Protein AF-0000000079857641 (afdb_homodimer)

Solvent-accessible surface area (backbone atoms only — not comparable to full-atom values): 40261 Å² total; per-residue (Å²): 108,64,66,57,28,37,49,50,35,53,50,43,54,50,47,44,54,52,42,36,63,71,64,45,53,63,49,40,45,32,33,50,48,8,40,50,38,9,43,77,59,73,37,53,63,49,24,50,50,28,35,57,55,49,69,39,45,45,71,52,47,41,31,35,20,29,30,33,7,33,52,36,33,31,56,76,72,42,17,54,46,19,31,43,46,59,69,49,59,81,60,64,88,48,49,77,58,38,46,41,47,40,17,53,50,34,17,58,48,10,30,59,35,51,42,40,42,58,32,28,52,46,42,32,66,52,50,27,54,51,34,8,51,42,10,21,36,42,37,54,24,21,23,24,40,34,56,9,40,49,27,18,70,64,12,80,54,18,57,66,48,41,48,40,27,50,54,45,26,72,72,70,39,75,80,57,41,50,55,54,46,33,61,68,35,42,63,62,53,52,53,31,48,54,41,31,38,53,36,41,46,50,42,34,60,77,67,59,33,62,38,80,90,41,68,58,56,75,87,64,85,63,82,70,83,57,77,87,73,62,44,68,72,42,25,46,45,58,44,45,30,55,52,37,43,53,41,27,64,37,77,60,20,72,38,81,90,36,43,81,34,59,58,53,65,29,55,33,23,52,50,32,47,54,52,41,33,70,73,65,69,48,62,58,52,59,43,45,52,33,22,30,48,20,23,7,48,27,44,24,53,55,48,36,43,54,21,15,28,38,11,24,42,38,10,31,48,57,28,45,34,50,62,51,49,50,59,53,32,54,76,38,45,71,55,52,45,48,52,35,20,52,49,11,18,52,44,0,31,66,53,19,46,9,60,65,51,25,47,35,44,39,68,61,45,30,76,46,17,65,76,47,76,36,56,42,57,61,50,31,44,43,12,45,48,16,4,38,32,12,18,43,28,7,42,69,5,62,26,30,44,47,20,16,59,76,44,71,32,58,29,59,58,19,15,64,48,23,31,61,17,34,52,51,30,42,48,46,41,41,73,70,69,104,109,63,66,56,28,35,50,49,36,51,51,44,54,50,46,44,54,52,42,39,62,71,65,45,53,62,48,40,45,32,32,49,50,7,39,51,39,9,43,76,58,73,36,53,63,50,25,51,50,29,34,56,56,49,69,39,44,43,70,52,48,41,32,35,19,31,30,32,8,33,51,36,33,32,56,75,70,41,18,54,44,20,30,42,46,58,69,48,61,80,60,65,90,50,49,76,58,37,46,43,47,39,17,52,49,34,18,59,50,10,31,57,36,52,40,40,42,58,33,28,52,47,41,32,64,53,51,28,53,52,35,9,49,42,10,22,36,43,38,52,24,21,20,24,40,32,56,8,42,48,27,17,69,64,12,80,54,19,56,66,47,42,49,40,25,49,54,45,27,73,73,70,38,75,80,57,42,51,55,55,48,35,59,68,35,43,63,61,52,52,54,30,49,53,41,32,39,51,35,41,47,50,42,34,60,76,67,60,33,61,40,81,89,40,67,58,57,74,87,63,86,64,83,70,82,58,77,88,73,62,44,68,73,43,24,46,45,55,45,45,30,55,50,37,43,53,41,27,62,37,77,58,19,72,38,81,92,35,42,83,32,59,60,52,65,29,56,33,23,52,50,32,48,56,52,42,35,69,73,64,67,48,62,57,52,58,44,46,52,33,23,30,49,19,24,8,48,27,44,26,52,56,46,35,44,54,20,15,29,38,11,26,42,38,10,30,47,57,27,45,35,50,61,51,49,50,58,54,32,55,75,39,45,72,55,53,45,46,52,35,19,51,49,10,19,52,44,0,31,67,51,18,46,10,59,67,50,25,46,34,43,38,68,61,47,31,75,46,17,66,76,48,75,37,55,43,58,61,51,32,44,42,12,45,49,16,4,39,34,13,19,42,28,7,44,68,5,61,26,30,45,47,20,16,58,75,43,71,32,58,27,59,57,19,15,63,49,24,31,62,17,37,51,52,31,41,47,47,40,42,75,71,70,102

Structure (mmCIF, N/CA/C/O backbone):
data_AF-0000000079857641-model_v1
#
loop_
_entity.id
_entity.type
_entity.pdbx_description
1 polymer 'Orotate phosphoribosyltransferase'
#
loop_
_atom_site.group_PDB
_atom_site.id
_atom_site.type_symbol
_atom_site.label_atom_id
_atom_site.label_alt_id
_atom_site.label_comp_id
_atom_site.label_asym_id
_atom_site.label_entity_id
_atom_site.label_seq_id
_atom_site.pdbx_PDB_ins_code
_atom_site.Cartn_x
_atom_site.Cartn_y
_atom_site.Cartn_z
_atom_site.occupancy
_atom_site.B_iso_or_equiv
_atom_site.auth_seq_id
_atom_site.auth_comp_id
_atom_site.auth_asym_id
_atom_site.auth_atom_id
_atom_site.pdbx_PDB_model_num
ATOM 1 N N . MET A 1 1 ? -26.844 0.831 -32.625 1 72.25 1 MET A N 1
ATOM 2 C CA . MET A 1 1 ? -26.078 1.343 -31.5 1 72.25 1 MET A CA 1
ATOM 3 C C . MET A 1 1 ? -25.484 0.2 -30.688 1 72.25 1 MET A C 1
ATOM 5 O O . MET A 1 1 ? -24.312 0.236 -30.328 1 72.25 1 MET A O 1
ATOM 9 N N . GLU A 1 2 ? -26.25 -0.869 -30.594 1 79.94 2 GLU A N 1
ATOM 10 C CA . GLU A 1 2 ? -25.766 -2.035 -29.859 1 79.94 2 GLU A CA 1
ATOM 11 C C . GLU A 1 2 ? -24.656 -2.748 -30.609 1 79.94 2 GLU A C 1
ATOM 13 O O . GLU A 1 2 ? -23.641 -3.135 -30.016 1 79.94 2 GLU A O 1
ATOM 18 N N . SER A 1 3 ? -24.797 -2.846 -31.922 1 85.31 3 SER A N 1
ATOM 19 C CA . SER A 1 3 ? -23.781 -3.506 -32.719 1 85.31 3 SER A CA 1
ATOM 20 C C . SER A 1 3 ? -22.484 -2.717 -32.719 1 85.31 3 SER A C 1
ATOM 22 O O . SER A 1 3 ? -21.391 -3.301 -32.688 1 85.31 3 SER A O 1
ATOM 24 N N . LEU A 1 4 ? -22.609 -1.484 -32.75 1 88.69 4 LEU A N 1
ATOM 25 C CA . LEU A 1 4 ? -21.422 -0.636 -32.688 1 88.69 4 LEU A CA 1
ATOM 26 C C . LEU A 1 4 ? -20.703 -0.771 -31.359 1 88.69 4 LEU A C 1
ATOM 28 O O . LEU A 1 4 ? -19.469 -0.843 -31.312 1 88.69 4 LEU A O 1
ATOM 32 N N . LYS A 1 5 ? -21.438 -0.78 -30.328 1 89.31 5 LYS A N 1
ATOM 33 C CA . LYS A 1 5 ? -20.875 -0.92 -29 1 89.31 5 LYS A CA 1
ATOM 34 C C . LYS A 1 5 ? -20.156 -2.262 -28.844 1 89.31 5 LYS A C 1
ATOM 36 O O . LYS A 1 5 ? -19.094 -2.338 -28.219 1 89.31 5 LYS A O 1
ATOM 41 N N . LEU A 1 6 ? -20.766 -3.252 -29.391 1 91.5 6 LEU A N 1
ATOM 42 C CA . LEU A 1 6 ? -20.125 -4.57 -29.344 1 91.5 6 LEU A CA 1
ATOM 43 C C . LEU A 1 6 ? -18.844 -4.586 -30.156 1 91.5 6 LEU A C 1
ATOM 45 O O . LEU A 1 6 ? -17.859 -5.199 -29.75 1 91.5 6 LEU A O 1
ATOM 49 N N . PHE A 1 7 ? -18.906 -3.961 -31.25 1 94.12 7 PHE A N 1
ATOM 50 C CA . PHE A 1 7 ? -17.719 -3.85 -32.094 1 94.12 7 PHE A CA 1
ATOM 51 C C . PHE A 1 7 ? -16.609 -3.109 -31.344 1 94.12 7 PHE A C 1
ATOM 53 O O . PHE A 1 7 ? -15.445 -3.518 -31.375 1 94.12 7 PHE A O 1
ATOM 60 N N . LEU A 1 8 ? -16.984 -2.102 -30.688 1 93.94 8 LEU A N 1
ATOM 61 C CA . LEU A 1 8 ? -16.016 -1.317 -29.922 1 93.94 8 LEU A CA 1
ATOM 62 C C . LEU A 1 8 ? -15.406 -2.15 -28.812 1 93.94 8 LEU A C 1
ATOM 64 O O . LEU A 1 8 ? -14.219 -1.997 -28.484 1 93.94 8 LEU A O 1
ATOM 68 N N . SER A 1 9 ? -16.219 -2.918 -28.234 1 93.88 9 SER A N 1
ATOM 69 C CA . SER A 1 9 ? -15.703 -3.789 -27.172 1 93.88 9 SER A CA 1
ATOM 70 C C . SER A 1 9 ? -14.688 -4.781 -27.734 1 93.88 9 SER A C 1
ATOM 72 O O . SER A 1 9 ? -13.68 -5.082 -27.078 1 93.88 9 SER A O 1
ATOM 74 N N . LEU A 1 10 ? -14.906 -5.324 -28.859 1 94.38 10 LEU A N 1
ATOM 75 C CA . LEU A 1 10 ? -13.961 -6.234 -29.5 1 94.38 10 LEU A CA 1
ATOM 76 C C . LEU A 1 10 ? -12.648 -5.52 -29.828 1 94.38 10 LEU A C 1
ATOM 78 O O . LEU A 1 10 ? -11.57 -6.078 -29.625 1 94.38 10 LEU A O 1
ATOM 82 N N . VAL A 1 11 ? -12.82 -4.375 -30.312 1 95.81 11 VAL A N 1
ATOM 83 C CA . VAL A 1 11 ? -11.633 -3.562 -30.594 1 95.81 11 VAL A CA 1
ATOM 84 C C . VAL A 1 11 ? -10.859 -3.316 -29.312 1 95.81 11 VAL A C 1
ATOM 86 O O . VAL A 1 11 ? -9.625 -3.334 -29.297 1 95.81 11 VAL A O 1
ATOM 89 N N . GLY A 1 12 ? -11.617 -3.043 -28.266 1 96 12 GLY A N 1
ATOM 90 C CA . GLY A 1 12 ? -10.984 -2.852 -26.984 1 96 12 GLY A CA 1
ATOM 91 C C . GLY A 1 12 ? -10.203 -4.062 -26.516 1 96 12 GLY A C 1
ATOM 92 O O . GLY A 1 12 ? -9.078 -3.934 -26.016 1 96 12 GLY A O 1
ATOM 93 N N . ILE A 1 13 ? -10.812 -5.227 -26.656 1 94.44 13 ILE A N 1
ATOM 94 C CA . ILE A 1 13 ? -10.148 -6.465 -26.266 1 94.44 13 ILE A CA 1
ATOM 95 C C . ILE A 1 13 ? -8.883 -6.652 -27.094 1 94.44 13 ILE A C 1
ATOM 97 O O . ILE A 1 13 ? -7.82 -6.988 -26.562 1 94.44 13 ILE A O 1
ATOM 101 N N . PHE A 1 14 ? -8.914 -6.422 -28.328 1 95.81 14 PHE A N 1
ATOM 102 C CA . PHE A 1 14 ? -7.766 -6.535 -29.219 1 95.81 14 PHE A CA 1
ATOM 103 C C . PHE A 1 14 ? -6.691 -5.523 -28.844 1 95.81 14 PHE A C 1
ATOM 105 O O . PHE A 1 14 ? -5.496 -5.828 -28.891 1 95.81 14 PHE A O 1
ATOM 112 N N . ALA A 1 15 ? -7.148 -4.371 -28.547 1 96.88 15 ALA A N 1
ATOM 113 C CA . ALA A 1 15 ? -6.203 -3.334 -28.141 1 96.88 15 ALA A CA 1
ATOM 114 C C . ALA A 1 15 ? -5.434 -3.744 -26.891 1 96.88 15 ALA A C 1
ATOM 116 O O . ALA A 1 15 ? -4.223 -3.535 -26.812 1 96.88 15 ALA A O 1
ATOM 117 N N . VAL A 1 16 ? -6.148 -4.293 -25.922 1 95.94 16 VAL A N 1
ATOM 118 C CA . VAL A 1 16 ? -5.508 -4.727 -24.688 1 95.94 16 VAL A CA 1
ATOM 119 C C . VAL A 1 16 ? -4.473 -5.805 -25 1 95.94 16 VAL A C 1
ATOM 121 O O . VAL A 1 16 ? -3.328 -5.723 -24.547 1 95.94 16 VAL A O 1
ATOM 124 N N . VAL A 1 17 ? -4.867 -6.77 -25.781 1 93.44 17 VAL A N 1
ATOM 125 C CA . VAL A 1 17 ? -3.975 -7.871 -26.125 1 93.44 17 VAL A CA 1
ATOM 126 C C . VAL A 1 17 ? -2.758 -7.336 -26.875 1 93.44 17 VAL A C 1
ATOM 128 O O . VAL A 1 17 ? -1.619 -7.688 -26.547 1 93.44 17 VAL A O 1
ATOM 131 N N . PHE A 1 18 ? -2.965 -6.469 -27.781 1 95.88 18 PHE A N 1
ATOM 132 C CA . PHE A 1 18 ? -1.904 -5.898 -28.609 1 95.88 18 PHE A CA 1
ATOM 133 C C . PHE A 1 18 ? -0.926 -5.102 -27.75 1 95.88 18 PHE A C 1
ATOM 135 O O . PHE A 1 18 ? 0.289 -5.277 -27.859 1 95.88 18 PHE A O 1
ATOM 142 N N . LEU A 1 19 ? -1.436 -4.281 -26.906 1 96.25 19 LEU A N 1
ATOM 143 C CA . LEU A 1 19 ? -0.59 -3.414 -26.094 1 96.25 19 LEU A CA 1
ATOM 144 C C . LEU A 1 19 ? 0.182 -4.227 -25.047 1 96.25 19 LEU A C 1
ATOM 146 O O . LEU A 1 19 ? 1.316 -3.887 -24.719 1 96.25 19 LEU A O 1
ATOM 150 N N . LEU A 1 20 ? -0.43 -5.238 -24.547 1 93.38 20 LEU A N 1
ATOM 151 C CA . LEU A 1 20 ? 0.265 -6.094 -23.594 1 93.38 20 LEU A CA 1
ATOM 152 C C . LEU A 1 20 ? 1.396 -6.859 -24.266 1 93.38 20 LEU A C 1
ATOM 154 O O . LEU A 1 20 ? 2.475 -7.02 -23.688 1 93.38 20 LEU A O 1
ATOM 158 N N . ILE A 1 21 ? 1.121 -7.344 -25.438 1 91.38 21 ILE A N 1
ATOM 159 C CA . ILE A 1 21 ? 2.154 -8.039 -26.203 1 91.38 21 ILE A CA 1
ATOM 160 C C . ILE A 1 21 ? 3.318 -7.09 -26.484 1 91.38 21 ILE A C 1
ATOM 162 O O . ILE A 1 21 ? 4.48 -7.504 -26.469 1 91.38 21 ILE A O 1
ATOM 166 N N . LYS A 1 22 ? 3.006 -5.848 -26.672 1 94.31 22 LYS A N 1
ATOM 167 C CA . LYS A 1 22 ? 4.035 -4.836 -26.891 1 94.31 22 LYS A CA 1
ATOM 168 C C . LYS A 1 22 ? 4.699 -4.434 -25.578 1 94.31 22 LYS A C 1
ATOM 170 O O . LYS A 1 22 ? 5.477 -3.475 -25.547 1 94.31 22 LYS A O 1
ATOM 175 N N . LYS A 1 23 ? 4.297 -5.023 -24.484 1 90.94 23 LYS A N 1
ATOM 176 C CA . LYS A 1 23 ? 4.945 -4.918 -23.188 1 90.94 23 LYS A CA 1
ATOM 177 C C . LYS A 1 23 ? 4.648 -3.566 -22.531 1 90.94 23 LYS A C 1
ATOM 179 O O . LYS A 1 23 ? 5.504 -3.002 -21.844 1 90.94 23 LYS A O 1
ATOM 184 N N . ARG A 1 24 ? 3.52 -3.096 -22.906 1 94.56 24 ARG A N 1
ATOM 185 C CA . ARG A 1 24 ? 3.072 -1.909 -22.172 1 94.56 24 ARG A CA 1
ATOM 186 C C . ARG A 1 24 ? 2.602 -2.27 -20.766 1 94.56 24 ARG A C 1
ATOM 188 O O . ARG A 1 24 ? 2.279 -3.426 -20.5 1 94.56 24 ARG A O 1
ATOM 195 N N . ASP A 1 25 ? 2.654 -1.29 -19.922 1 95.38 25 ASP A N 1
ATOM 196 C CA . ASP A 1 25 ? 2.295 -1.522 -18.531 1 95.38 25 ASP A CA 1
ATOM 197 C C . ASP A 1 25 ? 0.857 -2.021 -18.406 1 95.38 25 ASP A C 1
ATOM 199 O O . ASP A 1 25 ? -0.063 -1.424 -18.969 1 95.38 25 ASP A O 1
ATOM 203 N N . THR A 1 26 ? 0.725 -3.021 -17.656 1 94.44 26 THR A N 1
ATOM 204 C CA . THR A 1 26 ? -0.531 -3.756 -17.562 1 94.44 26 THR A CA 1
ATOM 205 C C . THR A 1 26 ? -1.633 -2.867 -16.984 1 94.44 26 THR A C 1
ATOM 207 O O . THR A 1 26 ? -2.725 -2.783 -17.547 1 94.44 26 THR A O 1
ATOM 210 N N . LYS A 1 27 ? -1.403 -2.248 -15.867 1 97.38 27 LYS A N 1
ATOM 211 C CA . LYS A 1 27 ? -2.414 -1.42 -15.211 1 97.38 27 LYS A CA 1
ATOM 212 C C . LYS A 1 27 ? -2.863 -0.281 -16.125 1 97.38 27 LYS A C 1
ATOM 214 O O . LYS A 1 27 ? -4.059 0.008 -16.219 1 97.38 27 LYS A O 1
ATOM 219 N N . THR A 1 28 ? -1.923 0.325 -16.766 1 97.81 28 THR A N 1
ATOM 220 C CA . THR A 1 28 ? -2.213 1.434 -17.672 1 97.81 28 THR A CA 1
ATOM 221 C C . THR A 1 28 ? -3.115 0.979 -18.812 1 97.81 28 THR A C 1
ATOM 223 O O . THR A 1 28 ? -4.086 1.661 -19.156 1 97.81 28 THR A O 1
ATOM 226 N N . VAL A 1 29 ? -2.777 -0.15 -19.375 1 97.38 29 VAL A N 1
ATOM 227 C CA . VAL A 1 29 ? -3.488 -0.666 -20.547 1 97.38 29 VAL A CA 1
ATOM 228 C C . VAL A 1 29 ? -4.93 -1 -20.156 1 97.38 29 VAL A C 1
ATOM 230 O O . VAL A 1 29 ? -5.871 -0.596 -20.844 1 97.38 29 VAL A O 1
ATOM 233 N N . LEU A 1 30 ? -5.09 -1.686 -19.047 1 97.44 30 LEU A N 1
ATOM 234 C CA . LEU A 1 30 ? -6.422 -2.117 -18.641 1 97.44 30 LEU A CA 1
ATOM 235 C C . LEU A 1 30 ? -7.281 -0.921 -18.25 1 97.44 30 LEU A C 1
ATOM 237 O O . LEU A 1 30 ? -8.43 -0.804 -18.688 1 97.44 30 LEU A O 1
ATOM 241 N N . ILE A 1 31 ? -6.758 -0.006 -17.484 1 98.12 31 ILE A N 1
ATOM 242 C CA . ILE A 1 31 ? -7.504 1.169 -17.047 1 98.12 31 ILE A CA 1
ATOM 243 C C . ILE A 1 31 ? -7.789 2.074 -18.234 1 98.12 31 ILE A C 1
ATOM 245 O O . ILE A 1 31 ? -8.906 2.574 -18.391 1 98.12 31 ILE A O 1
ATOM 249 N N . GLY A 1 32 ? -6.766 2.301 -19.062 1 97.88 32 GLY A N 1
ATOM 250 C CA . GLY A 1 32 ? -6.918 3.174 -20.203 1 97.88 32 GLY A CA 1
ATOM 251 C C . GLY A 1 32 ? -7.996 2.713 -21.172 1 97.88 32 GLY A C 1
ATOM 252 O O . GLY A 1 32 ? -8.891 3.486 -21.531 1 97.88 32 GLY A O 1
ATOM 253 N N . VAL A 1 33 ? -7.906 1.479 -21.609 1 98 33 VAL A N 1
ATOM 254 C CA . VAL A 1 33 ? -8.883 0.947 -22.547 1 98 33 VAL A CA 1
ATOM 255 C C . VAL A 1 33 ? -10.266 0.914 -21.906 1 98 33 VAL A C 1
ATOM 257 O O . VAL A 1 33 ? -11.266 1.252 -22.547 1 98 33 VAL A O 1
ATOM 260 N N . GLY A 1 34 ? -10.344 0.476 -20.625 1 98.06 34 GLY A N 1
ATOM 261 C CA . GLY A 1 34 ? -11.617 0.484 -19.922 1 98.06 34 GLY A CA 1
ATOM 262 C C . GLY A 1 34 ? -12.25 1.858 -19.844 1 98.06 34 GLY A C 1
ATOM 263 O O . GLY A 1 34 ? -13.453 2.006 -20.094 1 98.06 34 GLY A O 1
ATOM 264 N N . LEU A 1 35 ? -11.453 2.83 -19.516 1 97.81 35 LEU A N 1
ATOM 265 C CA . LEU A 1 35 ? -11.945 4.203 -19.406 1 97.81 35 LEU A CA 1
ATOM 266 C C . LEU A 1 35 ? -12.43 4.707 -20.766 1 97.81 35 LEU A C 1
ATOM 268 O O . LEU A 1 35 ? -13.477 5.348 -20.859 1 97.81 35 LEU A O 1
ATOM 272 N N . ILE A 1 36 ? -11.672 4.492 -21.859 1 97.75 36 ILE A N 1
ATOM 273 C CA . ILE A 1 36 ? -12.031 4.93 -23.203 1 97.75 36 ILE A CA 1
ATOM 274 C C . ILE A 1 36 ? -13.359 4.301 -23.609 1 97.75 36 ILE A C 1
ATOM 276 O O . ILE A 1 36 ? -14.227 4.98 -24.156 1 97.75 36 ILE A O 1
ATOM 280 N N . LEU A 1 37 ? -13.531 3.029 -23.344 1 97.81 37 LEU A N 1
ATOM 281 C CA . LEU A 1 37 ? -14.781 2.35 -23.672 1 97.81 37 LEU A CA 1
ATOM 282 C C . LEU A 1 37 ? -15.945 2.973 -22.906 1 97.81 37 LEU A C 1
ATOM 284 O O . LEU A 1 37 ? -17.016 3.188 -23.484 1 97.81 37 LEU A O 1
ATOM 288 N N . CYS A 1 38 ? -15.727 3.223 -21.609 1 97.19 38 CYS A N 1
ATOM 289 C CA . CYS A 1 38 ? -16.781 3.852 -20.812 1 97.19 38 CYS A CA 1
ATOM 290 C C . CYS A 1 38 ? -17.141 5.223 -21.375 1 97.19 38 CYS A C 1
ATOM 292 O O . CYS A 1 38 ? -18.312 5.578 -21.453 1 97.19 38 CYS A O 1
ATOM 294 N N . VAL A 1 39 ? -16.156 5.98 -21.781 1 96 39 VAL A N 1
ATOM 295 C CA . VAL A 1 39 ? -16.375 7.324 -22.297 1 96 39 VAL A CA 1
ATOM 296 C C . VAL A 1 39 ? -17.141 7.25 -23.625 1 96 39 VAL A C 1
ATOM 298 O O . VAL A 1 39 ? -18.094 7.996 -23.844 1 96 39 VAL A O 1
ATOM 301 N N . ILE A 1 40 ? -16.703 6.406 -24.516 1 95.75 40 ILE A N 1
ATOM 302 C CA . ILE A 1 40 ? -17.328 6.258 -25.812 1 95.75 40 ILE A CA 1
ATOM 303 C C . ILE A 1 40 ? -18.797 5.863 -25.641 1 95.75 40 ILE A C 1
ATOM 305 O O . ILE A 1 40 ? -19.656 6.293 -26.406 1 95.75 40 ILE A O 1
ATOM 309 N N . CYS A 1 41 ? -19.078 5.086 -24.609 1 95.69 41 CYS A N 1
ATOM 310 C CA . CYS A 1 41 ? -20.438 4.645 -24.344 1 95.69 41 CYS A CA 1
ATOM 311 C C . CYS A 1 41 ? -21.188 5.656 -23.484 1 95.69 41 CYS A C 1
ATOM 313 O O . CYS A 1 41 ? -22.281 5.379 -23 1 95.69 41 CYS A O 1
ATOM 315 N N . LEU A 1 42 ? -20.609 6.809 -23.172 1 94.19 42 LEU A N 1
ATOM 316 C CA . LEU A 1 42 ? -21.172 7.945 -22.453 1 94.19 42 LEU A CA 1
ATOM 317 C C . LEU A 1 42 ? -21.484 7.582 -21.016 1 94.19 42 LEU A C 1
ATOM 319 O O . LEU A 1 42 ? -22.5 8.008 -20.453 1 94.19 42 LEU A O 1
ATOM 323 N N . GLN A 1 43 ? -20.656 6.758 -20.438 1 95.06 43 GLN A N 1
ATOM 324 C CA . GLN A 1 43 ? -20.766 6.375 -19.031 1 95.06 43 GLN A CA 1
ATOM 325 C C . GLN A 1 43 ? -19.406 6.469 -18.328 1 95.06 43 GLN A C 1
ATOM 327 O O . GLN A 1 43 ? -18.953 5.508 -17.703 1 95.06 43 GLN A O 1
ATOM 332 N N . PRO A 1 44 ? -18.844 7.637 -18.359 1 92.88 44 PRO A N 1
ATOM 333 C CA . PRO A 1 44 ? -17.5 7.75 -17.766 1 92.88 44 PRO A CA 1
ATOM 334 C C . PRO A 1 44 ? -17.5 7.469 -16.266 1 92.88 44 PRO A C 1
ATOM 336 O O . PRO A 1 44 ? -16.516 6.945 -15.734 1 92.88 44 PRO A O 1
ATOM 339 N N . MET A 1 45 ? -18.578 7.684 -15.578 1 93 45 MET A N 1
ATOM 340 C CA . MET A 1 45 ? -18.656 7.523 -14.125 1 93 45 MET A CA 1
ATOM 341 C C . MET A 1 45 ? -18.594 6.047 -13.742 1 93 45 MET A C 1
ATOM 343 O O . MET A 1 45 ? -18.219 5.711 -12.617 1 93 45 MET A O 1
ATOM 347 N N . SER A 1 46 ? -18.953 5.191 -14.688 1 95.88 46 SER A N 1
ATOM 348 C CA . SER A 1 46 ? -18.875 3.758 -14.422 1 95.88 46 SER A CA 1
ATOM 349 C C . SER A 1 46 ? -17.438 3.312 -14.195 1 95.88 46 SER A C 1
ATOM 351 O O . SER A 1 46 ? -17.172 2.418 -13.383 1 95.88 46 SER A O 1
ATOM 353 N N . ALA A 1 47 ? -16.531 3.912 -14.906 1 96.75 47 ALA A N 1
ATOM 354 C CA . ALA A 1 47 ? -15.109 3.588 -14.727 1 96.75 47 ALA A CA 1
ATOM 355 C C . ALA A 1 47 ? -14.617 4.012 -13.344 1 96.75 47 ALA A C 1
ATOM 357 O O . ALA A 1 47 ? -13.898 3.264 -12.68 1 96.75 47 ALA A O 1
ATOM 358 N N . PHE A 1 48 ? -15.031 5.18 -12.883 1 96.38 48 PHE A N 1
ATOM 359 C CA . PHE A 1 48 ? -14.617 5.688 -11.578 1 96.38 48 PHE A CA 1
ATOM 360 C C . PHE A 1 48 ? -15.234 4.863 -10.453 1 96.38 48 PHE A C 1
ATOM 362 O O . PHE A 1 48 ? -14.57 4.57 -9.461 1 96.38 48 PHE A O 1
ATOM 369 N N . ALA A 1 49 ? -16.484 4.531 -10.695 1 95.88 49 ALA A N 1
ATOM 370 C CA . ALA A 1 49 ? -17.172 3.709 -9.695 1 95.88 49 ALA A CA 1
ATOM 371 C C . ALA A 1 49 ? -16.5 2.346 -9.555 1 95.88 49 ALA A C 1
ATOM 373 O O . ALA A 1 49 ? -16.344 1.836 -8.445 1 95.88 49 ALA A O 1
ATOM 374 N N . ALA A 1 50 ? -16.156 1.774 -10.664 1 96.88 50 ALA A N 1
ATOM 375 C CA . ALA A 1 50 ? -15.477 0.484 -10.641 1 96.88 50 ALA A CA 1
ATOM 376 C C . ALA A 1 50 ? -14.125 0.592 -9.945 1 96.88 50 ALA A C 1
ATOM 378 O O . ALA A 1 50 ? -13.734 -0.305 -9.195 1 96.88 50 ALA A O 1
ATOM 379 N N . PHE A 1 51 ? -13.414 1.656 -10.219 1 97.88 51 PHE A N 1
ATOM 380 C CA . PHE A 1 51 ? -12.117 1.907 -9.602 1 97.88 51 PHE A CA 1
ATOM 381 C C . PHE A 1 51 ? -12.25 1.977 -8.078 1 97.88 51 PHE A C 1
ATOM 383 O O . PHE A 1 51 ? -11.547 1.271 -7.359 1 97.88 51 PHE A O 1
ATOM 390 N N . THR A 1 52 ? -13.148 2.732 -7.578 1 96.5 52 THR A N 1
ATOM 391 C CA . THR A 1 52 ? -13.273 2.973 -6.145 1 96.5 52 THR A CA 1
ATOM 392 C C . THR A 1 52 ? -13.867 1.755 -5.441 1 96.5 52 THR A C 1
ATOM 394 O O . THR A 1 52 ? -13.523 1.47 -4.293 1 96.5 52 THR A O 1
ATOM 397 N N . LYS A 1 53 ? -14.734 1.065 -6.129 1 95.62 53 LYS A N 1
ATOM 398 C CA . LYS A 1 53 ? -15.281 -0.169 -5.566 1 95.62 53 LYS A CA 1
ATOM 399 C C . LYS A 1 53 ? -14.18 -1.214 -5.375 1 95.62 53 LYS A C 1
ATOM 401 O O . LYS A 1 53 ? -14.125 -1.879 -4.34 1 95.62 53 LYS A O 1
ATOM 406 N N . SER A 1 54 ? -13.344 -1.327 -6.328 1 95.88 54 SER A N 1
ATOM 407 C CA . SER A 1 54 ? -12.281 -2.328 -6.297 1 95.88 54 SER A CA 1
ATOM 408 C C . SER A 1 54 ? -11.203 -1.961 -5.285 1 95.88 54 SER A C 1
ATOM 410 O O . SER A 1 54 ? -10.5 -2.834 -4.777 1 95.88 54 SER A O 1
ATOM 412 N N . MET A 1 55 ? -11.109 -0.733 -4.863 1 96.56 55 MET A N 1
ATOM 413 C CA . MET A 1 55 ? -10.109 -0.237 -3.926 1 96.56 55 MET A CA 1
ATOM 414 C C . MET A 1 55 ? -10.375 -0.763 -2.518 1 96.56 55 MET A C 1
ATOM 416 O O . MET A 1 55 ? -9.469 -0.797 -1.683 1 96.56 55 MET A O 1
ATOM 420 N N . THR A 1 56 ? -11.57 -1.204 -2.301 1 96.56 56 THR A N 1
ATOM 421 C CA . THR A 1 56 ? -11.945 -1.291 -0.894 1 96.56 56 THR A CA 1
ATOM 422 C C . THR A 1 56 ? -12.492 -2.678 -0.564 1 96.56 56 THR A C 1
ATOM 424 O O . THR A 1 56 ? -13.219 -2.848 0.416 1 96.56 56 THR A O 1
ATOM 427 N N . ASN A 1 57 ? -12.25 -3.615 -1.329 1 94.94 57 ASN A N 1
ATOM 428 C CA . ASN A 1 57 ? -12.672 -4.969 -0.985 1 94.94 57 ASN A CA 1
ATOM 429 C C . ASN A 1 57 ? -11.961 -5.477 0.268 1 94.94 57 ASN A C 1
ATOM 431 O O . ASN A 1 57 ? -10.781 -5.824 0.22 1 94.94 57 ASN A O 1
ATOM 435 N N . ALA A 1 58 ? -12.727 -5.59 1.334 1 95.56 58 ALA A N 1
ATOM 436 C CA . ALA A 1 58 ? -12.164 -5.852 2.656 1 95.56 58 ALA A CA 1
ATOM 437 C C . ALA A 1 58 ? -11.445 -7.199 2.691 1 95.56 58 ALA A C 1
ATOM 439 O O . ALA A 1 58 ? -10.32 -7.301 3.172 1 95.56 58 ALA A O 1
ATOM 440 N N . ASN A 1 59 ? -12.055 -8.227 2.178 1 94.12 59 ASN A N 1
ATOM 441 C CA . ASN A 1 59 ? -11.492 -9.578 2.234 1 94.12 59 ASN A CA 1
ATOM 442 C C . ASN A 1 59 ? -10.195 -9.672 1.447 1 94.12 59 ASN A C 1
ATOM 444 O O . ASN A 1 59 ? -9.234 -10.305 1.901 1 94.12 59 ASN A O 1
ATOM 448 N N . LEU A 1 60 ? -10.188 -9.055 0.3 1 95.62 60 LEU A N 1
ATOM 449 C CA . LEU A 1 60 ? -8.992 -9.094 -0.533 1 95.62 60 LEU A CA 1
ATOM 450 C C . LEU A 1 60 ? -7.852 -8.32 0.125 1 95.62 60 LEU A C 1
ATOM 452 O O . LEU A 1 60 ? -6.719 -8.812 0.183 1 95.62 60 LEU A O 1
ATOM 456 N N . ILE A 1 61 ? -8.18 -7.152 0.672 1 97.38 61 ILE A N 1
ATOM 457 C CA . ILE A 1 61 ? -7.164 -6.305 1.286 1 97.38 61 ILE A CA 1
ATOM 458 C C . ILE A 1 61 ? -6.547 -7.023 2.484 1 97.38 61 ILE A C 1
ATOM 460 O O . ILE A 1 61 ? -5.324 -7.102 2.605 1 97.38 61 ILE A O 1
ATOM 464 N N . LYS A 1 62 ? -7.355 -7.555 3.35 1 96.56 62 LYS A N 1
ATOM 465 C CA . LYS A 1 62 ? -6.871 -8.227 4.551 1 96.56 62 LYS A CA 1
ATOM 466 C C . LYS A 1 62 ? -5.902 -9.352 4.203 1 96.56 62 LYS A C 1
ATOM 468 O O . LYS A 1 62 ? -4.777 -9.391 4.703 1 96.56 62 LYS A O 1
ATOM 473 N N . ALA A 1 63 ? -6.324 -10.141 3.311 1 96.25 63 ALA A N 1
ATOM 474 C CA . ALA A 1 63 ? -5.578 -11.367 3.039 1 96.25 63 ALA A CA 1
ATOM 475 C C . ALA A 1 63 ? -4.348 -11.078 2.18 1 96.25 63 ALA A C 1
ATOM 477 O O . ALA A 1 63 ? -3.248 -11.547 2.48 1 96.25 63 ALA A O 1
ATOM 478 N N . ILE A 1 64 ? -4.461 -10.297 1.132 1 96.44 64 ILE A N 1
ATOM 479 C CA . ILE A 1 64 ? -3.396 -10.062 0.166 1 96.44 64 ILE A CA 1
ATOM 480 C C . ILE A 1 64 ? -2.312 -9.188 0.797 1 96.44 64 ILE A C 1
ATOM 482 O O . ILE A 1 64 ? -1.126 -9.516 0.728 1 96.44 64 ILE A O 1
ATOM 486 N N . CYS A 1 65 ? -2.734 -8.102 1.436 1 97.69 65 CYS A N 1
ATOM 487 C CA . CYS A 1 65 ? -1.764 -7.176 2.01 1 97.69 65 CYS A CA 1
ATOM 488 C C . CYS A 1 65 ? -1.019 -7.816 3.174 1 97.69 65 CYS A C 1
ATOM 490 O O . CYS A 1 65 ? 0.203 -7.695 3.277 1 97.69 65 CYS A O 1
ATOM 492 N N . ALA A 1 66 ? -1.717 -8.539 4.023 1 97.81 66 ALA A N 1
ATOM 493 C CA . ALA A 1 66 ? -1.062 -9.195 5.152 1 97.81 66 ALA A CA 1
ATOM 494 C C . ALA A 1 66 ? -0.107 -10.289 4.676 1 97.81 66 ALA A C 1
ATOM 496 O O . ALA A 1 66 ? 0.97 -10.469 5.25 1 97.81 66 ALA A O 1
ATOM 497 N N . SER A 1 67 ? -0.512 -11 3.646 1 96.75 67 SER A N 1
ATOM 498 C CA . SER A 1 67 ? 0.342 -12.062 3.121 1 96.75 67 SER A CA 1
ATOM 499 C C . SER A 1 67 ? 1.654 -11.5 2.584 1 96.75 67 SER A C 1
ATOM 501 O O . SER A 1 67 ? 2.723 -12.062 2.828 1 96.75 67 SER A O 1
ATOM 503 N N . MET A 1 68 ? 1.51 -10.438 1.873 1 96.69 68 MET A N 1
ATOM 504 C CA . MET A 1 68 ? 2.725 -9.828 1.342 1 96.69 68 MET A CA 1
ATOM 505 C C . MET A 1 68 ? 3.568 -9.234 2.461 1 96.69 68 MET A C 1
ATOM 507 O O . MET A 1 68 ? 4.797 -9.234 2.387 1 96.69 68 MET A O 1
ATOM 511 N N . GLY A 1 69 ? 2.93 -8.633 3.471 1 98 69 GLY A N 1
ATOM 512 C CA . GLY A 1 69 ? 3.672 -8.195 4.645 1 98 69 GLY A CA 1
ATOM 513 C C . GLY A 1 69 ? 4.508 -9.297 5.266 1 98 69 GLY A C 1
ATOM 514 O O . GLY A 1 69 ? 5.691 -9.102 5.547 1 98 69 GLY A O 1
ATOM 515 N N . PHE A 1 70 ? 3.918 -10.414 5.461 1 97.94 70 PHE A N 1
ATOM 516 C CA . PHE A 1 70 ? 4.621 -11.562 6.023 1 97.94 70 PHE A CA 1
ATOM 517 C C . PHE A 1 70 ? 5.777 -11.977 5.125 1 97.94 70 PHE A C 1
ATOM 519 O O . PHE A 1 70 ? 6.859 -12.312 5.613 1 97.94 70 PHE A O 1
ATOM 526 N N . ALA A 1 71 ? 5.547 -12.008 3.828 1 96.31 71 ALA A N 1
ATOM 527 C CA . ALA A 1 71 ? 6.586 -12.375 2.871 1 96.31 71 ALA A CA 1
ATOM 528 C C . ALA A 1 71 ? 7.805 -11.469 3.008 1 96.31 71 ALA A C 1
ATOM 530 O O . ALA A 1 71 ? 8.945 -11.93 2.93 1 96.31 71 ALA A O 1
ATOM 531 N N . TYR A 1 72 ? 7.566 -10.18 3.186 1 97.06 72 TYR A N 1
ATOM 532 C CA . TYR A 1 72 ? 8.664 -9.234 3.342 1 97.06 72 TYR A CA 1
ATOM 533 C C . TYR A 1 72 ? 9.445 -9.508 4.625 1 97.06 72 TYR A C 1
ATOM 535 O O . TYR A 1 72 ? 10.664 -9.359 4.66 1 97.06 72 TYR A O 1
ATOM 543 N N . VAL A 1 73 ? 8.766 -9.898 5.648 1 97.62 73 VAL A N 1
ATOM 544 C CA . VAL A 1 73 ? 9.406 -10.234 6.914 1 97.62 73 VAL A CA 1
ATOM 545 C C . VAL A 1 73 ? 10.297 -11.461 6.727 1 97.62 73 VAL A C 1
ATOM 547 O O . VAL A 1 73 ? 11.422 -11.5 7.246 1 97.62 73 VAL A O 1
ATOM 550 N N . MET A 1 74 ? 9.812 -12.445 6.02 1 96.75 74 MET A N 1
ATOM 551 C CA . MET A 1 74 ? 10.594 -13.656 5.77 1 96.75 74 MET A CA 1
ATOM 552 C C . MET A 1 74 ? 11.859 -13.328 4.977 1 96.75 74 MET A C 1
ATOM 554 O O . MET A 1 74 ? 12.898 -13.953 5.184 1 96.75 74 MET A O 1
ATOM 558 N N . LYS A 1 75 ? 11.734 -12.414 4.133 1 94.5 75 LYS A N 1
ATOM 559 C CA . LYS A 1 75 ? 12.875 -12.031 3.305 1 94.5 75 LYS A CA 1
ATOM 560 C C . LYS A 1 75 ? 13.93 -11.297 4.129 1 94.5 75 LYS A C 1
ATOM 562 O O . LYS A 1 75 ? 15.117 -11.625 4.062 1 94.5 75 LYS A O 1
ATOM 567 N N . VAL A 1 76 ? 13.484 -10.344 4.93 1 95.25 76 VAL A N 1
ATOM 568 C CA . VAL A 1 76 ? 14.438 -9.508 5.656 1 95.25 76 VAL A CA 1
ATOM 569 C C . VAL A 1 76 ? 15.109 -10.328 6.758 1 95.25 76 VAL A C 1
ATOM 571 O O . VAL A 1 76 ? 16.266 -10.094 7.09 1 95.25 76 VAL A O 1
ATOM 574 N N . THR A 1 77 ? 14.445 -11.297 7.332 1 96.44 77 THR A N 1
ATOM 575 C CA . THR A 1 77 ? 15 -12.148 8.375 1 96.44 77 THR A CA 1
ATOM 576 C C . THR A 1 77 ? 15.797 -13.305 7.773 1 96.44 77 THR A C 1
ATOM 578 O O . THR A 1 77 ? 16.438 -14.062 8.492 1 96.44 77 THR A O 1
ATOM 581 N N . LYS A 1 78 ? 15.68 -13.492 6.438 1 94.5 78 LYS A N 1
ATOM 582 C CA . LYS A 1 78 ? 16.359 -14.539 5.68 1 94.5 78 LYS A CA 1
ATOM 583 C C . LYS A 1 78 ? 15.805 -15.922 6.035 1 94.5 78 LYS A C 1
ATOM 585 O O . LYS A 1 78 ? 16.469 -16.938 5.801 1 94.5 78 LYS A O 1
ATOM 590 N N . CYS A 1 79 ? 14.648 -15.914 6.613 1 96.5 79 CYS A N 1
ATOM 591 C CA . CYS A 1 79 ? 14.016 -17.188 6.953 1 96.5 79 CYS A CA 1
ATOM 592 C C . CYS A 1 79 ? 13.711 -18 5.699 1 96.5 79 CYS A C 1
ATOM 594 O O . CYS A 1 79 ? 13.781 -19.219 5.719 1 96.5 79 CYS A O 1
ATOM 596 N N . ASP A 1 80 ? 13.391 -17.359 4.656 1 94.56 80 ASP A N 1
ATOM 597 C CA . ASP A 1 80 ? 13.109 -18.047 3.398 1 94.56 80 ASP A CA 1
ATOM 598 C C . ASP A 1 80 ? 14.344 -18.781 2.891 1 94.56 80 ASP A C 1
ATOM 600 O O . ASP A 1 80 ? 14.25 -19.938 2.451 1 94.56 80 ASP A O 1
ATOM 604 N N . GLN A 1 81 ? 15.508 -18.188 3.004 1 93.25 81 GLN A N 1
ATOM 605 C CA . GLN A 1 81 ? 16.75 -18.812 2.576 1 93.25 81 GLN A CA 1
ATOM 606 C C . GLN A 1 81 ? 17.094 -20.031 3.451 1 93.25 81 GLN A C 1
ATOM 608 O O . GLN A 1 81 ? 17.594 -21.031 2.957 1 93.25 81 GLN A O 1
ATOM 613 N N . HIS A 1 82 ? 16.812 -19.875 4.738 1 95.56 82 HIS A N 1
ATOM 614 C CA . HIS A 1 82 ? 17.047 -21 5.645 1 95.56 82 HIS A CA 1
ATOM 615 C C . HIS A 1 82 ? 16.141 -22.172 5.305 1 95.56 82 HIS A C 1
ATOM 617 O O . HIS A 1 82 ? 16.562 -23.328 5.41 1 95.56 82 HIS A O 1
ATOM 623 N N . LEU A 1 83 ? 14.945 -21.875 4.965 1 95.06 83 LEU A N 1
ATOM 624 C CA . LEU A 1 83 ? 14.023 -22.938 4.547 1 95.06 83 LEU A CA 1
ATOM 625 C C . LEU A 1 83 ? 14.57 -23.688 3.338 1 95.06 83 LEU A C 1
ATOM 627 O O . LEU A 1 83 ? 14.586 -24.906 3.318 1 95.06 83 LEU A O 1
ATOM 631 N N . VAL A 1 84 ? 15.047 -22.969 2.342 1 93.25 84 VAL A N 1
ATOM 632 C CA . VAL A 1 84 ? 15.586 -23.547 1.118 1 93.25 84 VAL A CA 1
ATOM 633 C C . VAL A 1 84 ? 16.797 -24.422 1.452 1 93.25 84 VAL A C 1
ATOM 635 O O . VAL A 1 84 ? 16.906 -25.547 0.959 1 93.25 84 VAL A O 1
ATOM 638 N N . ALA A 1 85 ? 17.625 -23.938 2.287 1 92.69 85 ALA A N 1
ATOM 639 C CA . ALA A 1 85 ? 18.844 -24.641 2.652 1 92.69 85 ALA A CA 1
ATOM 640 C C . ALA A 1 85 ? 18.531 -25.953 3.352 1 92.69 85 ALA A C 1
ATOM 642 O O . ALA A 1 85 ? 19.172 -26.984 3.09 1 92.69 85 ALA A O 1
ATOM 643 N N . VAL A 1 86 ? 17.594 -25.953 4.211 1 93.44 86 VAL A N 1
ATOM 644 C CA . VAL A 1 86 ? 17.234 -27.156 4.965 1 93.44 86 VAL A CA 1
ATOM 645 C C . VAL A 1 86 ? 16.641 -28.203 4.02 1 93.44 86 VAL A C 1
ATOM 647 O O . VAL A 1 86 ? 16.953 -29.391 4.125 1 93.44 86 VAL A O 1
ATOM 650 N N . LEU A 1 87 ? 15.859 -27.766 3.082 1 91.75 87 LEU A N 1
ATOM 651 C CA . LEU A 1 87 ? 15.133 -28.688 2.221 1 91.75 87 LEU A CA 1
ATOM 652 C C . LEU A 1 87 ? 16.031 -29.203 1.101 1 91.75 87 LEU A C 1
ATOM 654 O O . LEU A 1 87 ? 15.758 -30.25 0.519 1 91.75 87 LEU A O 1
ATOM 658 N N . THR A 1 88 ? 17.125 -28.5 0.809 1 89.31 88 THR A N 1
ATOM 659 C CA . THR A 1 88 ? 18 -28.891 -0.29 1 89.31 88 THR A CA 1
ATOM 660 C C . THR A 1 88 ? 19.125 -29.797 0.21 1 89.31 88 THR A C 1
ATOM 662 O O . THR A 1 88 ? 19.703 -30.547 -0.566 1 89.31 88 THR A O 1
ATOM 665 N N . LYS A 1 89 ? 19.406 -29.797 1.435 1 88 89 LYS A N 1
ATOM 666 C CA . LYS A 1 89 ? 20.516 -30.516 2.025 1 88 89 LYS A CA 1
ATOM 667 C C . LYS A 1 89 ? 20.422 -32.031 1.742 1 88 89 LYS A C 1
ATOM 669 O O . LYS A 1 89 ? 21.406 -32.656 1.363 1 88 89 LYS A O 1
ATOM 674 N N . PRO A 1 90 ? 19.281 -32.562 1.809 1 88.69 90 PRO A N 1
ATOM 675 C CA . PRO A 1 90 ? 19.203 -34.031 1.646 1 88.69 90 PRO A CA 1
ATOM 676 C C . PRO A 1 90 ? 19.328 -34.469 0.188 1 88.69 90 PRO A C 1
ATOM 678 O O . PRO A 1 90 ? 19.516 -35.656 -0.089 1 88.69 90 PRO A O 1
ATOM 681 N N . ILE A 1 91 ? 19.219 -33.656 -0.759 1 89 91 ILE A N 1
ATOM 682 C CA . ILE A 1 91 ? 19.125 -34.094 -2.148 1 89 91 ILE A CA 1
ATOM 683 C C . ILE A 1 91 ? 20.422 -33.75 -2.885 1 89 91 ILE A C 1
ATOM 685 O O . ILE A 1 91 ? 20.438 -33.719 -4.117 1 89 91 ILE A O 1
ATOM 689 N N . LYS A 1 92 ? 21.453 -33.75 -2.16 1 83.31 92 LYS A N 1
ATOM 690 C CA . LYS A 1 92 ? 22.734 -33.469 -2.789 1 83.31 92 LYS A CA 1
ATOM 691 C C . LYS A 1 92 ? 23.281 -34.719 -3.5 1 83.31 92 LYS A C 1
ATOM 693 O O . LYS A 1 92 ? 23 -35.844 -3.092 1 83.31 92 LYS A O 1
ATOM 698 N N . ASN A 1 93 ? 23.828 -34.688 -4.68 1 83 93 ASN A N 1
ATOM 699 C CA . ASN A 1 93 ? 24.609 -35.688 -5.391 1 83 93 ASN A CA 1
ATOM 700 C C . ASN A 1 93 ? 23.719 -36.75 -6.02 1 83 93 ASN A C 1
ATOM 702 O O . ASN A 1 93 ? 23.984 -37.938 -5.914 1 83 93 ASN A O 1
ATOM 706 N N . LEU A 1 94 ? 22.609 -36.375 -6.582 1 90.69 94 LEU A N 1
ATOM 707 C CA . LEU A 1 94 ? 21.688 -37.312 -7.195 1 90.69 94 LEU A CA 1
ATOM 708 C C . LEU A 1 94 ? 21.797 -37.281 -8.719 1 90.69 94 LEU A C 1
ATOM 710 O O . LEU A 1 94 ? 20.953 -37.844 -9.422 1 90.69 94 LEU A O 1
ATOM 714 N N . GLY A 1 95 ? 22.844 -36.625 -9.18 1 90 95 GLY A N 1
ATOM 715 C CA . GLY A 1 95 ? 23.125 -36.562 -10.609 1 90 95 GLY A CA 1
ATOM 716 C C . GLY A 1 95 ? 21.953 -36.062 -11.43 1 90 95 GLY A C 1
ATOM 717 O O . GLY A 1 95 ? 21.391 -35 -11.148 1 90 95 GLY A O 1
ATOM 718 N N . PHE A 1 96 ? 21.5 -37 -12.336 1 93.5 96 PHE A N 1
ATOM 719 C CA . PHE A 1 96 ? 20.422 -36.656 -13.258 1 93.5 96 PHE A CA 1
ATOM 720 C C . PHE A 1 96 ? 19.125 -36.375 -12.508 1 93.5 96 PHE A C 1
ATOM 722 O O . PHE A 1 96 ? 18.359 -35.5 -12.883 1 93.5 96 PHE A O 1
ATOM 729 N N . PHE A 1 97 ? 18.844 -37.062 -11.422 1 96 97 PHE A N 1
ATOM 730 C CA . PHE A 1 97 ? 17.578 -37 -10.703 1 96 97 PHE A CA 1
ATOM 731 C C . PHE A 1 97 ? 17.469 -35.688 -9.938 1 96 97 PHE A C 1
ATOM 733 O O . PHE A 1 97 ? 16.375 -35.344 -9.461 1 96 97 PHE A O 1
ATOM 740 N N . LEU A 1 98 ? 18.562 -34.938 -9.945 1 96.56 98 LEU A N 1
ATOM 741 C CA . LEU A 1 98 ? 18.516 -33.625 -9.312 1 96.56 98 LEU A CA 1
ATOM 742 C C . LEU A 1 98 ? 17.625 -32.656 -10.102 1 96.56 98 LEU A C 1
ATOM 744 O O . LEU A 1 98 ? 17.078 -31.719 -9.531 1 96.56 98 LEU A O 1
ATOM 748 N N . ILE A 1 99 ? 17.5 -32.938 -11.391 1 97.81 99 ILE A N 1
ATOM 749 C CA . ILE A 1 99 ? 16.719 -32.094 -12.258 1 97.81 99 ILE A CA 1
ATOM 750 C C . ILE A 1 99 ? 15.242 -32.125 -11.852 1 97.81 99 ILE A C 1
ATOM 752 O O . ILE A 1 99 ? 14.672 -31.125 -11.438 1 97.81 99 ILE A O 1
ATOM 756 N N . PRO A 1 100 ? 14.555 -33.312 -11.891 1 98 100 PRO A N 1
ATOM 757 C CA . PRO A 1 100 ? 13.164 -33.375 -11.445 1 98 100 PRO A CA 1
ATOM 758 C C . PRO A 1 100 ? 13 -33.031 -9.969 1 98 100 PRO A C 1
ATOM 760 O O . PRO A 1 100 ? 11.992 -32.438 -9.57 1 98 100 PRO A O 1
ATOM 763 N N . LEU A 1 101 ? 13.93 -33.344 -9.156 1 97.62 101 LEU A N 1
ATOM 764 C CA . LEU A 1 101 ? 13.844 -33.062 -7.727 1 97.62 101 LEU A CA 1
ATOM 765 C C . LEU A 1 101 ? 13.891 -31.562 -7.457 1 97.62 101 LEU A C 1
ATOM 767 O O . LEU A 1 101 ? 13.219 -31.062 -6.547 1 97.62 101 LEU A O 1
ATOM 771 N N . ALA A 1 102 ? 14.766 -30.859 -8.195 1 97.75 102 ALA A N 1
ATOM 772 C CA . ALA A 1 102 ? 14.82 -29.406 -8.062 1 97.75 102 ALA A CA 1
ATOM 773 C C . ALA A 1 102 ? 13.477 -28.766 -8.398 1 97.75 102 ALA A C 1
ATOM 775 O O . ALA A 1 102 ? 13.047 -27.812 -7.734 1 97.75 102 ALA A O 1
ATOM 776 N N . THR A 1 103 ? 12.82 -29.266 -9.422 1 98.56 103 THR A N 1
ATOM 777 C CA . THR A 1 103 ? 11.5 -28.781 -9.805 1 98.56 103 THR A CA 1
ATOM 778 C C . THR A 1 103 ? 10.492 -29.047 -8.688 1 98.56 103 THR A C 1
ATOM 780 O O . THR A 1 103 ? 9.727 -28.156 -8.312 1 98.56 103 THR A O 1
ATOM 783 N N . ILE A 1 104 ? 10.5 -30.203 -8.141 1 98.44 104 ILE A N 1
ATOM 784 C CA . ILE A 1 104 ? 9.562 -30.594 -7.09 1 98.44 104 ILE A CA 1
ATOM 785 C C . ILE A 1 104 ? 9.805 -29.75 -5.844 1 98.44 104 ILE A C 1
ATOM 787 O O . ILE A 1 104 ? 8.852 -29.234 -5.242 1 98.44 104 ILE A O 1
ATOM 791 N N . LEU A 1 105 ? 11.031 -29.609 -5.484 1 97.5 105 LEU A N 1
ATOM 792 C CA . LEU A 1 105 ? 11.367 -28.828 -4.293 1 97.5 105 LEU A CA 1
ATOM 793 C C . LEU A 1 105 ? 10.969 -27.375 -4.457 1 97.5 105 LEU A C 1
ATOM 795 O O . LEU A 1 105 ? 10.414 -26.766 -3.535 1 97.5 105 LEU A O 1
ATOM 799 N N . THR A 1 106 ? 11.336 -26.828 -5.613 1 98.31 106 THR A N 1
ATOM 800 C CA . THR A 1 106 ? 10.953 -25.438 -5.879 1 98.31 106 THR A CA 1
ATOM 801 C C . THR A 1 106 ? 9.438 -25.266 -5.789 1 98.31 106 THR A C 1
ATOM 803 O O . THR A 1 106 ? 8.953 -24.281 -5.234 1 98.31 106 THR A O 1
ATOM 806 N N . TYR A 1 107 ? 8.742 -26.219 -6.359 1 98.44 107 TYR A N 1
ATOM 807 C CA . TYR A 1 107 ? 7.285 -26.219 -6.336 1 98.44 107 TYR A CA 1
ATOM 808 C C . TYR A 1 107 ? 6.762 -26.141 -4.906 1 98.44 107 TYR A C 1
ATOM 810 O O . TYR A 1 107 ? 5.918 -25.297 -4.594 1 98.44 107 TYR A O 1
ATOM 818 N N . PHE A 1 108 ? 7.219 -26.891 -3.998 1 97.31 108 PHE A N 1
ATOM 819 C CA . PHE A 1 108 ? 6.746 -26.938 -2.619 1 97.31 108 PHE A CA 1
ATOM 820 C C . PHE A 1 108 ? 7.203 -25.703 -1.845 1 97.31 108 PHE A C 1
ATOM 822 O O . PHE A 1 108 ? 6.469 -25.188 -1.007 1 97.31 108 PHE A O 1
ATOM 829 N N . ILE A 1 109 ? 8.398 -25.281 -2.121 1 96.94 109 ILE A N 1
ATOM 830 C CA . ILE A 1 109 ? 8.898 -24.062 -1.462 1 96.94 109 ILE A CA 1
ATOM 831 C C . ILE A 1 109 ? 8.07 -22.859 -1.903 1 96.94 109 ILE A C 1
ATOM 833 O O . ILE A 1 109 ? 7.801 -21.969 -1.105 1 96.94 109 ILE A O 1
ATOM 837 N N . ASN A 1 110 ? 7.645 -22.906 -3.152 1 97.5 110 ASN A N 1
ATOM 838 C CA . ASN A 1 110 ? 6.855 -21.812 -3.703 1 97.5 110 ASN A CA 1
ATOM 839 C C . ASN A 1 110 ? 5.484 -21.719 -3.043 1 97.5 110 ASN A C 1
ATOM 841 O O . ASN A 1 110 ? 4.824 -20.688 -3.111 1 97.5 110 ASN A O 1
ATOM 845 N N . ILE A 1 111 ? 5.02 -22.734 -2.408 1 96.38 111 ILE A N 1
ATOM 846 C CA . ILE A 1 111 ? 3.799 -22.672 -1.614 1 96.38 111 ILE A CA 1
ATOM 847 C C . ILE A 1 111 ? 4.012 -21.75 -0.419 1 96.38 111 ILE A C 1
ATOM 849 O O . ILE A 1 111 ? 3.129 -20.953 -0.073 1 96.38 111 ILE A O 1
ATOM 853 N N . ALA A 1 112 ? 5.195 -21.797 0.158 1 94 112 ALA A N 1
ATOM 854 C CA . ALA A 1 112 ? 5.523 -20.984 1.33 1 94 112 ALA A CA 1
ATOM 855 C C . ALA A 1 112 ? 5.941 -19.578 0.925 1 94 112 ALA A C 1
ATOM 857 O O . ALA A 1 112 ? 5.703 -18.625 1.664 1 94 112 ALA A O 1
ATOM 858 N N . ILE A 1 113 ? 6.559 -19.484 -0.192 1 92.75 113 ILE A N 1
ATOM 859 C CA . ILE A 1 113 ? 6.977 -18.219 -0.776 1 92.75 113 ILE A CA 1
ATOM 860 C C . ILE A 1 113 ? 6.176 -17.938 -2.047 1 92.75 113 ILE A C 1
ATOM 862 O O . ILE A 1 113 ? 6.652 -18.188 -3.156 1 92.75 113 ILE A O 1
ATOM 866 N N . PRO A 1 114 ? 5.023 -17.328 -1.88 1 91.69 114 PRO A N 1
ATOM 867 C CA . PRO A 1 114 ? 4.074 -17.281 -2.992 1 91.69 114 PRO A CA 1
ATOM 868 C C . PRO A 1 114 ? 4.512 -16.328 -4.105 1 91.69 114 PRO A C 1
ATOM 870 O O . PRO A 1 114 ? 3.824 -16.203 -5.125 1 91.69 114 PRO A O 1
ATOM 873 N N . SER A 1 115 ? 5.637 -15.75 -4.102 1 91.88 115 SER A N 1
ATOM 874 C CA . SER A 1 115 ? 6.219 -14.961 -5.18 1 91.88 115 SER A CA 1
ATOM 875 C C . SER A 1 115 ? 7.121 -15.812 -6.066 1 91.88 115 SER A C 1
ATOM 877 O O . SER A 1 115 ? 8.133 -16.344 -5.605 1 91.88 115 SER A O 1
ATOM 879 N N . ALA A 1 116 ? 6.73 -15.906 -7.34 1 96.12 116 ALA A N 1
ATOM 880 C CA . ALA A 1 116 ? 7.527 -16.719 -8.25 1 96.12 116 ALA A CA 1
ATOM 881 C C . ALA A 1 116 ? 8.953 -16.188 -8.367 1 96.12 116 ALA A C 1
ATOM 883 O O . ALA A 1 116 ? 9.914 -16.953 -8.297 1 96.12 116 ALA A O 1
ATOM 884 N N . ALA A 1 117 ? 9.133 -14.906 -8.516 1 95.06 117 ALA A N 1
ATOM 885 C CA . ALA A 1 117 ? 10.461 -14.297 -8.617 1 95.06 117 ALA A CA 1
ATOM 886 C C . ALA A 1 117 ? 11.219 -14.414 -7.305 1 95.06 117 ALA A C 1
ATOM 888 O O . ALA A 1 117 ? 12.422 -14.688 -7.301 1 95.06 117 ALA A O 1
ATOM 889 N N . GLY A 1 118 ? 10.453 -14.211 -6.246 1 93.25 118 GLY A N 1
ATOM 890 C CA . GLY A 1 118 ? 11.078 -14.359 -4.941 1 93.25 118 GLY A CA 1
ATOM 891 C C . GLY A 1 118 ? 11.547 -15.773 -4.66 1 93.25 118 GLY A C 1
ATOM 892 O O . GLY A 1 118 ? 12.648 -15.977 -4.145 1 93.25 118 GLY A O 1
ATOM 893 N N . CYS A 1 119 ? 10.727 -16.656 -4.988 1 96 119 CYS A N 1
ATOM 894 C CA . CYS A 1 119 ? 11.078 -18.062 -4.809 1 96 119 CYS A CA 1
ATOM 895 C C . CYS A 1 119 ? 12.266 -18.453 -5.68 1 96 119 CYS A C 1
ATOM 897 O O . CYS A 1 119 ? 13.164 -19.172 -5.234 1 96 119 CYS A O 1
ATOM 899 N N . SER A 1 120 ? 12.297 -17.953 -6.906 1 97.38 120 SER A N 1
ATOM 900 C CA . SER A 1 120 ? 13.406 -18.203 -7.82 1 97.38 120 SER A CA 1
ATOM 901 C C . SER A 1 120 ? 14.719 -17.672 -7.266 1 97.38 120 SER A C 1
ATOM 903 O O . SER A 1 120 ? 15.766 -18.328 -7.383 1 97.38 120 SER A O 1
ATOM 905 N N . ALA A 1 121 ? 14.648 -16.516 -6.676 1 94.38 121 ALA A N 1
ATOM 906 C CA . ALA A 1 121 ? 15.852 -15.914 -6.105 1 94.38 121 ALA A CA 1
ATOM 907 C C . ALA A 1 121 ? 16.359 -16.734 -4.922 1 94.38 121 ALA A C 1
ATOM 909 O O . ALA A 1 121 ? 17.562 -16.969 -4.801 1 94.38 121 ALA A O 1
ATOM 910 N N . ALA A 1 122 ? 15.453 -17.172 -4.133 1 92.69 122 ALA A N 1
ATOM 911 C CA . ALA A 1 122 ? 15.828 -17.891 -2.924 1 92.69 122 ALA A CA 1
ATOM 912 C C . ALA A 1 122 ? 16.297 -19.312 -3.258 1 92.69 122 ALA A C 1
ATOM 914 O O . ALA A 1 122 ? 17.375 -19.734 -2.822 1 92.69 122 ALA A O 1
ATOM 915 N N . VAL A 1 123 ? 15.531 -20 -3.986 1 95.81 123 VAL A N 1
ATOM 916 C CA . VAL A 1 123 ? 15.805 -21.391 -4.316 1 95.81 123 VAL A CA 1
ATOM 917 C C . VAL A 1 123 ? 16.938 -21.469 -5.34 1 95.81 123 VAL A C 1
ATOM 919 O O . VAL A 1 123 ? 17.828 -22.312 -5.23 1 95.81 123 VAL A O 1
ATOM 922 N N . GLY A 1 124 ? 16.906 -20.578 -6.332 1 96.19 124 GLY A N 1
ATOM 923 C CA . GLY A 1 124 ? 17.875 -20.578 -7.41 1 96.19 124 GLY A CA 1
ATOM 924 C C . GLY A 1 124 ? 19.297 -20.359 -6.93 1 96.19 124 GLY A C 1
ATOM 925 O O . GLY A 1 124 ? 20.234 -20.953 -7.461 1 96.19 124 GLY A O 1
ATOM 926 N N . ALA A 1 125 ? 19.422 -19.562 -5.973 1 92.62 125 ALA A N 1
ATOM 927 C CA . ALA A 1 125 ? 20.75 -19.266 -5.441 1 92.62 125 ALA A CA 1
ATOM 928 C C . ALA A 1 125 ? 21.422 -20.516 -4.898 1 92.62 125 ALA A C 1
ATOM 930 O O . ALA A 1 125 ? 22.656 -20.625 -4.91 1 92.62 125 ALA A O 1
ATOM 931 N N . THR A 1 126 ? 20.656 -21.484 -4.555 1 91.81 126 THR A N 1
ATOM 932 C CA . THR A 1 126 ? 21.203 -22.703 -3.967 1 91.81 126 THR A CA 1
ATOM 933 C C . THR A 1 126 ? 21.156 -23.844 -4.965 1 91.81 126 THR A C 1
ATOM 935 O O . THR A 1 126 ? 22.188 -24.5 -5.223 1 91.81 126 THR A O 1
ATOM 938 N N . LEU A 1 127 ? 20.078 -24.031 -5.582 1 94.56 127 LEU A N 1
ATOM 939 C CA . LEU A 1 127 ? 19.875 -25.234 -6.359 1 94.56 127 LEU A CA 1
ATOM 940 C C . LEU A 1 127 ? 20.531 -25.141 -7.727 1 94.56 127 LEU A C 1
ATOM 942 O O . LEU A 1 127 ? 21 -26.141 -8.281 1 94.56 127 LEU A O 1
ATOM 946 N N . ILE A 1 128 ? 20.578 -23.969 -8.289 1 96.06 128 ILE A N 1
ATOM 947 C CA . ILE A 1 128 ? 21.125 -23.828 -9.641 1 96.06 128 ILE A CA 1
ATOM 948 C C . ILE A 1 128 ? 22.609 -24.156 -9.641 1 96.06 128 ILE A C 1
ATOM 950 O O . ILE A 1 128 ? 23.062 -25 -10.422 1 96.06 128 ILE A O 1
ATOM 954 N N . PRO A 1 129 ? 23.391 -23.578 -8.742 1 93.06 129 PRO A N 1
ATOM 955 C CA . PRO A 1 129 ? 24.797 -23.984 -8.688 1 93.06 129 PRO A CA 1
ATOM 956 C C . PRO A 1 129 ? 24.984 -25.469 -8.367 1 93.06 129 PRO A C 1
ATOM 958 O O . PRO A 1 129 ? 25.906 -26.109 -8.891 1 93.06 129 PRO A O 1
ATOM 961 N N . LEU A 1 130 ? 24.156 -25.984 -7.535 1 92.25 130 LEU A N 1
ATOM 962 C CA . LEU A 1 130 ? 24.234 -27.406 -7.184 1 92.25 130 LEU A CA 1
ATOM 963 C C . LEU A 1 130 ? 24.016 -28.281 -8.406 1 92.25 130 LEU A C 1
ATOM 965 O O . LEU A 1 130 ? 24.734 -29.266 -8.617 1 92.25 130 LEU A O 1
ATOM 969 N N . LEU A 1 131 ? 23.016 -27.953 -9.195 1 96.31 131 LEU A N 1
ATOM 970 C CA . LEU A 1 131 ? 22.719 -28.672 -10.43 1 96.31 131 LEU A CA 1
ATOM 971 C C . LEU A 1 131 ? 23.875 -28.562 -11.414 1 96.31 131 LEU A C 1
ATOM 973 O O . LEU A 1 131 ? 24.281 -29.562 -12.016 1 96.31 131 LEU A O 1
ATOM 977 N N . MET A 1 132 ? 24.359 -27.438 -11.492 1 95.94 132 MET A N 1
ATOM 978 C CA . MET A 1 132 ? 25.453 -27.203 -12.422 1 95.94 132 MET A CA 1
ATOM 979 C C . MET A 1 132 ? 26.703 -27.984 -12 1 95.94 132 MET A C 1
ATOM 981 O O . MET A 1 132 ? 27.406 -28.531 -12.836 1 95.94 132 MET A O 1
ATOM 985 N N . ALA A 1 133 ? 26.938 -28.062 -10.789 1 92.5 133 ALA A N 1
ATOM 986 C CA . ALA A 1 133 ? 28.062 -28.797 -10.25 1 92.5 133 ALA A CA 1
ATOM 987 C C . ALA A 1 133 ? 27.891 -30.297 -10.477 1 92.5 133 ALA A C 1
ATOM 989 O O . ALA A 1 133 ? 28.875 -31.047 -10.547 1 92.5 133 ALA A O 1
ATOM 990 N N . SER A 1 134 ? 26.719 -30.703 -10.633 1 94.31 134 SER A N 1
ATOM 991 C CA . SER A 1 134 ? 26.422 -32.125 -10.797 1 94.31 134 SER A CA 1
ATOM 992 C C . SER A 1 134 ? 26.422 -32.531 -12.273 1 94.31 134 SER A C 1
ATOM 994 O O . SER A 1 134 ? 26.062 -33.656 -12.617 1 94.31 134 SER A O 1
ATOM 996 N N . GLY A 1 135 ? 26.703 -31.547 -13.078 1 95.5 135 GLY A N 1
ATOM 997 C CA . GLY A 1 135 ? 26.859 -31.859 -14.492 1 95.5 135 GLY A CA 1
ATOM 998 C C . GLY A 1 135 ? 25.656 -31.438 -15.328 1 95.5 135 GLY A C 1
ATOM 999 O O . GLY A 1 135 ? 25.547 -31.812 -16.5 1 95.5 135 GLY A O 1
ATOM 1000 N N . VAL A 1 136 ? 24.781 -30.688 -14.789 1 97.25 136 VAL A N 1
ATOM 1001 C CA . VAL A 1 136 ? 23.625 -30.188 -15.516 1 97.25 136 VAL A CA 1
ATOM 1002 C C . VAL A 1 136 ? 23.984 -28.859 -16.203 1 97.25 136 VAL A C 1
ATOM 1004 O O . VAL A 1 136 ? 24.562 -27.969 -15.578 1 97.25 136 VAL A O 1
ATOM 1007 N N . ARG A 1 137 ? 23.656 -28.75 -17.453 1 97.69 137 ARG A N 1
ATOM 1008 C CA . ARG A 1 137 ? 23.922 -27.516 -18.188 1 97.69 137 ARG A CA 1
ATOM 1009 C C . ARG A 1 137 ? 23.219 -26.328 -17.531 1 97.69 137 ARG A C 1
ATOM 1011 O O . ARG A 1 137 ? 22.125 -26.469 -17 1 97.69 137 ARG A O 1
ATOM 1018 N N . PRO A 1 138 ? 23.812 -25.172 -17.656 1 97.69 138 PRO A N 1
ATOM 1019 C CA . PRO A 1 138 ? 23.266 -23.984 -16.984 1 97.69 138 PRO A CA 1
ATOM 1020 C C . PRO A 1 138 ? 21.812 -23.703 -17.359 1 97.69 138 PRO A C 1
ATOM 1022 O O . PRO A 1 138 ? 21 -23.422 -16.484 1 97.69 138 PRO A O 1
ATOM 1025 N N . SER A 1 139 ? 21.422 -23.812 -18.594 1 98.44 139 SER A N 1
ATOM 1026 C CA . SER A 1 139 ? 20.062 -23.531 -19.047 1 98.44 139 SER A CA 1
ATOM 1027 C C . SER A 1 139 ? 19.062 -24.5 -18.422 1 98.44 139 SER A C 1
ATOM 1029 O O . SER A 1 139 ? 17.984 -24.094 -18 1 98.44 139 SER A O 1
ATOM 1031 N N . MET A 1 140 ? 19.469 -25.734 -18.312 1 98.44 140 MET A N 1
ATOM 1032 C CA . MET A 1 140 ? 18.578 -26.734 -17.734 1 98.44 140 MET A CA 1
ATOM 1033 C C . MET A 1 140 ? 18.516 -26.594 -16.219 1 98.44 140 MET A C 1
ATOM 1035 O O . MET A 1 140 ? 17.469 -26.812 -15.609 1 98.44 140 MET A O 1
ATOM 1039 N N . ALA A 1 141 ? 19.641 -26.25 -15.625 1 98.12 141 ALA A N 1
ATOM 1040 C CA . ALA A 1 141 ? 19.672 -26.016 -14.188 1 98.12 141 ALA A CA 1
ATOM 1041 C C . ALA A 1 141 ? 18.688 -24.906 -13.805 1 98.12 141 ALA A C 1
ATOM 1043 O O . ALA A 1 141 ? 17.891 -25.062 -12.875 1 98.12 141 ALA A O 1
ATOM 1044 N N . ALA A 1 142 ? 18.75 -23.828 -14.531 1 98.5 142 ALA A N 1
ATOM 1045 C CA . ALA A 1 142 ? 17.859 -22.688 -14.305 1 98.5 142 ALA A CA 1
ATOM 1046 C C . ALA A 1 142 ? 16.406 -23.047 -14.641 1 98.5 142 ALA A C 1
ATOM 1048 O O . ALA A 1 142 ? 15.484 -22.672 -13.914 1 98.5 142 ALA A O 1
ATOM 1049 N N . ALA A 1 143 ? 16.188 -23.75 -15.727 1 98.81 143 ALA A N 1
ATOM 1050 C CA . ALA A 1 143 ? 14.844 -24.141 -16.156 1 98.81 143 ALA A CA 1
ATOM 1051 C C . ALA A 1 143 ? 14.188 -25.062 -15.125 1 98.81 143 ALA A C 1
ATOM 1053 O O . ALA A 1 143 ? 12.969 -25.016 -14.93 1 98.81 143 ALA A O 1
ATOM 1054 N N . SER A 1 144 ? 14.977 -25.922 -14.492 1 98.69 144 SER A N 1
ATOM 1055 C CA . SER A 1 144 ? 14.453 -26.844 -13.492 1 98.69 144 SER A CA 1
ATOM 1056 C C . SER A 1 144 ? 13.859 -26.109 -12.305 1 98.69 144 SER A C 1
ATOM 1058 O O . SER A 1 144 ? 12.852 -26.531 -11.742 1 98.69 144 SER A O 1
ATOM 1060 N N . VAL A 1 145 ? 14.508 -25.031 -11.914 1 98.38 145 VAL A N 1
ATOM 1061 C CA . VAL A 1 145 ? 13.992 -24.203 -10.828 1 98.38 145 VAL A CA 1
ATOM 1062 C C . VAL A 1 145 ? 12.773 -23.406 -11.312 1 98.38 145 VAL A C 1
ATOM 1064 O O . VAL A 1 145 ? 11.742 -23.391 -10.641 1 98.38 145 VAL A O 1
ATOM 1067 N N . LEU A 1 146 ? 12.828 -22.812 -12.477 1 98.75 146 LEU A N 1
ATOM 1068 C CA . LEU A 1 146 ? 11.734 -22.047 -13.062 1 98.75 146 LEU A CA 1
ATOM 1069 C C . LEU A 1 146 ? 10.477 -22.906 -13.18 1 98.75 146 LEU A C 1
ATOM 1071 O O . LEU A 1 146 ? 9.367 -22.438 -12.914 1 98.75 146 LEU A O 1
ATOM 1075 N N . ALA A 1 147 ? 10.656 -24.125 -13.539 1 98.69 147 ALA A N 1
ATOM 1076 C CA . ALA A 1 147 ? 9.555 -25.047 -13.812 1 98.69 147 ALA A CA 1
ATOM 1077 C C . ALA A 1 147 ? 8.719 -25.281 -12.562 1 98.69 147 ALA A C 1
ATOM 1079 O O . ALA A 1 147 ? 7.531 -25.609 -12.656 1 98.69 147 ALA A O 1
ATOM 1080 N N . GLY A 1 148 ? 9.281 -25.109 -11.422 1 98.44 148 GLY A N 1
ATOM 1081 C CA . GLY A 1 148 ? 8.57 -25.359 -10.18 1 98.44 148 GLY A CA 1
ATOM 1082 C C . GLY A 1 148 ? 7.934 -24.109 -9.594 1 98.44 148 GLY A C 1
ATOM 1083 O O . GLY A 1 148 ? 7.219 -24.172 -8.594 1 98.44 148 GLY A O 1
ATOM 1084 N N . THR A 1 149 ? 8.039 -22.984 -10.227 1 98.12 149 THR A N 1
ATOM 1085 C CA . THR A 1 149 ? 7.676 -21.703 -9.633 1 98.12 149 THR A CA 1
ATOM 1086 C C . THR A 1 149 ? 6.176 -21.453 -9.758 1 98.12 149 THR A C 1
ATOM 1088 O O . THR A 1 149 ? 5.699 -20.359 -9.484 1 98.12 149 THR A O 1
ATOM 1091 N N . PHE A 1 150 ? 5.367 -22.438 -10.211 1 98.12 150 PHE A N 1
ATOM 1092 C CA . PHE A 1 150 ? 3.92 -22.281 -10.242 1 98.12 150 PHE A CA 1
ATOM 1093 C C . PHE A 1 150 ? 3.275 -22.938 -9.031 1 98.12 150 PHE A C 1
ATOM 1095 O O . PHE A 1 150 ? 2.049 -23.031 -8.945 1 98.12 150 PHE A O 1
ATOM 1102 N N . GLY A 1 151 ? 4.078 -23.375 -8.039 1 97.56 151 GLY A N 1
ATOM 1103 C CA . GLY A 1 151 ? 3.578 -23.984 -6.816 1 97.56 151 GLY A CA 1
ATOM 1104 C C . GLY A 1 151 ? 2.76 -23.031 -5.965 1 97.56 151 GLY A C 1
ATOM 1105 O O . GLY A 1 151 ? 1.961 -23.469 -5.133 1 97.56 151 GLY A O 1
ATOM 1106 N N . SER A 1 152 ? 2.893 -21.766 -6.215 1 95.94 152 SER A N 1
ATOM 1107 C CA . SER A 1 152 ? 2.178 -20.75 -5.445 1 95.94 152 SER A CA 1
ATOM 1108 C C . SER A 1 152 ? 0.667 -20.906 -5.602 1 95.94 152 SER A C 1
ATOM 1110 O O . SER A 1 152 ? -0.101 -20.375 -4.801 1 95.94 152 SER A O 1
ATOM 1112 N N . VAL A 1 153 ? 0.185 -21.641 -6.602 1 97.19 153 VAL A N 1
ATOM 1113 C CA . VAL A 1 153 ? -1.241 -21.828 -6.848 1 97.19 153 VAL A CA 1
ATOM 1114 C C . VAL A 1 153 ? -1.876 -22.547 -5.66 1 97.19 153 VAL A C 1
ATOM 1116 O O . VAL A 1 153 ? -3.096 -22.5 -5.477 1 97.19 153 VAL A O 1
ATOM 1119 N N . LEU A 1 154 ? -1.039 -23.172 -4.816 1 97 154 LEU A N 1
ATOM 1120 C CA . LEU A 1 154 ? -1.544 -23.875 -3.645 1 97 154 LEU A CA 1
ATOM 1121 C C . LEU A 1 154 ? -1.282 -23.078 -2.375 1 97 154 LEU A C 1
ATOM 1123 O O . LEU A 1 154 ? -1.515 -23.562 -1.267 1 97 154 LEU A O 1
ATOM 1127 N N . SER A 1 155 ? -0.772 -21.922 -2.516 1 95.69 155 SER A N 1
ATOM 1128 C CA . SER A 1 155 ? -0.445 -21.078 -1.362 1 95.69 155 SER A CA 1
ATOM 1129 C C . SER A 1 155 ? -1.674 -20.344 -0.851 1 95.69 155 SER A C 1
ATOM 1131 O O . SER A 1 155 ? -2.361 -19.672 -1.619 1 95.69 155 SER A O 1
ATOM 1133 N N . PRO A 1 156 ? -1.978 -20.391 0.429 1 92.88 156 PRO A N 1
ATOM 1134 C CA . PRO A 1 156 ? -3.092 -19.625 0.979 1 92.88 156 PRO A CA 1
ATOM 1135 C C . PRO A 1 156 ? -2.881 -18.109 0.854 1 92.88 156 PRO A C 1
ATOM 1137 O O . PRO A 1 156 ? -3.842 -17.344 0.931 1 92.88 156 PRO A O 1
ATOM 1140 N N . GLY A 1 157 ? -1.654 -17.766 0.63 1 91.12 157 GLY A N 1
ATOM 1141 C CA . GLY A 1 157 ? -1.339 -16.344 0.518 1 91.12 157 GLY A CA 1
ATOM 1142 C C . GLY A 1 157 ? -1.331 -15.852 -0.916 1 91.12 157 GLY A C 1
ATOM 1143 O O . GLY A 1 157 ? -1.13 -14.664 -1.164 1 91.12 157 GLY A O 1
ATOM 1144 N N . ALA A 1 158 ? -1.589 -16.703 -1.811 1 94.5 158 ALA A N 1
ATOM 1145 C CA . ALA A 1 158 ? -1.591 -16.312 -3.217 1 94.5 158 ALA A CA 1
ATOM 1146 C C . ALA A 1 158 ? -2.805 -15.453 -3.543 1 94.5 158 ALA A C 1
ATOM 1148 O O . ALA A 1 158 ? -3.934 -15.789 -3.176 1 94.5 158 ALA A O 1
ATOM 1149 N N . SER A 1 159 ? -2.574 -14.43 -4.211 1 94.25 159 SER A N 1
ATOM 1150 C CA . SER A 1 159 ? -3.584 -13.414 -4.473 1 94.25 159 SER A CA 1
ATOM 1151 C C . SER A 1 159 ? -4.766 -13.992 -5.246 1 94.25 159 SER A C 1
ATOM 1153 O O . SER A 1 159 ? -5.922 -13.68 -4.945 1 94.25 159 SER A O 1
ATOM 1155 N N . HIS A 1 160 ? -4.516 -14.805 -6.215 1 95.5 160 HIS A N 1
ATOM 1156 C CA . HIS A 1 160 ? -5.59 -15.328 -7.051 1 95.5 160 HIS A CA 1
ATOM 1157 C C . HIS A 1 160 ? -6.465 -16.312 -6.27 1 95.5 160 HIS A C 1
ATOM 1159 O O . HIS A 1 160 ? -7.672 -16.391 -6.512 1 95.5 160 HIS A O 1
ATOM 1165 N N . ASN A 1 161 ? -5.859 -17.062 -5.355 1 96.44 161 ASN A N 1
ATOM 1166 C CA . ASN A 1 161 ? -6.641 -17.922 -4.473 1 96.44 161 ASN A CA 1
ATOM 1167 C C . ASN A 1 161 ? -7.586 -17.109 -3.592 1 96.44 161 ASN A C 1
ATOM 1169 O O . ASN A 1 161 ? -8.742 -17.484 -3.406 1 96.44 161 ASN A O 1
ATOM 1173 N N . ILE A 1 162 ? -7.098 -16.078 -3.137 1 95.62 162 ILE A N 1
ATOM 1174 C CA . ILE A 1 162 ? -7.891 -15.188 -2.283 1 95.62 162 ILE A CA 1
ATOM 1175 C C . ILE A 1 162 ? -9.008 -14.547 -3.102 1 95.62 162 ILE A C 1
ATOM 1177 O O . ILE A 1 162 ? -10.133 -14.422 -2.629 1 95.62 162 ILE A O 1
ATOM 1181 N N . TYR A 1 163 ? -8.734 -14.141 -4.273 1 96.81 163 TYR A N 1
ATOM 1182 C CA . TYR A 1 163 ? -9.719 -13.5 -5.137 1 96.81 163 TYR A CA 1
ATOM 1183 C C . TYR A 1 163 ? -10.867 -14.445 -5.457 1 96.81 163 TYR A C 1
ATOM 1185 O O . TYR A 1 163 ? -12.039 -14.07 -5.371 1 96.81 163 TYR A O 1
ATOM 1193 N N . VAL A 1 164 ? -10.531 -15.648 -5.879 1 97.38 164 VAL A N 1
ATOM 1194 C CA . VAL A 1 164 ? -11.562 -16.625 -6.227 1 97.38 164 VAL A CA 1
ATOM 1195 C C . VAL A 1 164 ? -12.398 -16.953 -4.992 1 97.38 164 VAL A C 1
ATOM 1197 O O . VAL A 1 164 ? -13.609 -17.141 -5.09 1 97.38 164 VAL A O 1
ATOM 1200 N N . THR A 1 165 ? -11.742 -17.094 -3.822 1 96.69 165 THR A N 1
ATOM 1201 C CA . THR A 1 165 ? -12.469 -17.281 -2.574 1 96.69 165 THR A CA 1
ATOM 1202 C C . THR A 1 165 ? -13.5 -16.172 -2.373 1 96.69 165 THR A C 1
ATOM 1204 O O . THR A 1 165 ? -14.656 -16.438 -2.043 1 96.69 165 THR A O 1
ATOM 1207 N N . ASP A 1 166 ? -13.07 -14.992 -2.594 1 96.25 166 ASP A N 1
ATOM 1208 C CA . ASP A 1 166 ? -13.938 -13.836 -2.41 1 96.25 166 ASP A CA 1
ATOM 1209 C C . ASP A 1 166 ? -15.117 -13.875 -3.383 1 96.25 166 ASP A C 1
ATOM 1211 O O . ASP A 1 166 ? -16.234 -13.484 -3.033 1 96.25 166 ASP A O 1
ATOM 1215 N N . LEU A 1 167 ? -14.875 -14.305 -4.617 1 95.75 167 LEU A N 1
ATOM 1216 C CA . LEU A 1 167 ? -15.938 -14.438 -5.609 1 95.75 167 LEU A CA 1
ATOM 1217 C C . LEU A 1 167 ? -17.016 -15.391 -5.129 1 95.75 167 LEU A C 1
ATOM 1219 O O . LEU A 1 167 ? -18.219 -15.102 -5.258 1 95.75 167 LEU A O 1
ATOM 1223 N N . VAL A 1 168 ? -16.578 -16.484 -4.582 1 96.38 168 VAL A N 1
ATOM 1224 C CA . VAL A 1 168 ? -17.516 -17.5 -4.125 1 96.38 168 VAL A CA 1
ATOM 1225 C C . VAL A 1 168 ? -18.281 -17 -2.908 1 96.38 168 VAL A C 1
ATOM 1227 O O . VAL A 1 168 ? -19.484 -17.203 -2.803 1 96.38 168 VAL A O 1
ATOM 1230 N N . VAL A 1 169 ? -17.625 -16.359 -2.016 1 94.81 169 VAL A N 1
ATOM 1231 C CA . VAL A 1 169 ? -18.25 -15.812 -0.821 1 94.81 169 VAL A CA 1
ATOM 1232 C C . VAL A 1 169 ? -19.328 -14.805 -1.223 1 94.81 169 VAL A C 1
ATOM 1234 O O . VAL A 1 169 ? -20.438 -14.844 -0.7 1 94.81 169 VAL A O 1
ATOM 1237 N N . LYS A 1 170 ? -19.094 -14 -2.146 1 92.38 170 LYS A N 1
ATOM 1238 C CA . LYS A 1 170 ? -20 -12.953 -2.582 1 92.38 170 LYS A CA 1
ATOM 1239 C C . LYS A 1 170 ? -21.203 -13.539 -3.338 1 92.38 170 LYS A C 1
ATOM 1241 O O . LYS A 1 170 ? -22.266 -12.922 -3.404 1 92.38 170 LYS A O 1
ATOM 1246 N N . SER A 1 171 ? -20.969 -14.664 -3.908 1 92 171 SER A N 1
ATOM 1247 C CA . SER A 1 171 ? -22.031 -15.297 -4.688 1 92 171 SER A CA 1
ATOM 1248 C C . SER A 1 171 ? -23 -16.062 -3.793 1 92 171 SER A C 1
ATOM 1250 O O . SER A 1 171 ? -24 -16.609 -4.266 1 92 171 SER A O 1
ATOM 1252 N N . GLY A 1 172 ? -22.75 -16.141 -2.438 1 90.06 172 GLY A N 1
ATOM 1253 C CA . GLY A 1 172 ? -23.781 -16.703 -1.582 1 90.06 172 GLY A CA 1
ATOM 1254 C C . GLY A 1 172 ? -23.25 -17.672 -0.554 1 90.06 172 GLY A C 1
ATOM 1255 O O . GLY A 1 172 ? -23.969 -18.109 0.34 1 90.06 172 GLY A O 1
ATOM 1256 N N . ASN A 1 173 ? -22 -18.062 -0.669 1 91.62 173 ASN A N 1
ATOM 1257 C CA . ASN A 1 173 ? -21.406 -18.969 0.306 1 91.62 173 ASN A CA 1
ATOM 1258 C C . ASN A 1 173 ? -20.5 -18.25 1.281 1 91.62 173 ASN A C 1
ATOM 1260 O O . ASN A 1 173 ? -19.266 -18.328 1.162 1 91.62 173 ASN A O 1
ATOM 1264 N N . ALA A 1 174 ? -21.031 -17.766 2.301 1 88.62 174 ALA A N 1
ATOM 1265 C CA . ALA A 1 174 ? -20.312 -16.906 3.25 1 88.62 174 ALA A CA 1
ATOM 1266 C C . ALA A 1 174 ? -19.266 -17.703 4.012 1 88.62 174 ALA A C 1
ATOM 1268 O O . ALA A 1 174 ? -18.266 -17.125 4.477 1 88.62 174 ALA A O 1
ATOM 1269 N N . ALA A 1 175 ? -19.391 -18.984 4.082 1 88.81 175 ALA A N 1
ATOM 1270 C CA . ALA A 1 175 ? -18.5 -19.812 4.895 1 88.81 175 ALA A CA 1
ATOM 1271 C C . ALA A 1 175 ? -17.328 -20.328 4.062 1 88.81 175 ALA A C 1
ATOM 1273 O O . ALA A 1 175 ? -16.406 -20.938 4.602 1 88.81 175 ALA A O 1
ATOM 1274 N N . TYR A 1 176 ? -17.375 -20.078 2.814 1 93.62 176 TYR A N 1
ATOM 1275 C CA . TYR A 1 176 ? -16.344 -20.562 1.918 1 93.62 176 TYR A CA 1
ATOM 1276 C C . TYR A 1 176 ? -14.992 -19.938 2.268 1 93.62 176 TYR A C 1
ATOM 1278 O O . TYR A 1 176 ? -14.883 -18.734 2.455 1 93.62 176 TYR A O 1
ATOM 1286 N N . THR A 1 177 ? -13.914 -20.781 2.432 1 93.12 177 THR A N 1
ATOM 1287 C CA . THR A 1 177 ? -12.617 -20.312 2.914 1 93.12 177 THR A CA 1
ATOM 1288 C C . THR A 1 177 ? -11.539 -20.5 1.851 1 93.12 177 THR A C 1
ATOM 1290 O O . THR A 1 177 ? -11.789 -21.125 0.816 1 93.12 177 THR A O 1
ATOM 1293 N N . VAL A 1 178 ? -10.367 -19.953 2.094 1 94.19 178 VAL A N 1
ATOM 1294 C CA . VAL A 1 178 ? -9.227 -20.094 1.197 1 94.19 178 VAL A CA 1
ATOM 1295 C C . VAL A 1 178 ? -8.773 -21.547 1.147 1 94.19 178 VAL A C 1
ATOM 1297 O O . VAL A 1 178 ? -8.312 -22.031 0.11 1 94.19 178 VAL A O 1
ATOM 1300 N N . GLN A 1 179 ? -8.938 -22.281 2.252 1 93.25 179 GLN A N 1
ATOM 1301 C CA . GLN A 1 179 ? -8.602 -23.688 2.291 1 93.25 179 GLN A CA 1
ATOM 1302 C C . GLN A 1 179 ? -9.469 -24.5 1.328 1 93.25 179 GLN A C 1
ATOM 1304 O O . GLN A 1 179 ? -9 -25.438 0.7 1 93.25 179 GLN A O 1
ATOM 1309 N N . ASP A 1 180 ? -10.664 -24.094 1.231 1 94.44 180 ASP A N 1
ATOM 1310 C CA . ASP A 1 180 ? -11.578 -24.766 0.314 1 94.44 180 ASP A CA 1
ATOM 1311 C C . ASP A 1 180 ? -11.117 -24.609 -1.134 1 94.44 180 ASP A C 1
ATOM 1313 O O . ASP A 1 180 ? -11.156 -25.562 -1.909 1 94.44 180 ASP A O 1
ATOM 1317 N N . VAL A 1 181 ? -10.734 -23.406 -1.438 1 95.56 181 VAL A N 1
ATOM 1318 C CA . VAL A 1 181 ? -10.297 -23.141 -2.803 1 95.56 181 VAL A CA 1
ATOM 1319 C C . VAL A 1 181 ? -9.023 -23.922 -3.111 1 95.56 181 VAL A C 1
ATOM 1321 O O . VAL A 1 181 ? -8.844 -24.406 -4.234 1 95.56 181 VAL A O 1
ATOM 1324 N N . ILE A 1 182 ? -8.164 -24.062 -2.189 1 95.19 182 ILE A N 1
ATOM 1325 C CA . ILE A 1 182 ? -6.926 -24.812 -2.361 1 95.19 182 ILE A CA 1
ATOM 1326 C C . ILE A 1 182 ? -7.25 -26.281 -2.602 1 95.19 182 ILE A C 1
ATOM 1328 O O . ILE A 1 182 ? -6.625 -26.938 -3.441 1 95.19 182 ILE A O 1
ATOM 1332 N N . LYS A 1 183 ? -8.242 -26.781 -1.847 1 94.5 183 LYS A N 1
ATOM 1333 C CA . LYS A 1 183 ? -8.68 -28.156 -2.049 1 94.5 183 LYS A CA 1
ATOM 1334 C C . LYS A 1 183 ? -9.164 -28.375 -3.479 1 94.5 183 LYS A C 1
ATOM 1336 O O . LYS A 1 183 ? -8.883 -29.406 -4.09 1 94.5 183 LYS A O 1
ATOM 1341 N N . VAL A 1 184 ? -9.844 -27.422 -3.994 1 95.31 184 VAL A N 1
ATOM 1342 C CA . VAL A 1 184 ? -10.375 -27.484 -5.352 1 95.31 184 VAL A CA 1
ATOM 1343 C C . VAL A 1 184 ? -9.227 -27.453 -6.355 1 95.31 184 VAL A C 1
ATOM 1345 O O . VAL A 1 184 ? -9.281 -28.125 -7.395 1 95.31 184 VAL A O 1
ATOM 1348 N N . GLN A 1 185 ? -8.203 -26.719 -6.039 1 96.56 185 GLN A N 1
ATOM 1349 C CA . GLN A 1 185 ? -7.062 -26.5 -6.922 1 96.56 185 GLN A CA 1
ATOM 1350 C C . GLN A 1 185 ? -6.117 -27.703 -6.914 1 96.56 185 GLN A C 1
ATOM 1352 O O . GLN A 1 185 ? -5.316 -27.875 -7.832 1 96.56 185 GLN A O 1
ATOM 1357 N N . MET A 1 186 ? -6.148 -28.562 -5.93 1 96.25 186 MET A N 1
ATOM 1358 C CA . MET A 1 186 ? -5.145 -29.578 -5.672 1 96.25 186 MET A CA 1
ATOM 1359 C C . MET A 1 186 ? -5.031 -30.547 -6.848 1 96.25 186 MET A C 1
ATOM 1361 O O . MET A 1 186 ? -3.93 -30.859 -7.305 1 96.25 186 MET A O 1
ATOM 1365 N N . PRO A 1 187 ? -6.121 -31.031 -7.379 1 96.38 187 PRO A N 1
ATOM 1366 C CA . PRO A 1 187 ? -5.98 -31.969 -8.5 1 96.38 187 PRO A CA 1
ATOM 1367 C C . PRO A 1 187 ? -5.254 -31.344 -9.695 1 96.38 187 PRO A C 1
ATOM 1369 O O . PRO A 1 187 ? -4.363 -31.969 -10.273 1 96.38 187 PRO A O 1
ATOM 1372 N N . ASN A 1 188 ? -5.668 -30.141 -10.086 1 97.19 188 ASN A N 1
ATOM 1373 C CA . ASN A 1 188 ? -4.988 -29.438 -11.172 1 97.19 188 ASN A CA 1
ATOM 1374 C C . ASN A 1 188 ? -3.502 -29.25 -10.875 1 97.19 188 ASN A C 1
ATOM 1376 O O . ASN A 1 188 ? -2.66 -29.453 -11.75 1 97.19 188 ASN A O 1
ATOM 1380 N N . ALA A 1 189 ? -3.246 -28.844 -9.633 1 98.06 189 ALA A N 1
ATOM 1381 C CA . ALA A 1 189 ? -1.886 -28.516 -9.219 1 98.06 189 ALA A CA 1
ATOM 1382 C C . ALA A 1 189 ? -0.982 -29.734 -9.25 1 98.06 189 ALA A C 1
ATOM 1384 O O . ALA A 1 189 ? 0.119 -29.688 -9.805 1 98.06 189 ALA A O 1
ATOM 1385 N N . PHE A 1 190 ? -1.427 -30.859 -8.727 1 98.19 190 PHE A N 1
ATOM 1386 C CA . PHE A 1 190 ? -0.596 -32.062 -8.625 1 98.19 190 PHE A CA 1
ATOM 1387 C C . PHE A 1 190 ? -0.463 -32.719 -9.984 1 98.19 190 PHE A C 1
ATOM 1389 O O . PHE A 1 190 ? 0.609 -33.219 -10.336 1 98.19 190 PHE A O 1
ATOM 1396 N N . VAL A 1 191 ? -1.501 -32.781 -10.727 1 98.25 191 VAL A N 1
ATOM 1397 C CA . VAL A 1 191 ? -1.42 -33.344 -12.07 1 98.25 191 VAL A CA 1
ATOM 1398 C C . VAL A 1 191 ? -0.421 -32.531 -12.906 1 98.25 191 VAL A C 1
ATOM 1400 O O . VAL A 1 191 ? 0.396 -33.125 -13.625 1 98.25 191 VAL A O 1
ATOM 1403 N N . SER A 1 192 ? -0.522 -31.234 -12.812 1 98.69 192 SER A N 1
ATOM 1404 C CA . SER A 1 192 ? 0.409 -30.375 -13.547 1 98.69 192 SER A CA 1
ATOM 1405 C C . SER A 1 192 ? 1.847 -30.609 -13.094 1 98.69 192 SER A C 1
ATOM 1407 O O . SER A 1 192 ? 2.766 -30.625 -13.914 1 98.69 192 SER A O 1
ATOM 1409 N N . LEU A 1 193 ? 2.031 -30.75 -11.742 1 98.75 193 LEU A N 1
ATOM 1410 C CA . LEU A 1 193 ? 3.373 -31 -11.234 1 98.75 193 LEU A CA 1
ATOM 1411 C C . LEU A 1 193 ? 3.955 -32.281 -11.844 1 98.75 193 LEU A C 1
ATOM 1413 O O . LEU A 1 193 ? 5.105 -32.281 -12.289 1 98.75 193 LEU A O 1
ATOM 1417 N N . VAL A 1 194 ? 3.182 -33.312 -11.859 1 98.69 194 VAL A N 1
ATOM 1418 C CA . VAL A 1 194 ? 3.629 -34.594 -12.398 1 98.69 194 VAL A CA 1
ATOM 1419 C C . VAL A 1 194 ? 3.998 -34.438 -13.875 1 98.69 194 VAL A C 1
ATOM 1421 O O . VAL A 1 194 ? 5.062 -34.875 -14.305 1 98.69 194 VAL A O 1
ATOM 1424 N N . ILE A 1 195 ? 3.152 -33.781 -14.617 1 98.81 195 ILE A N 1
ATOM 1425 C CA . ILE A 1 195 ? 3.379 -33.594 -16.047 1 98.81 195 ILE A CA 1
ATOM 1426 C C . ILE A 1 195 ? 4.656 -32.781 -16.266 1 98.81 195 ILE A C 1
ATOM 1428 O O . ILE A 1 195 ? 5.488 -33.125 -17.094 1 98.81 195 ILE A O 1
ATOM 1432 N N . VAL A 1 196 ? 4.809 -31.703 -15.523 1 98.81 196 VAL A N 1
ATOM 1433 C CA . VAL A 1 196 ? 5.941 -30.797 -15.688 1 98.81 196 VAL A CA 1
ATOM 1434 C C . VAL A 1 196 ? 7.234 -31.531 -15.32 1 98.81 196 VAL A C 1
ATOM 1436 O O . VAL A 1 196 ? 8.25 -31.375 -16 1 98.81 196 VAL A O 1
ATOM 1439 N N . VAL A 1 197 ? 7.203 -32.344 -14.242 1 98.62 197 VAL A N 1
ATOM 1440 C CA . VAL A 1 197 ? 8.375 -33.094 -13.805 1 98.62 197 VAL A CA 1
ATOM 1441 C C . VAL A 1 197 ? 8.781 -34.094 -14.875 1 98.62 197 VAL A C 1
ATOM 1443 O O . VAL A 1 197 ? 9.961 -34.219 -15.195 1 98.62 197 VAL A O 1
ATOM 1446 N N . ILE A 1 198 ? 7.836 -34.781 -15.461 1 98.69 198 ILE A N 1
ATOM 1447 C CA . ILE A 1 198 ? 8.109 -35.75 -16.516 1 98.69 198 ILE A CA 1
ATOM 1448 C C . ILE A 1 198 ? 8.656 -35.031 -17.75 1 98.69 198 ILE A C 1
ATOM 1450 O O . ILE A 1 198 ? 9.656 -35.438 -18.328 1 98.69 198 ILE A O 1
ATOM 1454 N N . CYS A 1 199 ? 8.055 -33.969 -18.141 1 98.69 199 CYS A N 1
ATOM 1455 C CA . CYS A 1 199 ? 8.422 -33.25 -19.359 1 98.69 199 CYS A CA 1
ATOM 1456 C C . CYS A 1 199 ? 9.805 -32.625 -19.219 1 98.69 199 CYS A C 1
ATOM 1458 O O . CYS A 1 199 ? 10.594 -32.625 -20.172 1 98.69 199 CYS A O 1
ATOM 1460 N N . ILE A 1 200 ? 10.062 -32.031 -18.047 1 98.5 200 ILE A N 1
ATOM 1461 C CA . ILE A 1 200 ? 11.367 -31.406 -17.875 1 98.5 200 ILE A CA 1
ATOM 1462 C C . ILE A 1 200 ? 12.461 -32.469 -17.906 1 98.5 200 ILE A C 1
ATOM 1464 O O . ILE A 1 200 ? 13.562 -32.219 -18.406 1 98.5 200 ILE A O 1
ATOM 1468 N N . SER A 1 201 ? 12.242 -33.625 -17.359 1 98.25 201 SER A N 1
ATOM 1469 C CA . SER A 1 201 ? 13.18 -34.75 -17.406 1 98.25 201 SER A CA 1
ATOM 1470 C C . SER A 1 201 ? 13.398 -35.219 -18.828 1 98.25 201 SER A C 1
ATOM 1472 O O . SER A 1 201 ? 14.531 -35.469 -19.25 1 98.25 201 SER A O 1
ATOM 1474 N N . LEU A 1 202 ? 12.32 -35.344 -19.531 1 98.25 202 LEU A N 1
ATOM 1475 C CA . LEU A 1 202 ? 12.398 -35.75 -20.938 1 98.25 202 LEU A CA 1
ATOM 1476 C C . LEU A 1 202 ? 13.188 -34.75 -21.75 1 98.25 202 LEU A C 1
ATOM 1478 O O . LEU A 1 202 ? 14 -35.125 -22.594 1 98.25 202 LEU A O 1
ATOM 1482 N N . MET A 1 203 ? 12.922 -33.5 -21.531 1 98.19 203 MET A N 1
ATOM 1483 C CA . MET A 1 203 ? 13.633 -32.438 -22.25 1 98.19 203 MET A CA 1
ATOM 1484 C C . MET A 1 203 ? 15.125 -32.469 -21.938 1 98.19 203 MET A C 1
ATOM 1486 O O . MET A 1 203 ? 15.953 -32.219 -22.812 1 98.19 203 MET A O 1
ATOM 1490 N N . ALA A 1 204 ? 15.43 -32.781 -20.688 1 97.88 204 ALA A N 1
ATOM 1491 C CA . ALA A 1 204 ? 16.828 -32.875 -20.297 1 97.88 204 ALA A CA 1
ATOM 1492 C C . ALA A 1 204 ? 17.531 -34 -21.078 1 97.88 204 ALA A C 1
ATOM 1494 O O . ALA A 1 204 ? 18.703 -33.844 -21.453 1 97.88 204 ALA A O 1
ATOM 1495 N N . ILE A 1 205 ? 16.859 -35.062 -21.312 1 97.5 205 ILE A N 1
ATOM 1496 C CA . ILE A 1 205 ? 17.406 -36.188 -22.047 1 97.5 205 ILE A CA 1
ATOM 1497 C C . ILE A 1 205 ? 17.516 -35.844 -23.516 1 97.5 205 ILE A C 1
ATOM 1499 O O . ILE A 1 205 ? 18.562 -36.062 -24.141 1 97.5 205 ILE A O 1
ATOM 1503 N N . ILE A 1 206 ? 16.5 -35.281 -24.078 1 97.5 206 ILE A N 1
ATOM 1504 C CA . ILE A 1 206 ? 16.422 -35 -25.5 1 97.5 206 ILE A CA 1
ATOM 1505 C C . ILE A 1 206 ? 17.484 -33.938 -25.859 1 97.5 206 ILE A C 1
ATOM 1507 O O . ILE A 1 206 ? 18.141 -34.062 -26.906 1 97.5 206 ILE A O 1
ATOM 1511 N N . LEU A 1 207 ? 17.703 -32.969 -24.984 1 97.5 207 LEU A N 1
ATOM 1512 C CA . LEU A 1 207 ? 18.625 -31.875 -25.281 1 97.5 207 LEU A CA 1
ATOM 1513 C C . LEU A 1 207 ? 20.016 -32.188 -24.766 1 97.5 207 LEU A C 1
ATOM 1515 O O . LEU A 1 207 ? 20.938 -31.391 -24.891 1 97.5 207 LEU A O 1
ATOM 1519 N N . LYS A 1 208 ? 20.188 -33.344 -24.141 1 97.12 208 LYS A N 1
ATOM 1520 C CA . LYS A 1 208 ? 21.484 -33.781 -23.625 1 97.12 208 LYS A CA 1
ATOM 1521 C C . LYS A 1 208 ? 22.062 -32.75 -22.641 1 97.12 208 LYS A C 1
ATOM 1523 O O . LYS A 1 208 ? 23.219 -32.344 -22.781 1 97.12 208 LYS A O 1
ATOM 1528 N N . ASP A 1 209 ? 21.172 -32.469 -21.734 1 97.62 209 ASP A N 1
ATOM 1529 C CA . ASP A 1 209 ? 21.531 -31.375 -20.812 1 97.62 209 ASP A CA 1
ATOM 1530 C C . ASP A 1 209 ? 22.219 -31.938 -19.562 1 97.62 209 ASP A C 1
ATOM 1532 O O . ASP A 1 209 ? 22.453 -31.188 -18.609 1 97.62 209 ASP A O 1
ATOM 1536 N N . TYR A 1 210 ? 22.5 -33.156 -19.516 1 96.62 210 TYR A N 1
ATOM 1537 C CA . TYR A 1 210 ? 23.172 -33.781 -18.375 1 96.62 210 TYR A CA 1
ATOM 1538 C C . TYR A 1 210 ? 24.391 -34.594 -18.812 1 96.62 210 TYR A C 1
ATOM 1540 O O . TYR A 1 210 ? 24.297 -35.375 -19.75 1 96.62 210 TYR A O 1
ATOM 1548 N N . ASP A 1 211 ? 25.5 -34.219 -18.25 1 95.44 211 ASP A N 1
ATOM 1549 C CA . ASP A 1 211 ? 26.766 -34.938 -18.438 1 95.44 211 ASP A CA 1
ATOM 1550 C C . ASP A 1 211 ? 27.516 -35.062 -17.125 1 95.44 211 ASP A C 1
ATOM 1552 O O . ASP A 1 211 ? 28.094 -34.094 -16.625 1 95.44 211 ASP A O 1
ATOM 1556 N N . LYS A 1 212 ? 27.594 -36.25 -16.625 1 91.56 212 LYS A N 1
ATOM 1557 C CA . LYS A 1 212 ? 28.172 -36.531 -15.312 1 91.56 212 LYS A CA 1
ATOM 1558 C C . LYS A 1 212 ? 29.656 -36.156 -15.297 1 91.56 212 LYS A C 1
ATOM 1560 O O . LYS A 1 212 ? 30.25 -35.969 -14.227 1 91.56 212 LYS A O 1
ATOM 1565 N N . THR A 1 213 ? 30.266 -36.094 -16.375 1 92.94 213 THR A N 1
ATOM 1566 C CA . THR A 1 213 ? 31.719 -35.875 -16.453 1 92.94 213 THR A CA 1
ATOM 1567 C C . THR A 1 213 ? 32.031 -34.375 -16.484 1 92.94 213 THR A C 1
ATOM 1569 O O . THR A 1 213 ? 33.188 -33.969 -16.422 1 92.94 213 THR A O 1
ATOM 1572 N N . LYS A 1 214 ? 31 -33.594 -16.531 1 92.94 214 LYS A N 1
ATOM 1573 C CA . LYS A 1 214 ? 31.234 -32.156 -16.672 1 92.94 214 LYS A CA 1
ATOM 1574 C C . LYS A 1 214 ? 30.844 -31.406 -15.398 1 92.94 214 LYS A C 1
ATOM 1576 O O . LYS A 1 214 ? 29.953 -31.844 -14.664 1 92.94 214 LYS A O 1
ATOM 1581 N N . ASP A 1 215 ? 31.531 -30.344 -15.141 1 91.94 215 ASP A N 1
ATOM 1582 C CA . ASP A 1 215 ? 31.25 -29.391 -14.078 1 91.94 215 ASP A CA 1
ATOM 1583 C C . ASP A 1 215 ? 31.031 -27.984 -14.641 1 91.94 215 ASP A C 1
ATOM 1585 O O . ASP A 1 215 ? 31.953 -27.344 -15.133 1 91.94 215 ASP A O 1
ATOM 1589 N N . TYR A 1 216 ? 29.844 -27.531 -14.531 1 92.56 216 TYR A N 1
ATOM 1590 C CA . TYR A 1 216 ? 29.469 -26.25 -15.141 1 92.56 216 TYR A CA 1
ATOM 1591 C C . TYR A 1 216 ? 29.516 -25.125 -14.109 1 92.56 216 TYR A C 1
ATOM 1593 O O . TYR A 1 216 ? 29.031 -24.031 -14.375 1 92.56 216 TYR A O 1
ATOM 1601 N N . THR A 1 217 ? 30.016 -25.375 -12.969 1 87.81 217 THR A N 1
ATOM 1602 C CA . THR A 1 217 ? 30.031 -24.391 -11.898 1 87.81 217 THR A CA 1
ATOM 1603 C C . THR A 1 217 ? 30.781 -23.141 -12.328 1 87.81 217 THR A C 1
ATOM 1605 O O . THR A 1 217 ? 31.828 -23.219 -12.969 1 87.81 217 THR A O 1
ATOM 1608 N N . ILE A 1 218 ? 30.125 -21.984 -12.25 1 77.31 218 ILE A N 1
ATOM 1609 C CA . ILE A 1 218 ? 30.797 -20.719 -12.508 1 77.31 218 ILE A CA 1
ATOM 1610 C C . ILE A 1 218 ? 31.516 -20.25 -11.242 1 77.31 218 ILE A C 1
ATOM 1612 O O . ILE A 1 218 ? 30.906 -20.203 -10.164 1 77.31 218 ILE A O 1
ATOM 1616 N N . LYS A 1 219 ? 32.875 -20.078 -11.312 1 58.25 219 LYS A N 1
ATOM 1617 C CA . LYS A 1 219 ? 33.688 -19.547 -10.211 1 58.25 219 LYS A CA 1
ATOM 1618 C C . LYS A 1 219 ? 33.312 -18.109 -9.898 1 58.25 219 LYS A C 1
ATOM 1620 O O . LYS A 1 219 ? 33.688 -17.188 -10.633 1 58.25 219 LYS A O 1
ATOM 1625 N N . THR A 1 220 ? 32.156 -17.75 -9.688 1 51.66 220 THR A N 1
ATOM 1626 C CA . THR A 1 220 ? 31.938 -16.328 -9.406 1 51.66 220 THR A CA 1
ATOM 1627 C C . THR A 1 220 ? 32.562 -15.945 -8.062 1 51.66 220 THR A C 1
ATOM 1629 O O . THR A 1 220 ? 32.531 -16.719 -7.109 1 51.66 220 THR A O 1
ATOM 1632 N N . ASN A 1 221 ? 33.562 -15.062 -8.031 1 43.03 221 ASN A N 1
ATOM 1633 C CA . ASN A 1 221 ? 34.062 -14.406 -6.832 1 43.03 221 ASN A CA 1
ATOM 1634 C C . ASN A 1 221 ? 32.938 -13.883 -5.957 1 43.03 221 ASN A C 1
ATOM 1636 O O . ASN A 1 221 ? 33.188 -13.172 -4.98 1 43.03 221 ASN A O 1
ATOM 1640 N N . GLY A 1 222 ? 31.875 -13.672 -6.496 1 45.44 222 GLY A N 1
ATOM 1641 C CA . GLY A 1 222 ? 30.938 -12.867 -5.734 1 45.44 222 GLY A CA 1
ATOM 1642 C C . GLY A 1 222 ? 30.469 -13.539 -4.457 1 45.44 222 GLY A C 1
ATOM 1643 O O . GLY A 1 222 ? 30.562 -14.766 -4.328 1 45.44 222 GLY A O 1
ATOM 1644 N N . LYS A 1 223 ? 30.219 -12.734 -3.479 1 46.34 223 LYS A N 1
ATOM 1645 C CA . LYS A 1 223 ? 29.688 -12.93 -2.135 1 46.34 223 LYS A CA 1
ATOM 1646 C C . LYS A 1 223 ? 28.5 -13.898 -2.152 1 46.34 223 LYS A C 1
ATOM 1648 O O . LYS A 1 223 ? 27.469 -13.602 -2.756 1 46.34 223 LYS A O 1
ATOM 1653 N N . ASP A 1 224 ? 28.672 -15.156 -2.188 1 50.06 224 ASP A N 1
ATOM 1654 C CA . ASP A 1 224 ? 27.688 -16.219 -2.023 1 50.06 224 ASP A CA 1
ATOM 1655 C C . ASP A 1 224 ? 26.625 -15.828 -0.996 1 50.06 224 ASP A C 1
ATOM 1657 O O . ASP A 1 224 ? 26.906 -15.766 0.203 1 50.06 224 ASP A O 1
ATOM 1661 N N . ASP A 1 225 ? 25.625 -15.156 -1.392 1 57.09 225 ASP A N 1
ATOM 1662 C CA . ASP A 1 225 ? 24.594 -14.719 -0.47 1 57.09 225 ASP A CA 1
ATOM 1663 C C . ASP A 1 225 ? 23.812 -15.914 0.088 1 57.09 225 ASP A C 1
ATOM 1665 O O . ASP A 1 225 ? 22.844 -15.742 0.826 1 57.09 225 ASP A O 1
ATOM 1669 N N . ALA A 1 226 ? 24.188 -17.203 -0.389 1 63.47 226 ALA A N 1
ATOM 1670 C CA . ALA A 1 226 ? 23.516 -18.359 0.198 1 63.47 226 ALA A CA 1
ATOM 1671 C C . ALA A 1 226 ? 23.969 -18.594 1.635 1 63.47 226 ALA A C 1
ATOM 1673 O O . ALA A 1 226 ? 25.141 -18.344 1.966 1 63.47 226 ALA A O 1
ATOM 1674 N N . ILE A 1 227 ? 23 -18.875 2.398 1 74 227 ILE A N 1
ATOM 1675 C CA . ILE A 1 227 ? 23.297 -19.125 3.807 1 74 227 ILE A CA 1
ATOM 1676 C C . ILE A 1 227 ? 24.203 -20.344 3.938 1 74 227 ILE A C 1
ATOM 1678 O O . ILE A 1 227 ? 24 -21.344 3.256 1 74 227 ILE A O 1
ATOM 1682 N N . ASN A 1 228 ? 25.297 -20.281 4.633 1 70.81 228 ASN A N 1
ATOM 1683 C CA . ASN A 1 228 ? 26.234 -21.375 4.82 1 70.81 228 ASN A CA 1
ATOM 1684 C C . ASN A 1 228 ? 25.703 -22.422 5.797 1 70.81 228 ASN A C 1
ATOM 1686 O O . ASN A 1 228 ? 25.844 -23.625 5.562 1 70.81 228 ASN A O 1
ATOM 1690 N N . LYS A 1 229 ? 25.156 -21.938 6.914 1 84.94 229 LYS A N 1
ATOM 1691 C CA . LYS A 1 229 ? 24.578 -22.844 7.898 1 84.94 229 LYS A CA 1
ATOM 1692 C C . LYS A 1 229 ? 23.109 -22.531 8.148 1 84.94 229 LYS A C 1
ATOM 1694 O O . LYS A 1 229 ? 22.766 -21.453 8.617 1 84.94 229 LYS A O 1
ATOM 1699 N N . ALA A 1 230 ? 22.344 -23.594 7.758 1 91.62 230 ALA A N 1
ATOM 1700 C CA . ALA A 1 230 ? 20.906 -23.438 7.898 1 91.62 230 ALA A CA 1
ATOM 1701 C C . ALA A 1 230 ? 20.469 -23.547 9.359 1 91.62 230 ALA A C 1
ATOM 1703 O O . ALA A 1 230 ? 21 -24.375 10.102 1 91.62 230 ALA A O 1
ATOM 1704 N N . ASN A 1 231 ? 19.688 -22.625 9.859 1 94.75 231 ASN A N 1
ATOM 1705 C CA . ASN A 1 231 ? 19.031 -22.672 11.164 1 94.75 231 ASN A CA 1
ATOM 1706 C C . ASN A 1 231 ? 17.625 -23.219 11.055 1 94.75 231 ASN A C 1
ATOM 1708 O O . ASN A 1 231 ? 16.734 -22.562 10.492 1 94.75 231 ASN A O 1
ATOM 1712 N N . PRO A 1 232 ? 17.391 -24.359 11.633 1 95 232 PRO A N 1
ATOM 1713 C CA . PRO A 1 232 ? 16.062 -24.984 11.492 1 95 232 PRO A CA 1
ATOM 1714 C C . PRO A 1 232 ? 14.938 -24.125 12.055 1 95 232 PRO A C 1
ATOM 1716 O O . PRO A 1 232 ? 13.812 -24.172 11.547 1 95 232 PRO A O 1
ATOM 1719 N N . LEU A 1 233 ? 15.227 -23.453 13.078 1 96.75 233 LEU A N 1
ATOM 1720 C CA . LEU A 1 233 ? 14.203 -22.578 13.656 1 96.75 233 LEU A CA 1
ATOM 1721 C C . LEU A 1 233 ? 13.789 -21.5 12.664 1 96.75 233 LEU A C 1
ATOM 1723 O O . LEU A 1 233 ? 12.602 -21.203 12.531 1 96.75 233 LEU A O 1
ATOM 1727 N N . TYR A 1 234 ? 14.742 -20.906 12.047 1 96.75 234 TYR A N 1
ATOM 1728 C CA . TYR A 1 234 ? 14.469 -19.922 11.016 1 96.75 234 TYR A CA 1
ATOM 1729 C C . TYR A 1 234 ? 13.711 -20.531 9.852 1 96.75 234 TYR A C 1
ATOM 1731 O O . TYR A 1 234 ? 12.773 -19.938 9.312 1 96.75 234 TYR A O 1
ATOM 1739 N N . ALA A 1 235 ? 14.078 -21.719 9.5 1 96.31 235 ALA A N 1
ATOM 1740 C CA . ALA A 1 235 ? 13.492 -22.406 8.359 1 96.31 235 ALA A CA 1
ATOM 1741 C C . ALA A 1 235 ? 12.023 -22.734 8.609 1 96.31 235 ALA A C 1
ATOM 1743 O O . ALA A 1 235 ? 11.242 -22.875 7.668 1 96.31 235 ALA A O 1
ATOM 1744 N N . LEU A 1 236 ? 11.641 -22.812 9.805 1 97.44 236 LEU A N 1
ATOM 1745 C CA . LEU A 1 236 ? 10.281 -23.203 10.172 1 97.44 236 LEU A CA 1
ATOM 1746 C C . LEU A 1 236 ? 9.336 -22 10.062 1 97.44 236 LEU A C 1
ATOM 1748 O O . LEU A 1 236 ? 8.125 -22.188 9.93 1 97.44 236 LEU A O 1
ATOM 1752 N N . MET A 1 237 ? 9.812 -20.797 10.062 1 97.62 237 MET A N 1
ATOM 1753 C CA . MET A 1 237 ? 9 -19.594 10.211 1 97.62 237 MET A CA 1
ATOM 1754 C C . MET A 1 237 ? 8.078 -19.406 9.016 1 97.62 237 MET A C 1
ATOM 1756 O O . MET A 1 237 ? 6.891 -19.109 9.18 1 97.62 237 MET A O 1
ATOM 1760 N N . PRO A 1 238 ? 8.586 -19.625 7.754 1 96.38 238 PRO A N 1
ATOM 1761 C CA . PRO A 1 238 ? 7.703 -19.438 6.602 1 96.38 238 PRO A CA 1
ATOM 1762 C C . PRO A 1 238 ? 6.543 -20.438 6.582 1 96.38 238 PRO A C 1
ATOM 1764 O O . PRO A 1 238 ? 5.512 -20.172 5.953 1 96.38 238 PRO A O 1
ATOM 1767 N N . ILE A 1 239 ? 6.613 -21.469 7.293 1 96.44 239 ILE A N 1
ATOM 1768 C CA . ILE A 1 239 ? 5.648 -22.562 7.254 1 96.44 239 ILE A CA 1
ATOM 1769 C C . ILE A 1 239 ? 4.586 -22.359 8.328 1 96.44 239 ILE A C 1
ATOM 1771 O O . ILE A 1 239 ? 3.479 -22.891 8.227 1 96.44 239 ILE A O 1
ATOM 1775 N N . ILE A 1 240 ? 4.84 -21.578 9.281 1 96.19 240 ILE A N 1
ATOM 1776 C CA . ILE A 1 240 ? 4.004 -21.453 10.477 1 96.19 240 ILE A CA 1
ATOM 1777 C C . ILE A 1 240 ? 2.611 -20.969 10.078 1 96.19 240 ILE A C 1
ATOM 1779 O O . ILE A 1 240 ? 1.609 -21.609 10.414 1 96.19 240 ILE A O 1
ATOM 1783 N N . PRO A 1 241 ? 2.475 -19.844 9.391 1 95.94 241 PRO A N 1
ATOM 1784 C CA . PRO A 1 241 ? 1.121 -19.391 9.047 1 95.94 241 PRO A CA 1
ATOM 1785 C C . PRO A 1 241 ? 0.383 -20.391 8.156 1 95.94 241 PRO A C 1
ATOM 1787 O O . PRO A 1 241 ? -0.837 -20.531 8.266 1 95.94 241 PRO A O 1
ATOM 1790 N N . LEU A 1 242 ? 1.114 -21.047 7.277 1 93.94 242 LEU A N 1
ATOM 1791 C CA . LEU A 1 242 ? 0.516 -22.047 6.402 1 93.94 242 LEU A CA 1
ATOM 1792 C C . LEU A 1 242 ? -0.052 -23.219 7.215 1 93.94 242 LEU A C 1
ATOM 1794 O O . LEU A 1 242 ? -1.164 -23.672 6.949 1 93.94 242 LEU A O 1
ATOM 1798 N N . ALA A 1 243 ? 0.738 -23.641 8.188 1 93.94 243 ALA A N 1
ATOM 1799 C CA . ALA A 1 243 ? 0.3 -24.734 9.062 1 93.94 243 ALA A CA 1
ATOM 1800 C C . ALA A 1 243 ? -0.954 -24.328 9.836 1 93.94 243 ALA A C 1
ATOM 1802 O O . ALA A 1 243 ? -1.888 -25.125 9.969 1 93.94 243 ALA A O 1
ATOM 1803 N N . ILE A 1 244 ? -0.977 -23.141 10.328 1 94.5 244 ILE A N 1
ATOM 1804 C CA . ILE A 1 244 ? -2.125 -22.625 11.07 1 94.5 244 ILE A CA 1
ATOM 1805 C C . ILE A 1 244 ? -3.369 -22.656 10.188 1 94.5 244 ILE A C 1
ATOM 1807 O O . ILE A 1 244 ? -4.426 -23.141 10.609 1 94.5 244 ILE A O 1
ATOM 1811 N N . LEU A 1 245 ? -3.254 -22.203 8.977 1 92.94 245 LEU A N 1
ATOM 1812 C CA . LEU A 1 245 ? -4.387 -22.094 8.062 1 92.94 245 LEU A CA 1
ATOM 1813 C C . LEU A 1 245 ? -4.863 -23.484 7.629 1 92.94 245 LEU A C 1
ATOM 1815 O O . LEU A 1 245 ? -6.066 -23.719 7.492 1 92.94 245 LEU A O 1
ATOM 1819 N N . VAL A 1 246 ? -3.959 -24.359 7.41 1 89.94 246 VAL A N 1
ATOM 1820 C CA . VAL A 1 246 ? -4.32 -25.703 7.004 1 89.94 246 VAL A CA 1
ATOM 1821 C C . VAL A 1 246 ? -5.059 -26.406 8.148 1 89.94 246 VAL A C 1
ATOM 1823 O O . VAL A 1 246 ? -6.113 -27.016 7.934 1 89.94 246 VAL A O 1
ATOM 1826 N N . ILE A 1 247 ? -4.516 -26.297 9.352 1 90.94 247 ILE A N 1
ATOM 1827 C CA . ILE A 1 247 ? -5.148 -26.906 10.516 1 90.94 247 ILE A CA 1
ATOM 1828 C C . ILE A 1 247 ? -6.516 -26.266 10.758 1 90.94 247 ILE A C 1
ATOM 1830 O O . ILE A 1 247 ? -7.496 -26.969 11.016 1 90.94 247 ILE A O 1
ATOM 1834 N N . GLY A 1 248 ? -6.602 -25.016 10.664 1 89.25 248 GLY A N 1
ATOM 1835 C CA . GLY A 1 248 ? -7.84 -24.281 10.883 1 89.25 248 GLY A CA 1
ATOM 1836 C C . GLY A 1 248 ? -8.922 -24.625 9.883 1 89.25 248 GLY A C 1
ATOM 1837 O O . GLY A 1 248 ? -10.117 -24.5 10.18 1 89.25 248 GLY A O 1
ATOM 1838 N N . GLY A 1 249 ? -8.508 -25 8.688 1 85 249 GLY A N 1
ATOM 1839 C CA . GLY A 1 249 ? -9.453 -25.312 7.629 1 85 249 GLY A CA 1
ATOM 1840 C C . GLY A 1 249 ? -9.867 -26.766 7.609 1 85 249 GLY A C 1
ATOM 1841 O O . GLY A 1 249 ? -10.719 -27.156 6.812 1 85 249 GLY A O 1
ATOM 1842 N N . THR A 1 250 ? -9.305 -27.531 8.453 1 84.19 250 THR A N 1
ATOM 1843 C CA . THR A 1 250 ? -9.625 -28.953 8.508 1 84.19 250 THR A CA 1
ATOM 1844 C C . THR A 1 250 ? -10.406 -29.266 9.781 1 84.19 250 THR A C 1
ATOM 1846 O O . THR A 1 250 ? -10.602 -28.406 10.633 1 84.19 250 THR A O 1
ATOM 1849 N N . ASP A 1 251 ? -10.82 -30.469 9.805 1 83.62 251 ASP A N 1
ATOM 1850 C CA . ASP A 1 251 ? -11.609 -30.922 10.953 1 83.62 251 ASP A CA 1
ATOM 1851 C C . ASP A 1 251 ? -10.758 -30.984 12.219 1 83.62 251 ASP A C 1
ATOM 1853 O O . ASP A 1 251 ? -11.289 -31.062 13.32 1 83.62 251 ASP A O 1
ATOM 1857 N N . LEU A 1 252 ? -9.547 -30.797 11.992 1 83.12 252 LEU A N 1
ATOM 1858 C CA . LEU A 1 252 ? -8.664 -30.828 13.148 1 83.12 252 LEU A CA 1
ATOM 1859 C C . LEU A 1 252 ? -8.93 -29.625 14.062 1 83.12 252 LEU A C 1
ATOM 1861 O O . LEU A 1 252 ? -8.641 -29.672 15.258 1 83.12 252 LEU A O 1
ATOM 1865 N N . SER A 1 253 ? -9.375 -28.594 13.492 1 82.94 253 SER A N 1
ATOM 1866 C CA . SER A 1 253 ? -9.641 -27.375 14.242 1 82.94 253 SER A CA 1
ATOM 1867 C C . SER A 1 253 ? -10.797 -27.562 15.211 1 82.94 253 SER A C 1
ATOM 1869 O O . SER A 1 253 ? -11 -26.734 16.109 1 82.94 253 SER A O 1
ATOM 1871 N N . ASP A 1 254 ? -11.461 -28.656 15.094 1 84.75 254 ASP A N 1
ATOM 1872 C CA . ASP A 1 254 ? -12.586 -28.922 15.992 1 84.75 254 ASP A CA 1
ATOM 1873 C C . ASP A 1 254 ? -12.102 -29.5 17.328 1 84.75 254 ASP A C 1
ATOM 1875 O O . ASP A 1 254 ? -12.852 -29.516 18.297 1 84.75 254 ASP A O 1
ATOM 1879 N N . THR A 1 255 ? -10.883 -29.828 17.312 1 85.94 255 THR A N 1
ATOM 1880 C CA . THR A 1 255 ? -10.312 -30.266 18.578 1 85.94 255 THR A CA 1
ATOM 1881 C C . THR A 1 255 ? -10.047 -29.078 19.5 1 85.94 255 THR A C 1
ATOM 1883 O O . THR A 1 255 ? -9.648 -28.016 19.031 1 85.94 255 THR A O 1
ATOM 1886 N N . GLN A 1 256 ? -10.352 -29.281 20.703 1 81.31 256 GLN A N 1
ATOM 1887 C CA . GLN A 1 256 ? -10.367 -28.203 21.688 1 81.31 256 GLN A CA 1
ATOM 1888 C C . GLN A 1 256 ? -9.031 -27.469 21.719 1 81.31 256 GLN A C 1
ATOM 1890 O O . GLN A 1 256 ? -8.992 -26.234 21.781 1 81.31 256 GLN A O 1
ATOM 1895 N N . PHE A 1 257 ? -7.957 -28.141 21.562 1 85.81 257 PHE A N 1
ATOM 1896 C CA . PHE A 1 257 ? -6.645 -27.516 21.719 1 85.81 257 PHE A CA 1
ATOM 1897 C C . PHE A 1 257 ? -6.238 -26.797 20.438 1 85.81 257 PHE A C 1
ATOM 1899 O O . PHE A 1 257 ? -5.336 -25.953 20.469 1 85.81 257 PHE A O 1
ATOM 1906 N N . LEU A 1 258 ? -6.988 -26.953 19.375 1 87.56 258 LEU A N 1
ATOM 1907 C CA . LEU A 1 258 ? -6.586 -26.375 18.094 1 87.56 258 LEU A CA 1
ATOM 1908 C C . LEU A 1 258 ? -7.648 -25.422 17.578 1 87.56 258 LEU A C 1
ATOM 1910 O O . LEU A 1 258 ? -7.539 -24.906 16.453 1 87.56 258 LEU A O 1
ATOM 1914 N N . LYS A 1 259 ? -8.609 -25.078 18.422 1 85.06 259 LYS A N 1
ATOM 1915 C CA . LYS A 1 259 ? -9.711 -24.203 18.047 1 85.06 259 LYS A CA 1
ATOM 1916 C C . LYS A 1 259 ? -9.211 -22.797 17.734 1 85.06 259 LYS A C 1
ATOM 1918 O O . LYS A 1 259 ? -9.789 -22.094 16.891 1 85.06 259 LYS A O 1
ATOM 1923 N N . TRP A 1 260 ? -8.102 -22.5 18.359 1 84.06 260 TRP A N 1
ATOM 1924 C CA . TRP A 1 260 ? -7.559 -21.156 18.172 1 84.06 260 TRP A CA 1
ATOM 1925 C C . TRP A 1 260 ? -7.02 -20.969 16.766 1 84.06 260 TRP A C 1
ATOM 1927 O O . TRP A 1 260 ? -6.809 -19.828 16.328 1 84.06 260 TRP A O 1
ATOM 1937 N N . THR A 1 261 ? -6.898 -22.016 16 1 88.31 261 THR A N 1
ATOM 1938 C CA . THR A 1 261 ? -6.32 -21.938 14.664 1 88.31 261 THR A CA 1
ATOM 1939 C C . THR A 1 261 ? -7.363 -21.5 13.641 1 88.31 261 THR A C 1
ATOM 1941 O O . THR A 1 261 ? -7.02 -21.141 12.508 1 88.31 261 THR A O 1
ATOM 1944 N N . LYS A 1 262 ? -8.57 -21.484 14.055 1 87.81 262 LYS A N 1
ATOM 1945 C CA . LYS A 1 262 ? -9.617 -21 13.164 1 87.81 262 LYS A CA 1
ATOM 1946 C C . LYS A 1 262 ? -9.578 -19.484 13.047 1 87.81 262 LYS A C 1
ATOM 1948 O O . LYS A 1 262 ? -10.266 -18.781 13.789 1 87.81 262 LYS A O 1
ATOM 1953 N N . MET A 1 263 ? -8.766 -19.047 12.219 1 90.81 263 MET A N 1
ATOM 1954 C CA . MET A 1 263 ? -8.609 -17.609 12 1 90.81 263 MET A CA 1
ATOM 1955 C C . MET A 1 263 ? -8.43 -17.297 10.516 1 90.81 263 MET A C 1
ATOM 1957 O O . MET A 1 263 ? -8.242 -18.203 9.711 1 90.81 263 MET A O 1
ATOM 1961 N N . GLY A 1 264 ? -8.531 -16.094 10.141 1 91.62 264 GLY A N 1
ATOM 1962 C CA . GLY A 1 264 ? -8.359 -15.672 8.758 1 91.62 264 GLY A CA 1
ATOM 1963 C C . GLY A 1 264 ? -6.906 -15.617 8.328 1 91.62 264 GLY A C 1
ATOM 1964 O O . GLY A 1 264 ? -6.004 -15.727 9.164 1 91.62 264 GLY A O 1
ATOM 1965 N N . VAL A 1 265 ? -6.77 -15.477 7.062 1 94.19 265 VAL A N 1
ATOM 1966 C CA . VAL A 1 265 ? -5.434 -15.453 6.477 1 94.19 265 VAL A CA 1
ATOM 1967 C C . VAL A 1 265 ? -4.625 -14.312 7.082 1 94.19 265 VAL A C 1
ATOM 1969 O O . VAL A 1 265 ? -3.459 -14.492 7.441 1 94.19 265 VAL A O 1
ATOM 1972 N N . ALA A 1 266 ? -5.234 -13.133 7.223 1 96.06 266 ALA A N 1
ATOM 1973 C CA . ALA A 1 266 ? -4.531 -11.961 7.738 1 96.06 266 ALA A CA 1
ATOM 1974 C C . ALA A 1 266 ? -4.02 -12.211 9.156 1 96.06 266 ALA A C 1
ATOM 1976 O O . ALA A 1 266 ? -2.863 -11.922 9.469 1 96.06 266 ALA A O 1
ATOM 1977 N N . GLU A 1 267 ? -4.852 -12.711 10.023 1 95.62 267 GLU A N 1
ATOM 1978 C CA . GLU A 1 267 ? -4.484 -12.984 11.406 1 95.62 267 GLU A CA 1
ATOM 1979 C C . GLU A 1 267 ? -3.338 -13.984 11.492 1 95.62 267 GLU A C 1
ATOM 1981 O O . GLU A 1 267 ? -2.422 -13.82 12.297 1 95.62 267 GLU A O 1
ATOM 1986 N N . ALA A 1 268 ? -3.439 -14.992 10.664 1 96.19 268 ALA A N 1
ATOM 1987 C CA . ALA A 1 268 ? -2.391 -16 10.641 1 96.19 268 ALA A CA 1
ATOM 1988 C C . ALA A 1 268 ? -1.051 -15.406 10.234 1 96.19 268 ALA A C 1
ATOM 1990 O O . ALA A 1 268 ? -0.011 -15.742 10.805 1 96.19 268 ALA A O 1
ATOM 1991 N N . MET A 1 269 ? -1.073 -14.547 9.211 1 97.38 269 MET A N 1
ATOM 1992 C CA . MET A 1 269 ? 0.157 -13.922 8.734 1 97.38 269 MET A CA 1
ATOM 1993 C C . MET A 1 269 ? 0.75 -13.008 9.797 1 97.38 269 MET A C 1
ATOM 1995 O O . MET A 1 269 ? 1.968 -12.969 9.984 1 97.38 269 MET A O 1
ATOM 1999 N N . ILE A 1 270 ? -0.077 -12.25 10.492 1 97.38 270 ILE A N 1
ATOM 2000 C CA . ILE A 1 270 ? 0.372 -11.359 11.555 1 97.38 270 ILE A CA 1
ATOM 2001 C C . ILE A 1 270 ? 0.994 -12.172 12.688 1 97.38 270 ILE A C 1
ATOM 2003 O O . ILE A 1 270 ? 2.064 -11.828 13.188 1 97.38 270 ILE A O 1
ATOM 2007 N N . LEU A 1 271 ? 0.317 -13.258 13.07 1 96.88 271 LEU A N 1
ATOM 2008 C CA . LEU A 1 271 ? 0.852 -14.133 14.109 1 96.88 271 LEU A CA 1
ATOM 2009 C C . LEU A 1 271 ? 2.195 -14.711 13.695 1 96.88 271 LEU A C 1
ATOM 2011 O O . LEU A 1 271 ? 3.123 -14.797 14.5 1 96.88 271 LEU A O 1
ATOM 2015 N N . GLY A 1 272 ? 2.221 -15.156 12.453 1 97.06 272 GLY A N 1
ATOM 2016 C CA . GLY A 1 272 ? 3.492 -15.633 11.945 1 97.06 272 GLY A CA 1
ATOM 2017 C C . GLY A 1 272 ? 4.609 -14.617 12.055 1 97.06 272 GLY A C 1
ATOM 2018 O O . GLY A 1 272 ? 5.734 -14.953 12.422 1 97.06 272 GLY A O 1
ATOM 2019 N N . ALA A 1 273 ? 4.336 -13.383 11.766 1 97.5 273 ALA A N 1
ATOM 2020 C CA . ALA A 1 273 ? 5.328 -12.312 11.852 1 97.5 273 ALA A CA 1
ATOM 2021 C C . ALA A 1 273 ? 5.77 -12.094 13.297 1 97.5 273 ALA A C 1
ATOM 2023 O O . ALA A 1 273 ? 6.957 -11.898 13.562 1 97.5 273 ALA A O 1
ATOM 2024 N N . ILE A 1 274 ? 4.867 -12.125 14.195 1 97 274 ILE A N 1
ATOM 2025 C CA . ILE A 1 274 ? 5.168 -11.922 15.609 1 97 274 ILE A CA 1
ATOM 2026 C C . ILE A 1 274 ? 6.059 -13.055 16.109 1 97 274 ILE A C 1
ATOM 2028 O O . ILE A 1 274 ? 7.062 -12.805 16.797 1 97 274 ILE A O 1
ATOM 2032 N N . ILE A 1 275 ? 5.703 -14.289 15.781 1 97.25 275 ILE A N 1
ATOM 2033 C CA . ILE A 1 275 ? 6.488 -15.445 16.203 1 97.25 275 ILE A CA 1
ATOM 2034 C C . ILE A 1 275 ? 7.902 -15.344 15.625 1 97.25 275 ILE A C 1
ATOM 2036 O O . ILE A 1 275 ? 8.875 -15.719 16.281 1 97.25 275 ILE A O 1
ATOM 2040 N N . SER A 1 276 ? 7.984 -14.82 14.414 1 97.25 276 SER A N 1
ATOM 2041 C CA . SER A 1 276 ? 9.289 -14.688 13.773 1 97.25 276 SER A CA 1
ATOM 2042 C C . SER A 1 276 ? 10.172 -13.703 14.523 1 97.25 276 SER A C 1
ATOM 2044 O O . SER A 1 276 ? 11.398 -13.852 14.555 1 97.25 276 SER A O 1
ATOM 2046 N N . ILE A 1 277 ? 9.578 -12.656 15.141 1 96.44 277 ILE A N 1
ATOM 2047 C CA . ILE A 1 277 ? 10.344 -11.711 15.953 1 96.44 277 ILE A CA 1
ATOM 2048 C C . ILE A 1 277 ? 11.039 -12.453 17.094 1 96.44 277 ILE A C 1
ATOM 2050 O O . ILE A 1 277 ? 12.234 -12.273 17.312 1 96.44 277 ILE A O 1
ATOM 2054 N N . PHE A 1 278 ? 10.375 -13.336 17.703 1 96.25 278 PHE A N 1
ATOM 2055 C CA . PHE A 1 278 ? 10.891 -14.047 18.859 1 96.25 278 PHE A CA 1
ATOM 2056 C C . PHE A 1 278 ? 11.852 -15.148 18.453 1 96.25 278 PHE A C 1
ATOM 2058 O O . PHE A 1 278 ? 12.828 -15.43 19.141 1 96.25 278 PHE A O 1
ATOM 2065 N N . ALA A 1 279 ? 11.555 -15.758 17.344 1 96.69 279 ALA A N 1
ATOM 2066 C CA . ALA A 1 279 ? 12.391 -16.859 16.875 1 96.69 279 ALA A CA 1
ATOM 2067 C C . ALA A 1 279 ? 13.734 -16.344 16.375 1 96.69 279 ALA A C 1
ATOM 2069 O O . ALA A 1 279 ? 14.766 -16.984 16.578 1 96.69 279 ALA A O 1
ATOM 2070 N N . THR A 1 280 ? 13.766 -15.234 15.719 1 96.62 280 THR A N 1
ATOM 2071 C CA . THR A 1 280 ? 14.977 -14.75 15.07 1 96.62 280 THR A CA 1
ATOM 2072 C C . THR A 1 280 ? 15.656 -13.672 15.914 1 96.62 280 THR A C 1
ATOM 2074 O O . THR A 1 280 ? 16.812 -13.32 15.672 1 96.62 280 THR A O 1
ATOM 2077 N N . TRP A 1 281 ? 15.023 -13.125 16.922 1 96.12 281 TRP A N 1
ATOM 2078 C CA . TRP A 1 281 ? 15.516 -12.039 17.766 1 96.12 281 TRP A CA 1
ATOM 2079 C C . TRP A 1 281 ? 15.938 -10.844 16.922 1 96.12 281 TRP A C 1
ATOM 2081 O O . TRP A 1 281 ? 16.953 -10.203 17.203 1 96.12 281 TRP A O 1
ATOM 2091 N N . THR A 1 282 ? 15.258 -10.75 15.852 1 95.19 282 THR A N 1
ATOM 2092 C CA . THR A 1 282 ? 15.469 -9.578 15.008 1 95.19 282 THR A CA 1
ATOM 2093 C C . THR A 1 282 ? 14.781 -8.352 15.602 1 95.19 282 THR A C 1
ATOM 2095 O O . THR A 1 282 ? 13.734 -8.477 16.234 1 95.19 282 THR A O 1
ATOM 2098 N N . ASP A 1 283 ? 15.367 -7.172 15.367 1 96.62 283 ASP A N 1
ATOM 2099 C CA . ASP A 1 283 ? 14.805 -5.91 15.844 1 96.62 283 ASP A CA 1
ATOM 2100 C C . ASP A 1 283 ? 13.344 -5.77 15.422 1 96.62 283 ASP A C 1
ATOM 2102 O O . ASP A 1 283 ? 13.031 -5.73 14.227 1 96.62 283 ASP A O 1
ATOM 2106 N N . PRO A 1 284 ? 12.422 -5.629 16.391 1 96.69 284 PRO A N 1
ATOM 2107 C CA . PRO A 1 284 ? 11 -5.527 16.062 1 96.69 284 PRO A CA 1
ATOM 2108 C C . PRO A 1 284 ? 10.688 -4.332 15.172 1 96.69 284 PRO A C 1
ATOM 2110 O O . PRO A 1 284 ? 9.75 -4.383 14.367 1 96.69 284 PRO A O 1
ATOM 2113 N N . GLN A 1 285 ? 11.414 -3.297 15.289 1 97.5 285 GLN A N 1
ATOM 2114 C CA . GLN A 1 285 ? 11.211 -2.127 14.445 1 97.5 285 GLN A CA 1
ATOM 2115 C C . GLN A 1 285 ? 11.43 -2.463 12.969 1 97.5 285 GLN A C 1
ATOM 2117 O O . GLN A 1 285 ? 10.68 -2.008 12.102 1 97.5 285 GLN A O 1
ATOM 2122 N N . LYS A 1 286 ? 12.469 -3.186 12.766 1 97.56 286 LYS A N 1
ATOM 2123 C CA . LYS A 1 286 ? 12.773 -3.607 11.406 1 97.56 286 LYS A CA 1
ATOM 2124 C C . LYS A 1 286 ? 11.664 -4.496 10.844 1 97.56 286 LYS A C 1
ATOM 2126 O O . LYS A 1 286 ? 11.258 -4.336 9.688 1 97.56 286 LYS A O 1
ATOM 2131 N N . ILE A 1 287 ? 11.164 -5.402 11.609 1 97.88 287 ILE A N 1
ATOM 2132 C CA . ILE A 1 287 ? 10.125 -6.34 11.188 1 97.88 287 ILE A CA 1
ATOM 2133 C C . ILE A 1 287 ? 8.828 -5.586 10.898 1 97.88 287 ILE A C 1
ATOM 2135 O O . ILE A 1 287 ? 8.188 -5.812 9.875 1 97.88 287 ILE A O 1
ATOM 2139 N N . THR A 1 288 ? 8.469 -4.688 11.781 1 98.12 288 THR A N 1
ATOM 2140 C CA . THR A 1 288 ? 7.254 -3.906 11.609 1 98.12 288 THR A CA 1
ATOM 2141 C C . THR A 1 288 ? 7.336 -3.049 10.344 1 98.12 288 THR A C 1
ATOM 2143 O O . THR A 1 288 ? 6.387 -2.992 9.562 1 98.12 288 THR A O 1
ATOM 2146 N N . LYS A 1 289 ? 8.422 -2.43 10.188 1 97.69 289 LYS A N 1
ATOM 2147 C CA . LYS A 1 289 ? 8.625 -1.585 9.016 1 97.69 289 LYS A CA 1
ATOM 2148 C C . LYS A 1 289 ? 8.5 -2.395 7.727 1 97.69 289 LYS A C 1
ATOM 2150 O O . LYS A 1 289 ? 7.812 -1.98 6.793 1 97.69 289 LYS A O 1
ATOM 2155 N N . GLU A 1 290 ? 9.141 -3.529 7.707 1 98 290 GLU A N 1
ATOM 2156 C CA . GLU A 1 290 ? 9.117 -4.359 6.508 1 98 290 GLU A CA 1
ATOM 2157 C C . GLU A 1 290 ? 7.734 -4.977 6.293 1 98 290 GLU A C 1
ATOM 2159 O O . GLU A 1 290 ? 7.301 -5.16 5.156 1 98 290 GLU A O 1
ATOM 2164 N N . PHE A 1 291 ? 7.109 -5.316 7.371 1 98.44 291 PHE A N 1
ATOM 2165 C CA . PHE A 1 291 ? 5.754 -5.84 7.254 1 98.44 291 PHE A CA 1
ATOM 2166 C C . PHE A 1 291 ? 4.836 -4.828 6.574 1 98.44 291 PHE A C 1
ATOM 2168 O O . PHE A 1 291 ? 4.121 -5.168 5.629 1 98.44 291 PHE A O 1
ATOM 2175 N N . PHE A 1 292 ? 4.867 -3.646 6.957 1 98.69 292 PHE A N 1
ATOM 2176 C CA . PHE A 1 292 ? 4.004 -2.615 6.395 1 98.69 292 PHE A CA 1
ATOM 2177 C C . PHE A 1 292 ? 4.469 -2.225 4.996 1 98.69 292 PHE A C 1
ATOM 2179 O O . PHE A 1 292 ? 3.648 -1.895 4.133 1 98.69 292 PHE A O 1
ATOM 2186 N N . ASN A 1 293 ? 5.789 -2.238 4.773 1 98.25 293 ASN A N 1
ATOM 2187 C CA . ASN A 1 293 ? 6.273 -2.047 3.412 1 98.25 293 ASN A CA 1
ATOM 2188 C C . ASN A 1 293 ? 5.711 -3.102 2.463 1 98.25 293 ASN A C 1
ATOM 2190 O O . ASN A 1 293 ? 5.355 -2.791 1.325 1 98.25 293 ASN A O 1
ATOM 2194 N N . GLY A 1 294 ? 5.699 -4.316 2.971 1 98.06 294 GLY A N 1
ATOM 2195 C CA . GLY A 1 294 ? 5.102 -5.387 2.186 1 98.06 294 GLY A CA 1
ATOM 2196 C C . GLY A 1 294 ? 3.623 -5.172 1.916 1 98.06 294 GLY A C 1
ATOM 2197 O O . GLY A 1 294 ? 3.152 -5.398 0.799 1 98.06 294 GLY A O 1
ATOM 2198 N N . MET A 1 295 ? 2.895 -4.75 2.945 1 98.31 295 MET A N 1
ATOM 2199 C CA . MET A 1 295 ? 1.476 -4.457 2.76 1 98.31 295 MET A CA 1
ATOM 2200 C C . MET A 1 295 ? 1.275 -3.381 1.699 1 98.31 295 MET A C 1
ATOM 2202 O O . MET A 1 295 ? 0.401 -3.506 0.84 1 98.31 295 MET A O 1
ATOM 2206 N N . GLY A 1 296 ? 2.029 -2.35 1.804 1 98.56 296 GLY A N 1
ATOM 2207 C CA . GLY A 1 296 ? 1.955 -1.283 0.818 1 98.56 296 GLY A CA 1
ATOM 2208 C C . GLY A 1 296 ? 2.273 -1.749 -0.59 1 98.56 296 GLY A C 1
ATOM 2209 O O . GLY A 1 296 ? 1.604 -1.352 -1.547 1 98.56 296 GLY A O 1
ATOM 2210 N N . SER A 1 297 ? 3.301 -2.576 -0.725 1 97.69 297 SER A N 1
ATOM 2211 C CA . SER A 1 297 ? 3.672 -3.121 -2.027 1 97.69 297 SER A CA 1
ATOM 2212 C C . SER A 1 297 ? 2.537 -3.943 -2.627 1 97.69 297 SER A C 1
ATOM 2214 O O . SER A 1 297 ? 2.264 -3.854 -3.826 1 97.69 297 SER A O 1
ATOM 2216 N N . ALA A 1 298 ? 1.961 -4.719 -1.789 1 97.31 298 ALA A N 1
ATOM 2217 C CA . ALA A 1 298 ? 0.832 -5.523 -2.246 1 97.31 298 ALA A CA 1
ATOM 2218 C C . ALA A 1 298 ? -0.314 -4.641 -2.729 1 97.31 298 ALA A C 1
ATOM 2220 O O . ALA A 1 298 ? -0.973 -4.953 -3.723 1 97.31 298 ALA A O 1
ATOM 2221 N N . TYR A 1 299 ? -0.541 -3.59 -2.014 1 98.12 299 TYR A N 1
ATOM 2222 C CA . TYR A 1 299 ? -1.62 -2.695 -2.418 1 98.12 299 TYR A CA 1
ATOM 2223 C C . TYR A 1 299 ? -1.311 -2.037 -3.758 1 98.12 299 TYR A C 1
ATOM 2225 O O . TYR A 1 299 ? -2.189 -1.911 -4.613 1 98.12 299 TYR A O 1
ATOM 2233 N N . ALA A 1 300 ? -0.101 -1.642 -3.932 1 97.94 300 ALA A N 1
ATOM 2234 C CA . ALA A 1 300 ? 0.305 -0.966 -5.16 1 97.94 300 ALA A CA 1
ATOM 2235 C C . ALA A 1 300 ? 0.261 -1.922 -6.352 1 97.94 300 ALA A C 1
ATOM 2237 O O . ALA A 1 300 ? -0.207 -1.556 -7.434 1 97.94 300 ALA A O 1
ATOM 2238 N N . GLU A 1 301 ? 0.717 -3.141 -6.113 1 95.12 301 GLU A N 1
ATOM 2239 C CA . GLU A 1 301 ? 0.974 -4.02 -7.25 1 95.12 301 GLU A CA 1
ATOM 2240 C C . GLU A 1 301 ? -0.19 -4.98 -7.48 1 95.12 301 GLU A C 1
ATOM 2242 O O . GLU A 1 301 ? -0.738 -5.047 -8.586 1 95.12 301 GLU A O 1
ATOM 2247 N N . ILE A 1 302 ? -0.544 -5.664 -6.465 1 94.88 302 ILE A N 1
ATOM 2248 C CA . ILE A 1 302 ? -1.531 -6.727 -6.617 1 94.88 302 ILE A CA 1
ATOM 2249 C C . ILE A 1 302 ? -2.936 -6.129 -6.637 1 94.88 302 ILE A C 1
ATOM 2251 O O . ILE A 1 302 ? -3.717 -6.395 -7.555 1 94.88 302 ILE A O 1
ATOM 2255 N N . MET A 1 303 ? -3.248 -5.324 -5.613 1 96.94 303 MET A N 1
ATOM 2256 C CA . MET A 1 303 ? -4.543 -4.648 -5.629 1 96.94 303 MET A CA 1
ATOM 2257 C C . MET A 1 303 ? -4.672 -3.746 -6.852 1 96.94 303 MET A C 1
ATOM 2259 O O . MET A 1 303 ? -5.762 -3.586 -7.398 1 96.94 303 MET A O 1
ATOM 2263 N N . GLY A 1 304 ? -3.562 -3.168 -7.277 1 97.38 304 GLY A N 1
ATOM 2264 C CA . GLY A 1 304 ? -3.57 -2.348 -8.477 1 97.38 304 GLY A CA 1
ATOM 2265 C C . GLY A 1 304 ? -4.09 -3.082 -9.695 1 97.38 304 GLY A C 1
ATOM 2266 O O . GLY A 1 304 ? -4.895 -2.539 -10.461 1 97.38 304 GLY A O 1
ATOM 2267 N N . ILE A 1 305 ? -3.666 -4.293 -9.859 1 94.94 305 ILE A N 1
ATOM 2268 C CA . ILE A 1 305 ? -4.09 -5.082 -11.008 1 94.94 305 ILE A CA 1
ATOM 2269 C C . ILE A 1 305 ? -5.574 -5.418 -10.883 1 94.94 305 ILE A C 1
ATOM 2271 O O . ILE A 1 305 ? -6.297 -5.434 -11.883 1 94.94 305 ILE A O 1
ATOM 2275 N N . ILE A 1 306 ? -6.008 -5.703 -9.703 1 95.56 306 ILE A N 1
ATOM 2276 C CA . ILE A 1 306 ? -7.41 -6.02 -9.453 1 95.56 306 ILE A CA 1
ATOM 2277 C C . ILE A 1 306 ? -8.281 -4.812 -9.797 1 95.56 306 ILE A C 1
ATOM 2279 O O . ILE A 1 306 ? -9.312 -4.953 -10.453 1 95.56 306 ILE A O 1
ATOM 2283 N N . ILE A 1 307 ? -7.836 -3.66 -9.391 1 98 307 ILE A N 1
ATOM 2284 C CA . ILE A 1 307 ? -8.523 -2.412 -9.688 1 98 307 ILE A CA 1
ATOM 2285 C C . ILE A 1 307 ? -8.578 -2.201 -11.203 1 98 307 ILE A C 1
ATOM 2287 O O . ILE A 1 307 ? -9.633 -1.884 -11.758 1 98 307 ILE A O 1
ATOM 2291 N N . ALA A 1 308 ? -7.441 -2.367 -11.852 1 97.81 308 ALA A N 1
ATOM 2292 C CA . ALA A 1 308 ? -7.344 -2.17 -13.297 1 97.81 308 ALA A CA 1
ATOM 2293 C C . ALA A 1 308 ? -8.289 -3.109 -14.039 1 97.81 308 ALA A C 1
ATOM 2295 O O . ALA A 1 308 ? -8.969 -2.695 -14.984 1 97.81 308 ALA A O 1
ATOM 2296 N N . ALA A 1 309 ? -8.281 -4.316 -13.625 1 96.19 309 ALA A N 1
ATOM 2297 C CA . ALA A 1 309 ? -9.18 -5.297 -14.242 1 96.19 309 ALA A CA 1
ATOM 2298 C C . ALA A 1 309 ? -10.641 -4.891 -14.062 1 96.19 309 ALA A C 1
ATOM 2300 O O . ALA A 1 309 ? -11.453 -5.062 -14.977 1 96.19 309 ALA A O 1
ATOM 2301 N N . GLY A 1 310 ? -10.969 -4.43 -12.914 1 96.88 310 GLY A N 1
ATOM 2302 C CA . GLY A 1 310 ? -12.32 -3.955 -12.656 1 96.88 310 GLY A CA 1
ATOM 2303 C C . GLY A 1 310 ? -12.75 -2.836 -13.586 1 96.88 310 GLY A C 1
ATOM 2304 O O . GLY A 1 310 ? -13.883 -2.83 -14.078 1 96.88 310 GLY A O 1
ATOM 2305 N N . VAL A 1 311 ? -11.875 -1.888 -13.82 1 98 311 VAL A N 1
ATOM 2306 C CA . VAL A 1 311 ? -12.188 -0.77 -14.703 1 98 311 VAL A CA 1
ATOM 2307 C C . VAL A 1 311 ? -12.367 -1.277 -16.141 1 98 311 VAL A C 1
ATOM 2309 O O . VAL A 1 311 ? -13.273 -0.839 -16.844 1 98 311 VAL A O 1
ATOM 2312 N N . PHE A 1 312 ? -11.477 -2.127 -16.578 1 97.94 312 PHE A N 1
ATOM 2313 C CA . PHE A 1 312 ? -11.578 -2.697 -17.906 1 97.94 312 PHE A CA 1
ATOM 2314 C C . PHE A 1 312 ? -12.922 -3.396 -18.094 1 97.94 312 PHE A C 1
ATOM 2316 O O . PHE A 1 312 ? -13.602 -3.191 -19.109 1 97.94 312 PHE A O 1
ATOM 2323 N N . VAL A 1 313 ? -13.305 -4.16 -17.141 1 96.25 313 VAL A N 1
ATOM 2324 C CA . VAL A 1 313 ? -14.555 -4.914 -17.219 1 96.25 313 VAL A CA 1
ATOM 2325 C C . VAL A 1 313 ? -15.742 -3.953 -17.203 1 96.25 313 VAL A C 1
ATOM 2327 O O . VAL A 1 313 ? -16.75 -4.199 -17.875 1 96.25 313 VAL A O 1
ATOM 2330 N N . ALA A 1 314 ? -15.672 -2.898 -16.406 1 97.31 314 ALA A N 1
ATOM 2331 C CA . ALA A 1 314 ? -16.703 -1.872 -16.438 1 97.31 314 ALA A CA 1
ATOM 2332 C C . ALA A 1 314 ? -16.875 -1.304 -17.844 1 97.31 314 ALA A C 1
ATOM 2334 O O . ALA A 1 314 ? -18 -0.991 -18.266 1 97.31 314 ALA A O 1
ATOM 2335 N N . GLY A 1 315 ? -15.75 -1.126 -18.562 1 97.75 315 GLY A N 1
ATOM 2336 C CA . GLY A 1 315 ? -15.812 -0.692 -19.953 1 97.75 315 GLY A CA 1
ATOM 2337 C C . GLY A 1 315 ? -16.531 -1.678 -20.859 1 97.75 315 GLY A C 1
ATOM 2338 O O . GLY A 1 315 ? -17.375 -1.284 -21.672 1 97.75 315 GLY A O 1
ATOM 2339 N N . LEU A 1 316 ? -16.219 -2.908 -20.688 1 96.56 316 LEU A N 1
ATOM 2340 C CA . LEU A 1 316 ? -16.859 -3.949 -21.469 1 96.56 316 LEU A CA 1
ATOM 2341 C C . LEU A 1 316 ? -18.359 -4.012 -21.172 1 96.56 316 LEU A C 1
ATOM 2343 O O . LEU A 1 316 ? -19.172 -4.211 -22.062 1 96.56 316 LEU A O 1
ATOM 2347 N N . LYS A 1 317 ? -18.672 -3.891 -19.906 1 95.88 317 LYS A N 1
ATOM 2348 C CA . LYS A 1 317 ? -20.062 -3.902 -19.5 1 95.88 317 LYS A CA 1
ATOM 2349 C C . LYS A 1 317 ? -20.828 -2.715 -20.078 1 95.88 317 LYS A C 1
ATOM 2351 O O . LYS A 1 317 ? -21.984 -2.848 -20.5 1 95.88 317 LYS A O 1
ATOM 2356 N N . ALA A 1 318 ? -20.188 -1.584 -20.078 1 95.81 318 ALA A N 1
ATOM 2357 C CA . ALA A 1 318 ? -20.797 -0.381 -20.641 1 95.81 318 ALA A CA 1
ATOM 2358 C C . ALA A 1 318 ? -21.141 -0.574 -22.109 1 95.81 318 ALA A C 1
ATOM 2360 O O . ALA A 1 318 ? -22.141 -0.038 -22.609 1 95.81 318 ALA A O 1
ATOM 2361 N N . CYS A 1 319 ? -20.391 -1.386 -22.828 1 95.75 319 CYS A N 1
ATOM 2362 C CA . CYS A 1 319 ? -20.609 -1.653 -24.234 1 95.75 319 CYS A CA 1
ATOM 2363 C C . CYS A 1 319 ? -21.625 -2.771 -24.438 1 95.75 319 CYS A C 1
ATOM 2365 O O . CYS A 1 319 ? -22.047 -3.041 -25.562 1 95.75 319 CYS A O 1
ATOM 2367 N N . GLY A 1 320 ? -22.016 -3.434 -23.344 1 93.5 320 GLY A N 1
ATOM 2368 C CA . GLY A 1 320 ? -22.906 -4.57 -23.453 1 93.5 320 GLY A CA 1
ATOM 2369 C C . GLY A 1 320 ? -22.219 -5.844 -23.891 1 93.5 320 GLY A C 1
ATOM 2370 O O . GLY A 1 320 ? -22.875 -6.84 -24.203 1 93.5 320 GLY A O 1
ATOM 2371 N N . ALA A 1 321 ? -21 -5.832 -23.891 1 92.62 321 ALA A N 1
ATOM 2372 C CA . ALA A 1 321 ? -20.219 -6.957 -24.406 1 92.62 321 ALA A CA 1
ATOM 2373 C C . ALA A 1 321 ? -20.312 -8.156 -23.469 1 92.62 321 ALA A C 1
ATOM 2375 O O . ALA A 1 321 ? -20.359 -9.305 -23.922 1 92.62 321 ALA A O 1
ATOM 2376 N N . ILE A 1 322 ? -20.266 -7.941 -22.203 1 92.12 322 ILE A N 1
ATOM 2377 C CA . ILE A 1 322 ? -20.297 -9.023 -21.234 1 92.12 322 ILE A CA 1
ATOM 2378 C C . ILE A 1 322 ? -21.594 -9.805 -21.359 1 92.12 322 ILE A C 1
ATOM 2380 O O . ILE A 1 322 ? -21.578 -11.039 -21.406 1 92.12 322 ILE A O 1
ATOM 2384 N N . ASP A 1 323 ? -22.656 -9.078 -21.484 1 91.19 323 ASP A N 1
ATOM 2385 C CA . ASP A 1 323 ? -23.953 -9.727 -21.625 1 91.19 323 ASP A CA 1
ATOM 2386 C C . ASP A 1 323 ? -24.031 -10.547 -22.906 1 91.19 323 ASP A C 1
ATOM 2388 O O . ASP A 1 323 ? -24.547 -11.656 -22.906 1 91.19 323 ASP A O 1
ATOM 2392 N N . TRP A 1 324 ? -23.516 -9.969 -23.875 1 91.06 324 TRP A N 1
ATOM 2393 C CA . TRP A 1 324 ? -23.516 -10.664 -25.172 1 91.06 324 TRP A CA 1
ATOM 2394 C C . TRP A 1 324 ? -22.688 -11.938 -25.094 1 91.06 324 TRP A C 1
ATOM 2396 O O . TRP A 1 324 ? -23.109 -12.992 -25.578 1 91.06 324 TRP A O 1
ATOM 2406 N N . VAL A 1 325 ? -21.609 -11.906 -24.531 1 88.88 325 VAL A N 1
ATOM 2407 C CA . VAL A 1 325 ? -20.688 -13.047 -24.438 1 88.88 325 VAL A CA 1
ATOM 2408 C C . VAL A 1 325 ? -21.312 -14.133 -23.578 1 88.88 325 VAL A C 1
ATOM 2410 O O . VAL A 1 325 ? -21.25 -15.32 -23.906 1 88.88 325 VAL A O 1
ATOM 2413 N N . ILE A 1 326 ? -21.906 -13.711 -22.531 1 90.81 326 ILE A N 1
ATOM 2414 C CA . ILE A 1 326 ? -22.531 -14.672 -21.625 1 90.81 326 ILE A CA 1
ATOM 2415 C C . ILE A 1 326 ? -23.656 -15.406 -22.344 1 90.81 326 ILE A C 1
ATOM 2417 O O . ILE A 1 326 ? -23.766 -16.625 -22.25 1 90.81 326 ILE A O 1
ATOM 2421 N N . GLU A 1 327 ? -24.391 -14.68 -23.047 1 91 327 GLU A N 1
ATOM 2422 C CA . GLU A 1 327 ? -25.469 -15.297 -23.812 1 91 327 GLU A CA 1
ATOM 2423 C C . GLU A 1 327 ? -24.922 -16.266 -24.859 1 91 327 GLU A C 1
ATOM 2425 O O . GLU A 1 327 ? -25.469 -17.359 -25.047 1 91 327 GLU A O 1
ATOM 2430 N N . PHE A 1 328 ? -23.922 -15.852 -25.484 1 89.81 328 PHE A N 1
ATOM 2431 C CA . PHE A 1 328 ? -23.297 -16.703 -26.484 1 89.81 328 PHE A CA 1
ATOM 2432 C C . PHE A 1 328 ? -22.734 -17.969 -25.844 1 89.81 328 PHE A C 1
ATOM 2434 O O . PHE A 1 328 ? -22.906 -19.062 -26.375 1 89.81 328 PHE A O 1
ATOM 2441 N N . LEU A 1 329 ? -22.125 -17.828 -24.719 1 90.31 329 LEU A N 1
ATOM 2442 C CA . LEU A 1 329 ? -21.438 -18.938 -24.062 1 90.31 329 LEU A CA 1
ATOM 2443 C C . LEU A 1 329 ? -22.422 -19.891 -23.391 1 90.31 329 LEU A C 1
ATOM 2445 O O . LEU A 1 329 ? -22.125 -21.062 -23.188 1 90.31 329 LEU A O 1
ATOM 2449 N N . LYS A 1 330 ? -23.531 -19.375 -23.062 1 89.38 330 LYS A N 1
ATOM 2450 C CA . LYS A 1 330 ? -24.562 -20.234 -22.516 1 89.38 330 LYS A CA 1
ATOM 2451 C C . LYS A 1 330 ? -24.938 -21.344 -23.5 1 89.38 330 LYS A C 1
ATOM 2453 O O . LYS A 1 330 ? -25.297 -22.453 -23.094 1 89.38 330 LYS A O 1
ATOM 2458 N N . HIS A 1 331 ? -24.75 -20.984 -24.75 1 88.06 331 HIS A N 1
ATOM 2459 C CA . HIS A 1 331 ? -25.109 -21.953 -25.797 1 88.06 331 HIS A CA 1
ATOM 2460 C C . HIS A 1 331 ? -23.891 -22.797 -26.203 1 88.06 331 HIS A C 1
ATOM 2462 O O . HIS A 1 331 ? -24.047 -23.859 -26.797 1 88.06 331 HIS A O 1
ATOM 2468 N N . GLU A 1 332 ? -22.766 -22.312 -25.906 1 88.12 332 GLU A N 1
ATOM 2469 C CA . GLU A 1 332 ? -21.516 -22.984 -26.25 1 88.12 332 GLU A CA 1
ATOM 2470 C C . GLU A 1 332 ? -20.594 -23.094 -25.047 1 88.12 332 GLU A C 1
ATOM 2472 O O . GLU A 1 332 ? -19.484 -22.531 -25.047 1 88.12 332 GLU A O 1
ATOM 2477 N N . GLN A 1 333 ? -20.922 -23.953 -24.266 1 83.62 333 GLN A N 1
ATOM 2478 C CA . GLN A 1 333 ? -20.266 -24.031 -22.969 1 83.62 333 GLN A CA 1
ATOM 2479 C C . GLN A 1 333 ? -18.828 -24.5 -23.109 1 83.62 333 GLN A C 1
ATOM 2481 O O . GLN A 1 333 ? -17.969 -24.188 -22.281 1 83.62 333 GLN A O 1
ATOM 2486 N N . THR A 1 334 ? -18.562 -25.203 -24.156 1 85.81 334 THR A N 1
ATOM 2487 C CA . THR A 1 334 ? -17.234 -25.75 -24.375 1 85.81 334 THR A CA 1
ATOM 2488 C C . THR A 1 334 ? -16.219 -24.625 -24.547 1 85.81 334 THR A C 1
ATOM 2490 O O . THR A 1 334 ? -15.055 -24.766 -24.141 1 85.81 334 THR A O 1
ATOM 2493 N N . TYR A 1 335 ? -16.578 -23.547 -25 1 89.75 335 TYR A N 1
ATOM 2494 C CA . TYR A 1 335 ? -15.672 -22.438 -25.25 1 89.75 335 TYR A CA 1
ATOM 2495 C C . TYR A 1 335 ? -15.258 -21.75 -23.953 1 89.75 335 TYR A C 1
ATOM 2497 O O . TYR A 1 335 ? -14.227 -21.094 -23.891 1 89.75 335 TYR A O 1
ATOM 2505 N N . VAL A 1 336 ? -16.047 -21.922 -22.938 1 91.25 336 VAL A N 1
ATOM 2506 C CA . VAL A 1 336 ? -15.75 -21.312 -21.641 1 91.25 336 VAL A CA 1
ATOM 2507 C C . VAL A 1 336 ? -14.477 -21.922 -21.062 1 91.25 336 VAL A C 1
ATOM 2509 O O . VAL A 1 336 ? -13.602 -21.203 -20.578 1 91.25 336 VAL A O 1
ATOM 2512 N N . LYS A 1 337 ? -14.406 -23.203 -21.172 1 91.88 337 LYS A N 1
ATOM 2513 C CA . LYS A 1 337 ? -13.242 -23.906 -20.641 1 91.88 337 LYS A CA 1
ATOM 2514 C C . LYS A 1 337 ? -11.969 -23.5 -21.375 1 91.88 337 LYS A C 1
ATOM 2516 O O . LYS A 1 337 ? -10.906 -23.344 -20.75 1 91.88 337 LYS A O 1
ATOM 2521 N N . PHE A 1 338 ? -12.039 -23.281 -22.672 1 94.44 338 PHE A N 1
ATOM 2522 C CA . PHE A 1 338 ? -10.875 -22.922 -23.469 1 94.44 338 PHE A CA 1
ATOM 2523 C C . PHE A 1 338 ? -10.453 -21.484 -23.203 1 94.44 338 PHE A C 1
ATOM 2525 O O . PHE A 1 338 ? -9.266 -21.188 -23.109 1 94.44 338 PHE A O 1
ATOM 2532 N N . GLY A 1 339 ? -11.445 -20.625 -23.047 1 93.19 339 GLY A N 1
ATOM 2533 C CA . GLY A 1 339 ? -11.141 -19.25 -22.703 1 93.19 339 GLY A CA 1
ATOM 2534 C C . GLY A 1 339 ? -10.508 -19.109 -21.328 1 93.19 339 GLY A C 1
ATOM 2535 O O . GLY A 1 339 ? -9.594 -18.312 -21.141 1 93.19 339 GLY A O 1
ATOM 2536 N N . GLY A 1 340 ? -10.984 -19.891 -20.422 1 95.12 340 GLY A N 1
ATOM 2537 C CA . GLY A 1 340 ? -10.523 -19.828 -19.031 1 95.12 340 GLY A CA 1
ATOM 2538 C C . GLY A 1 340 ? -9.172 -20.469 -18.828 1 95.12 340 GLY A C 1
ATOM 2539 O O . GLY A 1 340 ? -8.531 -20.266 -17.797 1 95.12 340 GLY A O 1
ATOM 2540 N N . THR A 1 341 ? -8.656 -21.188 -19.844 1 97.06 341 THR A N 1
ATOM 2541 C CA . THR A 1 341 ? -7.383 -21.875 -19.672 1 97.06 341 THR A CA 1
ATOM 2542 C C . THR A 1 341 ? -6.352 -21.359 -20.672 1 97.06 341 THR A C 1
ATOM 2544 O O . THR A 1 341 ? -5.395 -20.688 -20.281 1 97.06 341 THR A O 1
ATOM 2547 N N . PHE A 1 342 ? -6.641 -21.312 -21.922 1 97.44 342 PHE A N 1
ATOM 2548 C CA . PHE A 1 342 ? -5.637 -21.031 -22.953 1 97.44 342 PHE A CA 1
ATOM 2549 C C . PHE A 1 342 ? -5.379 -19.531 -23.062 1 97.44 342 PHE A C 1
ATOM 2551 O O . PHE A 1 342 ? -4.258 -19.109 -23.344 1 97.44 342 PHE A O 1
ATOM 2558 N N . ILE A 1 343 ? -6.402 -18.734 -22.812 1 95.5 343 ILE A N 1
ATOM 2559 C CA . ILE A 1 343 ? -6.18 -17.297 -22.906 1 95.5 343 ILE A CA 1
ATOM 2560 C C . ILE A 1 343 ? -5.223 -16.859 -21.797 1 95.5 343 ILE A C 1
ATOM 2562 O O . ILE A 1 343 ? -4.191 -16.234 -22.078 1 95.5 343 ILE A O 1
ATOM 2566 N N . PRO A 1 344 ? -5.516 -17.188 -20.547 1 97.38 344 PRO A N 1
ATOM 2567 C CA . PRO A 1 344 ? -4.551 -16.844 -19.516 1 97.38 344 PRO A CA 1
ATOM 2568 C C . PRO A 1 344 ? -3.17 -17.453 -19.75 1 97.38 344 PRO A C 1
ATOM 2570 O O . PRO A 1 344 ? -2.152 -16.797 -19.516 1 97.38 344 PRO A O 1
ATOM 2573 N N . PHE A 1 345 ? -3.084 -18.641 -20.281 1 98.44 345 PHE A N 1
ATOM 2574 C CA . PHE A 1 345 ? -1.82 -19.312 -20.547 1 98.44 345 PHE A CA 1
ATOM 2575 C C . PHE A 1 345 ? -1.008 -18.562 -21.594 1 98.44 345 PHE A C 1
ATOM 2577 O O . PHE A 1 345 ? 0.16 -18.25 -21.375 1 98.44 345 PHE A O 1
ATOM 2584 N N . ILE A 1 346 ? -1.598 -18.25 -22.688 1 97.69 346 ILE A N 1
ATOM 2585 C CA . ILE A 1 346 ? -0.917 -17.594 -23.797 1 97.69 346 ILE A CA 1
ATOM 2586 C C . ILE A 1 346 ? -0.45 -16.203 -23.375 1 97.69 346 ILE A C 1
ATOM 2588 O O . ILE A 1 346 ? 0.679 -15.812 -23.656 1 97.69 346 ILE A O 1
ATOM 2592 N N . MET A 1 347 ? -1.313 -15.555 -22.672 1 95.62 347 MET A N 1
ATOM 2593 C CA . MET A 1 347 ? -0.941 -14.227 -22.203 1 95.62 347 MET A CA 1
ATOM 2594 C C . MET A 1 347 ? 0.196 -14.312 -21.188 1 95.62 347 MET A C 1
ATOM 2596 O O . MET A 1 347 ? 1.058 -13.43 -21.141 1 95.62 347 MET A O 1
ATOM 2600 N N . GLY A 1 348 ? 0.18 -15.359 -20.344 1 97.12 348 GLY A N 1
ATOM 2601 C CA . GLY A 1 348 ? 1.293 -15.586 -19.438 1 97.12 348 GLY A CA 1
ATOM 2602 C C . GLY A 1 348 ? 2.611 -15.812 -20.156 1 97.12 348 GLY A C 1
ATOM 2603 O O . GLY A 1 348 ? 3.637 -15.242 -19.766 1 97.12 348 GLY A O 1
ATOM 2604 N N . VAL A 1 349 ? 2.57 -16.516 -21.203 1 97.44 349 VAL A N 1
ATOM 2605 C CA . VAL A 1 349 ? 3.762 -16.844 -21.969 1 97.44 349 VAL A CA 1
ATOM 2606 C C . VAL A 1 349 ? 4.305 -15.586 -22.641 1 97.44 349 VAL A C 1
ATOM 2608 O O . VAL A 1 349 ? 5.512 -15.336 -22.625 1 97.44 349 VAL A O 1
ATOM 2611 N N . VAL A 1 350 ? 3.424 -14.82 -23.141 1 94.88 350 VAL A N 1
ATOM 2612 C CA . VAL A 1 350 ? 3.818 -13.719 -24 1 94.88 350 VAL A CA 1
ATOM 2613 C C . VAL A 1 350 ? 4.223 -12.508 -23.172 1 94.88 350 VAL A C 1
ATOM 2615 O O . VAL A 1 350 ? 5.129 -11.766 -23.531 1 94.88 350 VAL A O 1
ATOM 2618 N N . THR A 1 351 ? 3.586 -12.367 -22 1 94.5 351 THR A N 1
ATOM 2619 C CA . THR A 1 351 ? 3.811 -11.141 -21.234 1 94.5 351 THR A CA 1
ATOM 2620 C C . THR A 1 351 ? 4.645 -11.422 -20 1 94.5 351 THR A C 1
ATOM 2622 O O . THR A 1 351 ? 5.09 -10.492 -19.312 1 94.5 351 THR A O 1
ATOM 2625 N N . GLY A 1 352 ? 4.867 -12.609 -19.734 1 95.19 352 GLY A N 1
ATOM 2626 C CA . GLY A 1 352 ? 5.625 -12.961 -18.547 1 95.19 352 GLY A CA 1
ATOM 2627 C C . GLY A 1 352 ? 4.773 -13 -17.297 1 95.19 352 GLY A C 1
ATOM 2628 O O . GLY A 1 352 ? 5.27 -13.336 -16.203 1 95.19 352 GLY A O 1
ATOM 2629 N N . SER A 1 353 ? 3.527 -12.578 -17.453 1 92 353 SER A N 1
ATOM 2630 C CA . SER A 1 353 ? 2.572 -12.641 -16.344 1 92 353 SER A CA 1
ATOM 2631 C C . SER A 1 353 ? 1.165 -12.938 -16.859 1 92 353 SER A C 1
ATOM 2633 O O . SER A 1 353 ? 0.668 -12.266 -17.766 1 92 353 SER A O 1
ATOM 2635 N N . GLY A 1 354 ? 0.584 -13.961 -16.312 1 91.81 354 GLY A N 1
ATOM 2636 C CA . GLY A 1 354 ? -0.803 -14.258 -16.641 1 91.81 354 GLY A CA 1
ATOM 2637 C C . GLY A 1 354 ? -1.791 -13.562 -15.719 1 91.81 354 GLY A C 1
ATOM 2638 O O . GLY A 1 354 ? -3 -13.781 -15.82 1 91.81 354 GLY A O 1
ATOM 2639 N N . ASP A 1 355 ? -1.342 -12.695 -14.836 1 92.06 355 ASP A N 1
ATOM 2640 C CA . ASP A 1 355 ? -2.172 -12.109 -13.781 1 92.06 355 ASP A CA 1
ATOM 2641 C C . ASP A 1 355 ? -3.26 -11.219 -14.375 1 92.06 355 ASP A C 1
ATOM 2643 O O . ASP A 1 355 ? -4.418 -11.281 -13.953 1 92.06 355 ASP A O 1
ATOM 2647 N N . ALA A 1 356 ? -2.857 -10.406 -15.336 1 90.94 356 ALA A N 1
ATOM 2648 C CA . ALA A 1 356 ? -3.807 -9.477 -15.938 1 90.94 356 ALA A CA 1
ATOM 2649 C C . ALA A 1 356 ? -4.957 -10.219 -16.609 1 90.94 356 ALA A C 1
ATOM 2651 O O . ALA A 1 356 ? -6.129 -9.891 -16.391 1 90.94 356 ALA A O 1
ATOM 2652 N N . ALA A 1 357 ? -4.578 -11.188 -17.406 1 93 357 ALA A N 1
ATOM 2653 C CA . ALA A 1 357 ? -5.578 -11.945 -18.141 1 93 357 ALA A CA 1
ATOM 2654 C C . ALA A 1 357 ? -6.449 -12.773 -17.203 1 93 357 ALA A C 1
ATOM 2656 O O . ALA A 1 357 ? -7.664 -12.875 -17.406 1 93 357 ALA A O 1
ATOM 2657 N N . THR A 1 358 ? -5.855 -13.367 -16.234 1 95.88 358 THR A N 1
ATOM 2658 C CA . THR A 1 358 ? -6.582 -14.18 -15.266 1 95.88 358 THR A CA 1
ATOM 2659 C C . THR A 1 358 ? -7.57 -13.32 -14.484 1 95.88 358 THR A C 1
ATOM 2661 O O . THR A 1 358 ? -8.727 -13.695 -14.305 1 95.88 358 THR A O 1
ATOM 2664 N N . MET A 1 359 ? -7.125 -12.164 -14.062 1 94.94 359 MET A N 1
ATOM 2665 C CA . MET A 1 359 ? -7.988 -11.273 -13.289 1 94.94 359 MET A CA 1
ATOM 2666 C C . MET A 1 359 ? -9.141 -10.758 -14.141 1 94.94 359 MET A C 1
ATOM 2668 O O . MET A 1 359 ? -10.273 -10.664 -13.664 1 94.94 359 MET A O 1
ATOM 2672 N N . ALA A 1 360 ? -8.812 -10.398 -15.328 1 93.44 360 ALA A N 1
ATOM 2673 C CA . ALA A 1 360 ? -9.852 -9.914 -16.234 1 93.44 360 ALA A CA 1
ATOM 2674 C C . ALA A 1 360 ? -10.891 -11 -16.5 1 93.44 360 ALA A C 1
ATOM 2676 O O . ALA A 1 360 ? -12.094 -10.727 -16.484 1 93.44 360 ALA A O 1
ATOM 2677 N N . PHE A 1 361 ? -10.445 -12.188 -16.766 1 95.19 361 PHE A N 1
ATOM 2678 C CA . PHE A 1 361 ? -11.336 -13.305 -17.031 1 95.19 361 PHE A CA 1
ATOM 2679 C C . PHE A 1 361 ? -12.219 -13.586 -15.82 1 95.19 361 PHE A C 1
ATOM 2681 O O . PHE A 1 361 ? -13.438 -13.766 -15.961 1 95.19 361 PHE A O 1
ATOM 2688 N N . ASN A 1 362 ? -11.648 -13.664 -14.633 1 96.5 362 ASN A N 1
ATOM 2689 C CA . ASN A 1 362 ? -12.398 -13.969 -13.422 1 96.5 362 ASN A CA 1
ATOM 2690 C C . ASN A 1 362 ? -13.391 -12.859 -13.07 1 96.5 362 ASN A C 1
ATOM 2692 O O . ASN A 1 362 ? -14.5 -13.133 -12.617 1 96.5 362 ASN A O 1
ATOM 2696 N N . THR A 1 363 ? -12.984 -11.648 -13.336 1 94.31 363 THR A N 1
ATOM 2697 C CA . THR A 1 363 ? -13.852 -10.516 -13.047 1 94.31 363 THR A CA 1
ATOM 2698 C C . THR A 1 363 ? -15.008 -10.453 -14.047 1 94.31 363 THR A C 1
ATOM 2700 O O . THR A 1 363 ? -16.125 -10.094 -13.68 1 94.31 363 THR A O 1
ATOM 2703 N N . ALA A 1 364 ? -14.758 -10.883 -15.273 1 94.06 364 ALA A N 1
ATOM 2704 C CA . ALA A 1 364 ? -15.742 -10.688 -16.344 1 94.06 364 ALA A CA 1
ATOM 2705 C C . ALA A 1 364 ? -16.594 -11.938 -16.531 1 94.06 364 ALA A C 1
ATOM 2707 O O . ALA A 1 364 ? -17.797 -11.836 -16.797 1 94.06 364 ALA A O 1
ATOM 2708 N N . ILE A 1 365 ? -15.977 -13.07 -16.391 1 94.44 365 ILE A N 1
ATOM 2709 C CA . ILE A 1 365 ? -16.641 -14.281 -16.844 1 94.44 365 ILE A CA 1
ATOM 2710 C C . ILE A 1 365 ? -16.938 -15.188 -15.656 1 94.44 365 ILE A C 1
ATOM 2712 O O . ILE A 1 365 ? -18.062 -15.641 -15.469 1 94.44 365 ILE A O 1
ATOM 2716 N N . THR A 1 366 ? -15.984 -15.383 -14.773 1 96.19 366 THR A N 1
ATOM 2717 C CA . THR A 1 366 ? -16.125 -16.344 -13.68 1 96.19 366 THR A CA 1
ATOM 2718 C C . THR A 1 366 ? -17.234 -15.93 -12.727 1 96.19 366 THR A C 1
ATOM 2720 O O . THR A 1 366 ? -17.875 -16.781 -12.109 1 96.19 366 THR A O 1
ATOM 2723 N N . VAL A 1 367 ? -17.484 -14.695 -12.688 1 94.56 367 VAL A N 1
ATOM 2724 C CA . VAL A 1 367 ? -18.547 -14.203 -11.828 1 94.56 367 VAL A CA 1
ATOM 2725 C C . VAL A 1 367 ? -19.891 -14.766 -12.305 1 94.56 367 VAL A C 1
ATOM 2727 O O . VAL A 1 367 ? -20.844 -14.867 -11.523 1 94.56 367 VAL A O 1
ATOM 2730 N N . HIS A 1 368 ? -19.953 -15.234 -13.555 1 94.12 368 HIS A N 1
ATOM 2731 C CA . HIS A 1 368 ? -21.172 -15.789 -14.148 1 94.12 368 HIS A CA 1
ATOM 2732 C C . HIS A 1 368 ? -21.031 -17.281 -14.375 1 94.12 368 HIS A C 1
ATOM 2734 O O . HIS A 1 368 ? -21.734 -17.859 -15.227 1 94.12 368 HIS A O 1
ATOM 2740 N N . ALA A 1 369 ? -20.156 -17.875 -13.719 1 94.94 369 ALA A N 1
ATOM 2741 C CA . ALA A 1 369 ? -19.828 -19.281 -13.953 1 94.94 369 ALA A CA 1
ATOM 2742 C C . ALA A 1 369 ? -21.062 -20.172 -13.812 1 94.94 369 ALA A C 1
ATOM 2744 O O . ALA A 1 369 ? -21.25 -21.094 -14.602 1 94.94 369 ALA A O 1
ATOM 2745 N N . ALA A 1 370 ? -21.906 -19.891 -12.844 1 92.12 370 ALA A N 1
ATOM 2746 C CA . ALA A 1 370 ? -23.094 -20.703 -12.602 1 92.12 370 ALA A CA 1
ATOM 2747 C C . ALA A 1 370 ? -24 -20.719 -13.828 1 92.12 370 ALA A C 1
ATOM 2749 O O . ALA A 1 370 ? -24.547 -21.75 -14.195 1 92.12 370 ALA A O 1
ATOM 2750 N N . ASP A 1 371 ? -24.141 -19.594 -14.406 1 92.12 371 ASP A N 1
ATOM 2751 C CA . ASP A 1 371 ? -24.969 -19.453 -15.594 1 92.12 371 ASP A CA 1
ATOM 2752 C C . ASP A 1 371 ? -24.375 -20.219 -16.766 1 92.12 371 ASP A C 1
ATOM 2754 O O . ASP A 1 371 ? -25.078 -20.594 -17.703 1 92.12 371 ASP A O 1
ATOM 2758 N N . LEU A 1 372 ? -23.156 -20.484 -16.672 1 94.06 372 LEU A N 1
ATOM 2759 C CA . LEU A 1 372 ? -22.438 -21.094 -17.797 1 94.06 372 LEU A CA 1
ATOM 2760 C C . LEU A 1 372 ? -22.203 -22.578 -17.562 1 94.06 372 LEU A C 1
ATOM 2762 O O . LEU A 1 372 ? -21.5 -23.234 -18.344 1 94.06 372 LEU A O 1
ATOM 2766 N N . GLY A 1 373 ? -22.688 -23.031 -16.422 1 90.94 373 GLY A N 1
ATOM 2767 C CA . GLY A 1 373 ? -22.641 -24.453 -16.156 1 90.94 373 GLY A CA 1
ATOM 2768 C C . GLY A 1 373 ? -21.375 -24.875 -15.43 1 90.94 373 GLY A C 1
ATOM 2769 O O . GLY A 1 373 ? -20.984 -26.047 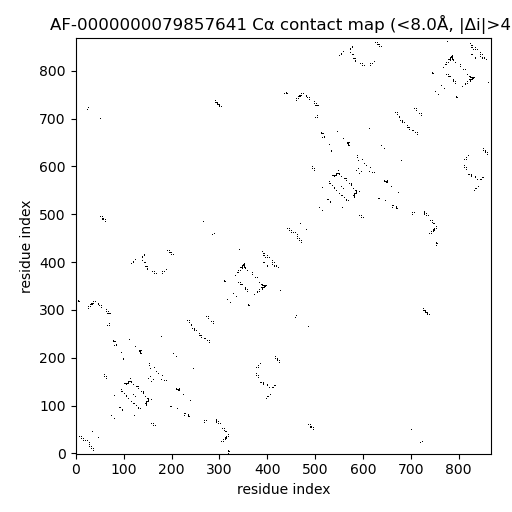-15.461 1 90.94 373 GLY A O 1
ATOM 2770 N N . PHE A 1 374 ? -20.703 -23.953 -14.867 1 94.31 374 PHE A N 1
ATOM 2771 C CA . PHE A 1 374 ? -19.469 -24.234 -14.148 1 94.31 374 PHE A CA 1
ATOM 2772 C C . PHE A 1 374 ? -19.578 -23.781 -12.695 1 94.31 374 PHE A C 1
ATOM 2774 O O . PHE A 1 374 ? -20.375 -22.906 -12.367 1 94.31 374 PHE A O 1
ATOM 2781 N N . ALA A 1 375 ? -18.844 -24.516 -11.867 1 94.88 375 ALA A N 1
ATOM 2782 C CA . ALA A 1 375 ? -18.625 -23.984 -10.523 1 94.88 375 ALA A CA 1
ATOM 2783 C C . ALA A 1 375 ? -17.625 -22.828 -10.555 1 94.88 375 ALA A C 1
ATOM 2785 O O . ALA A 1 375 ? -16.609 -22.891 -11.266 1 94.88 375 ALA A O 1
ATOM 2786 N N . GLN A 1 376 ? -17.906 -21.734 -9.812 1 96.12 376 GLN A N 1
ATOM 2787 C CA . GLN A 1 376 ? -17.078 -20.531 -9.812 1 96.12 376 GLN A CA 1
ATOM 2788 C C . GLN A 1 376 ? -15.641 -20.859 -9.383 1 96.12 376 GLN A C 1
ATOM 2790 O O . GLN A 1 376 ? -14.688 -20.344 -9.961 1 96.12 376 GLN A O 1
ATOM 2795 N N . ASP A 1 377 ? -15.516 -21.625 -8.305 1 97.19 377 ASP A N 1
ATOM 2796 C CA . ASP A 1 377 ? -14.195 -21.953 -7.773 1 97.19 377 ASP A CA 1
ATOM 2797 C C . ASP A 1 377 ? -13.398 -22.797 -8.766 1 97.19 377 ASP A C 1
ATOM 2799 O O . ASP A 1 377 ? -12.211 -22.547 -8.992 1 97.19 377 ASP A O 1
ATOM 2803 N N . LYS A 1 378 ? -14.023 -23.766 -9.453 1 96.56 378 LYS A N 1
ATOM 2804 C CA . LYS A 1 378 ? -13.344 -24.641 -10.414 1 96.56 378 LYS A CA 1
ATOM 2805 C C . LYS A 1 378 ? -12.875 -23.844 -11.633 1 96.56 378 LYS A C 1
ATOM 2807 O O . LYS A 1 378 ? -11.734 -24 -12.07 1 96.56 378 LYS A O 1
ATOM 2812 N N . LEU A 1 379 ? -13.812 -23.062 -12.188 1 96.81 379 LEU A N 1
ATOM 2813 C CA . LEU A 1 379 ? -13.477 -22.266 -13.359 1 96.81 379 LEU A CA 1
ATOM 2814 C C . LEU A 1 379 ? -12.422 -21.219 -13.023 1 96.81 379 LEU A C 1
ATOM 2816 O O . LEU A 1 379 ? -11.469 -21.031 -13.781 1 96.81 379 LEU A O 1
ATOM 2820 N N . GLY A 1 380 ? -12.602 -20.516 -11.938 1 97.56 380 GLY A N 1
ATOM 2821 C CA . GLY A 1 380 ? -11.656 -19.484 -11.523 1 97.56 380 GLY A CA 1
ATOM 2822 C C . GLY A 1 380 ? -10.258 -20.031 -11.281 1 97.56 380 GLY A C 1
ATOM 2823 O O . GLY A 1 380 ? -9.273 -19.422 -11.688 1 97.56 380 GLY A O 1
ATOM 2824 N N . MET A 1 381 ? -10.148 -21.156 -10.609 1 97.5 381 MET A N 1
ATOM 2825 C CA . MET A 1 381 ? -8.852 -21.719 -10.281 1 97.5 381 MET A CA 1
ATOM 2826 C C . MET A 1 381 ? -8.188 -22.312 -11.523 1 97.5 381 MET A C 1
ATOM 2828 O O . MET A 1 381 ? -6.957 -22.328 -11.625 1 97.5 381 MET A O 1
ATOM 2832 N N . ALA A 1 382 ? -9.008 -22.781 -12.453 1 97.25 382 ALA A N 1
ATOM 2833 C CA . ALA A 1 382 ? -8.445 -23.234 -13.719 1 97.25 382 ALA A CA 1
ATOM 2834 C C . ALA A 1 382 ? -7.758 -22.078 -14.453 1 97.25 382 ALA A C 1
ATOM 2836 O O . ALA A 1 382 ? -6.684 -22.266 -15.031 1 97.25 382 ALA A O 1
ATOM 2837 N N . ALA A 1 383 ? -8.414 -20.938 -14.438 1 97.44 383 ALA A N 1
ATOM 2838 C CA . ALA A 1 383 ? -7.816 -19.766 -15.055 1 97.44 383 ALA A CA 1
ATOM 2839 C C . ALA A 1 383 ? -6.52 -19.375 -14.352 1 97.44 383 ALA A C 1
ATOM 2841 O O . ALA A 1 383 ? -5.539 -19.016 -15.008 1 97.44 383 ALA A O 1
ATOM 2842 N N . GLU A 1 384 ? -6.539 -19.453 -13.047 1 97.38 384 GLU A N 1
ATOM 2843 C CA . GLU A 1 384 ? -5.383 -19.078 -12.242 1 97.38 384 GLU A CA 1
ATOM 2844 C C . GLU A 1 384 ? -4.18 -19.969 -12.562 1 97.38 384 GLU A C 1
ATOM 2846 O O . GLU A 1 384 ? -3.084 -19.453 -12.82 1 97.38 384 GLU A O 1
ATOM 2851 N N . ILE A 1 385 ? -4.336 -21.266 -12.539 1 98 385 ILE A N 1
ATOM 2852 C CA . ILE A 1 385 ? -3.199 -22.141 -12.75 1 98 385 ILE A CA 1
ATOM 2853 C C . ILE A 1 385 ? -2.73 -22.047 -14.203 1 98 385 ILE A C 1
ATOM 2855 O O . ILE A 1 385 ? -1.533 -22.156 -14.477 1 98 385 ILE A O 1
ATOM 2859 N N . ALA A 1 386 ? -3.65 -21.844 -15.125 1 98.38 386 ALA A N 1
ATOM 2860 C CA . ALA A 1 386 ? -3.266 -21.672 -16.516 1 98.38 386 ALA A CA 1
ATOM 2861 C C . ALA A 1 386 ? -2.363 -20.453 -16.688 1 98.38 386 ALA A C 1
ATOM 2863 O O . ALA A 1 386 ? -1.351 -20.5 -17.391 1 98.38 386 ALA A O 1
ATOM 2864 N N . GLY A 1 387 ? -2.758 -19.406 -16.062 1 97.75 387 GLY A N 1
ATOM 2865 C CA . GLY A 1 387 ? -1.922 -18.219 -16.094 1 97.75 387 GLY A CA 1
ATOM 2866 C C . GLY A 1 387 ? -0.558 -18.422 -15.469 1 97.75 387 GLY A C 1
ATOM 2867 O O . GLY A 1 387 ? 0.452 -17.953 -15.984 1 97.75 387 GLY A O 1
ATOM 2868 N N . SER A 1 388 ? -0.513 -19.109 -14.367 1 98.06 388 SER A N 1
ATOM 2869 C CA . SER A 1 388 ? 0.735 -19.375 -13.664 1 98.06 388 SER A CA 1
ATOM 2870 C C . SER A 1 388 ? 1.657 -20.266 -14.5 1 98.06 388 SER A C 1
ATOM 2872 O O . SER A 1 388 ? 2.873 -20.047 -14.516 1 98.06 388 SER A O 1
ATOM 2874 N N . LEU A 1 389 ? 1.046 -21.234 -15.125 1 98.69 389 LEU A N 1
ATOM 2875 C CA . LEU A 1 389 ? 1.811 -22.094 -16.031 1 98.69 389 LEU A CA 1
ATOM 2876 C C . LEU A 1 389 ? 2.383 -21.297 -17.188 1 98.69 389 LEU A C 1
ATOM 2878 O O . LEU A 1 389 ? 3.547 -21.469 -17.562 1 98.69 389 LEU A O 1
ATOM 2882 N N . GLY A 1 390 ? 1.6 -20.422 -17.719 1 98.56 390 GLY A N 1
ATOM 2883 C CA . GLY A 1 390 ? 2.084 -19.547 -18.781 1 98.56 390 GLY A CA 1
ATOM 2884 C C . GLY A 1 390 ? 3.264 -18.688 -18.344 1 98.56 390 GLY A C 1
ATOM 2885 O O . GLY A 1 390 ? 4.227 -18.531 -19.094 1 98.56 390 GLY A O 1
ATOM 2886 N N . ARG A 1 391 ? 3.18 -18.156 -17.219 1 97.75 391 ARG A N 1
ATOM 2887 C CA . ARG A 1 391 ? 4.266 -17.359 -16.672 1 97.75 391 ARG A CA 1
ATOM 2888 C C . ARG A 1 391 ? 5.551 -18.172 -16.578 1 97.75 391 ARG A C 1
ATOM 2890 O O . ARG A 1 391 ? 6.629 -17.672 -16.922 1 97.75 391 ARG A O 1
ATOM 2897 N N . SER A 1 392 ? 5.441 -19.422 -16.141 1 98.38 392 SER A N 1
ATOM 2898 C CA . SER A 1 392 ? 6.594 -20.281 -15.945 1 98.38 392 SER A CA 1
ATOM 2899 C C . SER A 1 392 ? 7.152 -20.781 -17.281 1 98.38 392 SER A C 1
ATOM 2901 O O . SER A 1 392 ? 8.18 -21.469 -17.312 1 98.38 392 SER A O 1
ATOM 2903 N N . ALA A 1 393 ? 6.496 -20.406 -18.359 1 98.44 393 ALA A N 1
ATOM 2904 C CA . ALA A 1 393 ? 6.961 -20.75 -19.703 1 98.44 393 ALA A CA 1
ATOM 2905 C C . ALA A 1 393 ? 7.387 -19.5 -20.469 1 98.44 393 ALA A C 1
ATOM 2907 O O . ALA A 1 393 ? 7.559 -19.547 -21.688 1 98.44 393 ALA A O 1
ATOM 2908 N N . SER A 1 394 ? 7.574 -18.422 -19.781 1 98.31 394 SER A N 1
ATOM 2909 C CA . SER A 1 394 ? 7.848 -17.156 -20.438 1 98.31 394 SER A CA 1
ATOM 2910 C C . SER A 1 394 ? 9.305 -16.734 -20.266 1 98.31 394 SER A C 1
ATOM 2912 O O . SER A 1 394 ? 9.82 -16.75 -19.141 1 98.31 394 SER A O 1
ATOM 2914 N N . PRO A 1 395 ? 9.969 -16.297 -21.328 1 97.69 395 PRO A N 1
ATOM 2915 C CA . PRO A 1 395 ? 11.359 -15.844 -21.234 1 97.69 395 PRO A CA 1
ATOM 2916 C C . PRO A 1 395 ? 11.477 -14.461 -20.578 1 97.69 395 PRO A C 1
ATOM 2918 O O . PRO A 1 395 ? 12.578 -14.031 -20.234 1 97.69 395 PRO A O 1
ATOM 2921 N N . ILE A 1 396 ? 10.359 -13.859 -20.453 1 95.81 396 ILE A N 1
ATOM 2922 C CA . ILE A 1 396 ? 10.461 -12.5 -19.938 1 95.81 396 ILE A CA 1
ATOM 2923 C C . ILE A 1 396 ? 9.836 -12.43 -18.547 1 95.81 396 ILE A C 1
ATOM 2925 O O . ILE A 1 396 ? 9.688 -11.352 -17.969 1 95.81 396 ILE A O 1
ATOM 2929 N N . ALA A 1 397 ? 9.344 -13.57 -18.016 1 97.31 397 ALA A N 1
ATOM 2930 C CA . ALA A 1 397 ? 8.844 -13.625 -16.641 1 97.31 397 ALA A CA 1
ATOM 2931 C C . ALA A 1 397 ? 9.938 -13.273 -15.641 1 97.31 397 ALA A C 1
ATOM 2933 O O . ALA A 1 397 ? 11.102 -13.648 -15.82 1 97.31 397 ALA A O 1
ATOM 2934 N N . GLY A 1 398 ? 9.617 -12.531 -14.641 1 95.88 398 GLY A N 1
ATOM 2935 C CA . GLY A 1 398 ? 10.586 -12.188 -13.609 1 95.88 398 GLY A CA 1
ATOM 2936 C C . GLY A 1 398 ? 11.32 -13.398 -13.062 1 95.88 398 GLY A C 1
ATOM 2937 O O . GLY A 1 398 ? 12.539 -13.359 -12.891 1 95.88 398 GLY A O 1
ATOM 2938 N N . ALA A 1 399 ? 10.578 -14.414 -12.789 1 97.81 399 ALA A N 1
ATOM 2939 C CA . ALA A 1 399 ? 11.188 -15.641 -12.281 1 97.81 399 ALA A CA 1
ATOM 2940 C C . ALA A 1 399 ? 12.203 -16.203 -13.273 1 97.81 399 ALA A C 1
ATOM 2942 O O . ALA A 1 399 ? 13.273 -16.672 -12.883 1 97.81 399 ALA A O 1
ATOM 2943 N N . CYS A 1 400 ? 11.906 -16.109 -14.523 1 98.5 400 CYS A N 1
ATOM 2944 C CA . CYS A 1 400 ? 12.797 -16.609 -15.562 1 98.5 400 CYS A CA 1
ATOM 2945 C C . CYS A 1 400 ? 14.07 -15.781 -15.641 1 98.5 400 CYS A C 1
ATOM 2947 O O . CYS A 1 400 ? 15.172 -16.328 -15.734 1 98.5 400 CYS A O 1
ATOM 2949 N N . ILE A 1 401 ? 13.914 -14.57 -15.555 1 97.75 401 ILE A N 1
ATOM 2950 C CA . ILE A 1 401 ? 15.047 -13.664 -15.641 1 97.75 401 ILE A CA 1
ATOM 2951 C C . ILE A 1 401 ? 15.977 -13.875 -14.445 1 97.75 401 ILE A C 1
ATOM 2953 O O . ILE A 1 401 ? 17.203 -13.898 -14.602 1 97.75 401 ILE A O 1
ATOM 2957 N N . VAL A 1 402 ? 15.383 -14.062 -13.32 1 96.88 402 VAL A N 1
ATOM 2958 C CA . VAL A 1 402 ? 16.172 -14.289 -12.117 1 96.88 402 VAL A CA 1
ATOM 2959 C C . VAL A 1 402 ? 16.969 -15.586 -12.25 1 96.88 402 VAL A C 1
ATOM 2961 O O . VAL A 1 402 ? 18.172 -15.617 -12.023 1 96.88 402 VAL A O 1
ATOM 2964 N N . CYS A 1 403 ? 16.312 -16.609 -12.617 1 97.94 403 CYS A N 1
ATOM 2965 C CA . CYS A 1 403 ? 16.969 -17.891 -12.766 1 97.94 403 CYS A CA 1
ATOM 2966 C C . CYS A 1 403 ? 18.047 -17.828 -13.836 1 97.94 403 CYS A C 1
ATOM 2968 O O . CYS A 1 403 ? 19.156 -18.359 -13.641 1 97.94 403 CYS A O 1
ATOM 2970 N N . ALA A 1 404 ? 17.734 -17.203 -14.938 1 98.19 404 ALA A N 1
ATOM 2971 C CA . ALA A 1 404 ? 18.703 -17.062 -16.031 1 98.19 404 ALA A CA 1
ATOM 2972 C C . ALA A 1 404 ? 19.938 -16.281 -15.586 1 98.19 404 ALA A C 1
ATOM 2974 O O . ALA A 1 404 ? 21.062 -16.594 -15.969 1 98.19 404 ALA A O 1
ATOM 2975 N N . GLY A 1 405 ? 19.703 -15.297 -14.844 1 96.5 405 GLY A N 1
ATOM 2976 C CA . GLY A 1 405 ? 20.812 -14.5 -14.32 1 96.5 405 GLY A CA 1
ATOM 2977 C C . GLY A 1 405 ? 21.734 -15.281 -13.422 1 96.5 405 GLY A C 1
ATOM 2978 O O . GLY A 1 405 ? 22.969 -15.156 -13.523 1 96.5 405 GLY A O 1
ATOM 2979 N N . ILE A 1 406 ? 21.219 -16.062 -12.617 1 94.94 406 ILE A N 1
ATOM 2980 C CA . ILE A 1 406 ? 22.016 -16.875 -11.688 1 94.94 406 ILE A CA 1
ATOM 2981 C C . ILE A 1 406 ? 22.844 -17.891 -12.469 1 94.94 406 ILE A C 1
ATOM 2983 O O . ILE A 1 406 ? 24.016 -18.109 -12.148 1 94.94 406 ILE A O 1
ATOM 2987 N N . ALA A 1 407 ? 22.25 -18.438 -13.461 1 97.25 407 ALA A N 1
ATOM 2988 C CA . ALA A 1 407 ? 22.906 -19.469 -14.234 1 97.25 407 ALA A CA 1
ATOM 2989 C C . ALA A 1 407 ? 23.75 -18.875 -15.367 1 97.25 407 ALA A C 1
ATOM 2991 O O . ALA A 1 407 ? 24.484 -19.594 -16.047 1 97.25 407 ALA A O 1
ATOM 2992 N N . MET A 1 408 ? 23.578 -17.531 -15.555 1 96.12 408 MET A N 1
ATOM 2993 C CA . MET A 1 408 ? 24.203 -16.875 -16.703 1 96.12 408 MET A CA 1
ATOM 2994 C C . MET A 1 408 ? 23.828 -17.562 -18 1 96.12 408 MET A C 1
ATOM 2996 O O . MET A 1 408 ? 24.703 -17.906 -18.797 1 96.12 408 MET A O 1
ATOM 3000 N N . ALA A 1 409 ? 22.609 -17.844 -18.109 1 97.44 409 ALA A N 1
ATOM 3001 C CA . ALA A 1 409 ? 22.062 -18.516 -19.281 1 97.44 409 ALA A CA 1
ATOM 3002 C C . ALA A 1 409 ? 21.047 -17.625 -20 1 97.44 409 ALA A C 1
ATOM 3004 O O . ALA A 1 409 ? 20.625 -16.609 -19.453 1 97.44 409 ALA A O 1
ATOM 3005 N N . ASN A 1 410 ? 20.734 -17.969 -21.219 1 97.94 410 ASN A N 1
ATOM 3006 C CA . ASN A 1 410 ? 19.734 -17.25 -22.016 1 97.94 410 ASN A CA 1
ATOM 3007 C C . ASN A 1 410 ? 18.328 -17.594 -21.562 1 97.94 410 ASN A C 1
ATOM 3009 O O . ASN A 1 410 ? 17.938 -18.766 -21.562 1 97.94 410 ASN A O 1
ATOM 3013 N N . PRO A 1 411 ? 17.516 -16.578 -21.25 1 98.38 411 PRO A N 1
ATOM 3014 C CA . PRO A 1 411 ? 16.156 -16.828 -20.781 1 98.38 411 PRO A CA 1
ATOM 3015 C C . PRO A 1 411 ? 15.312 -17.594 -21.812 1 98.38 411 PRO A C 1
ATOM 3017 O O . PRO A 1 411 ? 14.445 -18.391 -21.438 1 98.38 411 PRO A O 1
ATOM 3020 N N . VAL A 1 412 ? 15.555 -17.359 -23.016 1 98.19 412 VAL A N 1
ATOM 3021 C CA . VAL A 1 412 ? 14.797 -18.047 -24.062 1 98.19 412 VAL A CA 1
ATOM 3022 C C . VAL A 1 412 ? 15.055 -19.547 -24 1 98.19 412 VAL A C 1
ATOM 3024 O O . VAL A 1 412 ? 14.148 -20.344 -24.219 1 98.19 412 VAL A O 1
ATOM 3027 N N . GLU A 1 413 ? 16.234 -19.875 -23.672 1 98.38 413 GLU A N 1
ATOM 3028 C CA . GLU A 1 413 ? 16.594 -21.297 -23.547 1 98.38 413 GLU A CA 1
ATOM 3029 C C . GLU A 1 413 ? 15.883 -21.938 -22.375 1 98.38 413 GLU A C 1
ATOM 3031 O O . GLU A 1 413 ? 15.539 -23.125 -22.422 1 98.38 413 GLU A O 1
ATOM 3036 N N . LEU A 1 414 ? 15.664 -21.203 -21.328 1 98.69 414 LEU A N 1
ATOM 3037 C CA . LEU A 1 414 ? 14.914 -21.719 -20.203 1 98.69 414 LEU A CA 1
ATOM 3038 C C . LEU A 1 414 ? 13.461 -22 -20.578 1 98.69 414 LEU A C 1
ATOM 3040 O O . LEU A 1 414 ? 12.945 -23.094 -20.328 1 98.69 414 LEU A O 1
ATOM 3044 N N . ALA A 1 415 ? 12.875 -21 -21.219 1 98.38 415 ALA A N 1
ATOM 3045 C CA . ALA A 1 415 ? 11.469 -21.078 -21.594 1 98.38 415 ALA A CA 1
ATOM 3046 C C . ALA A 1 415 ? 11.219 -22.25 -22.562 1 98.38 415 ALA A C 1
ATOM 3048 O O . ALA A 1 415 ? 10.18 -22.906 -22.5 1 98.38 415 ALA A O 1
ATOM 3049 N N . LYS A 1 416 ? 12.172 -22.453 -23.422 1 98 416 LYS A N 1
ATOM 3050 C CA . LYS A 1 416 ? 12.062 -23.547 -24.375 1 98 416 LYS A CA 1
ATOM 3051 C C . LYS A 1 416 ? 11.984 -24.891 -23.641 1 98 416 LYS A C 1
ATOM 3053 O O . LYS A 1 416 ? 11.297 -25.812 -24.094 1 98 416 LYS A O 1
ATOM 3058 N N . ARG A 1 417 ? 12.633 -25.016 -22.594 1 98.56 417 ARG A N 1
ATOM 3059 C CA . ARG A 1 417 ? 12.711 -26.281 -21.859 1 98.56 417 ARG A CA 1
ATOM 3060 C C . ARG A 1 417 ? 11.477 -26.469 -20.984 1 98.56 417 ARG A C 1
ATOM 3062 O O . ARG A 1 417 ? 11.07 -27.609 -20.734 1 98.56 417 ARG A O 1
ATOM 3069 N N . THR A 1 418 ? 10.883 -25.375 -20.516 1 98.69 418 THR A N 1
ATOM 3070 C CA . THR A 1 418 ? 9.742 -25.5 -19.609 1 98.69 418 THR A CA 1
ATOM 3071 C C . THR A 1 418 ? 8.43 -25.5 -20.391 1 98.69 418 THR A C 1
ATOM 3073 O O . THR A 1 418 ? 7.402 -25.938 -19.875 1 98.69 418 THR A O 1
ATOM 3076 N N . PHE A 1 419 ? 8.422 -25.047 -21.609 1 98.56 419 PHE A N 1
ATOM 3077 C CA . PHE A 1 419 ? 7.223 -24.75 -22.391 1 98.56 419 PHE A CA 1
ATOM 3078 C C . PHE A 1 419 ? 6.391 -26.016 -22.578 1 98.56 419 PHE A C 1
ATOM 3080 O O . PHE A 1 419 ? 5.172 -26 -22.391 1 98.56 419 PHE A O 1
ATOM 3087 N N . LEU A 1 420 ? 6.996 -27.094 -22.938 1 98.38 420 LEU A N 1
ATOM 3088 C CA . LEU A 1 420 ? 6.281 -28.328 -23.266 1 98.38 420 LEU A CA 1
ATOM 3089 C C . LEU A 1 420 ? 5.445 -28.812 -22.078 1 98.38 420 LEU A C 1
ATOM 3091 O O . LEU A 1 420 ? 4.258 -29.094 -22.234 1 98.38 420 LEU A O 1
ATOM 3095 N N . GLY A 1 421 ? 6.047 -28.938 -20.938 1 98.62 421 GLY A N 1
ATOM 3096 C CA . GLY A 1 421 ? 5.324 -29.375 -19.75 1 98.62 421 GLY A CA 1
ATOM 3097 C C . GLY A 1 421 ? 4.172 -28.453 -19.375 1 98.62 421 GLY A C 1
ATOM 3098 O O . GLY A 1 421 ? 3.102 -28.922 -18.984 1 98.62 421 GLY A O 1
ATOM 3099 N N . MET A 1 422 ? 4.391 -27.156 -19.5 1 98.81 422 MET A N 1
ATOM 3100 C CA . MET A 1 422 ? 3.363 -26.172 -19.141 1 98.81 422 MET A CA 1
ATOM 3101 C C . MET A 1 422 ? 2.188 -26.25 -20.109 1 98.81 422 MET A C 1
ATOM 3103 O O . MET A 1 422 ? 1.031 -26.156 -19.703 1 98.81 422 MET A O 1
ATOM 3107 N N . LEU A 1 423 ? 2.51 -26.391 -21.375 1 98.69 423 LEU A N 1
ATOM 3108 C CA . LEU A 1 423 ? 1.469 -26.469 -22.391 1 98.69 423 LEU A CA 1
ATOM 3109 C C . LEU A 1 423 ? 0.626 -27.719 -22.219 1 98.69 423 LEU A C 1
ATOM 3111 O O . LEU A 1 423 ? -0.604 -27.672 -22.266 1 98.69 423 LEU A O 1
ATOM 3115 N N . ILE A 1 424 ? 1.269 -28.875 -22 1 98.75 424 ILE A N 1
ATOM 3116 C CA . ILE A 1 424 ? 0.555 -30.141 -21.844 1 98.75 424 ILE A CA 1
ATOM 3117 C C . ILE A 1 424 ? -0.301 -30.094 -20.578 1 98.75 424 ILE A C 1
ATOM 3119 O O . ILE A 1 424 ? -1.424 -30.594 -20.562 1 98.75 424 ILE A O 1
ATOM 3123 N N . SER A 1 425 ? 0.284 -29.516 -19.531 1 98.75 425 SER A N 1
ATOM 3124 C CA . SER A 1 425 ? -0.488 -29.359 -18.312 1 98.75 425 SER A CA 1
ATOM 3125 C C . SER A 1 425 ? -1.759 -28.547 -18.547 1 98.75 425 SER A C 1
ATOM 3127 O O . SER A 1 425 ? -2.84 -28.938 -18.094 1 98.75 425 SER A O 1
ATOM 3129 N N . THR A 1 426 ? -1.654 -27.406 -19.25 1 98.56 426 THR A N 1
ATOM 3130 C CA . THR A 1 426 ? -2.801 -26.562 -19.531 1 98.56 426 THR A CA 1
ATOM 3131 C C . THR A 1 426 ? -3.828 -27.312 -20.375 1 98.56 426 THR A C 1
ATOM 3133 O O . THR A 1 426 ? -5.031 -27.203 -20.141 1 98.56 426 THR A O 1
ATOM 3136 N N . ALA A 1 427 ? -3.371 -28.078 -21.312 1 98.19 427 ALA A N 1
ATOM 3137 C CA . ALA A 1 427 ? -4.258 -28.859 -22.172 1 98.19 427 ALA A CA 1
ATOM 3138 C C . ALA A 1 427 ? -5.004 -29.906 -21.359 1 98.19 427 ALA A C 1
ATOM 3140 O O . ALA A 1 427 ? -6.211 -30.109 -21.547 1 98.19 427 ALA A O 1
ATOM 3141 N N . VAL A 1 428 ? -4.285 -30.578 -20.531 1 98.19 428 VAL A N 1
ATOM 3142 C CA . VAL A 1 428 ? -4.906 -31.625 -19.719 1 98.19 428 VAL A CA 1
ATOM 3143 C C . VAL A 1 428 ? -5.973 -31.016 -18.812 1 98.19 428 VAL A C 1
ATOM 3145 O O . VAL A 1 428 ? -7.055 -31.594 -18.641 1 98.19 428 VAL A O 1
ATOM 3148 N N . ILE A 1 429 ? -5.719 -29.859 -18.266 1 97.19 429 ILE A N 1
ATOM 3149 C CA . ILE A 1 429 ? -6.684 -29.188 -17.406 1 97.19 429 ILE A CA 1
ATOM 3150 C C . ILE A 1 429 ? -7.898 -28.766 -18.234 1 97.19 429 ILE A C 1
ATOM 3152 O O . ILE A 1 429 ? -9.039 -28.984 -17.828 1 97.19 429 ILE A O 1
ATOM 3156 N N . ALA A 1 430 ? -7.688 -28.266 -19.422 1 95.81 430 ALA A N 1
ATOM 3157 C CA . ALA A 1 430 ? -8.758 -27.766 -20.281 1 95.81 430 ALA A CA 1
ATOM 3158 C C . ALA A 1 430 ? -9.648 -28.891 -20.781 1 95.81 430 ALA A C 1
ATOM 3160 O O . ALA A 1 430 ? -10.875 -28.766 -20.812 1 95.81 430 ALA A O 1
ATOM 3161 N N . PHE A 1 431 ? -9.062 -30.016 -21.078 1 95 431 PHE A N 1
ATOM 3162 C CA . PHE A 1 431 ? -9.805 -31.047 -21.781 1 95 431 PHE A CA 1
ATOM 3163 C C . PHE A 1 431 ? -10.297 -32.125 -20.812 1 95 431 PHE A C 1
ATOM 3165 O O . PHE A 1 431 ? -11.344 -32.719 -21.047 1 95 431 PHE A O 1
ATOM 3172 N N . PHE A 1 432 ? -9.555 -32.312 -19.656 1 91.62 432 PHE A N 1
ATOM 3173 C CA . PHE A 1 432 ? -9.859 -33.5 -18.875 1 91.62 432 PHE A CA 1
ATOM 3174 C C . PHE A 1 432 ? -10.336 -33.125 -17.469 1 91.62 432 PHE A C 1
ATOM 3176 O O . PHE A 1 432 ? -11.102 -33.875 -16.844 1 91.62 432 PHE A O 1
ATOM 3183 N N . ILE A 1 433 ? -9.898 -32.094 -17 1 88.12 433 ILE A N 1
ATOM 3184 C CA . ILE A 1 433 ? -10.234 -31.812 -15.617 1 88.12 433 ILE A CA 1
ATOM 3185 C C . ILE A 1 433 ? -11.414 -30.844 -15.555 1 88.12 433 ILE A C 1
ATOM 3187 O O . ILE A 1 433 ? -12.328 -31.031 -14.742 1 88.12 433 ILE A O 1
ATOM 3191 N N . LEU A 1 434 ? -11.352 -29.797 -16.359 1 87.38 434 LEU A N 1
ATOM 3192 C CA . LEU A 1 434 ? -12.43 -28.812 -16.359 1 87.38 434 LEU A CA 1
ATOM 3193 C C . LEU A 1 434 ? -13.602 -29.281 -17.219 1 87.38 434 LEU A C 1
ATOM 3195 O O . LEU A 1 434 ? -14.734 -28.844 -17.031 1 87.38 434 LEU A O 1
ATOM 3199 N N . MET B 1 1 ? -8.672 -6.547 40.562 1 72.19 1 MET B N 1
ATOM 3200 C CA . MET B 1 1 ? -8.344 -6.891 39.156 1 72.19 1 MET B CA 1
ATOM 3201 C C . MET B 1 1 ? -8.531 -5.688 38.25 1 72.19 1 MET B C 1
ATOM 3203 O O . MET B 1 1 ? -7.676 -5.398 37.406 1 72.19 1 MET B O 1
ATOM 3207 N N . GLU B 1 2 ? -9.547 -4.906 38.562 1 79.81 2 GLU B N 1
ATOM 3208 C CA . GLU B 1 2 ? -9.805 -3.711 37.75 1 79.81 2 GLU B CA 1
ATOM 3209 C C . GLU B 1 2 ? -8.742 -2.641 38 1 79.81 2 GLU B C 1
ATOM 3211 O O . GLU B 1 2 ? -8.258 -2.012 37.062 1 79.81 2 GLU B O 1
ATOM 3216 N N . SER B 1 3 ? -8.344 -2.508 39.25 1 85.38 3 SER B N 1
ATOM 3217 C CA . SER B 1 3 ? -7.328 -1.515 39.594 1 85.38 3 SER B CA 1
ATOM 3218 C C . SER B 1 3 ? -5.98 -1.872 38.969 1 85.38 3 SER B C 1
ATOM 3220 O O . SER B 1 3 ? -5.254 -0.993 38.5 1 85.38 3 SER B O 1
ATOM 3222 N N . LEU B 1 4 ? -5.715 -3.078 38.938 1 88.81 4 LEU B N 1
ATOM 3223 C CA . LEU B 1 4 ? -4.469 -3.531 38.344 1 88.81 4 LEU B CA 1
ATOM 3224 C C . LEU B 1 4 ? -4.473 -3.283 36.844 1 88.81 4 LEU B C 1
ATOM 3226 O O . LEU B 1 4 ? -3.469 -2.846 36.281 1 88.81 4 LEU B O 1
ATOM 3230 N N . LYS B 1 5 ? -5.547 -3.57 36.25 1 89.25 5 LYS B N 1
ATOM 3231 C CA . LYS B 1 5 ? -5.676 -3.357 34.812 1 89.25 5 LYS B CA 1
ATOM 3232 C C . LYS B 1 5 ? -5.539 -1.878 34.469 1 89.25 5 LYS B C 1
ATOM 3234 O O . LYS B 1 5 ? -4.922 -1.528 33.438 1 89.25 5 LYS B O 1
ATOM 3239 N N . LEU B 1 6 ? -6.113 -1.08 35.25 1 91.5 6 LEU B N 1
ATOM 3240 C CA . LEU B 1 6 ? -5.996 0.357 35.031 1 91.5 6 LEU B CA 1
ATOM 3241 C C . LEU B 1 6 ? -4.555 0.82 35.219 1 91.5 6 LEU B C 1
ATOM 3243 O O . LEU B 1 6 ? -4.074 1.671 34.469 1 91.5 6 LEU B O 1
ATOM 3247 N N . PHE B 1 7 ? -3.949 0.285 36.219 1 94.12 7 PHE B N 1
ATOM 3248 C CA . PHE B 1 7 ? -2.543 0.597 36.438 1 94.12 7 PHE B CA 1
ATOM 3249 C C . PHE B 1 7 ? -1.695 0.172 35.25 1 94.12 7 PHE B C 1
ATOM 3251 O O . PHE B 1 7 ? -0.81 0.912 34.812 1 94.12 7 PHE B O 1
ATOM 3258 N N . LEU B 1 8 ? -1.986 -0.946 34.75 1 93.94 8 LEU B N 1
ATOM 3259 C CA . LEU B 1 8 ? -1.259 -1.456 33.594 1 93.94 8 LEU B CA 1
ATOM 3260 C C . LEU B 1 8 ? -1.469 -0.558 32.375 1 93.94 8 LEU B C 1
ATOM 3262 O O . LEU B 1 8 ? -0.555 -0.372 31.562 1 93.94 8 LEU B O 1
ATOM 3266 N N . SER B 1 9 ? -2.643 -0.118 32.25 1 93.94 9 SER B N 1
ATOM 3267 C CA . SER B 1 9 ? -2.916 0.793 31.141 1 93.94 9 SER B CA 1
ATOM 3268 C C . SER B 1 9 ? -2.109 2.08 31.281 1 93.94 9 SER B C 1
ATOM 3270 O O . SER B 1 9 ? -1.626 2.621 30.281 1 93.94 9 SER B O 1
ATOM 3272 N N . LEU B 1 10 ? -1.979 2.613 32.438 1 94.38 10 LEU B N 1
ATOM 3273 C CA . LEU B 1 10 ? -1.174 3.807 32.656 1 94.38 10 LEU B CA 1
ATOM 3274 C C . LEU B 1 10 ? 0.294 3.543 32.344 1 94.38 10 LEU B C 1
ATOM 3276 O O . LEU B 1 10 ? 0.963 4.387 31.734 1 94.38 10 LEU B O 1
ATOM 3280 N N . VAL B 1 11 ? 0.72 2.438 32.781 1 95.81 11 VAL B N 1
ATOM 3281 C CA . VAL B 1 11 ? 2.088 2.039 32.469 1 95.81 11 VAL B CA 1
ATOM 3282 C C . VAL B 1 11 ? 2.266 1.949 30.953 1 95.81 11 VAL B C 1
ATOM 3284 O O . VAL B 1 11 ? 3.307 2.34 30.406 1 95.81 11 VAL B O 1
ATOM 3287 N N . GLY B 1 12 ? 1.253 1.389 30.312 1 96.06 12 GLY B N 1
ATOM 3288 C CA . GLY B 1 12 ? 1.29 1.309 28.859 1 96.06 12 GLY B CA 1
ATOM 3289 C C . GLY B 1 12 ? 1.39 2.666 28.203 1 96.06 12 GLY B C 1
ATOM 3290 O O . GLY B 1 12 ? 2.174 2.848 27.266 1 96.06 12 GLY B O 1
ATOM 3291 N N . ILE B 1 13 ? 0.585 3.6 28.672 1 94.44 13 ILE B N 1
ATOM 3292 C CA . ILE B 1 13 ? 0.615 4.949 28.125 1 94.44 13 ILE B CA 1
ATOM 3293 C C . ILE B 1 13 ? 1.994 5.566 28.344 1 94.44 13 ILE B C 1
ATOM 3295 O O . ILE B 1 13 ? 2.564 6.168 27.422 1 94.44 13 ILE B O 1
ATOM 3299 N N . PHE B 1 14 ? 2.566 5.426 29.453 1 95.81 14 PHE B N 1
ATOM 3300 C CA . PHE B 1 14 ? 3.895 5.938 29.766 1 95.81 14 PHE B CA 1
ATOM 3301 C C . PHE B 1 14 ? 4.953 5.27 28.891 1 95.81 14 PHE B C 1
ATOM 3303 O O . PHE B 1 14 ? 5.898 5.922 28.438 1 95.81 14 PHE B O 1
ATOM 3310 N N . ALA B 1 15 ? 4.777 4.016 28.734 1 96.88 15 ALA B N 1
ATOM 3311 C CA . ALA B 1 15 ? 5.723 3.285 27.906 1 96.88 15 ALA B CA 1
ATOM 3312 C C . ALA B 1 15 ? 5.715 3.822 26.469 1 96.88 15 ALA B C 1
ATOM 3314 O O . ALA B 1 15 ? 6.77 3.979 25.859 1 96.88 15 ALA B O 1
ATOM 3315 N N . VAL B 1 16 ? 4.516 4.059 25.938 1 95.94 16 VAL B N 1
ATOM 3316 C CA . VAL B 1 16 ? 4.395 4.582 24.594 1 95.94 16 VAL B CA 1
ATOM 3317 C C . VAL B 1 16 ? 5.086 5.941 24.5 1 95.94 16 VAL B C 1
ATOM 3319 O O . VAL B 1 16 ? 5.895 6.172 23.594 1 95.94 16 VAL B O 1
ATOM 3322 N N . VAL B 1 17 ? 4.801 6.801 25.438 1 93.44 17 VAL B N 1
ATOM 3323 C CA . VAL B 1 17 ? 5.383 8.141 25.438 1 93.44 17 VAL B CA 1
ATOM 3324 C C . VAL B 1 17 ? 6.902 8.047 25.562 1 93.44 17 VAL B C 1
ATOM 3326 O O . VAL B 1 17 ? 7.629 8.695 24.812 1 93.44 17 VAL B O 1
ATOM 3329 N N . PHE B 1 18 ? 7.379 7.215 26.406 1 95.94 18 PHE B N 1
ATOM 3330 C CA . PHE B 1 18 ? 8.805 7.047 26.641 1 95.94 18 PHE B CA 1
ATOM 3331 C C . PHE B 1 18 ? 9.508 6.52 25.406 1 95.94 18 PHE B C 1
ATOM 3333 O O . PHE B 1 18 ? 10.539 7.059 25 1 95.94 18 PHE B O 1
ATOM 3340 N N . LEU B 1 19 ? 8.953 5.535 24.797 1 96.25 19 LEU B N 1
ATOM 3341 C CA . LEU B 1 19 ? 9.586 4.91 23.641 1 96.25 19 LEU B CA 1
ATOM 3342 C C . LEU B 1 19 ? 9.555 5.844 22.438 1 96.25 19 LEU B C 1
ATOM 3344 O O . LEU B 1 19 ? 10.477 5.836 21.625 1 96.25 19 LEU B O 1
ATOM 3348 N N . LEU B 1 20 ? 8.516 6.59 22.312 1 93.38 20 LEU B N 1
ATOM 3349 C CA . LEU B 1 20 ? 8.445 7.547 21.219 1 93.38 20 LEU B CA 1
ATOM 3350 C C . LEU B 1 20 ? 9.469 8.664 21.391 1 93.38 20 LEU B C 1
ATOM 3352 O O . LEU B 1 20 ? 10.094 9.102 20.422 1 93.38 20 LEU B O 1
ATOM 3356 N N . ILE B 1 21 ? 9.594 9.125 22.609 1 91.44 21 ILE B N 1
ATOM 3357 C CA . ILE B 1 21 ? 10.594 10.148 22.891 1 91.44 21 ILE B CA 1
ATOM 3358 C C . ILE B 1 21 ? 11.992 9.609 22.578 1 91.44 21 ILE B C 1
ATOM 3360 O O . ILE B 1 21 ? 12.852 10.352 22.094 1 91.44 21 ILE B O 1
ATOM 3364 N N . LYS B 1 22 ? 12.172 8.344 22.797 1 94.31 22 LYS B N 1
ATOM 3365 C CA . LYS B 1 22 ? 13.453 7.707 22.484 1 94.31 22 LYS B CA 1
ATOM 3366 C C . LYS B 1 22 ? 13.57 7.434 20.984 1 94.31 22 LYS B C 1
ATOM 3368 O O . LYS B 1 22 ? 14.5 6.75 20.547 1 94.31 22 LYS B O 1
ATOM 3373 N N . LYS B 1 23 ? 12.586 7.805 20.219 1 90.94 23 LYS B N 1
ATOM 3374 C CA . LYS B 1 23 ? 12.602 7.805 18.75 1 90.94 23 LYS B CA 1
ATOM 3375 C C . LYS B 1 23 ? 12.477 6.387 18.203 1 90.94 23 LYS B C 1
ATOM 3377 O O . LYS B 1 23 ? 13.078 6.066 17.172 1 90.94 23 LYS B O 1
ATOM 3382 N N . ARG B 1 24 ? 11.812 5.621 18.984 1 94.56 24 ARG B N 1
ATOM 3383 C CA . ARG B 1 24 ? 11.484 4.309 18.438 1 94.56 24 ARG B CA 1
ATOM 3384 C C . ARG B 1 24 ? 10.367 4.414 17.391 1 94.56 24 ARG B C 1
ATOM 3386 O O . ARG B 1 24 ? 9.633 5.398 17.359 1 94.56 24 ARG B O 1
ATOM 3393 N N . ASP B 1 25 ? 10.336 3.436 16.547 1 95.31 25 ASP B N 1
ATOM 3394 C CA . ASP B 1 25 ? 9.359 3.451 15.461 1 95.31 25 ASP B CA 1
ATOM 3395 C C . ASP B 1 25 ? 7.934 3.486 16 1 95.31 25 ASP B C 1
ATOM 3397 O O . ASP B 1 25 ? 7.57 2.682 16.859 1 95.31 25 ASP B O 1
ATOM 3401 N N . THR B 1 26 ? 7.207 4.348 15.461 1 94.38 26 THR B N 1
ATOM 3402 C CA . THR B 1 26 ? 5.875 4.66 15.961 1 94.38 26 THR B CA 1
ATOM 3403 C C . THR B 1 26 ? 4.957 3.445 15.859 1 94.38 26 THR B C 1
ATOM 3405 O O . THR B 1 26 ? 4.293 3.078 16.828 1 94.38 26 THR B O 1
ATOM 3408 N N . LYS B 1 27 ? 4.852 2.844 14.711 1 97.31 27 LYS B N 1
ATOM 3409 C CA . LYS B 1 27 ? 3.961 1.706 14.5 1 97.31 27 LYS B CA 1
ATOM 3410 C C . LYS B 1 27 ? 4.312 0.551 15.43 1 97.31 27 LYS B C 1
ATOM 3412 O O . LYS B 1 27 ? 3.426 -0.076 16.016 1 97.31 27 LYS B O 1
ATOM 3417 N N . THR B 1 28 ? 5.578 0.297 15.562 1 97.75 28 THR B N 1
ATOM 3418 C CA . THR B 1 28 ? 6.051 -0.78 16.422 1 97.75 28 THR B CA 1
ATOM 3419 C C . THR B 1 28 ? 5.637 -0.537 17.875 1 97.75 28 THR B C 1
ATOM 3421 O O . THR B 1 28 ? 5.168 -1.452 18.562 1 97.75 28 THR B O 1
ATOM 3424 N N . VAL B 1 29 ? 5.828 0.682 18.312 1 97.38 29 VAL B N 1
ATOM 3425 C CA . VAL B 1 29 ? 5.566 1.04 19.703 1 97.38 29 VAL B CA 1
ATOM 3426 C C . VAL B 1 29 ? 4.074 0.898 20 1 97.38 29 VAL B C 1
ATOM 3428 O O . VAL B 1 29 ? 3.689 0.279 20.984 1 97.38 29 VAL B O 1
ATOM 3431 N N . LEU B 1 30 ? 3.252 1.425 19.125 1 97.44 30 LEU B N 1
ATOM 3432 C CA . LEU B 1 30 ? 1.812 1.405 19.344 1 97.44 30 LEU B CA 1
ATOM 3433 C C . LEU B 1 30 ? 1.27 -0.019 19.281 1 97.44 30 LEU B C 1
ATOM 3435 O O . LEU B 1 30 ? 0.523 -0.443 20.172 1 97.44 30 LEU B O 1
ATOM 3439 N N . ILE B 1 31 ? 1.66 -0.787 18.297 1 9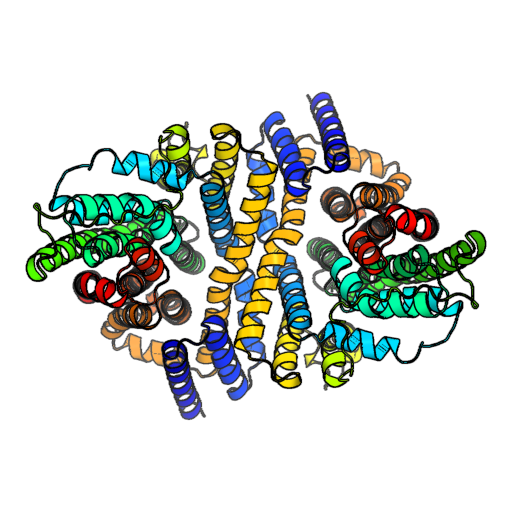8.12 31 ILE B N 1
ATOM 3440 C CA . ILE B 1 31 ? 1.192 -2.16 18.141 1 98.12 31 ILE B CA 1
ATOM 3441 C C . ILE B 1 31 ? 1.735 -3.021 19.281 1 98.12 31 ILE B C 1
ATOM 3443 O O . ILE B 1 31 ? 1.002 -3.822 19.859 1 98.12 31 ILE B O 1
ATOM 3447 N N . GLY B 1 32 ? 3.025 -2.869 19.562 1 97.88 32 GLY B N 1
ATOM 3448 C CA . GLY B 1 32 ? 3.652 -3.666 20.609 1 97.88 32 GLY B CA 1
ATOM 3449 C C . GLY B 1 32 ? 3.006 -3.484 21.969 1 97.88 32 GLY B C 1
ATOM 3450 O O . GLY B 1 32 ? 2.635 -4.461 22.625 1 97.88 32 GLY B O 1
ATOM 3451 N N . VAL B 1 33 ? 2.908 -2.254 22.406 1 98 33 VAL B N 1
ATOM 3452 C CA . VAL B 1 33 ? 2.32 -1.976 23.719 1 98 33 VAL B CA 1
ATOM 3453 C C . VAL B 1 33 ? 0.854 -2.404 23.734 1 98 33 VAL B C 1
ATOM 3455 O O . VAL B 1 33 ? 0.376 -2.982 24.703 1 98 33 VAL B O 1
ATOM 3458 N N . GLY B 1 34 ? 0.102 -2.104 22.641 1 98.06 34 GLY B N 1
ATOM 3459 C CA . GLY B 1 34 ? -1.281 -2.543 22.547 1 98.06 34 GLY B CA 1
ATOM 3460 C C . GLY B 1 34 ? -1.439 -4.047 22.656 1 98.06 34 GLY B C 1
ATOM 3461 O O . GLY B 1 34 ? -2.312 -4.531 23.391 1 98.06 34 GLY B O 1
ATOM 3462 N N . LEU B 1 35 ? -0.612 -4.754 21.953 1 97.81 35 LEU B N 1
ATOM 3463 C CA . LEU B 1 35 ? -0.659 -6.211 21.984 1 97.81 35 LEU B CA 1
ATOM 3464 C C . LEU B 1 35 ? -0.337 -6.738 23.375 1 97.81 35 LEU B C 1
ATOM 3466 O O . LEU B 1 35 ? -1 -7.656 23.859 1 97.81 35 LEU B O 1
ATOM 3470 N N . ILE B 1 36 ? 0.714 -6.238 24.031 1 97.75 36 ILE B N 1
ATOM 3471 C CA . ILE B 1 36 ? 1.118 -6.668 25.375 1 97.75 36 ILE B CA 1
ATOM 3472 C C . ILE B 1 36 ? -0.027 -6.441 26.359 1 97.75 36 ILE B C 1
ATOM 3474 O O . ILE B 1 36 ? -0.324 -7.305 27.188 1 97.75 36 ILE B O 1
ATOM 3478 N N . LEU B 1 37 ? -0.668 -5.293 26.281 1 97.81 37 LEU B N 1
ATOM 3479 C CA . LEU B 1 37 ? -1.796 -5 27.156 1 97.81 37 LEU B CA 1
ATOM 3480 C C . LEU B 1 37 ? -2.93 -5.996 26.938 1 97.81 37 LEU B C 1
ATOM 3482 O O . LEU B 1 37 ? -3.533 -6.477 27.891 1 97.81 37 LEU B O 1
ATOM 3486 N N . CYS B 1 38 ? -3.227 -6.262 25.656 1 97.25 38 CYS B N 1
ATOM 3487 C CA . CYS B 1 38 ? -4.273 -7.23 25.344 1 97.25 38 CYS B CA 1
ATOM 3488 C C . CYS B 1 38 ? -3.928 -8.602 25.922 1 97.25 38 CYS B C 1
ATOM 3490 O O . CYS B 1 38 ? -4.793 -9.289 26.469 1 97.25 38 CYS B O 1
ATOM 3492 N N . VAL B 1 39 ? -2.684 -9 25.797 1 96 39 VAL B N 1
ATOM 3493 C CA . VAL B 1 39 ? -2.248 -10.312 26.281 1 96 39 VAL B CA 1
ATOM 3494 C C . VAL B 1 39 ? -2.346 -10.367 27.797 1 96 39 VAL B C 1
ATOM 3496 O O . VAL B 1 39 ? -2.84 -11.352 28.359 1 96 39 VAL B O 1
ATOM 3499 N N . ILE B 1 40 ? -1.854 -9.383 28.469 1 95.81 40 ILE B N 1
ATOM 3500 C CA . ILE B 1 40 ? -1.874 -9.336 29.922 1 95.81 40 ILE B CA 1
ATOM 3501 C C . ILE B 1 40 ? -3.314 -9.406 30.422 1 95.81 40 ILE B C 1
ATOM 3503 O O . ILE B 1 40 ? -3.59 -10.023 31.453 1 95.81 40 ILE B O 1
ATOM 3507 N N . CYS B 1 41 ? -4.23 -8.828 29.672 1 95.75 41 CYS B N 1
ATOM 3508 C CA . CYS B 1 41 ? -5.641 -8.828 30.047 1 95.75 41 CYS B CA 1
ATOM 3509 C C . CYS B 1 41 ? -6.34 -10.078 29.531 1 95.75 41 CYS B C 1
ATOM 3511 O O . CYS B 1 41 ? -7.566 -10.172 29.578 1 95.75 41 CYS B O 1
ATOM 3513 N N . LEU B 1 42 ? -5.633 -11.016 28.906 1 94.19 42 LEU B N 1
ATOM 3514 C CA . LEU B 1 42 ? -6.086 -12.312 28.438 1 94.19 42 LEU B CA 1
ATOM 3515 C C . LEU B 1 42 ? -7.082 -12.156 27.281 1 94.19 42 LEU B C 1
ATOM 3517 O O . LEU B 1 42 ? -8.062 -12.906 27.203 1 94.19 42 LEU B O 1
ATOM 3521 N N . GLN B 1 43 ? -6.867 -11.172 26.469 1 95.06 43 GLN B N 1
ATOM 3522 C CA . GLN B 1 43 ? -7.676 -10.938 25.266 1 95.06 43 GLN B CA 1
ATOM 3523 C C . GLN B 1 43 ? -6.793 -10.664 24.047 1 95.06 43 GLN B C 1
ATOM 3525 O O . GLN B 1 43 ? -6.965 -9.664 23.359 1 95.06 43 GLN B O 1
ATOM 3530 N N . PRO B 1 44 ? -5.949 -11.609 23.766 1 92.88 44 PRO B N 1
ATOM 3531 C CA . PRO B 1 44 ? -5.031 -11.359 22.656 1 92.88 44 PRO B CA 1
ATOM 3532 C C . PRO B 1 44 ? -5.754 -11.195 21.312 1 92.88 44 PRO B C 1
ATOM 3534 O O . PRO B 1 44 ? -5.301 -10.438 20.453 1 92.88 44 PRO B O 1
ATOM 3537 N N . MET B 1 45 ? -6.898 -11.781 21.141 1 92.88 45 MET B N 1
ATOM 3538 C CA . MET B 1 45 ? -7.629 -11.75 19.875 1 92.88 45 MET B CA 1
ATOM 3539 C C . MET B 1 45 ? -8.188 -10.352 19.609 1 92.88 45 MET B C 1
ATOM 3541 O O . MET B 1 45 ? -8.453 -10 18.453 1 92.88 45 MET B O 1
ATOM 3545 N N . SER B 1 46 ? -8.344 -9.578 20.672 1 95.88 46 SER B N 1
ATOM 3546 C CA . SER B 1 46 ? -8.828 -8.211 20.5 1 95.88 46 SER B CA 1
ATOM 3547 C C . SER B 1 46 ? -7.832 -7.371 19.703 1 95.88 46 SER B C 1
ATOM 3549 O O . SER B 1 46 ? -8.227 -6.5 18.922 1 95.88 46 SER B O 1
ATOM 3551 N N . ALA B 1 47 ? -6.574 -7.621 19.906 1 96.75 47 ALA B N 1
ATOM 3552 C CA . ALA B 1 47 ? -5.543 -6.902 19.156 1 96.75 47 ALA B CA 1
ATOM 3553 C C . ALA B 1 47 ? -5.594 -7.258 17.672 1 96.75 47 ALA B C 1
ATOM 3555 O O . ALA B 1 47 ? -5.492 -6.375 16.812 1 96.75 47 ALA B O 1
ATOM 3556 N N . PHE B 1 48 ? -5.801 -8.516 17.359 1 96.38 48 PHE B N 1
ATOM 3557 C CA . PHE B 1 48 ? -5.855 -8.969 15.977 1 96.38 48 PHE B CA 1
ATOM 3558 C C . PHE B 1 48 ? -7.109 -8.445 15.281 1 96.38 48 PHE B C 1
ATOM 3560 O O . PHE B 1 48 ? -7.062 -8.039 14.125 1 96.38 48 PHE B O 1
ATOM 3567 N N . ALA B 1 49 ? -8.164 -8.492 16.062 1 95.88 49 ALA B N 1
ATOM 3568 C CA . ALA B 1 49 ? -9.422 -7.984 15.516 1 95.88 49 ALA B CA 1
ATOM 3569 C C . ALA B 1 49 ? -9.328 -6.496 15.195 1 95.88 49 ALA B C 1
ATOM 3571 O O . ALA B 1 49 ? -9.82 -6.043 14.156 1 95.88 49 ALA B O 1
ATOM 3572 N N . ALA B 1 50 ? -8.734 -5.777 16.094 1 96.88 50 ALA B N 1
ATOM 3573 C CA . ALA B 1 50 ? -8.547 -4.344 15.867 1 96.88 50 ALA B CA 1
ATOM 3574 C C . ALA B 1 50 ? -7.664 -4.09 14.648 1 96.88 50 ALA B C 1
ATOM 3576 O O . ALA B 1 50 ? -7.926 -3.174 13.867 1 96.88 50 ALA B O 1
ATOM 3577 N N . PHE B 1 51 ? -6.617 -4.879 14.516 1 97.88 51 PHE B N 1
ATOM 3578 C CA . PHE B 1 51 ? -5.703 -4.77 13.383 1 97.88 51 PHE B CA 1
ATOM 3579 C C . PHE B 1 51 ? -6.445 -4.98 12.07 1 97.88 51 PHE B C 1
ATOM 3581 O O . PHE B 1 51 ? -6.363 -4.148 11.164 1 97.88 51 PHE B O 1
ATOM 3588 N N . THR B 1 52 ? -7.203 -5.996 11.945 1 96.5 52 THR B N 1
ATOM 3589 C CA . THR B 1 52 ? -7.852 -6.367 10.688 1 96.5 52 THR B CA 1
ATOM 3590 C C . THR B 1 52 ? -9.023 -5.434 10.391 1 96.5 52 THR B C 1
ATOM 3592 O O . THR B 1 52 ? -9.312 -5.141 9.227 1 96.5 52 THR B O 1
ATOM 3595 N N . LYS B 1 53 ? -9.68 -4.992 11.422 1 95.56 53 LYS B N 1
ATOM 3596 C CA . LYS B 1 53 ? -10.758 -4.023 11.234 1 95.56 53 LYS B CA 1
ATOM 3597 C C . LYS B 1 53 ? -10.219 -2.713 10.664 1 95.56 53 LYS B C 1
ATOM 3599 O O . LYS B 1 53 ? -10.812 -2.139 9.75 1 95.56 53 LYS B O 1
ATOM 3604 N N . SER B 1 54 ? -9.133 -2.281 11.172 1 95.88 54 SER B N 1
ATOM 3605 C CA . SER B 1 54 ? -8.539 -1.014 10.758 1 95.88 54 SER B CA 1
ATOM 3606 C C . SER B 1 54 ? -7.941 -1.113 9.359 1 95.88 54 SER B C 1
ATOM 3608 O O . SER B 1 54 ? -7.824 -0.108 8.656 1 95.88 54 SER B O 1
ATOM 3610 N N . MET B 1 55 ? -7.668 -2.291 8.859 1 96.56 55 MET B N 1
ATOM 3611 C CA . MET B 1 55 ? -7.066 -2.529 7.547 1 96.56 55 MET B CA 1
ATOM 3612 C C . MET B 1 55 ? -8.055 -2.211 6.43 1 96.56 55 MET B C 1
ATOM 3614 O O . MET B 1 55 ? -7.648 -1.966 5.293 1 96.56 55 MET B O 1
ATOM 3618 N N . THR B 1 56 ? -9.305 -2.166 6.777 1 96.62 56 THR B N 1
ATOM 3619 C CA . THR B 1 56 ? -10.258 -2.295 5.68 1 96.62 56 THR B CA 1
ATOM 3620 C C . THR B 1 56 ? -11.273 -1.162 5.711 1 96.62 56 THR B C 1
ATOM 3622 O O . THR B 1 56 ? -12.359 -1.282 5.145 1 96.62 56 THR B O 1
ATOM 3625 N N . ASN B 1 57 ? -11.023 -0.142 6.355 1 94.94 57 ASN B N 1
ATOM 3626 C CA . ASN B 1 57 ? -11.938 0.994 6.324 1 94.94 57 ASN B CA 1
ATOM 3627 C C . ASN B 1 57 ? -12.023 1.604 4.93 1 94.94 57 ASN B C 1
ATOM 3629 O O . ASN B 1 57 ? -11.109 2.295 4.488 1 94.94 57 ASN B O 1
ATOM 3633 N N . ALA B 1 58 ? -13.164 1.404 4.305 1 95.56 58 ALA B N 1
ATOM 3634 C CA . ALA B 1 58 ? -13.336 1.732 2.893 1 95.56 58 ALA B CA 1
ATOM 3635 C C . ALA B 1 58 ? -13.148 3.227 2.648 1 95.56 58 ALA B C 1
ATOM 3637 O O . ALA B 1 58 ? -12.422 3.627 1.736 1 95.56 58 ALA B O 1
ATOM 3638 N N . ASN B 1 59 ? -13.758 4.062 3.445 1 94.19 59 ASN B N 1
ATOM 3639 C CA . ASN B 1 59 ? -13.711 5.508 3.252 1 94.19 59 ASN B CA 1
ATOM 3640 C C . ASN B 1 59 ? -12.289 6.047 3.406 1 94.19 59 ASN B C 1
ATOM 3642 O O . ASN B 1 59 ? -11.859 6.902 2.629 1 94.19 59 ASN B O 1
ATOM 3646 N N . LEU B 1 60 ? -11.602 5.539 4.387 1 95.62 60 LEU B N 1
ATOM 3647 C CA . LEU B 1 60 ? -10.234 5.988 4.629 1 95.62 60 LEU B CA 1
ATOM 3648 C C . LEU B 1 60 ? -9.312 5.555 3.492 1 95.62 60 LEU B C 1
ATOM 3650 O O . LEU B 1 60 ? -8.523 6.352 2.99 1 95.62 60 LEU B O 1
ATOM 3654 N N . ILE B 1 61 ? -9.477 4.312 3.061 1 97.38 61 ILE B N 1
ATOM 3655 C CA . ILE B 1 61 ? -8.625 3.768 2.01 1 97.38 61 ILE B CA 1
ATOM 3656 C C . ILE B 1 61 ? -8.828 4.555 0.718 1 97.38 61 ILE B C 1
ATOM 3658 O O . ILE B 1 61 ? -7.863 4.988 0.086 1 97.38 61 ILE B O 1
ATOM 3662 N N . LYS B 1 62 ? -10.062 4.758 0.321 1 96.56 62 LYS B N 1
ATOM 3663 C CA . LYS B 1 62 ? -10.367 5.461 -0.922 1 96.56 62 LYS B CA 1
ATOM 3664 C C . LYS B 1 62 ? -9.734 6.848 -0.941 1 96.56 62 LYS B C 1
ATOM 3666 O O . LYS B 1 62 ? -9.008 7.191 -1.878 1 96.56 62 LYS B O 1
ATOM 3671 N N . ALA B 1 63 ? -9.93 7.527 0.104 1 96.31 63 ALA B N 1
ATOM 3672 C CA . ALA B 1 63 ? -9.547 8.938 0.114 1 96.31 63 ALA B CA 1
ATOM 3673 C C . ALA B 1 63 ? -8.047 9.086 0.338 1 96.31 63 ALA B C 1
ATOM 3675 O O . ALA B 1 63 ? -7.379 9.844 -0.37 1 96.31 63 ALA B O 1
ATOM 3676 N N . ILE B 1 64 ? -7.465 8.383 1.279 1 96.5 64 ILE B N 1
ATOM 3677 C CA . ILE B 1 64 ? -6.07 8.547 1.677 1 96.5 64 ILE B CA 1
ATOM 3678 C C . ILE B 1 64 ? -5.156 8 0.583 1 96.5 64 ILE B C 1
ATOM 3680 O O . ILE B 1 64 ? -4.215 8.672 0.16 1 96.5 64 ILE B O 1
ATOM 3684 N N . CYS B 1 65 ? -5.457 6.801 0.108 1 97.69 65 CYS B N 1
ATOM 3685 C CA . CYS B 1 65 ? -4.598 6.176 -0.889 1 97.69 65 CYS B CA 1
ATOM 3686 C C . CYS B 1 65 ? -4.66 6.926 -2.213 1 97.69 65 CYS B C 1
ATOM 3688 O O . CYS B 1 65 ? -3.627 7.172 -2.84 1 97.69 65 CYS B O 1
ATOM 3690 N N . ALA B 1 66 ? -5.836 7.34 -2.629 1 97.81 66 ALA B N 1
ATOM 3691 C CA . ALA B 1 66 ? -5.961 8.078 -3.883 1 97.81 66 ALA B CA 1
ATOM 3692 C C . ALA B 1 66 ? -5.273 9.438 -3.789 1 97.81 66 ALA B C 1
ATOM 3694 O O . ALA B 1 66 ? -4.66 9.898 -4.754 1 97.81 66 ALA B O 1
ATOM 3695 N N . SER B 1 67 ? -5.391 10.07 -2.637 1 96.75 67 SER B N 1
ATOM 3696 C CA . SER B 1 67 ? -4.758 11.367 -2.455 1 96.75 67 SER B CA 1
ATOM 3697 C C . SER B 1 67 ? -3.24 11.266 -2.576 1 96.75 67 SER B C 1
ATOM 3699 O O . SER B 1 67 ? -2.605 12.109 -3.213 1 96.75 67 SER B O 1
ATOM 3701 N N . MET B 1 68 ? -2.742 10.266 -1.947 1 96.69 68 MET B N 1
ATOM 3702 C CA . MET B 1 68 ? -1.295 10.094 -2.033 1 96.69 68 MET B CA 1
ATOM 3703 C C . MET B 1 68 ? -0.877 9.695 -3.445 1 96.69 68 MET B C 1
ATOM 3705 O O . MET B 1 68 ? 0.204 10.07 -3.904 1 96.69 68 MET B O 1
ATOM 3709 N N . GLY B 1 69 ? -1.672 8.867 -4.121 1 98 69 GLY B N 1
ATOM 3710 C CA . GLY B 1 69 ? -1.413 8.594 -5.527 1 98 69 GLY B CA 1
ATOM 3711 C C . GLY B 1 69 ? -1.297 9.852 -6.363 1 98 69 GLY B C 1
ATOM 3712 O O . GLY B 1 69 ? -0.353 10 -7.145 1 98 69 GLY B O 1
ATOM 3713 N N . PHE B 1 70 ? -2.221 10.719 -6.211 1 97.94 70 PHE B N 1
ATOM 3714 C CA . PHE B 1 70 ? -2.209 11.984 -6.938 1 97.94 70 PHE B CA 1
ATOM 3715 C C . PHE B 1 70 ? -0.964 12.797 -6.594 1 97.94 70 PHE B C 1
ATOM 3717 O O . PHE B 1 70 ? -0.352 13.406 -7.477 1 97.94 70 PHE B O 1
ATOM 3724 N N . ALA B 1 71 ? -0.612 12.836 -5.32 1 96.31 71 ALA B N 1
ATOM 3725 C CA . ALA B 1 71 ? 0.575 13.57 -4.883 1 96.31 71 ALA B CA 1
ATOM 3726 C C . ALA B 1 71 ? 1.826 13.062 -5.59 1 96.31 71 ALA B C 1
ATOM 3728 O O . ALA B 1 71 ? 2.693 13.852 -5.977 1 96.31 71 ALA B O 1
ATOM 3729 N N . TYR B 1 72 ? 1.932 11.75 -5.746 1 97.12 72 TYR B N 1
ATOM 3730 C CA . TYR B 1 72 ? 3.084 11.18 -6.43 1 97.12 72 TYR B CA 1
ATOM 3731 C C . TYR B 1 72 ? 3.109 11.586 -7.895 1 97.12 72 TYR B C 1
ATOM 3733 O O . TYR B 1 72 ? 4.18 11.812 -8.469 1 97.12 72 TYR B O 1
ATOM 3741 N N . VAL B 1 73 ? 1.977 11.68 -8.5 1 97.62 73 VAL B N 1
ATOM 3742 C CA . VAL B 1 73 ? 1.879 12.109 -9.891 1 97.62 73 VAL B CA 1
ATOM 3743 C C . VAL B 1 73 ? 2.35 13.555 -10.023 1 97.62 73 VAL B C 1
ATOM 3745 O O . VAL B 1 73 ? 3.066 13.898 -10.961 1 97.62 73 VAL B O 1
ATOM 3748 N N . MET B 1 74 ? 1.946 14.391 -9.102 1 96.75 74 MET B N 1
ATOM 3749 C CA . MET B 1 74 ? 2.357 15.797 -9.125 1 96.75 74 MET B CA 1
ATOM 3750 C C . MET B 1 74 ? 3.871 15.922 -8.977 1 96.75 74 MET B C 1
ATOM 3752 O O . MET B 1 74 ? 4.484 16.812 -9.562 1 96.75 74 MET B O 1
ATOM 3756 N N . LYS B 1 75 ? 4.406 15.07 -8.227 1 94.5 75 LYS B N 1
ATOM 3757 C CA . LYS B 1 75 ? 5.848 15.102 -8 1 94.5 75 LYS B CA 1
ATOM 3758 C C . LYS B 1 75 ? 6.609 14.664 -9.25 1 94.5 75 LYS B C 1
ATOM 3760 O O . LYS B 1 75 ? 7.551 15.336 -9.68 1 94.5 75 LYS B O 1
ATOM 3765 N N . VAL B 1 76 ? 6.172 13.562 -9.852 1 95.25 76 VAL B N 1
ATOM 3766 C CA . VAL B 1 76 ? 6.918 13.008 -10.969 1 95.25 76 VAL B CA 1
ATOM 3767 C C . VAL B 1 76 ? 6.77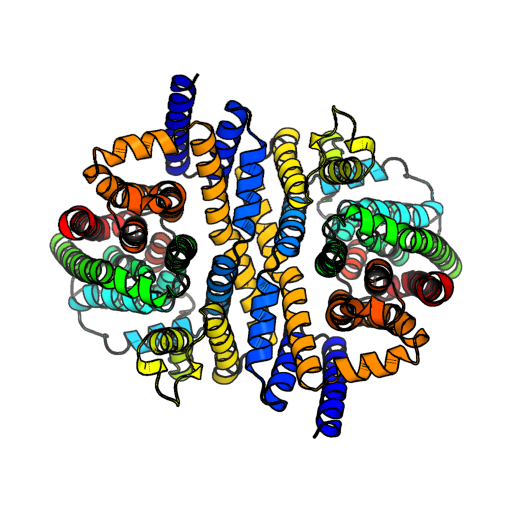 13.914 -12.195 1 95.25 76 VAL B C 1
ATOM 3769 O O . VAL B 1 76 ? 7.688 14.016 -13.008 1 95.25 76 VAL B O 1
ATOM 3772 N N . THR B 1 77 ? 5.664 14.602 -12.352 1 96.44 77 THR B N 1
ATOM 3773 C CA . THR B 1 77 ? 5.43 15.5 -13.469 1 96.44 77 THR B CA 1
ATOM 3774 C C . THR B 1 77 ? 6.027 16.875 -13.188 1 96.44 77 THR B C 1
ATOM 3776 O O . THR B 1 77 ? 6.039 17.75 -14.055 1 96.44 77 THR B O 1
ATOM 3779 N N . LYS B 1 78 ? 6.445 17.125 -11.922 1 94.5 78 LYS B N 1
ATOM 3780 C CA . LYS B 1 78 ? 7.027 18.375 -11.453 1 94.5 78 LYS B CA 1
ATOM 3781 C C . LYS B 1 78 ? 5.992 19.5 -11.438 1 94.5 78 LYS B C 1
ATOM 3783 O O . LYS B 1 78 ? 6.344 20.672 -11.438 1 94.5 78 LYS B O 1
ATOM 3788 N N . CYS B 1 79 ? 4.77 19.094 -11.469 1 96.5 79 CYS B N 1
ATOM 3789 C CA . CYS B 1 79 ? 3.701 20.094 -11.414 1 96.5 79 CYS B CA 1
ATOM 3790 C C . CYS B 1 79 ? 3.738 20.859 -10.094 1 96.5 79 CYS B C 1
ATOM 3792 O O . CYS B 1 79 ? 3.418 22.047 -10.055 1 96.5 79 CYS B O 1
ATOM 3794 N N . ASP B 1 80 ? 4.098 20.219 -9.062 1 94.5 80 ASP B N 1
ATOM 3795 C CA . ASP B 1 80 ? 4.191 20.875 -7.762 1 94.5 80 ASP B CA 1
ATOM 3796 C C . ASP B 1 80 ? 5.242 21.984 -7.785 1 94.5 80 ASP B C 1
ATOM 3798 O O . ASP B 1 80 ? 5.008 23.078 -7.273 1 94.5 80 ASP B O 1
ATOM 3802 N N . GLN B 1 81 ? 6.363 21.766 -8.43 1 93.12 81 GLN B N 1
ATOM 3803 C CA . GLN B 1 81 ? 7.414 22.766 -8.531 1 93.12 81 GLN B CA 1
ATOM 3804 C C . GLN B 1 81 ? 6.961 23.953 -9.383 1 93.12 81 GLN B C 1
ATOM 3806 O O . GLN B 1 81 ? 7.305 25.109 -9.086 1 93.12 81 GLN B O 1
ATOM 3811 N N . HIS B 1 82 ? 6.227 23.641 -10.43 1 95.56 82 HIS B N 1
ATOM 3812 C CA . HIS B 1 82 ? 5.695 24.719 -11.266 1 95.56 82 HIS B CA 1
ATOM 3813 C C . HIS B 1 82 ? 4.715 25.594 -10.492 1 95.56 82 HIS B C 1
ATOM 3815 O O . HIS B 1 82 ? 4.672 26.812 -10.688 1 95.56 82 HIS B O 1
ATOM 3821 N N . LEU B 1 83 ? 3.934 24.969 -9.688 1 95.06 83 LEU B N 1
ATOM 3822 C CA . LEU B 1 83 ? 3.014 25.719 -8.844 1 95.06 83 LEU B CA 1
ATOM 3823 C C . LEU B 1 83 ? 3.773 26.688 -7.934 1 95.06 83 LEU B C 1
ATOM 3825 O O . LEU B 1 83 ? 3.42 27.859 -7.836 1 95.06 83 LEU B O 1
ATOM 3829 N N . VAL B 1 84 ? 4.816 26.219 -7.297 1 93.19 84 VAL B N 1
ATOM 3830 C CA . VAL B 1 84 ? 5.633 27.016 -6.391 1 93.19 84 VAL B CA 1
ATOM 3831 C C . VAL B 1 84 ? 6.254 28.188 -7.148 1 93.19 84 VAL B C 1
ATOM 3833 O O . VAL B 1 84 ? 6.227 29.328 -6.676 1 93.19 84 VAL B O 1
ATOM 3836 N N . ALA B 1 85 ? 6.75 27.906 -8.281 1 92.56 85 ALA B N 1
ATOM 3837 C CA . ALA B 1 85 ? 7.422 28.922 -9.094 1 92.56 85 ALA B CA 1
ATOM 3838 C C . ALA B 1 85 ? 6.453 30.031 -9.492 1 92.56 85 ALA B C 1
ATOM 3840 O O . ALA B 1 85 ? 6.809 31.219 -9.461 1 92.56 85 ALA B O 1
ATOM 3841 N N . VAL B 1 86 ? 5.289 29.688 -9.867 1 93.38 86 VAL B N 1
ATOM 3842 C CA . VAL B 1 86 ? 4.293 30.672 -10.305 1 93.38 86 VAL B CA 1
ATOM 3843 C C . VAL B 1 86 ? 3.883 31.547 -9.125 1 93.38 86 VAL B C 1
ATOM 3845 O O . VAL B 1 86 ? 3.744 32.75 -9.273 1 93.38 86 VAL B O 1
ATOM 3848 N N . LEU B 1 87 ? 3.754 30.953 -7.977 1 91.62 87 LEU B N 1
ATOM 3849 C CA . LEU B 1 87 ? 3.229 31.672 -6.824 1 91.62 87 LEU B CA 1
ATOM 3850 C C . LEU B 1 87 ? 4.316 32.531 -6.164 1 91.62 87 LEU B C 1
ATOM 3852 O O . LEU B 1 87 ? 4.02 33.469 -5.453 1 91.62 87 LEU B O 1
ATOM 3856 N N . THR B 1 88 ? 5.578 32.219 -6.426 1 89.06 88 THR B N 1
ATOM 3857 C CA . THR B 1 88 ? 6.68 32.938 -5.785 1 89.06 88 THR B CA 1
ATOM 3858 C C . THR B 1 88 ? 7.156 34.094 -6.66 1 89.06 88 THR B C 1
ATOM 3860 O O . THR B 1 88 ? 7.766 35.031 -6.164 1 89.06 88 THR B O 1
ATOM 3863 N N . LYS B 1 89 ? 6.875 34.062 -7.879 1 87.81 89 LYS B N 1
ATOM 3864 C CA . LYS B 1 89 ? 7.363 35.062 -8.844 1 87.81 89 LYS B CA 1
ATOM 3865 C C . LYS B 1 89 ? 6.949 36.469 -8.445 1 87.81 89 LYS B C 1
ATOM 3867 O O . LYS B 1 89 ? 7.766 37.406 -8.492 1 87.81 89 LYS B O 1
ATOM 3872 N N . PRO B 1 90 ? 5.793 36.656 -7.992 1 88.56 90 PRO B N 1
ATOM 3873 C CA . PRO B 1 90 ? 5.359 38.031 -7.715 1 88.56 90 PRO B CA 1
ATOM 3874 C C . PRO B 1 90 ? 5.957 38.594 -6.422 1 88.56 90 PRO B C 1
ATOM 3876 O O . PRO B 1 90 ? 5.883 39.781 -6.176 1 88.56 90 PRO B O 1
ATOM 3879 N N . ILE B 1 91 ? 6.52 37.844 -5.57 1 88.75 91 ILE B N 1
ATOM 3880 C CA . ILE B 1 91 ? 6.898 38.312 -4.242 1 88.75 91 ILE B CA 1
ATOM 3881 C C . ILE B 1 91 ? 8.414 38.469 -4.156 1 88.75 91 ILE B C 1
ATOM 3883 O O . ILE B 1 91 ? 8.984 38.5 -3.061 1 88.75 91 ILE B O 1
ATOM 3887 N N . LYS B 1 92 ? 8.984 38.75 -5.254 1 82.94 92 LYS B N 1
ATOM 3888 C CA . LYS B 1 92 ? 10.438 38.906 -5.258 1 82.94 92 LYS B CA 1
ATOM 3889 C C . LYS B 1 92 ? 10.836 40.281 -4.762 1 82.94 92 LYS B C 1
ATOM 3891 O O . LYS B 1 92 ? 10.078 41.25 -4.922 1 82.94 92 LYS B O 1
ATOM 3896 N N . ASN B 1 93 ? 11.812 40.5 -3.93 1 82.81 93 ASN B N 1
ATOM 3897 C CA . ASN B 1 93 ? 12.484 41.75 -3.547 1 82.81 93 ASN B CA 1
ATOM 3898 C C . ASN B 1 93 ? 11.664 42.531 -2.521 1 82.81 93 ASN B C 1
ATOM 3900 O O . ASN B 1 93 ? 11.5 43.75 -2.652 1 82.81 93 ASN B O 1
ATOM 3904 N N . LEU B 1 94 ? 11.07 41.875 -1.571 1 90.75 94 LEU B N 1
ATOM 3905 C CA . LEU B 1 94 ? 10.258 42.531 -0.558 1 90.75 94 LEU B CA 1
ATOM 3906 C C . LEU B 1 94 ? 11.016 42.656 0.762 1 90.75 94 LEU B C 1
ATOM 3908 O O . LEU B 1 94 ? 10.438 43 1.791 1 90.75 94 LEU B O 1
ATOM 3912 N N . GLY B 1 95 ? 12.312 42.375 0.676 1 89.94 95 GLY B N 1
ATOM 3913 C CA . GLY B 1 95 ? 13.172 42.531 1.842 1 89.94 95 GLY B CA 1
ATOM 3914 C C . GLY B 1 95 ? 12.672 41.75 3.049 1 89.94 95 GLY B C 1
ATOM 3915 O O . GLY B 1 95 ? 12.398 40.562 2.957 1 89.94 95 GLY B O 1
ATOM 3916 N N . PHE B 1 96 ? 12.391 42.562 4.129 1 93.56 96 PHE B N 1
ATOM 3917 C CA . PHE B 1 96 ? 11.977 41.969 5.398 1 93.56 96 PHE B CA 1
ATOM 3918 C C . PHE B 1 96 ? 10.633 41.281 5.254 1 93.56 96 PHE B C 1
ATOM 3920 O O . PHE B 1 96 ? 10.398 40.219 5.863 1 93.56 96 PHE B O 1
ATOM 3927 N N . PHE B 1 97 ? 9.727 41.75 4.453 1 96 97 PHE B N 1
ATOM 3928 C CA . PHE B 1 97 ? 8.359 41.25 4.336 1 96 97 PHE B CA 1
ATOM 3929 C C . PHE B 1 97 ? 8.336 39.906 3.609 1 96 97 PHE B C 1
ATOM 3931 O O . PHE B 1 97 ? 7.312 39.219 3.619 1 96 97 PHE B O 1
ATOM 3938 N N . LEU B 1 98 ? 9.492 39.531 3.086 1 96.56 98 LEU B N 1
ATOM 3939 C CA . LEU B 1 98 ? 9.586 38.219 2.443 1 96.56 98 LEU B CA 1
ATOM 3940 C C . LEU B 1 98 ? 9.445 37.094 3.469 1 96.56 98 LEU B C 1
ATOM 3942 O O . LEU B 1 98 ? 9.031 36 3.131 1 96.56 98 LEU B O 1
ATOM 3946 N N . ILE B 1 99 ? 9.805 37.438 4.703 1 97.81 99 ILE B N 1
ATOM 3947 C CA . ILE B 1 99 ? 9.773 36.438 5.762 1 97.81 99 ILE B CA 1
ATOM 3948 C C . ILE B 1 99 ? 8.336 36 6.031 1 97.81 99 ILE B C 1
ATOM 3950 O O . ILE B 1 99 ? 7.973 34.844 5.828 1 97.81 99 ILE B O 1
ATOM 3954 N N . PRO B 1 100 ? 7.406 36.906 6.441 1 98 100 PRO B N 1
ATOM 3955 C CA . PRO B 1 100 ? 6.012 36.5 6.648 1 98 100 PRO B CA 1
ATOM 3956 C C . PRO B 1 100 ? 5.344 36.031 5.359 1 98 100 PRO B C 1
ATOM 3958 O O . PRO B 1 100 ? 4.5 35.125 5.395 1 98 100 PRO B O 1
ATOM 3961 N N . LEU B 1 101 ? 5.699 36.562 4.258 1 97.62 101 LEU B N 1
ATOM 3962 C CA . LEU B 1 101 ? 5.09 36.156 2.992 1 97.62 101 LEU B CA 1
ATOM 3963 C C . LEU B 1 101 ? 5.473 34.75 2.621 1 97.62 101 LEU B C 1
ATOM 3965 O O . LEU B 1 101 ? 4.66 34 2.057 1 97.62 101 LEU B O 1
ATOM 3969 N N . ALA B 1 102 ? 6.742 34.375 2.859 1 97.75 102 ALA B N 1
ATOM 3970 C CA . ALA B 1 102 ? 7.176 33 2.617 1 97.75 102 ALA B CA 1
ATOM 3971 C C . ALA B 1 102 ? 6.359 32.031 3.449 1 97.75 102 ALA B C 1
ATOM 3973 O O . ALA B 1 102 ? 6 30.953 2.969 1 97.75 102 ALA B O 1
ATOM 3974 N N . THR B 1 103 ? 6.094 32.375 4.688 1 98.56 103 THR B N 1
ATOM 3975 C CA . THR B 1 103 ? 5.273 31.547 5.562 1 98.56 103 THR B CA 1
ATOM 3976 C C . THR B 1 103 ? 3.857 31.406 5.012 1 98.56 103 THR B C 1
ATOM 3978 O O . THR B 1 103 ? 3.316 30.312 4.934 1 98.56 103 THR B O 1
ATOM 3981 N N . ILE B 1 104 ? 3.277 32.469 4.594 1 98.38 104 ILE B N 1
ATOM 3982 C CA . ILE B 1 104 ? 1.915 32.5 4.078 1 98.38 104 ILE B CA 1
ATOM 3983 C C . ILE B 1 104 ? 1.837 31.672 2.793 1 98.38 104 ILE B C 1
ATOM 3985 O O . ILE B 1 104 ? 0.927 30.859 2.625 1 98.38 104 ILE B O 1
ATOM 3989 N N . LEU B 1 105 ? 2.773 31.875 1.933 1 97.44 105 LEU B N 1
ATOM 3990 C CA . LEU B 1 105 ? 2.779 31.156 0.661 1 97.44 105 LEU B CA 1
ATOM 3991 C C . LEU B 1 105 ? 2.951 29.656 0.88 1 97.44 105 LEU B C 1
ATOM 3993 O O . LEU B 1 105 ? 2.268 28.844 0.244 1 97.44 105 LEU B O 1
ATOM 3997 N N . THR B 1 106 ? 3.924 29.328 1.727 1 98.31 106 THR B N 1
ATOM 3998 C CA . THR B 1 106 ? 4.129 27.922 2.035 1 98.31 106 THR B CA 1
ATOM 3999 C C . THR B 1 106 ? 2.85 27.297 2.59 1 98.31 106 THR B C 1
ATOM 4001 O O . THR B 1 106 ? 2.494 26.172 2.232 1 98.31 106 THR B O 1
ATOM 4004 N N . TYR B 1 107 ? 2.217 28.031 3.473 1 98.44 107 TYR B N 1
ATOM 4005 C CA . TYR B 1 107 ? 0.964 27.594 4.078 1 98.44 107 TYR B CA 1
ATOM 4006 C C . TYR B 1 107 ? -0.07 27.266 3.01 1 98.44 107 TYR B C 1
ATOM 4008 O O . TYR B 1 107 ? -0.671 26.188 3.033 1 98.44 107 TYR B O 1
ATOM 4016 N N . PHE B 1 108 ? -0.297 28.047 2.045 1 97.31 108 PHE B N 1
ATOM 4017 C CA . PHE B 1 108 ? -1.307 27.859 1.011 1 97.31 108 PHE B CA 1
ATOM 4018 C C . PHE B 1 108 ? -0.877 26.766 0.031 1 97.31 108 PHE B C 1
ATOM 4020 O O . PHE B 1 108 ? -1.706 25.984 -0.442 1 97.31 108 PHE B O 1
ATOM 4027 N N . ILE B 1 109 ? 0.394 26.734 -0.258 1 96.88 109 ILE B N 1
ATOM 4028 C CA . ILE B 1 109 ? 0.896 25.688 -1.147 1 96.88 109 ILE B CA 1
ATOM 4029 C C . ILE B 1 109 ? 0.749 24.328 -0.48 1 96.88 109 ILE B C 1
ATOM 4031 O O . ILE B 1 109 ? 0.449 23.328 -1.146 1 96.88 109 ILE B O 1
ATOM 4035 N N . ASN B 1 110 ? 0.907 24.328 0.827 1 97.5 110 ASN B N 1
ATOM 4036 C CA . ASN B 1 110 ? 0.801 23.078 1.584 1 97.5 110 ASN B CA 1
ATOM 4037 C C . ASN B 1 110 ? -0.625 22.547 1.571 1 97.5 110 ASN B C 1
ATOM 4039 O O . ASN B 1 110 ? -0.846 21.359 1.841 1 97.5 110 ASN B O 1
ATOM 4043 N N . ILE B 1 111 ? -1.592 23.328 1.274 1 96.44 111 ILE B N 1
ATOM 4044 C CA . ILE B 1 111 ? -2.953 22.844 1.08 1 96.44 111 ILE B CA 1
ATOM 4045 C C . ILE B 1 111 ? -3.006 21.938 -0.151 1 96.44 111 ILE B C 1
ATOM 4047 O O . ILE B 1 111 ? -3.664 20.891 -0.137 1 96.44 111 ILE B O 1
ATOM 4051 N N . ALA B 1 112 ? -2.271 22.312 -1.179 1 94 112 ALA B N 1
ATOM 4052 C CA . ALA B 1 112 ? -2.254 21.562 -2.432 1 94 112 ALA B CA 1
ATOM 4053 C C . ALA B 1 112 ? -1.303 20.375 -2.346 1 94 112 ALA B C 1
ATOM 4055 O O . ALA B 1 112 ? -1.536 19.328 -2.973 1 94 112 ALA B O 1
ATOM 4056 N N . ILE B 1 113 ? -0.263 20.531 -1.617 1 92.69 113 ILE B N 1
ATOM 4057 C CA . ILE B 1 113 ? 0.725 19.5 -1.361 1 92.69 113 ILE B CA 1
ATOM 4058 C C . ILE B 1 113 ? 0.669 19.078 0.108 1 92.69 113 ILE B C 1
ATOM 4060 O O . ILE B 1 113 ? 1.479 19.531 0.919 1 92.69 113 ILE B O 1
ATOM 4064 N N . PRO B 1 114 ? -0.198 18.141 0.412 1 91.62 114 PRO B N 1
ATOM 4065 C CA . PRO B 1 114 ? -0.517 17.891 1.818 1 91.62 114 PRO B CA 1
ATOM 4066 C C . PRO B 1 114 ? 0.617 17.188 2.564 1 91.62 114 PRO B C 1
ATOM 4068 O O . PRO B 1 114 ? 0.499 16.922 3.762 1 91.62 114 PRO B O 1
ATOM 4071 N N . SER B 1 115 ? 1.759 17 2.053 1 91.94 115 SER B N 1
ATOM 4072 C CA . SER B 1 115 ? 2.955 16.5 2.719 1 91.94 115 SER B CA 1
ATOM 4073 C C . SER B 1 115 ? 3.85 17.641 3.188 1 91.94 115 SER B C 1
ATOM 4075 O O . SER B 1 115 ? 4.355 18.406 2.371 1 91.94 115 SER B O 1
ATOM 4077 N N . ALA B 1 116 ? 4.023 17.703 4.5 1 96.06 116 ALA B N 1
ATOM 4078 C CA . ALA B 1 116 ? 4.852 18.781 5.035 1 96.06 116 ALA B CA 1
ATOM 4079 C C . ALA B 1 116 ? 6.273 18.703 4.488 1 96.06 116 ALA B C 1
ATOM 4081 O O . ALA B 1 116 ? 6.84 19.719 4.074 1 96.06 116 ALA B O 1
ATOM 4082 N N . ALA B 1 117 ? 6.871 17.547 4.449 1 95.06 117 ALA B N 1
ATOM 4083 C CA . ALA B 1 117 ? 8.227 17.375 3.936 1 95.06 117 ALA B CA 1
ATOM 4084 C C . ALA B 1 117 ? 8.281 17.625 2.432 1 95.06 117 ALA B C 1
ATOM 4086 O O . ALA B 1 117 ? 9.219 18.25 1.932 1 95.06 117 ALA B O 1
ATOM 4087 N N . GLY B 1 118 ? 7.238 17.125 1.796 1 93.25 118 GLY B N 1
ATOM 4088 C CA . GLY B 1 118 ? 7.164 17.359 0.363 1 93.25 118 GLY B CA 1
ATOM 4089 C C . GLY B 1 118 ? 7.02 18.828 0.004 1 93.25 118 GLY B C 1
ATOM 4090 O O . GLY B 1 118 ? 7.68 19.328 -0.916 1 93.25 118 GLY B O 1
ATOM 4091 N N . CYS B 1 119 ? 6.195 19.453 0.719 1 96 119 CYS B N 1
ATOM 4092 C CA . CYS B 1 119 ? 5.988 20.891 0.505 1 96 119 CYS B CA 1
ATOM 4093 C C . CYS B 1 119 ? 7.262 21.672 0.805 1 96 119 CYS B C 1
ATOM 4095 O O . CYS B 1 119 ? 7.617 22.594 0.068 1 96 119 CYS B O 1
ATOM 4097 N N . SER B 1 120 ? 7.973 21.281 1.855 1 97.31 120 SER B N 1
ATOM 4098 C CA . SER B 1 120 ? 9.227 21.922 2.227 1 97.31 120 SER B CA 1
ATOM 4099 C C . SER B 1 120 ? 10.273 21.766 1.124 1 97.31 120 SER B C 1
ATOM 4101 O O . SER B 1 120 ? 11.016 22.719 0.833 1 97.31 120 SER B O 1
ATOM 4103 N N . ALA B 1 121 ? 10.305 20.609 0.546 1 94.38 121 ALA B N 1
ATOM 4104 C CA . ALA B 1 121 ? 11.266 20.359 -0.524 1 94.38 121 ALA B CA 1
ATOM 4105 C C . ALA B 1 121 ? 10.945 21.203 -1.755 1 94.38 121 ALA B C 1
ATOM 4107 O O . ALA B 1 121 ? 11.844 21.797 -2.359 1 94.38 121 ALA B O 1
ATOM 4108 N N . ALA B 1 122 ? 9.695 21.297 -2.047 1 92.62 122 ALA B N 1
ATOM 4109 C CA . ALA B 1 122 ? 9.281 22.016 -3.25 1 92.62 122 ALA B CA 1
ATOM 4110 C C . ALA B 1 122 ? 9.406 23.516 -3.057 1 92.62 122 ALA B C 1
ATOM 4112 O O . ALA B 1 122 ? 10 24.219 -3.883 1 92.62 122 ALA B O 1
ATOM 4113 N N . VAL B 1 123 ? 8.859 23.984 -2.012 1 95.75 123 VAL B N 1
ATOM 4114 C CA . VAL B 1 123 ? 8.812 25.422 -1.736 1 95.75 123 VAL B CA 1
ATOM 4115 C C . VAL B 1 123 ? 10.195 25.906 -1.295 1 95.75 123 VAL B C 1
ATOM 4117 O O . VAL B 1 123 ? 10.648 26.969 -1.714 1 95.75 123 VAL B O 1
ATOM 4120 N N . GLY B 1 124 ? 10.859 25.125 -0.443 1 96.19 124 GLY B N 1
ATOM 4121 C CA . GLY B 1 124 ? 12.148 25.5 0.11 1 96.19 124 GLY B CA 1
ATOM 4122 C C . GLY B 1 124 ? 13.219 25.688 -0.948 1 96.19 124 GLY B C 1
ATOM 4123 O O . GLY B 1 124 ? 14.07 26.578 -0.831 1 96.19 124 GLY B O 1
ATOM 4124 N N . ALA B 1 125 ? 13.156 24.906 -1.914 1 92.56 125 ALA B N 1
ATOM 4125 C CA . ALA B 1 125 ? 14.156 24.984 -2.98 1 92.56 125 ALA B CA 1
ATOM 4126 C C . ALA B 1 125 ? 14.117 26.344 -3.674 1 92.56 125 ALA B C 1
ATOM 4128 O O . ALA B 1 125 ? 15.141 26.812 -4.18 1 92.56 125 ALA B O 1
ATOM 4129 N N . THR B 1 126 ? 13.031 26.984 -3.594 1 91.75 126 THR B N 1
ATOM 4130 C CA . THR B 1 126 ? 12.875 28.266 -4.277 1 91.75 126 THR B CA 1
ATOM 4131 C C . THR B 1 126 ? 12.922 29.422 -3.277 1 91.75 126 THR B C 1
ATOM 4133 O O . THR B 1 126 ? 13.703 30.359 -3.439 1 91.75 126 THR B O 1
ATOM 4136 N N . LEU B 1 127 ? 12.211 29.312 -2.244 1 94.44 127 LEU B N 1
ATOM 4137 C CA . LEU B 1 127 ? 12 30.453 -1.364 1 94.44 127 LEU B CA 1
ATOM 4138 C C . LEU B 1 127 ? 13.18 30.641 -0.425 1 94.44 127 LEU B C 1
ATOM 4140 O O . LEU B 1 127 ? 13.508 31.781 -0.055 1 94.44 127 LEU B O 1
ATOM 4144 N N . ILE B 1 128 ? 13.812 29.594 -0.027 1 96 128 ILE B N 1
ATOM 4145 C CA . ILE B 1 128 ? 14.891 29.719 0.952 1 96 128 ILE B CA 1
ATOM 4146 C C . ILE B 1 128 ? 16.062 30.484 0.338 1 96 128 ILE B C 1
ATOM 4148 O O . ILE B 1 128 ? 16.531 31.469 0.91 1 96 128 ILE B O 1
ATOM 4152 N N . PRO B 1 129 ? 16.516 30.109 -0.844 1 93.06 129 PRO B N 1
ATOM 4153 C CA . PRO B 1 129 ? 17.562 30.906 -1.47 1 93.06 129 PRO B CA 1
ATOM 4154 C C . PRO B 1 129 ? 17.141 32.344 -1.731 1 93.06 129 PRO B C 1
ATOM 4156 O O . PRO B 1 129 ? 17.953 33.281 -1.615 1 93.06 129 PRO B O 1
ATOM 4159 N N . LEU B 1 130 ? 15.93 32.531 -2.092 1 92.25 130 LEU B N 1
ATOM 4160 C CA . LEU B 1 130 ? 15.414 33.875 -2.34 1 92.25 130 LEU B CA 1
ATOM 4161 C C . LEU B 1 130 ? 15.484 34.719 -1.077 1 92.25 130 LEU B C 1
ATOM 4163 O O . LEU B 1 130 ? 15.891 35.906 -1.129 1 92.25 130 LEU B O 1
ATOM 4167 N N . LEU B 1 131 ? 15.078 34.156 0.033 1 96.25 131 LEU B N 1
ATOM 4168 C CA . LEU B 1 131 ? 15.133 34.844 1.32 1 96.25 131 LEU B CA 1
ATOM 4169 C C . LEU B 1 131 ? 16.578 35.156 1.711 1 96.25 131 LEU B C 1
ATOM 4171 O O . LEU B 1 131 ? 16.875 36.281 2.143 1 96.25 131 LEU B O 1
ATOM 4175 N N . MET B 1 132 ? 17.344 34.25 1.484 1 95.88 132 MET B N 1
ATOM 4176 C CA . MET B 1 132 ? 18.75 34.438 1.835 1 95.88 132 MET B CA 1
ATOM 4177 C C . MET B 1 132 ? 19.406 35.5 0.974 1 95.88 132 MET B C 1
ATOM 4179 O O . MET B 1 132 ? 20.203 36.312 1.465 1 95.88 132 MET B O 1
ATOM 4183 N N . ALA B 1 133 ? 19.062 35.562 -0.209 1 92.5 133 ALA B N 1
ATOM 4184 C CA . ALA B 1 133 ? 19.578 36.594 -1.127 1 92.5 133 ALA B CA 1
ATOM 4185 C C . ALA B 1 133 ? 19.078 37.969 -0.743 1 92.5 133 ALA B C 1
ATOM 4187 O O . ALA B 1 133 ? 19.719 38.969 -1.048 1 92.5 133 ALA B O 1
ATOM 4188 N N . SER B 1 134 ? 18.016 38 -0.074 1 94.31 134 SER B N 1
ATOM 4189 C CA . SER B 1 134 ? 17.406 39.281 0.304 1 94.31 134 SER B CA 1
ATOM 4190 C C . SER B 1 134 ? 17.922 39.75 1.659 1 94.31 134 SER B C 1
ATOM 4192 O O . SER B 1 134 ? 17.406 40.75 2.209 1 94.31 134 SER B O 1
ATOM 4194 N N . GLY B 1 135 ? 18.797 38.969 2.188 1 95.44 135 GLY B N 1
ATOM 4195 C CA . GLY B 1 135 ? 19.438 39.438 3.42 1 95.44 135 GLY B CA 1
ATOM 4196 C C . GLY B 1 135 ? 18.906 38.719 4.652 1 95.44 135 GLY B C 1
ATOM 4197 O O . GLY B 1 135 ? 19.188 39.125 5.781 1 95.44 135 GLY B O 1
ATOM 4198 N N . VAL B 1 136 ? 18.156 37.719 4.496 1 97.25 136 VAL B N 1
ATOM 4199 C CA . VAL B 1 136 ? 17.641 36.938 5.613 1 97.25 136 VAL B CA 1
ATOM 4200 C C . VAL B 1 136 ? 18.625 35.812 5.988 1 97.25 136 VAL B C 1
ATOM 4202 O O . VAL B 1 136 ? 19.125 35.094 5.121 1 97.25 136 VAL B O 1
ATOM 4205 N N . ARG B 1 137 ? 18.922 35.719 7.23 1 97.69 137 ARG B N 1
ATOM 4206 C CA . ARG B 1 137 ? 19.828 34.688 7.699 1 97.69 137 ARG B CA 1
ATOM 4207 C C . ARG B 1 137 ? 19.312 33.281 7.324 1 97.69 137 ARG B C 1
ATOM 4209 O O . ARG B 1 137 ? 18.094 33.062 7.332 1 97.69 137 ARG B O 1
ATOM 4216 N N . PRO B 1 138 ? 20.219 32.375 7.113 1 97.69 138 PRO B N 1
ATOM 4217 C CA . PRO B 1 138 ? 19.828 31.031 6.656 1 97.69 138 PRO B CA 1
ATOM 4218 C C . PRO B 1 138 ? 18.828 30.344 7.598 1 97.69 138 PRO B C 1
ATOM 4220 O O . PRO B 1 138 ? 17.844 29.766 7.145 1 97.69 138 PRO B O 1
ATOM 4223 N N . SER B 1 139 ? 19 30.422 8.875 1 98.44 139 SER B N 1
ATOM 4224 C CA . SER B 1 139 ? 18.109 29.766 9.844 1 98.44 139 SER B CA 1
ATOM 4225 C C . SER B 1 139 ? 16.703 30.359 9.781 1 98.44 139 SER B C 1
ATOM 4227 O O . SER B 1 139 ? 15.719 29.609 9.844 1 98.44 139 SER B O 1
ATOM 4229 N N . MET B 1 140 ? 16.625 31.641 9.602 1 98.44 140 MET B N 1
ATOM 4230 C CA . MET B 1 140 ? 15.312 32.281 9.523 1 98.44 140 MET B CA 1
ATOM 4231 C C . MET B 1 140 ? 14.656 32.031 8.172 1 98.44 140 MET B C 1
ATOM 4233 O O . MET B 1 140 ? 13.438 31.875 8.094 1 98.44 140 MET B O 1
ATOM 4237 N N . ALA B 1 141 ? 15.477 32 7.137 1 98.12 141 ALA B N 1
ATOM 4238 C CA . ALA B 1 141 ? 14.945 31.672 5.812 1 98.12 141 ALA B CA 1
ATOM 4239 C C . ALA B 1 141 ? 14.289 30.297 5.809 1 98.12 141 ALA B C 1
ATOM 4241 O O . ALA B 1 141 ? 13.164 30.141 5.324 1 98.12 141 ALA B O 1
ATOM 4242 N N . ALA B 1 142 ? 14.969 29.344 6.371 1 98.5 142 ALA B N 1
ATOM 4243 C CA . ALA B 1 142 ? 14.453 27.984 6.465 1 98.5 142 ALA B CA 1
ATOM 4244 C C . ALA B 1 142 ? 13.258 27.906 7.41 1 98.5 142 ALA B C 1
ATOM 4246 O O . ALA B 1 142 ? 12.273 27.219 7.129 1 98.5 142 ALA B O 1
ATOM 4247 N N . ALA B 1 143 ? 13.32 28.594 8.531 1 98.81 143 ALA B N 1
ATOM 4248 C CA . ALA B 1 143 ? 12.242 28.594 9.523 1 98.81 143 ALA B CA 1
ATOM 4249 C C . ALA B 1 143 ? 10.969 29.188 8.945 1 98.81 143 ALA B C 1
ATOM 4251 O O . ALA B 1 143 ? 9.859 28.766 9.281 1 98.81 143 ALA B O 1
ATOM 4252 N N . SER B 1 144 ? 11.109 30.203 8.094 1 98.69 144 SER B N 1
ATOM 4253 C CA . SER B 1 144 ? 9.953 30.859 7.48 1 98.69 144 SER B CA 1
ATOM 4254 C C . SER B 1 144 ? 9.164 29.875 6.617 1 98.69 144 SER B C 1
ATOM 4256 O O . SER B 1 144 ? 7.93 29.938 6.57 1 98.69 144 SER B O 1
ATOM 4258 N N . VAL B 1 145 ? 9.867 29.016 5.91 1 98.38 145 VAL B N 1
ATOM 4259 C CA . VAL B 1 145 ? 9.211 28 5.102 1 98.38 145 VAL B CA 1
ATOM 4260 C C . VAL B 1 145 ? 8.617 26.922 6.004 1 98.38 145 VAL B C 1
ATOM 4262 O O . VAL B 1 145 ? 7.461 26.531 5.844 1 98.38 145 VAL B O 1
ATOM 4265 N N . LEU B 1 146 ? 9.336 26.453 6.984 1 98.75 146 LEU B N 1
ATOM 4266 C CA . LEU B 1 146 ? 8.891 25.438 7.934 1 98.75 146 LEU B CA 1
ATOM 4267 C C . LEU B 1 146 ? 7.613 25.891 8.641 1 98.75 146 LEU B C 1
ATOM 4269 O O . LEU B 1 146 ? 6.699 25.094 8.844 1 98.75 146 LEU B O 1
ATOM 4273 N N . ALA B 1 147 ? 7.555 27.125 8.961 1 98.69 147 ALA B N 1
ATOM 4274 C CA . ALA B 1 147 ? 6.457 27.688 9.75 1 98.69 147 ALA B CA 1
ATOM 4275 C C . ALA B 1 147 ? 5.133 27.578 9 1 98.69 147 ALA B C 1
ATOM 4277 O O . ALA B 1 147 ? 4.066 27.531 9.617 1 98.69 147 ALA B O 1
ATOM 4278 N N . GLY B 1 148 ? 5.18 27.5 7.719 1 98.44 148 GLY B N 1
ATOM 4279 C CA . GLY B 1 148 ? 3.963 27.422 6.93 1 98.44 148 GLY B CA 1
ATOM 4280 C C . GLY B 1 148 ? 3.551 26 6.594 1 98.44 148 GLY B C 1
ATOM 4281 O O . GLY B 1 148 ? 2.49 25.781 6.004 1 98.44 148 GLY B O 1
ATOM 4282 N N . THR B 1 149 ? 4.242 25.016 7.039 1 98.12 149 THR B N 1
ATOM 4283 C CA . THR B 1 149 ? 4.066 23.641 6.57 1 98.12 149 THR B CA 1
ATOM 4284 C C . THR B 1 149 ? 2.922 22.969 7.312 1 98.12 149 THR B C 1
ATOM 4286 O O . THR B 1 149 ? 2.738 21.75 7.203 1 98.12 149 THR B O 1
ATOM 4289 N N . PHE B 1 150 ? 2.127 23.688 8.125 1 98.12 150 PHE B N 1
ATOM 4290 C CA . PHE B 1 150 ? 0.955 23.094 8.766 1 98.12 150 PHE B CA 1
ATOM 4291 C C . PHE B 1 150 ? -0.314 23.453 7.996 1 98.12 150 PHE B C 1
ATOM 4293 O O . PHE B 1 150 ? -1.422 23.156 8.453 1 98.12 150 PHE B O 1
ATOM 4300 N N . GLY B 1 151 ? -0.186 24.047 6.785 1 97.56 151 GLY B N 1
ATOM 4301 C CA . GLY B 1 151 ? -1.319 24.391 5.945 1 97.56 151 GLY B CA 1
ATOM 4302 C C . GLY B 1 151 ? -2.094 23.172 5.461 1 97.56 151 GLY B C 1
ATOM 4303 O O . GLY B 1 151 ? -3.262 23.297 5.078 1 97.56 151 GLY B O 1
ATOM 4304 N N . SER B 1 152 ? -1.496 22.016 5.539 1 95.94 152 SER B N 1
ATOM 4305 C CA . SER B 1 152 ? -2.129 20.797 5.086 1 95.94 152 SER B CA 1
ATOM 4306 C C . SER B 1 152 ? -3.393 20.484 5.883 1 95.94 152 SER B C 1
ATOM 4308 O O . SER B 1 152 ? -4.23 19.688 5.449 1 95.94 152 SER B O 1
ATOM 4310 N N . VAL B 1 153 ? -3.598 21.125 7.043 1 97.19 153 VAL B N 1
ATOM 4311 C CA . VAL B 1 153 ? -4.766 20.891 7.887 1 97.19 153 VAL B CA 1
ATOM 4312 C C . VAL B 1 153 ? -6.031 21.297 7.137 1 97.19 153 VAL B C 1
ATOM 4314 O O . VAL B 1 153 ? -7.137 20.875 7.492 1 97.19 153 VAL B O 1
ATOM 4317 N N . LEU B 1 154 ? -5.867 22.094 6.066 1 97 154 LEU B N 1
ATOM 4318 C CA . LEU B 1 154 ? -7.012 22.531 5.273 1 97 154 LEU B CA 1
ATOM 4319 C C . LEU B 1 154 ? -7.094 21.75 3.963 1 97 154 LEU B C 1
ATOM 4321 O O . LEU B 1 154 ? -7.918 22.062 3.102 1 97 154 LEU B O 1
ATOM 4325 N N . SER B 1 155 ? -6.242 20.797 3.789 1 95.75 155 SER B N 1
ATOM 4326 C CA . SER B 1 155 ? -6.207 20.031 2.551 1 95.75 155 SER B CA 1
ATOM 4327 C C . SER B 1 155 ? -7.25 18.922 2.562 1 95.75 155 SER B C 1
ATOM 4329 O O . SER B 1 155 ? -7.305 18.125 3.5 1 95.75 155 SER B O 1
ATOM 4331 N N . PRO B 1 156 ? -8.078 18.797 1.547 1 92.94 156 PRO B N 1
ATOM 4332 C CA . PRO B 1 156 ? -9.031 17.688 1.473 1 92.94 156 PRO B CA 1
ATOM 4333 C C . PRO B 1 156 ? -8.344 16.328 1.386 1 92.94 156 PRO B C 1
ATOM 4335 O O . PRO B 1 156 ? -8.969 15.297 1.669 1 92.94 156 PRO B O 1
ATOM 4338 N N . GLY B 1 157 ? -7.102 16.375 1.044 1 91.19 157 GLY B N 1
ATOM 4339 C CA . GLY B 1 157 ? -6.359 15.133 0.91 1 91.19 157 GLY B CA 1
ATOM 4340 C C . GLY B 1 157 ? -5.59 14.758 2.164 1 91.19 157 GLY B C 1
ATOM 4341 O O . GLY B 1 157 ? -4.957 13.703 2.219 1 91.19 157 GLY B O 1
ATOM 4342 N N . ALA B 1 158 ? -5.684 15.562 3.139 1 94.56 158 ALA B N 1
ATOM 4343 C CA . ALA B 1 158 ? -4.965 15.281 4.379 1 94.56 158 ALA B CA 1
ATOM 4344 C C . ALA B 1 158 ? -5.598 14.117 5.133 1 94.56 158 ALA B C 1
ATOM 4346 O O . ALA B 1 158 ? -6.82 14.078 5.312 1 94.56 158 ALA B O 1
ATOM 4347 N N . SER B 1 159 ? -4.809 13.266 5.57 1 94.25 159 SER B N 1
ATOM 4348 C CA . SER B 1 159 ? -5.25 12.008 6.172 1 94.25 159 SER B CA 1
ATOM 4349 C C . SER B 1 159 ? -6.094 12.258 7.414 1 94.25 159 SER B C 1
ATOM 4351 O O . SER B 1 159 ? -7.113 11.594 7.625 1 94.25 159 SER B O 1
ATOM 4353 N N . HIS B 1 160 ? -5.711 13.172 8.227 1 95.44 160 HIS B N 1
ATOM 4354 C CA . HIS B 1 160 ? -6.422 13.414 9.477 1 95.44 160 HIS B CA 1
ATOM 4355 C C . HIS B 1 160 ? -7.797 14.023 9.219 1 95.44 160 HIS B C 1
ATOM 4357 O O . HIS B 1 160 ? -8.742 13.766 9.969 1 95.44 160 HIS B O 1
ATOM 4363 N N . ASN B 1 161 ? -7.895 14.867 8.188 1 96.44 161 ASN B N 1
ATOM 4364 C CA . ASN B 1 161 ? -9.203 15.383 7.793 1 96.44 161 ASN B CA 1
ATOM 4365 C C . ASN B 1 161 ? -10.141 14.266 7.348 1 96.44 161 ASN B C 1
ATOM 4367 O O . ASN B 1 161 ? -11.32 14.258 7.707 1 96.44 161 ASN B O 1
ATOM 4371 N N . ILE B 1 162 ? -9.609 13.398 6.656 1 95.56 162 ILE B N 1
ATOM 4372 C CA . ILE B 1 162 ? -10.391 12.258 6.164 1 95.56 162 ILE B CA 1
ATOM 4373 C C . ILE B 1 162 ? -10.789 11.367 7.336 1 95.56 162 ILE B C 1
ATOM 4375 O O . ILE B 1 162 ? -11.922 10.875 7.387 1 95.56 162 ILE B O 1
ATOM 4379 N N . TYR B 1 163 ? -9.93 11.141 8.25 1 96.81 163 TYR B N 1
ATOM 4380 C CA . TYR B 1 163 ? -10.203 10.289 9.406 1 96.81 163 TYR B CA 1
ATOM 4381 C C . TYR B 1 163 ? -11.328 10.875 10.258 1 96.81 163 TYR B C 1
ATOM 4383 O O . TYR B 1 163 ? -12.242 10.148 10.656 1 96.81 163 TYR B O 1
ATOM 4391 N N . VAL B 1 164 ? -11.227 12.141 10.578 1 97.44 164 VAL B N 1
ATOM 4392 C CA . VAL B 1 164 ? -12.242 12.781 11.398 1 97.44 164 VAL B CA 1
ATOM 4393 C C . VAL B 1 164 ? -13.586 12.766 10.672 1 97.44 164 VAL B C 1
ATOM 4395 O O . VAL B 1 164 ? -14.633 12.586 11.297 1 97.44 164 VAL B O 1
ATOM 4398 N N . THR B 1 165 ? -13.57 13 9.344 1 96.69 165 THR B N 1
ATOM 4399 C CA . THR B 1 165 ? -14.789 12.883 8.547 1 96.69 165 THR B CA 1
ATOM 4400 C C . THR B 1 165 ? -15.422 11.5 8.727 1 96.69 165 THR B C 1
ATOM 4402 O O . THR B 1 165 ? -16.625 11.391 8.945 1 96.69 165 THR B O 1
ATOM 4405 N N . ASP B 1 166 ? -14.602 10.523 8.656 1 96.19 166 ASP B N 1
ATOM 4406 C CA . ASP B 1 166 ? -15.07 9.148 8.781 1 96.19 166 ASP B CA 1
ATOM 4407 C C . ASP B 1 166 ? -15.664 8.898 10.164 1 96.19 166 ASP B C 1
ATOM 4409 O O . ASP B 1 166 ? -16.656 8.172 10.305 1 96.19 166 ASP B O 1
ATOM 4413 N N . LEU B 1 167 ? -15.055 9.469 11.211 1 95.75 167 LEU B N 1
ATOM 4414 C CA . LEU B 1 167 ? -15.57 9.344 12.57 1 95.75 167 LEU B CA 1
ATOM 4415 C C . LEU B 1 167 ? -16.984 9.891 12.664 1 95.75 167 LEU B C 1
ATOM 4417 O O . LEU B 1 167 ? -17.859 9.266 13.273 1 95.75 167 LEU B O 1
ATOM 4421 N N . VAL B 1 168 ? -17.172 11.023 12.055 1 96.38 168 VAL B N 1
ATOM 4422 C CA . VAL B 1 168 ? -18.469 11.68 12.109 1 96.38 168 VAL B CA 1
ATOM 4423 C C . VAL B 1 168 ? -19.5 10.875 11.312 1 96.38 168 VAL B C 1
ATOM 4425 O O . VAL B 1 168 ? -20.641 10.695 11.75 1 96.38 168 VAL B O 1
ATOM 4428 N N . VAL B 1 169 ? -19.141 10.414 10.18 1 94.81 169 VAL B N 1
ATOM 4429 C CA . VAL B 1 169 ? -20.016 9.617 9.336 1 94.81 169 VAL B CA 1
ATOM 4430 C C . VAL B 1 169 ? -20.453 8.367 10.094 1 94.81 169 VAL B C 1
ATOM 4432 O O . VAL B 1 169 ? -21.641 8.023 10.102 1 94.81 169 VAL B O 1
ATOM 4435 N N . LYS B 1 170 ? -19.609 7.734 10.773 1 92.38 170 LYS B N 1
ATOM 4436 C CA . LYS B 1 170 ? -19.891 6.492 11.484 1 92.38 170 LYS B CA 1
ATOM 4437 C C . LYS B 1 170 ? -20.75 6.746 12.719 1 92.38 170 LYS B C 1
ATOM 4439 O O . LYS B 1 170 ? -21.453 5.844 13.195 1 92.38 170 LYS B O 1
ATOM 4444 N N . SER B 1 171 ? -20.656 7.926 13.219 1 92 171 SER B N 1
ATOM 4445 C CA . SER B 1 171 ? -21.422 8.258 14.422 1 92 171 SER B CA 1
ATOM 4446 C C . SER B 1 171 ? -22.859 8.656 14.078 1 92 171 SER B C 1
ATOM 4448 O O . SER B 1 171 ? -23.656 8.898 14.977 1 92 171 SER B O 1
ATOM 4450 N N . GLY B 1 172 ? -23.25 8.695 12.758 1 89.94 172 GLY B N 1
ATOM 4451 C CA . GLY B 1 172 ? -24.672 8.859 12.477 1 89.94 172 GLY B CA 1
ATOM 4452 C C . GLY B 1 172 ? -24.938 9.883 11.383 1 89.94 172 GLY B C 1
ATOM 4453 O O . GLY B 1 172 ? -26.078 10.008 10.922 1 89.94 172 GLY B O 1
ATOM 4454 N N . ASN B 1 173 ? -23.953 10.633 10.984 1 91.56 173 ASN B N 1
ATOM 4455 C CA . ASN B 1 173 ? -24.156 11.609 9.914 1 91.56 173 ASN B CA 1
ATOM 4456 C C . ASN B 1 173 ? -23.562 11.125 8.594 1 91.56 173 ASN B C 1
ATOM 4458 O O . ASN B 1 173 ? -22.5 11.578 8.18 1 91.56 173 ASN B O 1
ATOM 4462 N N . ALA B 1 174 ? -24.312 10.43 7.871 1 88.38 174 ALA B N 1
ATOM 4463 C CA . ALA B 1 174 ? -23.859 9.758 6.656 1 88.38 174 ALA B CA 1
ATOM 4464 C C . ALA B 1 174 ? -23.516 10.773 5.566 1 88.38 174 ALA B C 1
ATOM 4466 O O . ALA B 1 174 ? -22.688 10.5 4.688 1 88.38 174 ALA B O 1
ATOM 4467 N N . ALA B 1 175 ? -24.047 11.953 5.656 1 88.88 175 ALA B N 1
ATOM 4468 C CA . ALA B 1 175 ? -23.875 12.945 4.598 1 88.88 175 ALA B CA 1
ATOM 4469 C C . ALA B 1 175 ? -22.672 13.844 4.871 1 88.88 175 ALA B C 1
ATOM 4471 O O . ALA B 1 175 ? -22.297 14.672 4.035 1 88.88 175 ALA B O 1
ATOM 4472 N N . TYR B 1 176 ? -22.109 13.688 6.008 1 93.62 176 TYR B N 1
ATOM 4473 C CA . TYR B 1 176 ? -20.984 14.523 6.398 1 93.62 176 TYR B CA 1
ATOM 4474 C C . TYR B 1 176 ? -19.797 14.32 5.461 1 93.62 176 TYR B C 1
ATOM 4476 O O . TYR B 1 176 ? -19.438 13.18 5.16 1 93.62 176 TYR B O 1
ATOM 4484 N N . THR B 1 177 ? -19.203 15.43 4.91 1 93.12 177 THR B N 1
ATOM 4485 C CA . THR B 1 177 ? -18.172 15.336 3.885 1 93.12 177 THR B CA 1
ATOM 4486 C C . THR B 1 177 ? -16.859 15.922 4.395 1 93.12 177 THR B C 1
ATOM 4488 O O . THR B 1 177 ? -16.812 16.516 5.473 1 93.12 177 THR B O 1
ATOM 4491 N N . VAL B 1 178 ? -15.805 15.727 3.627 1 94.25 178 VAL B N 1
ATOM 4492 C CA . VAL B 1 178 ? -14.484 16.26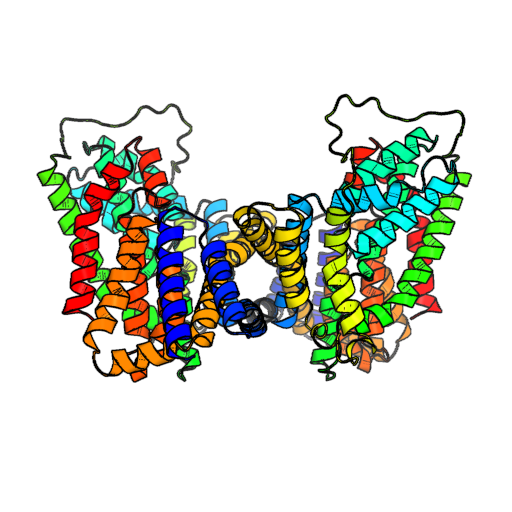6 3.951 1 94.25 178 VAL B CA 1
ATOM 4493 C C . VAL B 1 178 ? -14.523 17.797 3.9 1 94.25 178 VAL B C 1
ATOM 4495 O O . VAL B 1 178 ? -13.828 18.453 4.668 1 94.25 178 VAL B O 1
ATOM 4498 N N . GLN B 1 179 ? -15.352 18.359 3.027 1 93.25 179 GLN B N 1
ATOM 4499 C CA . GLN B 1 179 ? -15.5 19.797 2.941 1 93.25 179 GLN B CA 1
ATOM 4500 C C . GLN B 1 179 ? -16.078 20.375 4.234 1 93.25 179 GLN B C 1
ATOM 4502 O O . GLN B 1 179 ? -15.688 21.469 4.664 1 93.25 179 GLN B O 1
ATOM 4507 N N . ASP B 1 180 ? -16.938 19.625 4.816 1 94.44 180 ASP B N 1
ATOM 4508 C CA . ASP B 1 180 ? -17.516 20.062 6.078 1 94.44 180 ASP B CA 1
ATOM 4509 C C . ASP B 1 180 ? -16.469 20.156 7.176 1 94.44 180 ASP B C 1
ATOM 4511 O O . ASP B 1 180 ? -16.453 21.109 7.953 1 94.44 180 ASP B O 1
ATOM 4515 N N . VAL B 1 181 ? -15.641 19.172 7.203 1 95.56 181 VAL B N 1
ATOM 4516 C CA . VAL B 1 181 ? -14.602 19.125 8.227 1 95.56 181 VAL B CA 1
ATOM 4517 C C . VAL B 1 181 ? -13.625 20.281 8.016 1 95.56 181 VAL B C 1
ATOM 4519 O O . VAL B 1 181 ? -13.133 20.875 8.984 1 95.56 181 VAL B O 1
ATOM 4522 N N . ILE B 1 182 ? -13.328 20.594 6.824 1 95.19 182 ILE B N 1
ATOM 4523 C CA . ILE B 1 182 ? -12.422 21.703 6.5 1 95.19 182 ILE B CA 1
ATOM 4524 C C . ILE B 1 182 ? -13.039 23.016 6.957 1 95.19 182 ILE B C 1
ATOM 4526 O O . ILE B 1 182 ? -12.344 23.891 7.488 1 95.19 182 ILE B O 1
ATOM 4530 N N . LYS B 1 183 ? -14.352 23.125 6.738 1 94.44 183 LYS B N 1
ATOM 4531 C CA . LYS B 1 183 ? -15.055 24.328 7.207 1 94.44 183 LYS B CA 1
ATOM 4532 C C . LYS B 1 183 ? -14.922 24.484 8.719 1 94.44 183 LYS B C 1
ATOM 4534 O O . LYS B 1 183 ? -14.727 25.594 9.211 1 94.44 183 LYS B O 1
ATOM 4539 N N . VAL B 1 184 ? -14.992 23.422 9.406 1 95.31 184 VAL B N 1
ATOM 4540 C CA . VAL B 1 184 ? -14.883 23.422 10.859 1 95.31 184 VAL B CA 1
ATOM 4541 C C . VAL B 1 184 ? -13.461 23.812 11.273 1 95.31 184 VAL B C 1
ATOM 4543 O O . VAL B 1 184 ? -13.258 24.5 12.273 1 95.31 184 VAL B O 1
ATOM 4546 N N . GLN B 1 185 ? -12.5 23.391 10.484 1 96.56 185 GLN B N 1
ATOM 4547 C CA . GLN B 1 185 ? -11.086 23.594 10.781 1 96.56 185 GLN B CA 1
ATOM 4548 C C . GLN B 1 185 ? -10.641 25.016 10.453 1 96.56 185 GLN B C 1
ATOM 4550 O O . GLN B 1 185 ? -9.609 25.484 10.938 1 96.56 185 GLN B O 1
ATOM 4555 N N . MET B 1 186 ? -11.359 25.766 9.641 1 96.25 186 MET B N 1
ATOM 4556 C CA . MET B 1 186 ? -10.922 27.016 9.047 1 96.25 186 MET B CA 1
ATOM 4557 C C . MET B 1 186 ? -10.609 28.047 10.133 1 96.25 186 MET B C 1
ATOM 4559 O O . MET B 1 186 ? -9.57 28.703 10.094 1 96.25 186 MET B O 1
ATOM 4563 N N . PRO B 1 187 ? -11.461 28.219 11.109 1 96.38 187 PRO B N 1
ATOM 4564 C CA . PRO B 1 187 ? -11.133 29.219 12.125 1 96.38 187 PRO B CA 1
ATOM 4565 C C . PRO B 1 187 ? -9.812 28.922 12.844 1 96.38 187 PRO B C 1
ATOM 4567 O O . PRO B 1 187 ? -8.992 29.828 13.031 1 96.38 187 PRO B O 1
ATOM 4570 N N . ASN B 1 188 ? -9.633 27.672 13.289 1 97.25 188 ASN B N 1
ATOM 4571 C CA . ASN B 1 188 ? -8.375 27.281 13.922 1 97.25 188 ASN B CA 1
ATOM 4572 C C . ASN B 1 188 ? -7.188 27.547 13 1 97.25 188 ASN B C 1
ATOM 4574 O O . ASN B 1 188 ? -6.152 28.047 13.445 1 97.25 188 ASN B O 1
ATOM 4578 N N . ALA B 1 189 ? -7.383 27.156 11.742 1 98.06 189 ALA B N 1
ATOM 4579 C CA . ALA B 1 189 ? -6.301 27.219 10.758 1 98.06 189 ALA B CA 1
ATOM 4580 C C . ALA B 1 189 ? -5.887 28.656 10.492 1 98.06 189 ALA B C 1
ATOM 4582 O O . ALA B 1 189 ? -4.699 28.984 10.516 1 98.06 189 ALA B O 1
ATOM 4583 N N . PHE B 1 190 ? -6.832 29.547 10.297 1 98.19 190 PHE B N 1
ATOM 4584 C CA . PHE B 1 190 ? -6.527 30.938 9.938 1 98.19 190 PHE B CA 1
ATOM 4585 C C . PHE B 1 190 ? -6.031 31.703 11.156 1 98.19 190 PHE B C 1
ATOM 4587 O O . PHE B 1 190 ? -5.121 32.531 11.047 1 98.19 190 PHE B O 1
ATOM 4594 N N . VAL B 1 191 ? -6.609 31.484 12.266 1 98.31 191 VAL B N 1
ATOM 4595 C CA . VAL B 1 191 ? -6.133 32.125 13.484 1 98.31 191 VAL B CA 1
ATOM 4596 C C . VAL B 1 191 ? -4.684 31.734 13.75 1 98.31 191 VAL B C 1
ATOM 4598 O O . VAL B 1 191 ? -3.852 32.594 14.086 1 98.31 191 VAL B O 1
ATOM 4601 N N . SER B 1 192 ? -4.406 30.453 13.617 1 98.69 192 SER B N 1
ATOM 4602 C CA . SER B 1 192 ? -3.041 29.984 13.812 1 98.69 192 SER B CA 1
ATOM 4603 C C . SER B 1 192 ? -2.086 30.609 12.805 1 98.69 192 SER B C 1
ATOM 4605 O O . SER B 1 192 ? -0.955 30.953 13.148 1 98.69 192 SER B O 1
ATOM 4607 N N . LEU B 1 193 ? -2.555 30.703 11.516 1 98.75 193 LEU B N 1
ATOM 4608 C CA . LEU B 1 193 ? -1.71 31.312 10.5 1 98.75 193 LEU B CA 1
ATOM 4609 C C . LEU B 1 193 ? -1.336 32.719 10.883 1 98.75 193 LEU B C 1
ATOM 4611 O O . LEU B 1 193 ? -0.167 33.125 10.797 1 98.75 193 LEU B O 1
ATOM 4615 N N . VAL B 1 194 ? -2.295 33.5 11.305 1 98.69 194 VAL B N 1
ATOM 4616 C CA . VAL B 1 194 ? -2.068 34.875 11.688 1 98.69 194 VAL B CA 1
ATOM 4617 C C . VAL B 1 194 ? -1.074 34.938 12.844 1 98.69 194 VAL B C 1
ATOM 4619 O O . VAL B 1 194 ? -0.121 35.719 12.812 1 98.69 194 VAL B O 1
ATOM 4622 N N . ILE B 1 195 ? -1.271 34.125 13.828 1 98.81 195 ILE B N 1
ATOM 4623 C CA . ILE B 1 195 ? -0.406 34.094 15.008 1 98.81 195 ILE B CA 1
ATOM 4624 C C . ILE B 1 195 ? 1.017 33.719 14.594 1 98.81 195 ILE B C 1
ATOM 4626 O O . ILE B 1 195 ? 1.979 34.375 15.016 1 98.81 195 ILE B O 1
ATOM 4630 N N . VAL B 1 196 ? 1.147 32.719 13.789 1 98.81 196 VAL B N 1
ATOM 4631 C CA . VAL B 1 196 ? 2.455 32.188 13.383 1 98.81 196 VAL B CA 1
ATOM 4632 C C . VAL B 1 196 ? 3.182 33.25 12.555 1 98.81 196 VAL B C 1
ATOM 4634 O O . VAL B 1 196 ? 4.387 33.469 12.719 1 98.81 196 VAL B O 1
ATOM 4637 N N . VAL B 1 197 ? 2.445 33.938 11.656 1 98.69 197 VAL B N 1
ATOM 4638 C CA . VAL B 1 197 ? 3.029 34.969 10.805 1 98.69 197 VAL B CA 1
ATOM 4639 C C . VAL B 1 197 ? 3.533 36.125 11.672 1 98.69 197 VAL B C 1
ATOM 4641 O O . VAL B 1 197 ? 4.637 36.625 11.453 1 98.69 197 VAL B O 1
ATOM 4644 N N . ILE B 1 198 ? 2.777 36.531 12.641 1 98.69 198 ILE B N 1
ATOM 4645 C CA . ILE B 1 198 ? 3.168 37.594 13.547 1 98.69 198 ILE B CA 1
ATOM 4646 C C . ILE B 1 198 ? 4.379 37.188 14.367 1 98.69 198 ILE B C 1
ATOM 4648 O O . ILE B 1 198 ? 5.355 37.938 14.484 1 98.69 198 ILE B O 1
ATOM 4652 N N . CYS B 1 199 ? 4.355 36 14.906 1 98.69 199 CYS B N 1
ATOM 4653 C CA . CYS B 1 199 ? 5.41 35.531 15.797 1 98.69 199 CYS B CA 1
ATOM 4654 C C . CYS B 1 199 ? 6.719 35.344 15.039 1 98.69 199 CYS B C 1
ATOM 4656 O O . CYS B 1 199 ? 7.793 35.656 15.555 1 98.69 199 CYS B O 1
ATOM 4658 N N . ILE B 1 200 ? 6.609 34.781 13.828 1 98.5 200 ILE B N 1
ATOM 4659 C CA . ILE B 1 200 ? 7.84 34.562 13.07 1 98.5 200 ILE B CA 1
ATOM 4660 C C . ILE B 1 200 ? 8.461 35.906 12.703 1 98.5 200 ILE B C 1
ATOM 4662 O O . ILE B 1 200 ? 9.688 36.031 12.656 1 98.5 200 ILE B O 1
ATOM 4666 N N . SER B 1 201 ? 7.68 36.906 12.383 1 98.25 201 SER B N 1
ATOM 4667 C CA . SER B 1 201 ? 8.164 38.25 12.102 1 98.25 201 SER B CA 1
ATOM 4668 C C . SER B 1 201 ? 8.82 38.875 13.336 1 98.25 201 SER B C 1
ATOM 4670 O O . SER B 1 201 ? 9.891 39.469 13.234 1 98.25 201 SER B O 1
ATOM 4672 N N . LEU B 1 202 ? 8.172 38.719 14.43 1 98.25 202 LEU B N 1
ATOM 4673 C CA . LEU B 1 202 ? 8.719 39.219 15.68 1 98.25 202 LEU B CA 1
ATOM 4674 C C . LEU B 1 202 ? 10.047 38.562 16.016 1 98.25 202 LEU B C 1
ATOM 4676 O O . LEU B 1 202 ? 10.984 39.219 16.453 1 98.25 202 LEU B O 1
ATOM 4680 N N . MET B 1 203 ? 10.094 37.281 15.836 1 98.19 203 MET B N 1
ATOM 4681 C CA . MET B 1 203 ? 11.328 36.562 16.109 1 98.19 203 MET B CA 1
ATOM 4682 C C . MET B 1 203 ? 12.453 37 15.188 1 98.19 203 MET B C 1
ATOM 4684 O O . MET B 1 203 ? 13.617 37.062 15.602 1 98.19 203 MET B O 1
ATOM 4688 N N . ALA B 1 204 ? 12.102 37.281 13.953 1 97.88 204 ALA B N 1
ATOM 4689 C CA . ALA B 1 204 ? 13.094 37.781 13.008 1 97.88 204 ALA B CA 1
ATOM 4690 C C . ALA B 1 204 ? 13.695 39.125 13.492 1 97.88 204 ALA B C 1
ATOM 4692 O O . ALA B 1 204 ? 14.891 39.344 13.312 1 97.88 204 ALA B O 1
ATOM 4693 N N . ILE B 1 205 ? 12.891 39.938 14.055 1 97.5 205 ILE B N 1
ATOM 4694 C CA . ILE B 1 205 ? 13.328 41.219 14.562 1 97.5 205 ILE B CA 1
ATOM 4695 C C . ILE B 1 205 ? 14.164 41.031 15.828 1 97.5 205 ILE B C 1
ATOM 4697 O O . ILE B 1 205 ? 15.242 41.594 15.961 1 97.5 205 ILE B O 1
ATOM 4701 N N . ILE B 1 206 ? 13.703 40.25 16.734 1 97.5 206 ILE B N 1
ATOM 4702 C CA . ILE B 1 206 ? 14.344 40.031 18.016 1 97.5 206 ILE B CA 1
ATOM 4703 C C . ILE B 1 206 ? 15.711 39.375 17.812 1 97.5 206 ILE B C 1
ATOM 4705 O O . ILE B 1 206 ? 16.688 39.75 18.484 1 97.5 206 ILE B O 1
ATOM 4709 N N . LEU B 1 207 ? 15.805 38.438 16.875 1 97.5 207 LEU B N 1
ATOM 4710 C CA . LEU B 1 207 ? 17.047 37.719 16.656 1 97.5 207 LEU B CA 1
ATOM 4711 C C . LEU B 1 207 ? 17.922 38.406 15.617 1 97.5 207 LEU B C 1
ATOM 4713 O O . LEU B 1 207 ? 19 37.906 15.289 1 97.5 207 LEU B O 1
ATOM 4717 N N . LYS B 1 208 ? 17.453 39.5 15.07 1 97.19 208 LYS B N 1
ATOM 4718 C CA . LYS B 1 208 ? 18.203 40.25 14.078 1 97.19 208 LYS B CA 1
ATOM 4719 C C . LYS B 1 208 ? 18.578 39.406 12.883 1 97.19 208 LYS B C 1
ATOM 4721 O O . LYS B 1 208 ? 19.75 39.344 12.484 1 97.19 208 LYS B O 1
ATOM 4726 N N . ASP B 1 209 ? 17.531 38.781 12.422 1 97.69 209 ASP B N 1
ATOM 4727 C CA . ASP B 1 209 ? 17.766 37.781 11.359 1 97.69 209 ASP B CA 1
ATOM 4728 C C . ASP B 1 209 ? 17.641 38.438 9.984 1 97.69 209 ASP B C 1
ATOM 4730 O O . ASP B 1 209 ? 17.641 37.75 8.969 1 97.69 209 ASP B O 1
ATOM 4734 N N . TYR B 1 210 ? 17.484 39.688 9.914 1 96.62 210 TYR B N 1
ATOM 4735 C CA . TYR B 1 210 ? 17.375 40.406 8.641 1 96.62 210 TYR B CA 1
ATOM 4736 C C . TYR B 1 210 ? 18.359 41.562 8.57 1 96.62 210 TYR B C 1
ATOM 4738 O O . TYR B 1 210 ? 18.453 42.375 9.492 1 96.62 210 TYR B O 1
ATOM 4746 N N . ASP B 1 211 ? 19.188 41.5 7.551 1 95.44 211 ASP B N 1
ATOM 4747 C CA . ASP B 1 211 ? 20.125 42.562 7.23 1 95.44 211 ASP B CA 1
ATOM 4748 C C . ASP B 1 211 ? 20.172 42.844 5.727 1 95.44 211 ASP B C 1
ATOM 4750 O O . ASP B 1 211 ? 20.734 42.062 4.969 1 95.44 211 ASP B O 1
ATOM 4754 N N . LYS B 1 212 ? 19.641 43.969 5.324 1 91.56 212 LYS B N 1
ATOM 4755 C CA . LYS B 1 212 ? 19.5 44.281 3.912 1 91.56 212 LYS B CA 1
ATOM 4756 C C . LYS B 1 212 ? 20.859 44.406 3.236 1 91.56 212 LYS B C 1
ATOM 4758 O O . LYS B 1 212 ? 20.969 44.312 2.01 1 91.56 212 LYS B O 1
ATOM 4763 N N . THR B 1 213 ? 21.875 44.594 3.938 1 92.88 213 THR B N 1
ATOM 4764 C CA . THR B 1 213 ? 23.203 44.812 3.377 1 92.88 213 THR B CA 1
ATOM 4765 C C . THR B 1 213 ? 23.938 43.5 3.174 1 92.88 213 THR B C 1
ATOM 4767 O O . THR B 1 213 ? 25.031 43.469 2.588 1 92.88 213 THR B O 1
ATOM 4770 N N . LYS B 1 214 ? 23.312 42.438 3.592 1 92.94 214 LYS B N 1
ATOM 4771 C CA . LYS B 1 214 ? 24 41.156 3.527 1 92.94 214 LYS B CA 1
ATOM 4772 C C . LYS B 1 214 ? 23.344 40.25 2.492 1 92.94 214 LYS B C 1
ATOM 4774 O O . LYS B 1 214 ? 22.156 40.344 2.234 1 92.94 214 LYS B O 1
ATOM 4779 N N . ASP B 1 215 ? 24.156 39.406 1.89 1 91.94 215 ASP B N 1
ATOM 4780 C CA . ASP B 1 215 ? 23.734 38.344 0.983 1 91.94 215 ASP B CA 1
ATOM 4781 C C . ASP B 1 215 ? 24.203 37 1.492 1 91.94 215 ASP B C 1
ATOM 4783 O O . ASP B 1 215 ? 25.406 36.688 1.49 1 91.94 215 ASP B O 1
ATOM 4787 N N . TYR B 1 216 ? 23.297 36.188 1.866 1 92.5 216 TYR B N 1
ATOM 4788 C CA . TYR B 1 216 ? 23.625 34.906 2.48 1 92.5 216 TYR B CA 1
ATOM 4789 C C . TYR B 1 216 ? 23.562 33.781 1.46 1 92.5 216 TYR B C 1
ATOM 4791 O O . TYR B 1 216 ? 23.594 32.594 1.825 1 92.5 216 TYR B O 1
ATOM 4799 N N . THR B 1 217 ? 23.422 34.094 0.239 1 87.81 217 THR B N 1
ATOM 4800 C CA . THR B 1 217 ? 23.266 33.094 -0.802 1 87.81 217 THR B CA 1
ATOM 4801 C C . THR B 1 217 ? 24.469 32.156 -0.819 1 87.81 217 THR B C 1
ATOM 4803 O O . THR B 1 217 ? 25.609 32.594 -0.68 1 87.81 217 THR B O 1
ATOM 4806 N N . ILE B 1 218 ? 24.219 30.844 -0.695 1 77.44 218 ILE B N 1
ATOM 4807 C CA . ILE B 1 218 ? 25.281 29.859 -0.84 1 77.44 218 ILE B CA 1
ATOM 4808 C C . ILE B 1 218 ? 25.5 29.547 -2.318 1 77.44 218 ILE B C 1
ATOM 4810 O O . ILE B 1 218 ? 24.531 29.25 -3.045 1 77.44 218 ILE B O 1
ATOM 4814 N N . LYS B 1 219 ? 26.75 29.797 -2.838 1 58.22 219 LYS B N 1
ATOM 4815 C CA . LYS B 1 219 ? 27.125 29.469 -4.211 1 58.22 219 LYS B CA 1
ATOM 4816 C C . LYS B 1 219 ? 27.094 27.953 -4.434 1 58.22 219 LYS B C 1
ATOM 4818 O O . LYS B 1 219 ? 27.984 27.234 -3.982 1 58.22 219 LYS B O 1
ATOM 4823 N N . THR B 1 220 ? 26.156 27.266 -4.172 1 51.47 220 THR B N 1
ATOM 4824 C CA . THR B 1 220 ? 26.25 25.844 -4.434 1 51.47 220 THR B CA 1
ATOM 4825 C C . THR B 1 220 ? 26.328 25.562 -5.938 1 51.47 220 THR B C 1
ATOM 4827 O O . THR B 1 220 ? 25.656 26.234 -6.723 1 51.47 220 THR B O 1
ATOM 4830 N N . ASN B 1 221 ? 27.438 25.047 -6.457 1 42.91 221 ASN B N 1
ATOM 4831 C CA . ASN B 1 221 ? 27.547 24.484 -7.797 1 42.91 221 ASN B CA 1
ATOM 4832 C C . ASN B 1 221 ? 26.359 23.594 -8.133 1 42.91 221 ASN B C 1
ATOM 4834 O O . ASN B 1 221 ? 26.344 22.906 -9.164 1 42.91 221 ASN B O 1
ATOM 4838 N N . GLY B 1 222 ? 25.75 23.109 -7.207 1 45.03 222 GLY B N 1
ATOM 4839 C CA . GLY B 1 222 ? 24.859 22.016 -7.547 1 45.03 222 GLY B CA 1
ATOM 4840 C C . GLY B 1 222 ? 23.719 22.438 -8.461 1 45.03 222 GLY B C 1
ATOM 4841 O O . GLY B 1 222 ? 23.375 23.609 -8.539 1 45.03 222 GLY B O 1
ATOM 4842 N N . LYS B 1 223 ? 23.344 21.531 -9.305 1 46.12 223 LYS B N 1
ATOM 4843 C CA . LYS B 1 223 ? 22.25 21.469 -10.281 1 46.12 223 LYS B CA 1
ATOM 4844 C C . LYS B 1 223 ? 20.953 22.016 -9.695 1 46.12 223 LYS B C 1
ATOM 4846 O O . LYS B 1 223 ? 20.422 21.453 -8.734 1 46.12 223 LYS B O 1
ATOM 4851 N N . ASP B 1 224 ? 20.719 23.266 -9.625 1 49.94 224 ASP B N 1
ATOM 4852 C CA . ASP B 1 224 ? 19.484 23.953 -9.289 1 49.94 224 ASP B CA 1
ATOM 4853 C C . ASP B 1 224 ? 18.266 23.188 -9.797 1 49.94 224 ASP B C 1
ATOM 4855 O O . ASP B 1 224 ? 18.016 23.156 -11.008 1 49.94 224 ASP B O 1
ATOM 4859 N N . ASP B 1 225 ? 17.797 22.266 -9.086 1 56.62 225 ASP B N 1
ATOM 4860 C CA . ASP B 1 225 ? 16.656 21.484 -9.516 1 56.62 225 ASP B CA 1
ATOM 4861 C C . ASP B 1 225 ? 15.391 22.328 -9.586 1 56.62 225 ASP B C 1
ATOM 4863 O O . ASP B 1 225 ? 14.297 21.812 -9.836 1 56.62 225 ASP B O 1
ATOM 4867 N N . ALA B 1 226 ? 15.516 23.688 -9.203 1 63.16 226 ALA B N 1
ATOM 4868 C CA . ALA B 1 226 ? 14.344 24.547 -9.352 1 63.16 226 ALA B CA 1
ATOM 4869 C C . ALA B 1 226 ? 14.039 24.812 -10.82 1 63.16 226 ALA B C 1
ATOM 4871 O O . ALA B 1 226 ? 14.945 24.922 -11.648 1 63.16 226 ALA B O 1
ATOM 4872 N N . ILE B 1 227 ? 12.781 24.719 -11.07 1 74.12 227 ILE B N 1
ATOM 4873 C CA . ILE B 1 227 ? 12.344 24.953 -12.445 1 74.12 227 ILE B CA 1
ATOM 4874 C C . ILE B 1 227 ? 12.695 26.375 -12.867 1 74.12 227 ILE B C 1
ATOM 4876 O O . ILE B 1 227 ? 12.516 27.328 -12.094 1 74.12 227 ILE B O 1
ATOM 4880 N N . ASN B 1 228 ? 13.367 26.625 -13.945 1 70.56 228 ASN B N 1
ATOM 4881 C CA . ASN B 1 228 ? 13.766 27.938 -14.445 1 70.56 228 ASN B CA 1
ATOM 4882 C C . ASN B 1 228 ? 12.578 28.703 -15.023 1 70.56 228 ASN B C 1
ATOM 4884 O O . ASN B 1 228 ? 12.438 29.906 -14.805 1 70.56 228 ASN B O 1
ATOM 4888 N N . LYS B 1 229 ? 11.758 27.953 -15.828 1 84.12 229 LYS B N 1
ATOM 4889 C CA . LYS B 1 229 ? 10.57 28.578 -16.406 1 84.12 229 LYS B CA 1
ATOM 4890 C C . LYS B 1 229 ? 9.305 27.828 -16.016 1 84.12 229 LYS B C 1
ATOM 4892 O O . LYS B 1 229 ? 9.148 26.656 -16.375 1 84.12 229 LYS B O 1
ATOM 4897 N N . ALA B 1 230 ? 8.516 28.625 -15.258 1 91.62 230 ALA B N 1
ATOM 4898 C CA . ALA B 1 230 ? 7.277 28.016 -14.773 1 91.62 230 ALA B CA 1
ATOM 4899 C C . ALA B 1 230 ? 6.254 27.906 -15.898 1 91.62 230 ALA B C 1
ATOM 4901 O O . ALA B 1 230 ? 6.129 28.797 -16.734 1 91.62 230 ALA B O 1
ATOM 4902 N N . ASN B 1 231 ? 5.637 26.766 -16.078 1 94.62 231 ASN B N 1
ATOM 4903 C CA . ASN B 1 231 ? 4.504 26.531 -16.969 1 94.62 231 ASN B CA 1
ATOM 4904 C C . ASN B 1 231 ? 3.176 26.625 -16.234 1 94.62 231 ASN B C 1
ATOM 4906 O O . ASN B 1 231 ? 2.867 25.781 -15.391 1 94.62 231 ASN B O 1
ATOM 4910 N N . PRO B 1 232 ? 2.393 27.594 -16.562 1 94.88 232 PRO B N 1
ATOM 4911 C CA . PRO B 1 232 ? 1.146 27.812 -15.828 1 94.88 232 PRO B CA 1
ATOM 4912 C C . PRO B 1 232 ? 0.2 26.625 -15.914 1 94.88 232 PRO B C 1
ATOM 4914 O O . PRO B 1 232 ? -0.552 26.359 -14.969 1 94.88 232 PRO B O 1
ATOM 4917 N N . LEU B 1 233 ? 0.208 25.984 -17 1 96.69 233 LEU B N 1
ATOM 4918 C CA . LEU B 1 233 ? -0.653 24.812 -17.141 1 96.69 233 LEU B CA 1
ATOM 4919 C C . LEU B 1 233 ? -0.253 23.719 -16.156 1 96.69 233 LEU B C 1
ATOM 4921 O O . LEU B 1 233 ? -1.114 23.094 -15.539 1 96.69 233 LEU B O 1
ATOM 4925 N N . TYR B 1 234 ? 1.004 23.5 -16.047 1 96.69 234 TYR B N 1
ATOM 4926 C CA . TYR B 1 234 ? 1.515 22.547 -15.07 1 96.69 234 TYR B CA 1
ATOM 4927 C C . TYR B 1 234 ? 1.185 22.984 -13.648 1 96.69 234 TYR B C 1
ATOM 4929 O O . TYR B 1 234 ? 0.805 22.172 -12.805 1 96.69 234 TYR B O 1
ATOM 4937 N N . ALA B 1 235 ? 1.29 24.25 -13.414 1 96.31 235 ALA B N 1
ATOM 4938 C CA . ALA B 1 235 ? 1.075 24.812 -12.086 1 96.31 235 ALA B CA 1
ATOM 4939 C C . ALA B 1 235 ? -0.38 24.656 -11.656 1 96.31 235 ALA B C 1
ATOM 4941 O O . ALA B 1 235 ? -0.678 24.625 -10.461 1 96.31 235 ALA B O 1
ATOM 4942 N N . LEU B 1 236 ? -1.24 24.547 -12.555 1 97.38 236 LEU B N 1
ATOM 4943 C CA . LEU B 1 236 ? -2.67 24.469 -12.273 1 97.38 236 LEU B CA 1
ATOM 4944 C C . LEU B 1 236 ? -3.068 23.062 -11.844 1 97.38 236 LEU B C 1
ATOM 4946 O O . LEU B 1 236 ? -4.098 22.875 -11.195 1 97.38 236 LEU B O 1
ATOM 4950 N N . MET B 1 237 ? -2.299 22.047 -12.141 1 97.62 237 MET B N 1
ATOM 4951 C CA . MET B 1 237 ? -2.691 20.641 -12.008 1 97.62 237 MET B CA 1
ATOM 4952 C C . MET B 1 237 ? -2.908 20.281 -10.547 1 97.62 237 MET B C 1
ATOM 4954 O O . MET B 1 237 ? -3.9 19.625 -10.203 1 97.62 237 MET B O 1
ATOM 4958 N N . PRO B 1 238 ? -1.993 20.719 -9.625 1 96.44 238 PRO B N 1
ATOM 4959 C CA . PRO B 1 238 ? -2.195 20.359 -8.219 1 96.44 238 PRO B CA 1
ATOM 4960 C C . PRO B 1 238 ? -3.471 20.953 -7.629 1 96.44 238 PRO B C 1
ATOM 4962 O O . PRO B 1 238 ? -3.994 20.438 -6.637 1 96.44 238 PRO B O 1
ATOM 4965 N N . ILE B 1 239 ? -4.023 21.922 -8.227 1 96.5 239 ILE B N 1
ATOM 4966 C CA . ILE B 1 239 ? -5.156 22.672 -7.695 1 96.5 239 ILE B CA 1
ATOM 4967 C C . ILE B 1 239 ? -6.461 22.094 -8.219 1 96.5 239 ILE B C 1
ATOM 4969 O O . ILE B 1 239 ? -7.52 22.266 -7.609 1 96.5 239 ILE B O 1
ATOM 4973 N N . ILE B 1 240 ? -6.43 21.344 -9.242 1 96.25 240 ILE B N 1
ATOM 4974 C CA . ILE B 1 240 ? -7.617 20.906 -9.961 1 96.25 240 ILE B CA 1
ATOM 4975 C C . ILE B 1 240 ? -8.492 20.062 -9.047 1 96.25 240 ILE B C 1
ATOM 4977 O O . ILE B 1 240 ? -9.68 20.344 -8.875 1 96.25 240 ILE B O 1
ATOM 4981 N N . PRO B 1 241 ? -7.969 18.984 -8.453 1 96 241 PRO B N 1
ATOM 4982 C CA . PRO B 1 241 ? -8.836 18.172 -7.59 1 96 241 PRO B CA 1
ATOM 4983 C C . PRO B 1 241 ? -9.383 18.953 -6.398 1 96 241 PRO B C 1
ATOM 4985 O O . PRO B 1 241 ? -10.508 18.719 -5.957 1 96 241 PRO B O 1
ATOM 4988 N N . LEU B 1 242 ? -8.578 19.875 -5.875 1 94 242 LEU B N 1
ATOM 4989 C CA . LEU B 1 242 ? -9.008 20.703 -4.758 1 94 242 LEU B CA 1
ATOM 4990 C C . LEU B 1 242 ? -10.188 21.578 -5.16 1 94 242 LEU B C 1
ATOM 4992 O O . LEU B 1 242 ? -11.164 21.703 -4.41 1 94 242 LEU B O 1
ATOM 4996 N N . ALA B 1 243 ? -10.07 22.172 -6.34 1 94 243 ALA B N 1
ATOM 4997 C CA . ALA B 1 243 ? -11.141 23.016 -6.863 1 94 243 ALA B CA 1
ATOM 4998 C C . ALA B 1 243 ? -12.422 22.203 -7.051 1 94 243 ALA B C 1
ATOM 5000 O O . ALA B 1 243 ? -13.516 22.672 -6.707 1 94 243 ALA B O 1
ATOM 5001 N N . ILE B 1 244 ? -12.297 21.016 -7.566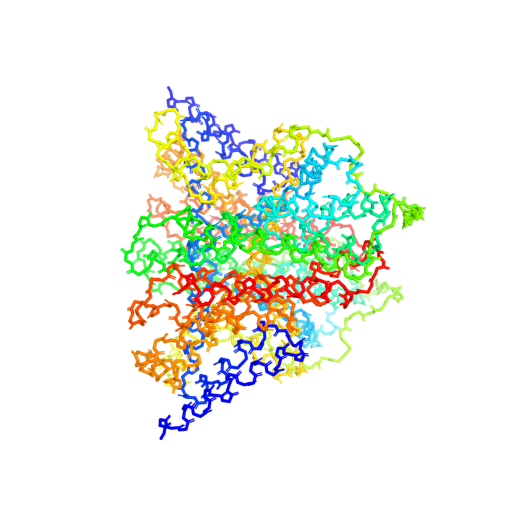 1 94.62 244 ILE B N 1
ATOM 5002 C CA . ILE B 1 244 ? -13.445 20.156 -7.781 1 94.62 244 ILE B CA 1
ATOM 5003 C C . ILE B 1 244 ? -14.133 19.859 -6.449 1 94.62 244 ILE B C 1
ATOM 5005 O O . ILE B 1 244 ? -15.359 19.969 -6.336 1 94.62 244 ILE B O 1
ATOM 5009 N N . LEU B 1 245 ? -13.375 19.547 -5.441 1 93.12 245 LEU B N 1
ATOM 5010 C CA . LEU B 1 245 ? -13.914 19.172 -4.145 1 93.12 245 LEU B CA 1
ATOM 5011 C C . LEU B 1 245 ? -14.547 20.375 -3.447 1 93.12 245 LEU B C 1
ATOM 5013 O O . LEU B 1 245 ? -15.578 20.234 -2.789 1 93.12 245 LEU B O 1
ATOM 5017 N N . VAL B 1 246 ? -13.945 21.484 -3.574 1 90.06 246 VAL B N 1
ATOM 5018 C CA . VAL B 1 246 ? -14.484 22.688 -2.959 1 90.06 246 VAL B CA 1
ATOM 5019 C C . VAL B 1 246 ? -15.805 23.062 -3.619 1 90.06 246 VAL B C 1
ATOM 5021 O O . VAL B 1 246 ? -16.797 23.328 -2.932 1 90.06 246 VAL B O 1
ATOM 5024 N N . ILE B 1 247 ? -15.828 23.031 -4.949 1 91.12 247 ILE B N 1
ATOM 5025 C CA . ILE B 1 247 ? -17.047 23.344 -5.68 1 91.12 247 ILE B CA 1
ATOM 5026 C C . ILE B 1 247 ? -18.125 22.312 -5.359 1 91.12 247 ILE B C 1
ATOM 5028 O O . ILE B 1 247 ? -19.281 22.672 -5.121 1 91.12 247 ILE B O 1
ATOM 5032 N N . GLY B 1 248 ? -17.781 21.109 -5.332 1 89.44 248 GLY B N 1
ATOM 5033 C CA . GLY B 1 248 ? -18.719 20.016 -5.055 1 89.44 248 GLY B CA 1
ATOM 5034 C C . GLY B 1 248 ? -19.312 20.094 -3.66 1 89.44 248 GLY B C 1
ATOM 5035 O O . GLY B 1 248 ? -20.406 19.594 -3.426 1 89.44 248 GLY B O 1
ATOM 5036 N N . GLY B 1 249 ? -18.547 20.641 -2.742 1 85.25 249 GLY B N 1
ATOM 5037 C CA . GLY B 1 249 ? -19 20.719 -1.359 1 85.25 249 GLY B CA 1
ATOM 5038 C C . GLY B 1 249 ? -19.781 21.984 -1.055 1 85.25 249 GLY B C 1
ATOM 5039 O O . GLY B 1 249 ? -20.281 22.156 0.057 1 85.25 249 GLY B O 1
ATOM 5040 N N . THR B 1 250 ? -19.875 22.828 -1.999 1 84.38 250 THR B N 1
ATOM 5041 C CA . THR B 1 250 ? -20.594 24.078 -1.811 1 84.38 250 THR B CA 1
ATOM 5042 C C . THR B 1 250 ? -21.906 24.078 -2.596 1 84.38 250 THR B C 1
ATOM 5044 O O . THR B 1 250 ? -22.188 23.141 -3.344 1 84.38 250 THR B O 1
ATOM 5047 N N . ASP B 1 251 ? -22.625 25.078 -2.355 1 84.12 251 ASP B N 1
ATOM 5048 C CA . ASP B 1 251 ? -23.922 25.203 -3.016 1 84.12 251 ASP B CA 1
ATOM 5049 C C . ASP B 1 251 ? -23.766 25.438 -4.516 1 84.12 251 ASP B C 1
ATOM 5051 O O . ASP B 1 251 ? -24.719 25.281 -5.281 1 84.12 251 ASP B O 1
ATOM 5055 N N . LEU B 1 252 ? -22.562 25.641 -4.852 1 83.38 252 LEU B N 1
ATOM 5056 C CA . LEU B 1 252 ? -22.312 25.844 -6.273 1 83.38 252 LEU B CA 1
ATOM 5057 C C . LEU B 1 252 ? -22.578 24.578 -7.062 1 83.38 252 LEU B C 1
ATOM 5059 O O . LEU B 1 252 ? -22.859 24.625 -8.266 1 83.38 252 LEU B O 1
ATOM 5063 N N . SER B 1 253 ? -22.422 23.5 -6.43 1 83.38 253 SER B N 1
ATOM 5064 C CA . SER B 1 253 ? -22.594 22.203 -7.086 1 83.38 253 SER B CA 1
ATOM 5065 C C . SER B 1 253 ? -24.062 21.969 -7.449 1 83.38 253 SER B C 1
ATOM 5067 O O . SER B 1 253 ? -24.375 21.078 -8.234 1 83.38 253 SER B O 1
ATOM 5069 N N . ASP B 1 254 ? -24.906 22.812 -6.98 1 85.12 254 ASP B N 1
ATOM 5070 C CA . ASP B 1 254 ? -26.328 22.672 -7.285 1 85.12 254 ASP B CA 1
ATOM 5071 C C . ASP B 1 254 ? -26.656 23.281 -8.648 1 85.12 254 ASP B C 1
ATOM 5073 O O . ASP B 1 254 ? -27.719 23.016 -9.211 1 85.12 254 ASP B O 1
ATOM 5077 N N . THR B 1 255 ? -25.719 23.969 -9.141 1 86.25 255 THR B N 1
ATOM 5078 C CA . THR B 1 255 ? -25.906 24.484 -10.492 1 86.25 255 THR B CA 1
ATOM 5079 C C . THR B 1 255 ? -25.719 23.359 -11.523 1 86.25 255 THR B C 1
ATOM 5081 O O . THR B 1 255 ? -24.859 22.5 -11.359 1 86.25 255 THR B O 1
ATOM 5084 N N . GLN B 1 256 ? -26.562 23.391 -12.445 1 82.06 256 GLN B N 1
ATOM 5085 C CA . GLN B 1 256 ? -26.672 22.297 -13.414 1 82.06 256 GLN B CA 1
ATOM 5086 C C . GLN B 1 256 ? -25.328 22 -14.07 1 82.06 256 GLN B C 1
ATOM 5088 O O . GLN B 1 256 ? -24.969 20.828 -14.234 1 82.06 256 GLN B O 1
ATOM 5093 N N . PHE B 1 257 ? -24.547 22.953 -14.344 1 86.12 257 PHE B N 1
ATOM 5094 C CA . PHE B 1 257 ? -23.312 22.75 -15.086 1 86.12 257 PHE B CA 1
ATOM 5095 C C . PHE B 1 257 ? -22.188 22.266 -14.164 1 86.12 257 PHE B C 1
ATOM 5097 O O . PHE B 1 257 ? -21.172 21.75 -14.633 1 86.12 257 PHE B O 1
ATOM 5104 N N . LEU B 1 258 ? -22.438 22.266 -12.867 1 87.75 258 LEU B N 1
ATOM 5105 C CA . LEU B 1 258 ? -21.359 21.922 -11.922 1 87.75 258 LEU B CA 1
ATOM 5106 C C . LEU B 1 258 ? -21.766 20.719 -11.07 1 87.75 258 LEU B C 1
ATOM 5108 O O . LEU B 1 258 ? -21.031 20.359 -10.148 1 87.75 258 LEU B O 1
ATOM 5112 N N . LYS B 1 259 ? -22.844 20.047 -11.453 1 85.5 259 LYS B N 1
ATOM 5113 C CA . LYS B 1 259 ? -23.359 18.906 -10.703 1 85.5 259 LYS B CA 1
ATOM 5114 C C . LYS B 1 259 ? -22.375 17.75 -10.734 1 85.5 259 LYS B C 1
ATOM 5116 O O . LYS B 1 259 ? -22.297 16.969 -9.789 1 85.5 259 LYS B O 1
ATOM 5121 N N . TRP B 1 260 ? -21.609 17.766 -11.789 1 84.5 260 TRP B N 1
ATOM 5122 C CA . TRP B 1 260 ? -20.672 16.656 -11.969 1 84.5 260 TRP B CA 1
ATOM 5123 C C . TRP B 1 260 ? -19.531 16.734 -10.945 1 84.5 260 TRP B C 1
ATOM 5125 O O . TRP B 1 260 ? -18.828 15.75 -10.727 1 84.5 260 TRP B O 1
ATOM 5135 N N . THR B 1 261 ? -19.422 17.828 -10.227 1 88.75 261 THR B N 1
ATOM 5136 C CA . THR B 1 261 ? -18.344 18.016 -9.281 1 88.75 261 THR B CA 1
ATOM 5137 C C . THR B 1 261 ? -18.656 17.344 -7.945 1 88.75 261 THR B C 1
ATOM 5139 O O . THR B 1 261 ? -17.766 17.172 -7.105 1 88.75 261 THR B O 1
ATOM 5142 N N . LYS B 1 262 ? -19.859 16.938 -7.797 1 88.19 262 LYS B N 1
ATOM 5143 C CA . LYS B 1 262 ? -20.219 16.219 -6.578 1 88.19 262 LYS B CA 1
ATOM 5144 C C . LYS B 1 262 ? -19.672 14.797 -6.605 1 88.19 262 LYS B C 1
ATOM 5146 O O . LYS B 1 262 ? -20.375 13.875 -7.051 1 88.19 262 LYS B O 1
ATOM 5151 N N . MET B 1 263 ? -18.5 14.664 -6.23 1 91 263 MET B N 1
ATOM 5152 C CA . MET B 1 263 ? -17.844 13.359 -6.203 1 91 263 MET B CA 1
ATOM 5153 C C . MET B 1 263 ? -16.969 13.219 -4.965 1 91 263 MET B C 1
ATOM 5155 O O . MET B 1 263 ? -16.719 14.195 -4.254 1 91 263 MET B O 1
ATOM 5159 N N . GLY B 1 264 ? -16.531 12.062 -4.664 1 91.69 264 GLY B N 1
ATOM 5160 C CA . GLY B 1 264 ? -15.672 11.812 -3.525 1 91.69 264 GLY B CA 1
ATOM 5161 C C . GLY B 1 264 ? -14.227 12.219 -3.773 1 91.69 264 GLY B C 1
ATOM 5162 O O . GLY B 1 264 ? -13.852 12.539 -4.902 1 91.69 264 GLY B O 1
ATOM 5163 N N . VAL B 1 265 ? -13.523 12.219 -2.701 1 94.12 265 VAL B N 1
ATOM 5164 C CA . VAL B 1 265 ? -12.125 12.633 -2.748 1 94.12 265 VAL B CA 1
ATOM 5165 C C . VAL B 1 265 ? -11.352 11.742 -3.725 1 94.12 265 VAL B C 1
ATOM 5167 O O . VAL B 1 265 ? -10.57 12.242 -4.535 1 94.12 265 VAL B O 1
ATOM 5170 N N . ALA B 1 266 ? -11.586 10.43 -3.67 1 96.19 266 ALA B N 1
ATOM 5171 C CA . ALA B 1 266 ? -10.859 9.492 -4.523 1 96.19 266 ALA B CA 1
ATOM 5172 C C . ALA B 1 266 ? -11.109 9.789 -6 1 96.19 266 ALA B C 1
ATOM 5174 O O . ALA B 1 266 ? -10.164 9.836 -6.797 1 96.19 266 ALA B O 1
ATOM 5175 N N . GLU B 1 267 ? -12.344 9.961 -6.387 1 95.75 267 GLU B N 1
ATOM 5176 C CA . GLU B 1 267 ? -12.703 10.234 -7.773 1 95.75 267 GLU B CA 1
ATOM 5177 C C . GLU B 1 267 ? -12.062 11.531 -8.266 1 95.75 267 GLU B C 1
ATOM 5179 O O . GLU B 1 267 ? -11.578 11.594 -9.398 1 95.75 267 GLU B O 1
ATOM 5184 N N . ALA B 1 268 ? -12.094 12.508 -7.406 1 96.25 268 ALA B N 1
ATOM 5185 C CA . ALA B 1 268 ? -11.5 13.789 -7.766 1 96.25 268 ALA B CA 1
ATOM 5186 C C . ALA B 1 268 ? -10 13.648 -8.016 1 96.25 268 ALA B C 1
ATOM 5188 O O . ALA B 1 268 ? -9.461 14.242 -8.953 1 96.25 268 ALA B O 1
ATOM 5189 N N . MET B 1 269 ? -9.328 12.898 -7.148 1 97.44 269 MET B N 1
ATOM 5190 C CA . MET B 1 269 ? -7.887 12.703 -7.289 1 97.44 269 MET B CA 1
ATOM 5191 C C . MET B 1 269 ? -7.562 11.938 -8.57 1 97.44 269 MET B C 1
ATOM 5193 O O . MET B 1 269 ? -6.594 12.25 -9.258 1 97.44 269 MET B O 1
ATOM 5197 N N . ILE B 1 270 ? -8.336 10.93 -8.891 1 97.44 270 ILE B N 1
ATOM 5198 C CA . ILE B 1 270 ? -8.141 10.141 -10.102 1 97.44 270 ILE B CA 1
ATOM 5199 C C . ILE B 1 270 ? -8.336 11.023 -11.328 1 97.44 270 ILE B C 1
ATOM 5201 O O . ILE B 1 270 ? -7.539 10.977 -12.273 1 97.44 270 ILE B O 1
ATOM 5205 N N . LEU B 1 271 ? -9.414 11.82 -11.312 1 96.94 271 LEU B N 1
ATOM 5206 C CA . LEU B 1 271 ? -9.672 12.742 -12.414 1 96.94 271 LEU B CA 1
ATOM 5207 C C . LEU B 1 271 ? -8.516 13.727 -12.57 1 96.94 271 LEU B C 1
ATOM 5209 O O . LEU B 1 271 ? -8.102 14.031 -13.695 1 96.94 271 LEU B O 1
ATOM 5213 N N . GLY B 1 272 ? -8.094 14.234 -11.438 1 97.12 272 GLY B N 1
ATOM 5214 C CA . GLY B 1 272 ? -6.938 15.109 -11.484 1 97.12 272 GLY B CA 1
ATOM 5215 C C . GLY B 1 272 ? -5.727 14.469 -12.141 1 97.12 272 GLY B C 1
ATOM 5216 O O . GLY B 1 272 ? -5.027 15.109 -12.93 1 97.12 272 GLY B O 1
ATOM 5217 N N . ALA B 1 273 ? -5.465 13.227 -11.859 1 97.5 273 ALA B N 1
ATOM 5218 C CA . ALA B 1 273 ? -4.34 12.5 -12.438 1 97.5 273 ALA B CA 1
ATOM 5219 C C . ALA B 1 273 ? -4.52 12.328 -13.945 1 97.5 273 ALA B C 1
ATOM 5221 O O . ALA B 1 273 ? -3.564 12.484 -14.711 1 97.5 273 ALA B O 1
ATOM 5222 N N . ILE B 1 274 ? -5.688 12.031 -14.367 1 97.06 274 ILE B N 1
ATOM 5223 C CA . ILE B 1 274 ? -5.977 11.828 -15.781 1 97.06 274 ILE B CA 1
ATOM 5224 C C . ILE B 1 274 ? -5.777 13.141 -16.531 1 97.06 274 ILE B C 1
ATOM 5226 O O . ILE B 1 274 ? -5.145 13.164 -17.594 1 97.06 274 ILE B O 1
ATOM 5230 N N . ILE B 1 275 ? -6.309 14.242 -15.984 1 97.31 275 ILE B N 1
ATOM 5231 C CA . ILE B 1 275 ? -6.168 15.547 -16.609 1 97.31 275 ILE B CA 1
ATOM 5232 C C . ILE B 1 275 ? -4.688 15.914 -16.719 1 97.31 275 ILE B C 1
ATOM 5234 O O . ILE B 1 275 ? -4.258 16.516 -17.703 1 97.31 275 ILE B O 1
ATOM 5238 N N . SER B 1 276 ? -3.934 15.523 -15.703 1 97.25 276 SER B N 1
ATOM 5239 C CA . SER B 1 276 ? -2.508 15.828 -15.695 1 97.25 276 SER B CA 1
ATOM 5240 C C . SER B 1 276 ? -1.78 15.102 -16.828 1 97.25 276 SER B C 1
ATOM 5242 O O . SER B 1 276 ? -0.793 15.609 -17.359 1 97.25 276 SER B O 1
ATOM 5244 N N . ILE B 1 277 ? -2.24 13.891 -17.203 1 96.5 277 ILE B N 1
ATOM 5245 C CA . ILE B 1 277 ? -1.652 13.164 -18.312 1 96.5 277 ILE B CA 1
ATOM 5246 C C . ILE B 1 2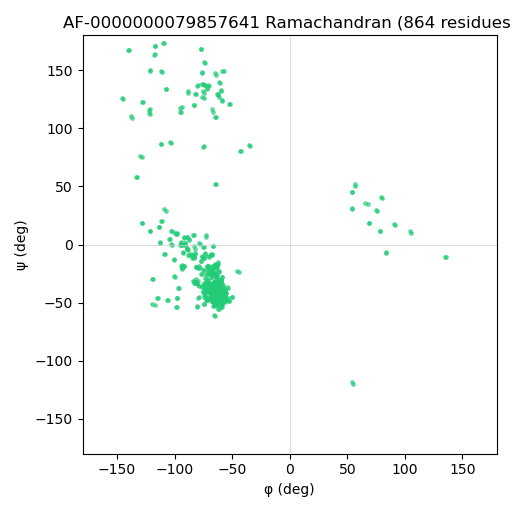77 ? -1.782 14 -19.594 1 96.5 277 ILE B C 1
ATOM 5248 O O . ILE B 1 277 ? -0.809 14.18 -20.328 1 96.5 277 ILE B O 1
ATOM 5252 N N . PHE B 1 278 ? -2.877 14.602 -19.781 1 96.38 278 PHE B N 1
ATOM 5253 C CA . PHE B 1 278 ? -3.15 15.352 -21.016 1 96.38 278 PHE B CA 1
ATOM 5254 C C . PHE B 1 278 ? -2.486 16.719 -20.969 1 96.38 278 PHE B C 1
ATOM 5256 O O . PHE B 1 278 ? -2.041 17.234 -22 1 96.38 278 PHE B O 1
ATOM 5263 N N . ALA B 1 279 ? -2.447 17.281 -19.797 1 96.69 279 ALA B N 1
ATOM 5264 C CA . ALA B 1 279 ? -1.86 18.609 -19.656 1 96.69 279 ALA B CA 1
ATOM 5265 C C . ALA B 1 279 ? -0.344 18.562 -19.828 1 96.69 279 ALA B C 1
ATOM 5267 O O . ALA B 1 279 ? 0.254 19.469 -20.406 1 96.69 279 ALA B O 1
ATOM 5268 N N . THR B 1 280 ? 0.292 17.547 -19.328 1 96.62 280 THR B N 1
ATOM 5269 C CA . THR B 1 280 ? 1.75 17.5 -19.297 1 96.62 280 THR B CA 1
ATOM 5270 C C . THR B 1 280 ? 2.281 16.625 -20.438 1 96.62 280 THR B C 1
ATOM 5272 O O . THR B 1 280 ? 3.477 16.656 -20.734 1 96.62 280 THR B O 1
ATOM 5275 N N . TRP B 1 281 ? 1.493 15.852 -21.094 1 96.19 281 TRP B N 1
ATOM 5276 C CA . TRP B 1 281 ? 1.866 14.898 -22.141 1 96.19 281 TRP B CA 1
ATOM 5277 C C . TRP B 1 281 ? 2.947 13.945 -21.656 1 96.19 281 TRP B C 1
ATOM 5279 O O . TRP B 1 281 ? 3.881 13.625 -22.391 1 96.19 281 TRP B O 1
ATOM 5289 N N . THR B 1 282 ? 2.855 13.727 -20.406 1 95.31 282 THR B N 1
ATOM 5290 C CA . THR B 1 282 ? 3.746 12.727 -19.812 1 95.31 282 THR B CA 1
ATOM 5291 C C . THR B 1 282 ? 3.271 11.32 -20.141 1 95.31 282 THR B C 1
ATOM 5293 O O . THR B 1 282 ? 2.07 11.07 -20.266 1 95.31 282 THR B O 1
ATOM 5296 N N . ASP B 1 283 ? 4.234 10.391 -20.281 1 96.62 283 ASP B N 1
ATOM 5297 C CA . ASP B 1 283 ? 3.926 8.984 -20.562 1 96.62 283 ASP B CA 1
ATOM 5298 C C . ASP B 1 283 ? 2.906 8.445 -19.562 1 96.62 283 ASP B C 1
ATOM 5300 O O . ASP B 1 283 ? 3.172 8.398 -18.359 1 96.62 283 ASP B O 1
ATOM 5304 N N . PRO B 1 284 ? 1.743 7.969 -20.047 1 96.75 284 PRO B N 1
ATOM 5305 C CA . PRO B 1 284 ? 0.706 7.461 -19.141 1 96.75 284 PRO B CA 1
ATOM 5306 C C . PRO B 1 284 ? 1.187 6.289 -18.297 1 96.75 284 PRO B C 1
ATOM 5308 O O . PRO B 1 284 ? 0.726 6.117 -17.156 1 96.75 284 PRO B O 1
ATOM 5311 N N . GLN B 1 285 ? 2.064 5.523 -18.781 1 97.56 285 GLN B N 1
ATOM 5312 C CA . GLN B 1 285 ? 2.605 4.406 -18.016 1 97.56 285 GLN B CA 1
ATOM 5313 C C . GLN B 1 285 ? 3.328 4.895 -16.766 1 97.56 285 GLN B C 1
ATOM 5315 O O . GLN B 1 285 ? 3.203 4.297 -15.695 1 97.56 285 GLN B O 1
ATOM 5320 N N . LYS B 1 286 ? 4.082 5.906 -16.969 1 97.56 286 LYS B N 1
ATOM 5321 C CA . LYS B 1 286 ? 4.805 6.496 -15.844 1 97.56 286 LYS B CA 1
ATOM 5322 C C . LYS B 1 286 ? 3.842 7.047 -14.797 1 97.56 286 LYS B C 1
ATOM 5324 O O . LYS B 1 286 ? 4.039 6.852 -13.602 1 97.56 286 LYS B O 1
ATOM 5329 N N . ILE B 1 287 ? 2.809 7.707 -15.219 1 97.94 287 ILE B N 1
ATOM 5330 C CA . ILE B 1 287 ? 1.831 8.32 -14.32 1 97.94 287 ILE B CA 1
ATOM 5331 C C . ILE B 1 287 ? 1.078 7.234 -13.562 1 97.94 287 ILE B C 1
ATOM 5333 O O . ILE B 1 287 ? 0.904 7.328 -12.344 1 97.94 287 ILE B O 1
ATOM 5337 N N . THR B 1 288 ? 0.66 6.211 -14.258 1 98.19 288 THR B N 1
ATOM 5338 C CA . THR B 1 288 ? -0.069 5.113 -13.633 1 98.19 288 THR B CA 1
ATOM 5339 C C . THR B 1 288 ? 0.802 4.406 -12.594 1 98.19 288 THR B C 1
ATOM 5341 O O . THR B 1 288 ? 0.346 4.117 -11.484 1 98.19 288 THR B O 1
ATOM 5344 N N . LYS B 1 289 ? 1.983 4.152 -12.969 1 97.75 289 LYS B N 1
ATOM 5345 C CA . LYS B 1 289 ? 2.91 3.486 -12.055 1 97.75 289 LYS B CA 1
ATOM 5346 C C . LYS B 1 289 ? 3.115 4.309 -10.789 1 97.75 289 LYS B C 1
ATOM 5348 O O . LYS B 1 289 ? 3.055 3.771 -9.68 1 97.75 289 LYS B O 1
ATOM 5353 N N . GLU B 1 290 ? 3.33 5.586 -10.961 1 98.06 290 GLU B N 1
ATOM 5354 C CA . GLU B 1 290 ? 3.576 6.449 -9.812 1 98.06 290 GLU B CA 1
ATOM 5355 C C . GLU B 1 290 ? 2.311 6.637 -8.984 1 98.06 290 GLU B C 1
ATOM 5357 O O . GLU B 1 290 ? 2.375 6.758 -7.758 1 98.06 290 GLU B O 1
ATOM 5362 N N . PHE B 1 291 ? 1.211 6.699 -9.656 1 98.44 291 PHE B N 1
ATOM 5363 C CA . PHE B 1 291 ? -0.05 6.801 -8.93 1 98.44 291 PHE B CA 1
ATOM 5364 C C . PHE B 1 291 ? -0.234 5.609 -8 1 98.44 291 PHE B C 1
ATOM 5366 O O . PHE B 1 291 ? -0.536 5.781 -6.816 1 98.44 291 PHE B O 1
ATOM 5373 N N . PHE B 1 292 ? -0.018 4.461 -8.438 1 98.69 292 PHE B N 1
ATOM 5374 C CA . PHE B 1 292 ? -0.203 3.262 -7.633 1 98.69 292 PHE B CA 1
ATOM 5375 C C . PHE B 1 292 ? 0.91 3.125 -6.602 1 98.69 292 PHE B C 1
ATOM 5377 O O . PHE B 1 292 ? 0.683 2.627 -5.496 1 98.69 292 PHE B O 1
ATOM 5384 N N . ASN B 1 293 ? 2.121 3.553 -6.973 1 98.25 293 ASN B N 1
ATOM 5385 C CA . ASN B 1 293 ? 3.18 3.611 -5.969 1 98.25 293 ASN B CA 1
ATOM 5386 C C . ASN B 1 293 ? 2.793 4.508 -4.797 1 98.25 293 ASN B C 1
ATOM 5388 O O . ASN B 1 293 ? 3.074 4.184 -3.641 1 98.25 293 ASN B O 1
ATOM 5392 N N . GLY B 1 294 ? 2.195 5.625 -5.164 1 98.12 294 GLY B N 1
ATOM 5393 C CA . GLY B 1 294 ? 1.703 6.516 -4.125 1 98.12 294 GLY B CA 1
ATOM 5394 C C . GLY B 1 294 ? 0.625 5.887 -3.262 1 98.12 294 GLY B C 1
ATOM 5395 O O . GLY B 1 294 ? 0.637 6.039 -2.037 1 98.12 294 GLY B O 1
ATOM 5396 N N . MET B 1 295 ? -0.309 5.199 -3.904 1 98.31 295 MET B N 1
ATOM 5397 C CA . MET B 1 295 ? -1.351 4.512 -3.148 1 98.31 295 MET B CA 1
ATOM 5398 C C . MET B 1 295 ? -0.743 3.5 -2.182 1 98.31 295 MET B C 1
ATOM 5400 O O . MET B 1 295 ? -1.154 3.416 -1.024 1 98.31 295 MET B O 1
ATOM 5404 N N . GLY B 1 296 ? 0.162 2.738 -2.674 1 98.56 296 GLY B N 1
ATOM 5405 C CA . GLY B 1 296 ? 0.841 1.77 -1.829 1 98.56 296 GLY B CA 1
ATOM 5406 C C . GLY B 1 296 ? 1.577 2.406 -0.665 1 98.56 296 GLY B C 1
ATOM 5407 O O . GLY B 1 296 ? 1.537 1.896 0.456 1 98.56 296 GLY B O 1
ATOM 5408 N N . SER B 1 297 ? 2.268 3.512 -0.926 1 97.69 297 SER B N 1
ATOM 5409 C CA . SER B 1 297 ? 2.98 4.23 0.123 1 97.69 297 SER B CA 1
ATOM 5410 C C . SER B 1 297 ? 2.025 4.715 1.21 1 97.69 297 SER B C 1
ATOM 5412 O O . SER B 1 297 ? 2.336 4.629 2.4 1 97.69 297 SER B O 1
ATOM 5414 N N . ALA B 1 298 ? 0.938 5.223 0.753 1 97.38 298 ALA B N 1
ATOM 5415 C CA . ALA B 1 298 ? -0.069 5.68 1.706 1 97.38 298 ALA B CA 1
ATOM 5416 C C . ALA B 1 298 ? -0.571 4.527 2.57 1 97.38 298 ALA B C 1
ATOM 5418 O O . ALA B 1 298 ? -0.798 4.695 3.771 1 97.38 298 ALA B O 1
ATOM 5419 N N . TYR B 1 299 ? -0.755 3.41 1.957 1 98.19 299 TYR B N 1
ATOM 5420 C CA . TYR B 1 299 ? -1.232 2.264 2.721 1 98.19 299 TYR B CA 1
ATOM 5421 C C . TYR B 1 299 ? -0.196 1.822 3.748 1 98.19 299 TYR B C 1
ATOM 5423 O O . TYR B 1 299 ? -0.541 1.492 4.887 1 98.19 299 TYR B O 1
ATOM 5431 N N . ALA B 1 300 ? 1.025 1.82 3.357 1 97.94 300 ALA B N 1
ATOM 5432 C CA . ALA B 1 300 ? 2.104 1.386 4.242 1 97.94 300 ALA B CA 1
ATOM 5433 C C . ALA B 1 300 ? 2.291 2.363 5.398 1 97.94 300 ALA B C 1
ATOM 5435 O O . ALA B 1 300 ? 2.465 1.949 6.547 1 97.94 300 ALA B O 1
ATOM 5436 N N . GLU B 1 301 ? 2.209 3.645 5.078 1 95.19 301 GLU B N 1
ATOM 5437 C CA . GLU B 1 301 ? 2.652 4.637 6.051 1 95.19 301 GLU B CA 1
ATOM 5438 C C . GLU B 1 301 ? 1.474 5.215 6.824 1 95.19 301 GLU B C 1
ATOM 5440 O O . GLU B 1 301 ? 1.464 5.199 8.055 1 95.19 301 GLU B O 1
ATOM 5445 N N . ILE B 1 302 ? 0.529 5.688 6.109 1 94.88 302 ILE B N 1
ATOM 5446 C CA . ILE B 1 302 ? -0.565 6.414 6.742 1 94.88 302 ILE B CA 1
ATOM 5447 C C . ILE B 1 302 ? -1.574 5.426 7.324 1 94.88 302 ILE B C 1
ATOM 5449 O O . ILE B 1 302 ? -1.924 5.508 8.5 1 94.88 302 ILE B O 1
ATOM 5453 N N . MET B 1 303 ? -2.043 4.508 6.477 1 96.94 303 MET B N 1
ATOM 5454 C CA . MET B 1 303 ? -2.936 3.475 7 1 96.94 303 MET B CA 1
ATOM 5455 C C . MET B 1 303 ? -2.25 2.666 8.094 1 96.94 303 MET B C 1
ATOM 5457 O O . MET B 1 303 ? -2.9 2.223 9.047 1 96.94 303 MET B O 1
ATOM 5461 N N . GLY B 1 304 ? -0.947 2.471 7.957 1 97.38 304 GLY B N 1
ATOM 5462 C CA . GLY B 1 304 ? -0.194 1.771 8.984 1 97.38 304 GLY B CA 1
ATOM 5463 C C . GLY B 1 304 ? -0.332 2.402 10.359 1 97.38 304 GLY B C 1
ATOM 5464 O O . GLY B 1 304 ? -0.524 1.699 11.352 1 97.38 304 GLY B O 1
ATOM 5465 N N . ILE B 1 305 ? -0.26 3.689 10.406 1 95 305 ILE B N 1
ATOM 5466 C CA . ILE B 1 305 ? -0.366 4.395 11.68 1 95 305 ILE B CA 1
ATOM 5467 C C . ILE B 1 305 ? -1.784 4.262 12.234 1 95 305 ILE B C 1
ATOM 5469 O O . ILE B 1 305 ? -1.977 4.129 13.445 1 95 305 ILE B O 1
ATOM 5473 N N . ILE B 1 306 ? -2.746 4.32 11.367 1 95.5 306 ILE B N 1
ATOM 5474 C CA . ILE B 1 306 ? -4.145 4.184 11.766 1 95.5 306 ILE B CA 1
ATOM 5475 C C . ILE B 1 306 ? -4.375 2.801 12.367 1 95.5 306 ILE B C 1
ATOM 5477 O O . ILE B 1 306 ? -5.02 2.67 13.414 1 95.5 306 ILE B O 1
ATOM 5481 N N . ILE B 1 307 ? -3.828 1.806 11.727 1 98 307 ILE B N 1
ATOM 5482 C CA . ILE B 1 307 ? -3.912 0.431 12.211 1 98 307 ILE B CA 1
ATOM 5483 C C . ILE B 1 307 ? -3.244 0.322 13.578 1 98 307 ILE B C 1
ATOM 5485 O O . ILE B 1 307 ? -3.811 -0.258 14.508 1 98 307 ILE B O 1
ATOM 5489 N N . ALA B 1 308 ? -2.049 0.869 13.695 1 97.81 308 ALA B N 1
ATOM 5490 C CA . ALA B 1 308 ? -1.286 0.809 14.938 1 97.81 308 ALA B CA 1
ATOM 5491 C C . ALA B 1 308 ? -2.049 1.472 16.078 1 97.81 308 ALA B C 1
ATOM 5493 O O . ALA B 1 308 ? -2.104 0.937 17.188 1 97.81 308 ALA B O 1
ATOM 5494 N N . ALA B 1 309 ? -2.584 2.59 15.789 1 96.19 309 ALA B N 1
ATOM 5495 C CA . ALA B 1 309 ? -3.375 3.295 16.797 1 96.19 309 ALA B CA 1
ATOM 5496 C C . ALA B 1 309 ? -4.574 2.459 17.234 1 96.19 309 ALA B C 1
ATOM 5498 O O . ALA B 1 309 ? -4.93 2.441 18.422 1 96.19 309 ALA B O 1
ATOM 5499 N N . GLY B 1 310 ? -5.211 1.84 16.297 1 96.88 310 GLY B N 1
ATOM 5500 C CA . GLY B 1 310 ? -6.328 0.964 16.609 1 96.88 310 GLY B CA 1
ATOM 5501 C C . GLY B 1 310 ? -5.957 -0.164 17.562 1 96.88 310 GLY B C 1
ATOM 5502 O O . GLY B 1 310 ? -6.711 -0.477 18.484 1 96.88 310 GLY B O 1
ATOM 5503 N N . VAL B 1 311 ? -4.828 -0.786 17.328 1 98 311 VAL B N 1
ATOM 5504 C CA . VAL B 1 311 ? -4.375 -1.881 18.188 1 98 311 VAL B CA 1
ATOM 5505 C C . VAL B 1 311 ? -4.07 -1.354 19.594 1 98 311 VAL B C 1
ATOM 5507 O O . VAL B 1 311 ? -4.406 -1.994 20.594 1 98 311 VAL B O 1
ATOM 5510 N N . PHE B 1 312 ? -3.389 -0.249 19.672 1 97.94 312 PHE B N 1
ATOM 5511 C CA . PHE B 1 312 ? -3.076 0.356 20.953 1 97.94 312 PHE B CA 1
ATOM 5512 C C . PHE B 1 312 ? -4.348 0.629 21.75 1 97.94 312 PHE B C 1
ATOM 5514 O O . PHE B 1 312 ? -4.43 0.304 22.938 1 97.94 312 PHE B O 1
ATOM 5521 N N . VAL B 1 313 ? -5.309 1.18 21.094 1 96.31 313 VAL B N 1
ATOM 5522 C CA . VAL B 1 313 ? -6.566 1.526 21.75 1 96.31 313 VAL B CA 1
ATOM 5523 C C . VAL B 1 313 ? -7.289 0.255 22.188 1 96.31 313 VAL B C 1
ATOM 5525 O O . VAL B 1 313 ? -7.941 0.233 23.234 1 96.31 313 VAL B O 1
ATOM 5528 N N . ALA B 1 314 ? -7.254 -0.787 21.375 1 97.31 314 ALA B N 1
ATOM 5529 C CA . ALA B 1 314 ? -7.816 -2.072 21.766 1 97.31 314 ALA B CA 1
ATOM 5530 C C . ALA B 1 314 ? -7.184 -2.564 23.078 1 97.31 314 ALA B C 1
ATOM 5532 O O . ALA B 1 314 ? -7.859 -3.168 23.906 1 97.31 314 ALA B O 1
ATOM 5533 N N . GLY B 1 315 ? -5.863 -2.348 23.219 1 97.75 315 GLY B N 1
ATOM 5534 C CA . GLY B 1 315 ? -5.191 -2.682 24.469 1 97.75 315 GLY B CA 1
ATOM 5535 C C . GLY B 1 315 ? -5.711 -1.897 25.656 1 97.75 315 GLY B C 1
ATOM 5536 O O . GLY B 1 315 ? -5.953 -2.465 26.734 1 97.75 315 GLY B O 1
ATOM 5537 N N . LEU B 1 316 ? -5.883 -0.64 25.453 1 96.69 316 LEU B N 1
ATOM 5538 C CA . LEU B 1 316 ? -6.41 0.212 26.516 1 96.69 316 LEU B CA 1
ATOM 5539 C C . LEU B 1 316 ? -7.832 -0.198 26.875 1 96.69 316 LEU B C 1
ATOM 5541 O O . LEU B 1 316 ? -8.195 -0.186 28.062 1 96.69 316 LEU B O 1
ATOM 5545 N N . LYS B 1 317 ? -8.609 -0.499 25.875 1 95.94 317 LYS B N 1
ATOM 5546 C CA . LYS B 1 317 ? -9.977 -0.938 26.109 1 95.94 317 LYS B CA 1
ATOM 5547 C C . LYS B 1 317 ? -10.008 -2.254 26.875 1 95.94 317 LYS B C 1
ATOM 5549 O O . LYS B 1 317 ? -10.859 -2.443 27.75 1 95.94 317 LYS B O 1
ATOM 5554 N N . ALA B 1 318 ? -9.125 -3.139 26.531 1 95.88 318 ALA B N 1
ATOM 5555 C CA . ALA B 1 318 ? -9.039 -4.426 27.219 1 95.88 318 ALA B CA 1
ATOM 5556 C C . ALA B 1 318 ? -8.758 -4.238 28.703 1 95.88 318 ALA B C 1
ATOM 5558 O O . ALA B 1 318 ? -9.234 -5.016 29.531 1 95.88 318 ALA B O 1
ATOM 5559 N N . CYS B 1 319 ? -8.055 -3.195 29.062 1 95.88 319 CYS B N 1
ATOM 5560 C CA . CYS B 1 319 ? -7.703 -2.898 30.453 1 95.88 319 CYS B CA 1
ATOM 5561 C C . CYS B 1 319 ? -8.82 -2.129 31.141 1 95.88 319 CYS B C 1
ATOM 5563 O O . CYS B 1 319 ? -8.773 -1.917 32.344 1 95.88 319 CYS B O 1
ATOM 5565 N N . GLY B 1 320 ? -9.828 -1.694 30.375 1 93.62 320 GLY B N 1
ATOM 5566 C CA . GLY B 1 320 ? -10.898 -0.877 30.938 1 93.62 320 GLY B CA 1
ATOM 5567 C C . GLY B 1 320 ? -10.492 0.573 31.125 1 93.62 320 GLY B C 1
ATOM 5568 O O . GLY B 1 320 ? -11.219 1.342 31.766 1 93.62 320 GLY B O 1
ATOM 5569 N N . ALA B 1 321 ? -9.453 0.924 30.594 1 92.75 321 ALA B N 1
ATOM 5570 C CA . ALA B 1 321 ? -8.906 2.262 30.797 1 92.75 321 ALA B CA 1
ATOM 5571 C C . ALA B 1 321 ? -9.742 3.312 30.078 1 92.75 321 ALA B C 1
ATOM 5573 O O . ALA B 1 321 ? -9.945 4.418 30.594 1 92.75 321 ALA B O 1
ATOM 5574 N N . ILE B 1 322 ? -10.188 3.033 28.906 1 92.19 322 ILE B N 1
ATOM 5575 C CA . ILE B 1 322 ? -10.953 3.984 28.109 1 92.19 322 ILE B CA 1
ATOM 5576 C C . ILE B 1 322 ? -12.242 4.352 28.859 1 92.19 322 ILE B C 1
ATOM 5578 O O . ILE B 1 322 ? -12.586 5.527 28.969 1 92.19 322 ILE B O 1
ATOM 5582 N N . ASP B 1 323 ? -12.875 3.352 29.359 1 91.31 323 ASP B N 1
ATOM 5583 C CA . ASP B 1 323 ? -14.109 3.59 30.094 1 91.31 323 ASP B CA 1
ATOM 5584 C C . ASP B 1 323 ? -13.859 4.438 31.344 1 91.31 323 ASP B C 1
ATOM 5586 O O . ASP B 1 323 ? -14.641 5.34 31.656 1 91.31 323 ASP B O 1
ATOM 5590 N N . TRP B 1 324 ? -12.844 4.102 31.953 1 91.19 324 TRP B N 1
ATOM 5591 C CA . TRP B 1 324 ? -12.492 4.844 33.156 1 91.19 324 TRP B CA 1
ATOM 5592 C C . TRP B 1 324 ? -12.195 6.305 32.844 1 91.19 324 TRP B C 1
ATOM 5594 O O . TRP B 1 324 ? -12.664 7.211 33.531 1 91.19 324 TRP B O 1
ATOM 5604 N N . VAL B 1 325 ? -11.508 6.566 31.859 1 88.94 325 VAL B N 1
ATOM 5605 C CA . VAL B 1 325 ? -1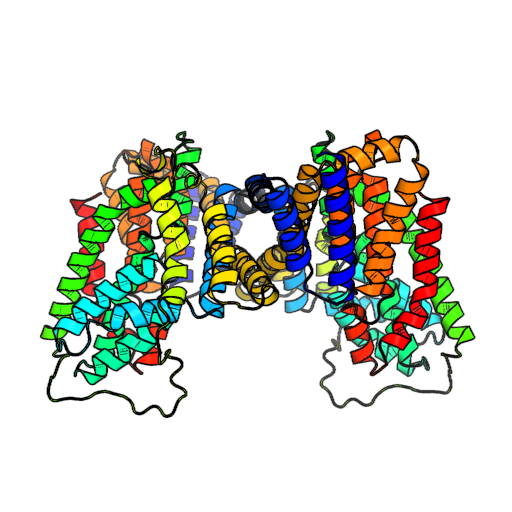1.117 7.918 31.469 1 88.94 325 VAL B CA 1
ATOM 5606 C C . VAL B 1 325 ? -12.352 8.703 31.031 1 88.94 325 VAL B C 1
ATOM 5608 O O . VAL B 1 325 ? -12.5 9.875 31.375 1 88.94 325 VAL B O 1
ATOM 5611 N N . ILE B 1 326 ? -13.164 8.055 30.297 1 90.94 326 ILE B N 1
ATOM 5612 C CA . ILE B 1 326 ? -14.375 8.719 29.828 1 90.94 326 ILE B CA 1
ATOM 5613 C C . ILE B 1 326 ? -15.242 9.125 31.016 1 90.94 326 ILE B C 1
ATOM 5615 O O . ILE B 1 326 ? -15.758 10.242 31.062 1 90.94 326 ILE B O 1
ATOM 5619 N N . GLU B 1 327 ? -15.359 8.258 31.906 1 91.12 327 GLU B N 1
ATOM 5620 C CA . GLU B 1 327 ? -16.141 8.57 33.094 1 91.12 327 GLU B CA 1
ATOM 5621 C C . GLU B 1 327 ? -15.516 9.727 33.875 1 91.12 327 GLU B C 1
ATOM 5623 O O . GLU B 1 327 ? -16.219 10.617 34.344 1 91.12 327 GLU B O 1
ATOM 5628 N N . PHE B 1 328 ? -14.258 9.68 34 1 89.75 328 PHE B N 1
ATOM 5629 C CA . PHE B 1 328 ? -13.547 10.75 34.688 1 89.75 328 PHE B CA 1
ATOM 5630 C C . PHE B 1 328 ? -13.727 12.078 33.969 1 89.75 328 PHE B C 1
ATOM 5632 O O . PHE B 1 328 ? -13.984 13.109 34.594 1 89.75 328 PHE B O 1
ATOM 5639 N N . LEU B 1 329 ? -13.664 12.062 32.656 1 90.25 329 LEU B N 1
ATOM 5640 C CA . LEU B 1 329 ? -13.688 13.273 31.859 1 90.25 329 LEU B CA 1
ATOM 5641 C C . LEU B 1 329 ? -15.102 13.828 31.75 1 90.25 329 LEU B C 1
ATOM 5643 O O . LEU B 1 329 ? -15.289 15.023 31.516 1 90.25 329 LEU B O 1
ATOM 5647 N N . LYS B 1 330 ? -16.031 12.984 31.891 1 89.31 330 LYS B N 1
ATOM 5648 C CA . LYS B 1 330 ? -17.406 13.461 31.906 1 89.31 330 LYS B CA 1
ATOM 5649 C C . LYS B 1 330 ? -17.625 14.469 33.031 1 89.31 330 LYS B C 1
ATOM 5651 O O . LYS B 1 330 ? -18.438 15.391 32.875 1 89.31 330 LYS B O 1
ATOM 5656 N N . HIS B 1 331 ? -16.828 14.273 34.031 1 88.06 331 HIS B N 1
ATOM 5657 C CA . HIS B 1 331 ? -16.969 15.148 35.188 1 88.06 331 HIS B CA 1
ATOM 5658 C C . HIS B 1 331 ? -16.016 16.344 35.094 1 88.06 331 HIS B C 1
ATOM 5660 O O . HIS B 1 331 ? -16.203 17.344 35.781 1 88.06 331 HIS B O 1
ATOM 5666 N N . GLU B 1 332 ? -15.016 16.188 34.312 1 88 332 GLU B N 1
ATOM 5667 C CA . GLU B 1 332 ? -14 17.219 34.156 1 88 332 GLU B CA 1
ATOM 5668 C C . GLU B 1 332 ? -13.773 17.531 32.656 1 88 332 GLU B C 1
ATOM 5670 O O . GLU B 1 332 ? -12.672 17.344 32.156 1 88 332 GLU B O 1
ATOM 5675 N N . GLN B 1 333 ? -14.672 18.188 32.188 1 83.62 333 GLN B N 1
ATOM 5676 C CA . GLN B 1 333 ? -14.695 18.359 30.734 1 83.62 333 GLN B CA 1
ATOM 5677 C C . GLN B 1 333 ? -13.555 19.266 30.266 1 83.62 333 GLN B C 1
ATOM 5679 O O . GLN B 1 333 ? -13.086 19.156 29.141 1 83.62 333 GLN B O 1
ATOM 5684 N N . THR B 1 334 ? -13.102 20.078 31.125 1 85.88 334 THR B N 1
ATOM 5685 C CA . THR B 1 334 ? -12.039 21.016 30.797 1 85.88 334 THR B CA 1
ATOM 5686 C C . THR B 1 334 ? -10.758 20.281 30.438 1 85.88 334 THR B C 1
ATOM 5688 O O . THR B 1 334 ? -9.992 20.734 29.578 1 85.88 334 THR B O 1
ATOM 5691 N N . TYR B 1 335 ? -10.531 19.172 30.938 1 89.56 335 TYR B N 1
ATOM 5692 C CA . TYR B 1 335 ? -9.312 18.406 30.688 1 89.56 335 TYR B CA 1
ATOM 5693 C C . TYR B 1 335 ? -9.32 17.797 29.297 1 89.56 335 TYR B C 1
ATOM 5695 O O . TYR B 1 335 ? -8.266 17.469 28.75 1 89.56 335 TYR B O 1
ATOM 5703 N N . VAL B 1 336 ? -10.477 17.641 28.719 1 91.25 336 VAL B N 1
ATOM 5704 C CA . VAL B 1 336 ? -10.594 17.047 27.391 1 91.25 336 VAL B CA 1
ATOM 5705 C C . VAL B 1 336 ? -9.945 17.984 26.359 1 91.25 336 VAL B C 1
ATOM 5707 O O . VAL B 1 336 ? -9.195 17.531 25.5 1 91.25 336 VAL B O 1
ATOM 5710 N N . LYS B 1 337 ? -10.234 19.234 26.531 1 91.81 337 LYS B N 1
ATOM 5711 C CA . LYS B 1 337 ? -9.688 20.203 25.594 1 91.81 337 LYS B CA 1
ATOM 5712 C C . LYS B 1 337 ? -8.164 20.266 25.672 1 91.81 337 LYS B C 1
ATOM 5714 O O . LYS B 1 337 ? -7.484 20.391 24.656 1 91.81 337 LYS B O 1
ATOM 5719 N N . PHE B 1 338 ? -7.605 20.125 26.859 1 94.38 338 PHE B N 1
ATOM 5720 C CA . PHE B 1 338 ? -6.16 20.188 27.062 1 94.38 338 PHE B CA 1
ATOM 5721 C C . PHE B 1 338 ? -5.484 18.938 26.547 1 94.38 338 PHE B C 1
ATOM 5723 O O . PHE B 1 338 ? -4.422 19 25.922 1 94.38 338 PHE B O 1
ATOM 5730 N N . GLY B 1 339 ? -6.129 17.812 26.766 1 93.19 339 GLY B N 1
ATOM 5731 C CA . GLY B 1 339 ? -5.602 16.562 26.234 1 93.19 339 GLY B CA 1
ATOM 5732 C C . GLY B 1 339 ? -5.609 16.531 24.719 1 93.19 339 GLY B C 1
ATOM 5733 O O . GLY B 1 339 ? -4.668 16.031 24.094 1 93.19 339 GLY B O 1
ATOM 5734 N N . GLY B 1 340 ? -6.645 17.062 24.156 1 95.12 340 GLY B N 1
ATOM 5735 C CA . GLY B 1 340 ? -6.824 17.047 22.703 1 95.12 340 GLY B CA 1
ATOM 5736 C C . GLY B 1 340 ? -5.957 18.047 21.984 1 95.12 340 GLY B C 1
ATOM 5737 O O . GLY B 1 340 ? -5.793 17.969 20.766 1 95.12 340 GLY B O 1
ATOM 5738 N N . THR B 1 341 ? -5.312 18.969 22.719 1 97.06 341 THR B N 1
ATOM 5739 C CA . THR B 1 341 ? -4.504 20 22.078 1 97.06 341 THR B CA 1
ATOM 5740 C C . THR B 1 341 ? -3.039 19.875 22.484 1 97.06 341 THR B C 1
ATOM 5742 O O . THR B 1 341 ? -2.189 19.5 21.688 1 97.06 341 THR B O 1
ATOM 5745 N N . PHE B 1 342 ? -2.73 19.812 23.75 1 97.44 342 PHE B N 1
ATOM 5746 C CA . PHE B 1 342 ? -1.353 19.922 24.219 1 97.44 342 PHE B CA 1
ATOM 5747 C C . PHE B 1 342 ? -0.637 18.578 24.094 1 97.44 342 PHE B C 1
ATOM 5749 O O . PHE B 1 342 ? 0.571 18.531 23.859 1 97.44 342 PHE B O 1
ATOM 5756 N N . ILE B 1 343 ? -1.377 17.5 24.266 1 95.56 343 ILE B N 1
ATOM 5757 C CA . ILE B 1 343 ? -0.714 16.219 24.141 1 95.56 343 ILE B CA 1
ATOM 5758 C C . ILE B 1 343 ? -0.238 16 22.719 1 95.56 343 ILE B C 1
ATOM 5760 O O . ILE B 1 343 ? 0.943 15.742 22.469 1 95.56 343 ILE B O 1
ATOM 5764 N N . PRO B 1 344 ? -1.114 16.141 21.734 1 97.44 344 PRO B N 1
ATOM 5765 C CA . PRO B 1 344 ? -0.634 16.031 20.359 1 97.44 344 PRO B CA 1
ATOM 5766 C C . PRO B 1 344 ? 0.461 17.031 20.031 1 97.44 344 PRO B C 1
ATOM 5768 O O . PRO B 1 344 ? 1.421 16.703 19.328 1 97.44 344 PRO B O 1
ATOM 5771 N N . PHE B 1 345 ? 0.4 18.25 20.562 1 98.44 345 PHE B N 1
ATOM 5772 C CA . PHE B 1 345 ? 1.384 19.281 20.297 1 98.44 345 PHE B CA 1
ATOM 5773 C C . PHE B 1 345 ? 2.752 18.891 20.844 1 98.44 345 PHE B C 1
ATOM 5775 O O . PHE B 1 345 ? 3.746 18.922 20.125 1 98.44 345 PHE B O 1
ATOM 5782 N N . ILE B 1 346 ? 2.811 18.484 22.062 1 97.75 346 ILE B N 1
ATOM 5783 C CA . ILE B 1 346 ? 4.066 18.141 22.719 1 97.75 346 ILE B CA 1
ATOM 5784 C C . ILE B 1 346 ? 4.695 16.938 22.031 1 97.75 346 ILE B C 1
ATOM 5786 O O . ILE B 1 346 ? 5.902 16.906 21.781 1 97.75 346 ILE B O 1
ATOM 5790 N N . MET B 1 347 ? 3.865 16 21.734 1 95.69 347 MET B N 1
ATOM 5791 C CA . MET B 1 347 ? 4.379 14.82 21.062 1 95.69 347 MET B CA 1
ATOM 5792 C C . MET B 1 347 ? 4.887 15.172 19.656 1 95.69 347 MET B C 1
ATOM 5794 O O . MET B 1 347 ? 5.867 14.586 19.188 1 95.69 347 MET B O 1
ATOM 5798 N N . GLY B 1 348 ? 4.191 16.109 18.984 1 97.12 348 GLY B N 1
ATOM 5799 C CA . GLY B 1 348 ? 4.684 16.594 17.703 1 97.12 348 GLY B CA 1
ATOM 5800 C C . GLY B 1 348 ? 6.043 17.25 17.797 1 97.12 348 GLY B C 1
ATOM 5801 O O . GLY B 1 348 ? 6.926 17 16.969 1 97.12 348 GLY B O 1
ATOM 5802 N N . VAL B 1 349 ? 6.25 17.984 18.812 1 97.38 349 VAL B N 1
ATOM 5803 C CA . VAL B 1 349 ? 7.5 18.703 19.016 1 97.38 349 VAL B CA 1
ATOM 5804 C C . VAL B 1 349 ? 8.625 17.719 19.297 1 97.38 349 VAL B C 1
ATOM 5806 O O . VAL B 1 349 ? 9.727 17.844 18.75 1 97.38 349 VAL B O 1
ATOM 5809 N N . VAL B 1 350 ? 8.312 16.75 20.062 1 94.94 350 VAL B N 1
ATOM 5810 C CA . VAL B 1 350 ? 9.352 15.891 20.609 1 94.94 350 VAL B CA 1
ATOM 5811 C C . VAL B 1 350 ? 9.703 14.805 19.594 1 94.94 350 VAL B C 1
ATOM 5813 O O . VAL B 1 350 ? 10.859 14.391 19.484 1 94.94 350 VAL B O 1
ATOM 5816 N N . THR B 1 351 ? 8.695 14.391 18.797 1 94.44 351 THR B N 1
ATOM 5817 C CA . THR B 1 351 ? 8.93 13.242 17.938 1 94.44 351 THR B CA 1
ATOM 5818 C C . THR B 1 351 ? 9.023 13.68 16.469 1 94.44 351 THR B C 1
ATOM 5820 O O . THR B 1 351 ? 9.398 12.891 15.602 1 94.44 351 THR B O 1
ATOM 5823 N N . GLY B 1 352 ? 8.742 14.867 16.219 1 95.19 352 GLY B N 1
ATOM 5824 C CA . GLY B 1 352 ? 8.773 15.344 14.852 1 95.19 352 GLY B CA 1
ATOM 5825 C C . GLY B 1 352 ? 7.5 15.047 14.086 1 95.19 352 GLY B C 1
ATOM 5826 O O . GLY B 1 352 ? 7.363 15.438 12.922 1 95.19 352 GLY B O 1
ATOM 5827 N N . SER B 1 353 ? 6.641 14.273 14.727 1 92.12 353 SER B N 1
ATOM 5828 C CA . SER B 1 353 ? 5.336 13.969 14.148 1 92.12 353 SER B CA 1
ATOM 5829 C C . SER B 1 353 ? 4.262 13.867 15.227 1 92.12 353 SER B C 1
ATOM 5831 O O . SER B 1 353 ? 4.434 13.141 16.219 1 92.12 353 SER B O 1
ATOM 5833 N N . GLY B 1 354 ? 3.217 14.633 15.055 1 91.88 354 GLY B N 1
ATOM 5834 C CA . GLY B 1 354 ? 2.088 14.516 15.969 1 91.88 354 GLY B CA 1
ATOM 5835 C C . GLY B 1 354 ? 1.065 13.484 15.516 1 91.88 354 GLY B C 1
ATOM 5836 O O . GLY B 1 354 ? 0.012 13.336 16.141 1 91.88 354 GLY B O 1
ATOM 5837 N N . ASP B 1 355 ? 1.326 12.727 14.469 1 92 355 ASP B N 1
ATOM 5838 C CA . ASP B 1 355 ? 0.346 11.852 13.836 1 92 355 ASP B CA 1
ATOM 5839 C C . ASP B 1 355 ? -0.055 10.711 14.773 1 92 355 ASP B C 1
ATOM 5841 O O . ASP B 1 355 ? -1.239 10.391 14.906 1 92 355 ASP B O 1
ATOM 5845 N N . ALA B 1 356 ? 0.949 10.133 15.414 1 90.94 356 ALA B N 1
ATOM 5846 C CA . ALA B 1 356 ? 0.681 9 16.297 1 90.94 356 ALA B CA 1
ATOM 5847 C C . ALA B 1 356 ? -0.234 9.406 17.453 1 90.94 356 ALA B C 1
ATOM 5849 O O . ALA B 1 356 ? -1.221 8.727 17.734 1 90.94 356 ALA B O 1
ATOM 5850 N N . ALA B 1 357 ? 0.143 10.492 18.062 1 93 357 ALA B N 1
ATOM 5851 C CA . ALA B 1 357 ? -0.616 10.961 19.219 1 93 357 ALA B CA 1
ATOM 5852 C C . ALA B 1 357 ? -2.012 11.422 18.812 1 93 357 ALA B C 1
ATOM 5854 O O . ALA B 1 357 ? -2.99 11.164 19.516 1 93 357 ALA B O 1
ATOM 5855 N N . THR B 1 358 ? -2.1 12.109 17.734 1 95.88 358 THR B N 1
ATOM 5856 C CA . THR B 1 358 ? -3.381 12.594 17.234 1 95.88 358 THR B CA 1
ATOM 5857 C C . THR B 1 358 ? -4.301 11.43 16.891 1 95.88 358 THR B C 1
ATOM 5859 O O . THR B 1 358 ? -5.477 11.43 17.25 1 95.88 358 THR B O 1
ATOM 5862 N N . MET B 1 359 ? -3.764 10.43 16.234 1 94.94 359 MET B N 1
ATOM 5863 C CA . MET B 1 359 ? -4.566 9.281 15.844 1 94.94 359 MET B CA 1
ATOM 5864 C C . MET B 1 359 ? -5.023 8.492 17.062 1 94.94 359 MET B C 1
ATOM 5866 O O . MET B 1 359 ? -6.164 8.031 17.125 1 94.94 359 MET B O 1
ATOM 5870 N N . ALA B 1 360 ? -4.117 8.336 17.953 1 93.44 360 ALA B N 1
ATOM 5871 C CA . ALA B 1 360 ? -4.473 7.621 19.188 1 93.44 360 ALA B CA 1
ATOM 5872 C C . ALA B 1 360 ? -5.57 8.359 19.953 1 93.44 360 ALA B C 1
ATOM 5874 O O . ALA B 1 360 ? -6.512 7.738 20.438 1 93.44 360 ALA B O 1
ATOM 5875 N N . PHE B 1 361 ? -5.426 9.641 20.078 1 95.19 361 PHE B N 1
ATOM 5876 C CA . PHE B 1 361 ? -6.41 10.453 20.781 1 95.19 361 PHE B CA 1
ATOM 5877 C C . PHE B 1 361 ? -7.77 10.367 20.094 1 95.19 361 PHE B C 1
ATOM 5879 O O . PHE B 1 361 ? -8.797 10.18 20.75 1 95.19 361 PHE B O 1
ATOM 5886 N N . ASN B 1 362 ? -7.82 10.531 18.797 1 96.5 362 ASN B N 1
ATOM 5887 C CA . ASN B 1 362 ? -9.07 10.516 18.047 1 96.5 362 ASN B CA 1
ATOM 5888 C C . ASN B 1 362 ? -9.727 9.141 18.078 1 96.5 362 ASN B C 1
ATOM 5890 O O . ASN B 1 362 ? -10.953 9.031 18.156 1 96.5 362 ASN B O 1
ATOM 5894 N N . THR B 1 363 ? -8.906 8.133 18.047 1 94.31 363 THR B N 1
ATOM 5895 C CA . THR B 1 363 ? -9.43 6.773 18.094 1 94.31 363 THR B CA 1
ATOM 5896 C C . THR B 1 363 ? -9.961 6.438 19.484 1 94.31 363 THR B C 1
ATOM 5898 O O . THR B 1 363 ? -10.961 5.73 19.609 1 94.31 363 THR B O 1
ATOM 5901 N N . ALA B 1 364 ? -9.352 7.004 20.516 1 94.06 364 ALA B N 1
ATOM 5902 C CA . ALA B 1 364 ? -9.68 6.598 21.875 1 94.06 364 ALA B CA 1
ATOM 5903 C C . ALA B 1 364 ? -10.703 7.539 22.5 1 94.06 364 ALA B C 1
ATOM 5905 O O . ALA B 1 364 ? -11.578 7.102 23.25 1 94.06 364 ALA B O 1
ATOM 5906 N N . ILE B 1 365 ? -10.57 8.789 22.188 1 94.5 365 ILE B N 1
ATOM 5907 C CA . ILE B 1 365 ? -11.312 9.773 22.969 1 94.5 365 ILE B CA 1
ATOM 5908 C C . ILE B 1 365 ? -12.344 10.461 22.078 1 94.5 365 ILE B C 1
ATOM 5910 O O . ILE B 1 365 ? -13.523 10.539 22.438 1 94.5 365 ILE B O 1
ATOM 5914 N N . THR B 1 366 ? -11.969 10.875 20.891 1 96.19 366 THR B N 1
ATOM 5915 C CA . THR B 1 366 ? -12.844 11.672 20.031 1 96.19 366 THR B CA 1
ATOM 5916 C C . THR B 1 366 ? -14.078 10.875 19.625 1 96.19 366 THR B C 1
ATOM 5918 O O . THR B 1 366 ? -15.141 11.445 19.406 1 96.19 366 THR B O 1
ATOM 5921 N N . VAL B 1 367 ? -13.93 9.625 19.609 1 94.56 367 VAL B N 1
ATOM 5922 C CA . VAL B 1 367 ? -15.062 8.773 19.266 1 94.56 367 VAL B CA 1
ATOM 5923 C C . VAL B 1 367 ? -16.172 8.938 20.312 1 94.56 367 VAL B C 1
ATOM 5925 O O . VAL B 1 367 ? -17.344 8.711 20.031 1 94.56 367 VAL B O 1
ATOM 5928 N N . HIS B 1 368 ? -15.828 9.461 21.5 1 94.12 368 HIS B N 1
ATOM 5929 C CA . HIS B 1 368 ? -16.766 9.656 22.594 1 94.12 368 HIS B CA 1
ATOM 5930 C C . HIS B 1 368 ? -17 11.141 22.844 1 94.12 368 HIS B C 1
ATOM 5932 O O . HIS B 1 368 ? -17.406 11.531 23.953 1 94.12 368 HIS B O 1
ATOM 5938 N N . ALA B 1 369 ? -16.719 11.914 21.922 1 94.94 369 ALA B N 1
ATOM 5939 C CA . ALA B 1 369 ? -16.75 13.367 22.094 1 94.94 369 ALA B CA 1
ATOM 5940 C C . ALA B 1 369 ? -18.125 13.836 22.562 1 94.94 369 ALA B C 1
ATOM 5942 O O . ALA B 1 369 ? -18.234 14.711 23.422 1 94.94 369 ALA B O 1
ATOM 5943 N N . ALA B 1 370 ? -19.188 13.258 22.016 1 92 370 ALA B N 1
ATOM 5944 C CA . ALA B 1 370 ? -20.547 13.664 22.375 1 92 370 ALA B CA 1
ATOM 5945 C C . ALA B 1 370 ? -20.797 13.477 23.859 1 92 370 ALA B C 1
ATOM 5947 O O . ALA B 1 370 ? -21.422 14.328 24.5 1 92 370 ALA B O 1
ATOM 5948 N N . ASP B 1 371 ? -20.328 12.406 24.359 1 92.12 371 ASP B N 1
ATOM 5949 C CA . ASP B 1 371 ? -20.484 12.109 25.781 1 92.12 371 ASP B CA 1
ATOM 5950 C C . ASP B 1 371 ? -19.703 13.094 26.625 1 92.12 371 ASP B C 1
ATOM 5952 O O . ASP B 1 371 ? -20.016 13.297 27.812 1 92.12 371 ASP B O 1
ATOM 5956 N N . LEU B 1 372 ? -18.781 13.703 26.047 1 94.06 372 LEU B N 1
ATOM 5957 C CA . LEU B 1 372 ? -17.875 14.57 26.797 1 94.06 372 LEU B CA 1
ATOM 5958 C C . LEU B 1 372 ? -18.234 16.031 26.594 1 94.06 372 LEU B C 1
ATOM 5960 O O . LEU B 1 372 ? -17.5 16.922 27.031 1 94.06 372 LEU B O 1
ATOM 5964 N N . GLY B 1 373 ? -19.25 16.234 25.812 1 91 373 GLY B N 1
ATOM 5965 C CA . GLY B 1 373 ? -19.75 17.594 25.625 1 91 373 GLY B CA 1
ATOM 5966 C C . GLY B 1 373 ? -19.109 18.312 24.469 1 91 373 GLY B C 1
ATOM 5967 O O . GLY B 1 373 ? -19.141 19.547 24.406 1 91 373 GLY B O 1
ATOM 5968 N N . PHE B 1 374 ? -18.516 17.609 23.609 1 94.38 374 PHE B N 1
ATOM 5969 C CA . PHE B 1 374 ? -17.859 18.188 22.453 1 94.38 374 PHE B CA 1
ATOM 5970 C C . PHE B 1 374 ? -18.438 17.625 21.156 1 94.38 374 PHE B C 1
ATOM 5972 O O . PHE B 1 374 ? -19 16.531 21.141 1 94.38 374 PHE B O 1
ATOM 5979 N N . ALA B 1 375 ? -18.391 18.484 20.141 1 94.94 375 ALA B N 1
ATOM 5980 C CA . ALA B 1 375 ? -18.609 17.938 18.797 1 94.94 375 ALA B CA 1
ATOM 5981 C C . ALA B 1 375 ? -17.391 17.156 18.312 1 94.94 375 ALA B C 1
ATOM 5983 O O . ALA B 1 375 ? -16.25 17.578 18.516 1 94.94 375 ALA B O 1
ATOM 5984 N N . GLN B 1 376 ? -17.625 15.977 17.688 1 96.19 376 GLN B N 1
ATOM 5985 C CA . GLN B 1 376 ? -16.547 15.094 17.25 1 96.19 376 GLN B CA 1
ATOM 5986 C C . GLN B 1 376 ? -15.625 15.805 16.266 1 96.19 376 GLN B C 1
ATOM 5988 O O . GLN B 1 376 ? -14.398 15.648 16.344 1 96.19 376 GLN B O 1
ATOM 5993 N N . ASP B 1 377 ? -16.219 16.5 15.297 1 97.19 377 ASP B N 1
ATOM 5994 C CA . ASP B 1 377 ? -15.422 17.172 14.273 1 97.19 377 ASP B CA 1
ATOM 5995 C C . ASP B 1 377 ? -14.578 18.297 14.891 1 97.19 377 ASP B C 1
ATOM 5997 O O . ASP B 1 377 ? -13.391 18.422 14.57 1 97.19 377 ASP B O 1
ATOM 6001 N N . LYS B 1 378 ? -15.102 19.062 15.852 1 96.56 378 LYS B N 1
ATOM 6002 C CA . LYS B 1 378 ? -14.375 20.172 16.484 1 96.56 378 LYS B CA 1
ATOM 6003 C C . LYS B 1 378 ? -13.219 19.641 17.328 1 96.56 378 LYS B C 1
ATOM 6005 O O . LYS B 1 378 ? -12.102 20.156 17.25 1 96.56 378 LYS B O 1
ATOM 6010 N N . LEU B 1 379 ? -13.531 18.641 18.172 1 96.81 379 LEU B N 1
ATOM 6011 C CA . LEU B 1 379 ? -12.508 18.078 19.031 1 96.81 379 LEU B CA 1
ATOM 6012 C C . LEU B 1 379 ? -11.43 17.375 18.203 1 96.81 379 LEU B C 1
ATOM 6014 O O . LEU B 1 379 ? -10.234 17.531 18.453 1 96.81 379 LEU B O 1
ATOM 6018 N N . GLY B 1 380 ? -11.844 16.578 17.25 1 97.56 380 GLY B N 1
ATOM 6019 C CA . GLY B 1 380 ? -10.906 15.859 16.391 1 97.56 380 GLY B CA 1
ATOM 6020 C C . GLY B 1 380 ? -9.984 16.781 15.617 1 97.56 380 GLY B C 1
ATOM 6021 O O . GLY B 1 380 ? -8.789 16.516 15.508 1 97.56 380 GLY B O 1
ATOM 6022 N N . MET B 1 381 ? -10.523 17.828 15.047 1 97.56 381 MET B N 1
ATOM 6023 C CA . MET B 1 381 ? -9.727 18.734 14.234 1 97.56 381 MET B CA 1
ATOM 6024 C C . MET B 1 381 ? -8.812 19.594 15.109 1 97.56 381 MET B C 1
ATOM 6026 O O . MET B 1 381 ? -7.723 19.984 14.672 1 97.56 381 MET B O 1
ATOM 6030 N N . ALA B 1 382 ? -9.258 19.844 16.328 1 97.31 382 ALA B N 1
ATOM 6031 C CA . ALA B 1 382 ? -8.367 20.531 17.266 1 97.31 382 ALA B CA 1
ATOM 6032 C C . ALA B 1 382 ? -7.121 19.703 17.547 1 97.31 382 ALA B C 1
ATOM 6034 O O . ALA B 1 382 ? -6.012 20.234 17.625 1 97.31 382 ALA B O 1
ATOM 6035 N N . ALA B 1 383 ? -7.34 18.422 17.75 1 97.44 383 ALA B N 1
ATOM 6036 C CA . ALA B 1 383 ? -6.215 17.531 17.969 1 97.44 383 ALA B CA 1
ATOM 6037 C C . ALA B 1 383 ? -5.293 17.484 16.75 1 97.44 383 ALA B C 1
ATOM 6039 O O . ALA B 1 383 ? -4.066 17.484 16.891 1 97.44 383 ALA B O 1
ATOM 6040 N N . GLU B 1 384 ? -5.895 17.469 15.586 1 97.44 384 GLU B N 1
ATOM 6041 C CA . GLU B 1 384 ? -5.141 17.406 14.336 1 97.44 384 GLU B CA 1
ATOM 6042 C C . GLU B 1 384 ? -4.242 18.625 14.164 1 97.44 384 GLU B C 1
ATOM 6044 O O . GLU B 1 384 ? -3.047 18.484 13.898 1 97.44 384 GLU B O 1
ATOM 6049 N N . ILE B 1 385 ? -4.777 19.812 14.305 1 98 385 ILE B N 1
ATOM 6050 C CA . ILE B 1 385 ? -3.986 21.016 14.062 1 98 385 ILE B CA 1
ATOM 6051 C C . ILE B 1 385 ? -2.939 21.172 15.164 1 98 385 ILE B C 1
ATOM 6053 O O . ILE B 1 385 ? -1.832 21.656 14.914 1 98 385 ILE B O 1
ATOM 6057 N N . ALA B 1 386 ? -3.256 20.75 16.375 1 98.38 386 ALA B N 1
ATOM 6058 C CA . ALA B 1 386 ? -2.275 20.797 17.453 1 98.38 386 ALA B CA 1
ATOM 6059 C C . ALA B 1 386 ? -1.068 19.922 17.141 1 98.38 386 ALA B C 1
ATOM 6061 O O . ALA B 1 386 ? 0.076 20.328 17.344 1 98.38 386 ALA B O 1
ATOM 6062 N N . GLY B 1 387 ? -1.357 18.766 16.672 1 97.75 387 GLY B N 1
ATOM 6063 C CA . GLY B 1 387 ? -0.274 17.891 16.266 1 97.75 387 GLY B CA 1
ATOM 6064 C C . GLY B 1 387 ? 0.554 18.469 15.117 1 97.75 387 GLY B C 1
ATOM 6065 O O . GLY B 1 387 ? 1.781 18.344 15.117 1 97.75 387 GLY B O 1
ATOM 6066 N N . SER B 1 388 ? -0.08 19.047 14.156 1 98.06 388 SER B N 1
ATOM 6067 C CA . SER B 1 388 ? 0.598 19.625 13.008 1 98.06 388 SER B CA 1
ATOM 6068 C C . SER B 1 388 ? 1.476 20.797 13.422 1 98.06 388 SER B C 1
ATOM 6070 O O . SER B 1 388 ? 2.58 20.969 12.906 1 98.06 388 SER B O 1
ATOM 6072 N N . LEU B 1 389 ? 0.924 21.594 14.32 1 98.69 389 LEU B N 1
ATOM 6073 C CA . LEU B 1 389 ? 1.698 22.703 14.859 1 98.69 389 LEU B CA 1
ATOM 6074 C C . LEU B 1 389 ? 2.928 22.203 15.609 1 98.69 389 LEU B C 1
ATOM 6076 O O . LEU B 1 389 ? 4.02 22.75 15.453 1 98.69 389 LEU B O 1
ATOM 6080 N N . GLY B 1 390 ? 2.754 21.172 16.359 1 98.56 390 GLY B N 1
ATOM 6081 C CA . GLY B 1 390 ? 3.883 20.562 17.047 1 98.56 390 GLY B CA 1
ATOM 6082 C C . GLY B 1 390 ? 4.961 20.078 16.094 1 98.56 390 GLY B C 1
ATOM 6083 O O . GLY B 1 390 ? 6.152 20.266 16.344 1 98.56 390 GLY B O 1
ATOM 6084 N N . ARG B 1 391 ? 4.57 19.453 15.078 1 97.75 391 ARG B N 1
ATOM 6085 C CA . ARG B 1 391 ? 5.496 18.969 14.055 1 97.75 391 ARG B CA 1
ATOM 6086 C C . ARG B 1 391 ? 6.309 20.125 13.477 1 97.75 391 ARG B C 1
ATOM 6088 O O . ARG B 1 391 ? 7.52 20.016 13.289 1 97.75 391 ARG B O 1
ATOM 6095 N N . SER B 1 392 ? 5.652 21.266 13.227 1 98.44 392 SER B N 1
ATOM 6096 C CA . SER B 1 392 ? 6.289 22.422 12.609 1 98.44 392 SER B CA 1
ATOM 6097 C C . SER B 1 392 ? 7.188 23.156 13.609 1 98.44 392 SER B C 1
ATOM 6099 O O . SER B 1 392 ? 7.875 24.109 13.25 1 98.44 392 SER B O 1
ATOM 6101 N N . ALA B 1 393 ? 7.203 22.672 14.836 1 98.44 393 ALA B N 1
ATOM 6102 C CA . ALA B 1 393 ? 8.07 23.234 15.867 1 98.44 393 ALA B CA 1
ATOM 6103 C C . ALA B 1 393 ? 9.141 22.234 16.297 1 98.44 393 ALA B C 1
ATOM 6105 O O . ALA B 1 393 ? 9.805 22.422 17.312 1 98.44 393 ALA B O 1
ATOM 6106 N N . SER B 1 394 ? 9.328 21.203 15.516 1 98.31 394 SER B N 1
ATOM 6107 C CA . SER B 1 394 ? 10.227 20.125 15.906 1 98.31 394 SER B CA 1
ATOM 6108 C C . SER B 1 394 ? 11.516 20.156 15.086 1 98.31 394 SER B C 1
ATOM 6110 O O . SER B 1 394 ? 11.477 20.25 13.859 1 98.31 394 SER B O 1
ATOM 6112 N N . PRO B 1 395 ? 12.672 20.031 15.727 1 97.69 395 PRO B N 1
ATOM 6113 C CA . PRO B 1 395 ? 13.945 20 15.008 1 97.69 395 PRO B CA 1
ATOM 6114 C C . PRO B 1 395 ? 14.188 18.672 14.281 1 97.69 395 PRO B C 1
ATOM 6116 O O . PRO B 1 395 ? 15.102 18.578 13.461 1 97.69 395 PRO B O 1
ATOM 6119 N N . ILE B 1 396 ? 13.367 17.75 14.602 1 95.75 396 ILE B N 1
ATOM 6120 C CA . ILE B 1 396 ? 13.641 16.453 13.992 1 95.75 396 ILE B CA 1
ATOM 6121 C C . ILE B 1 396 ? 12.531 16.109 13.008 1 95.75 396 ILE B C 1
ATOM 6123 O O . ILE B 1 396 ? 12.492 14.992 12.477 1 95.75 396 ILE B O 1
ATOM 6127 N N . ALA B 1 397 ? 11.547 17 12.82 1 97.31 397 ALA B N 1
ATOM 6128 C CA . ALA B 1 397 ? 10.508 16.797 11.805 1 97.31 397 ALA B CA 1
ATOM 6129 C C . ALA B 1 397 ? 11.117 16.734 10.406 1 97.31 397 ALA B C 1
ATOM 6131 O O . ALA B 1 397 ? 12.07 17.453 10.102 1 97.31 397 ALA B O 1
ATOM 6132 N N . GLY B 1 398 ? 10.633 15.875 9.594 1 95.94 398 GLY B N 1
ATOM 6133 C CA . GLY B 1 398 ? 11.109 15.766 8.227 1 95.94 398 GLY B CA 1
ATOM 6134 C C . GLY B 1 398 ? 11.141 17.094 7.496 1 95.94 398 GLY B C 1
ATOM 6135 O O . GLY B 1 398 ? 12.117 17.422 6.816 1 95.94 398 GLY B O 1
ATOM 6136 N N . ALA B 1 399 ? 10.086 17.828 7.645 1 97.81 399 ALA B N 1
ATOM 6137 C CA . ALA B 1 399 ? 10.016 19.141 7.016 1 97.81 399 ALA B CA 1
ATOM 6138 C C . ALA B 1 399 ? 11.141 20.047 7.516 1 97.81 399 ALA B C 1
ATOM 6140 O O . ALA B 1 399 ? 11.734 20.797 6.738 1 97.81 399 ALA B O 1
ATOM 6141 N N . CYS B 1 400 ? 11.453 19.953 8.758 1 98.5 400 CYS B N 1
ATOM 6142 C CA . CYS B 1 400 ? 12.508 20.766 9.344 1 98.5 400 CYS B CA 1
ATOM 6143 C C . CYS B 1 400 ? 13.875 20.359 8.812 1 98.5 400 CYS B C 1
ATOM 6145 O O . CYS B 1 400 ? 14.688 21.219 8.461 1 98.5 400 CYS B O 1
ATOM 6147 N N . ILE B 1 401 ? 14.07 19.156 8.711 1 97.75 401 ILE B N 1
ATOM 6148 C CA . ILE B 1 401 ? 15.344 18.641 8.234 1 97.75 401 ILE B CA 1
ATOM 6149 C C . ILE B 1 401 ? 15.562 19.047 6.781 1 97.75 401 ILE B C 1
ATOM 6151 O O . ILE B 1 401 ? 16.672 19.438 6.398 1 97.75 401 ILE B O 1
ATOM 6155 N N . VAL B 1 402 ? 14.516 18.969 6.031 1 96.88 402 VAL B N 1
ATOM 6156 C CA . VAL B 1 402 ? 14.609 19.328 4.625 1 96.88 402 VAL B CA 1
ATOM 6157 C C . VAL B 1 402 ? 14.945 20.812 4.496 1 96.88 402 VAL B C 1
ATOM 6159 O O . VAL B 1 402 ? 15.875 21.188 3.779 1 96.88 402 VAL B O 1
ATOM 6162 N N . CYS B 1 403 ? 14.242 21.609 5.191 1 97.88 403 CYS B N 1
ATOM 6163 C CA . CYS B 1 403 ? 14.477 23.047 5.141 1 97.88 403 CYS B CA 1
ATOM 6164 C C . CYS B 1 403 ? 15.883 23.391 5.625 1 97.88 403 CYS B C 1
ATOM 6166 O O . CYS B 1 403 ? 16.562 24.219 5.016 1 97.88 403 CYS B O 1
ATOM 6168 N N . ALA B 1 404 ? 16.281 22.781 6.707 1 98.19 404 ALA B N 1
ATOM 6169 C CA . ALA B 1 404 ? 17.609 23.016 7.27 1 98.19 404 ALA B CA 1
ATOM 6170 C C . ALA B 1 404 ? 18.688 22.594 6.281 1 98.19 404 ALA B C 1
ATOM 6172 O O . ALA B 1 404 ? 19.719 23.266 6.172 1 98.19 404 ALA B O 1
ATOM 6173 N N . GLY B 1 405 ? 18.484 21.547 5.641 1 96.44 405 GLY B N 1
ATOM 6174 C CA . GLY B 1 405 ? 19.438 21.078 4.645 1 96.44 405 GLY B CA 1
ATOM 6175 C C . GLY B 1 405 ? 19.609 22.047 3.486 1 96.44 405 GLY B C 1
ATOM 6176 O O . GLY B 1 405 ? 20.734 22.297 3.045 1 96.44 405 GLY B O 1
ATOM 6177 N N . ILE B 1 406 ? 18.594 22.578 3.035 1 94.81 406 ILE B N 1
ATOM 6178 C CA . ILE B 1 406 ? 18.625 23.516 1.916 1 94.81 406 ILE B CA 1
ATOM 6179 C C . ILE B 1 406 ? 19.359 24.781 2.332 1 94.81 406 ILE B C 1
ATOM 6181 O O . ILE B 1 406 ? 20.156 25.328 1.562 1 94.81 406 ILE B O 1
ATOM 6185 N N . ALA B 1 407 ? 19.125 25.188 3.518 1 97.25 407 ALA B N 1
ATOM 6186 C CA . ALA B 1 407 ? 19.703 26.438 4.012 1 97.25 407 ALA B CA 1
ATOM 6187 C C . ALA B 1 407 ? 21.078 26.203 4.625 1 97.25 407 ALA B C 1
ATOM 6189 O O . ALA B 1 407 ? 21.781 27.141 4.973 1 97.25 407 ALA B O 1
ATOM 6190 N N . MET B 1 408 ? 21.422 24.875 4.773 1 96.06 408 MET B N 1
ATOM 6191 C CA . MET B 1 408 ? 22.656 24.531 5.488 1 96.06 408 MET B CA 1
ATOM 6192 C C . MET B 1 408 ? 22.688 25.172 6.871 1 96.06 408 MET B C 1
ATOM 6194 O O . MET B 1 408 ? 23.656 25.812 7.238 1 96.06 408 MET B O 1
ATOM 6198 N N . ALA B 1 409 ? 21.594 25.062 7.512 1 97.44 409 ALA B N 1
ATOM 6199 C CA . ALA B 1 409 ? 21.422 25.625 8.852 1 97.44 409 ALA B CA 1
ATOM 6200 C C . ALA B 1 409 ? 21.125 24.516 9.867 1 97.44 409 ALA B C 1
ATOM 6202 O O . ALA B 1 409 ? 20.828 23.375 9.492 1 97.44 409 ALA B O 1
ATOM 6203 N N . ASN B 1 410 ? 21.297 24.844 11.125 1 97.94 410 ASN B N 1
ATOM 6204 C CA . ASN B 1 410 ? 21 23.922 12.219 1 97.94 410 ASN B CA 1
ATOM 6205 C C . ASN B 1 410 ? 19.5 23.781 12.445 1 97.94 410 ASN B C 1
ATOM 6207 O O . ASN B 1 410 ? 18.812 24.781 12.695 1 97.94 410 ASN B O 1
ATOM 6211 N N . PRO B 1 411 ? 18.984 22.547 12.438 1 98.38 411 PRO B N 1
ATOM 6212 C CA . PRO B 1 411 ? 17.547 22.344 12.625 1 98.38 411 PRO B CA 1
ATOM 6213 C C . PRO B 1 411 ? 17.031 22.891 13.961 1 98.38 411 PRO B C 1
ATOM 6215 O O . PRO B 1 411 ? 15.898 23.359 14.055 1 98.38 411 PRO B O 1
ATOM 6218 N N . VAL B 1 412 ? 17.828 22.828 14.938 1 98.19 412 VAL B N 1
ATOM 6219 C CA . VAL B 1 412 ? 17.438 23.328 16.25 1 98.19 412 VAL B CA 1
ATOM 6220 C C . VAL B 1 412 ? 17.172 24.828 16.172 1 98.19 412 VAL B C 1
ATOM 6222 O O . VAL B 1 412 ? 16.266 25.328 16.828 1 98.19 412 VAL B O 1
ATOM 6225 N N . GLU B 1 413 ? 17.938 25.484 15.398 1 98.38 413 GLU B N 1
ATOM 6226 C CA . GLU B 1 413 ? 17.766 26.922 15.234 1 98.38 413 GLU B CA 1
ATOM 6227 C C . GLU B 1 413 ? 16.453 27.25 14.523 1 98.38 413 GLU B C 1
ATOM 6229 O O . GLU B 1 413 ? 15.828 28.266 14.797 1 98.38 413 GLU B O 1
ATOM 6234 N N . LEU B 1 414 ? 16.047 26.406 13.633 1 98.69 414 LEU B N 1
ATOM 6235 C CA . LEU B 1 414 ? 14.766 26.594 12.969 1 98.69 414 LEU B CA 1
ATOM 6236 C C . LEU B 1 414 ? 13.617 26.438 13.953 1 98.69 414 LEU B C 1
ATOM 6238 O O . LEU B 1 414 ? 12.734 27.312 14.023 1 98.69 414 LEU B O 1
ATOM 6242 N N . ALA B 1 415 ? 13.688 25.359 14.719 1 98.38 415 ALA B N 1
ATOM 6243 C CA . ALA B 1 415 ? 12.625 25.047 15.672 1 98.38 415 ALA B CA 1
ATO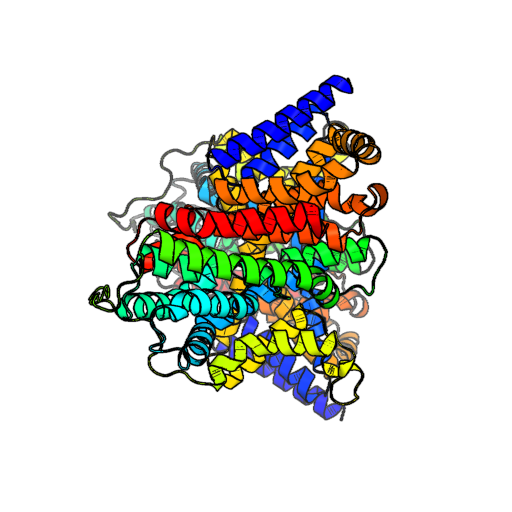M 6244 C C . ALA B 1 415 ? 12.484 26.141 16.719 1 98.38 415 ALA B C 1
ATOM 6246 O O . ALA B 1 415 ? 11.375 26.438 17.156 1 98.38 415 ALA B O 1
ATOM 6247 N N . LYS B 1 416 ? 13.602 26.688 17.094 1 98 416 LYS B N 1
ATOM 6248 C CA . LYS B 1 416 ? 13.586 27.766 18.078 1 98 416 LYS B CA 1
ATOM 6249 C C . LYS B 1 416 ? 12.805 28.969 17.547 1 98 416 LYS B C 1
ATOM 6251 O O . LYS B 1 416 ? 12.133 29.656 18.312 1 98 416 LYS B O 1
ATOM 6256 N N . ARG B 1 417 ? 12.867 29.219 16.344 1 98.56 417 ARG B N 1
ATOM 6257 C CA . ARG B 1 417 ? 12.242 30.375 15.719 1 98.56 417 ARG B CA 1
ATOM 6258 C C . ARG B 1 417 ? 10.75 30.141 15.484 1 98.56 417 ARG B C 1
ATOM 6260 O O . ARG B 1 417 ? 9.953 31.078 15.516 1 98.56 417 ARG B O 1
ATOM 6267 N N . THR B 1 418 ? 10.375 28.875 15.242 1 98.69 418 THR B N 1
ATOM 6268 C CA . THR B 1 418 ? 8.984 28.578 14.922 1 98.69 418 THR B CA 1
ATOM 6269 C C . THR B 1 418 ? 8.195 28.234 16.188 1 98.69 418 THR B C 1
ATOM 6271 O O . THR B 1 418 ? 6.965 28.328 16.203 1 98.69 418 THR B O 1
ATOM 6274 N N . PHE B 1 419 ? 8.852 27.891 17.266 1 98.56 419 PHE B N 1
ATOM 6275 C CA . PHE B 1 419 ? 8.25 27.312 18.453 1 98.56 419 PHE B CA 1
ATOM 6276 C C . PHE B 1 419 ? 7.238 28.281 19.062 1 98.56 419 PHE B C 1
ATOM 6278 O O . PHE B 1 419 ? 6.125 27.875 19.422 1 98.56 419 PHE B O 1
ATOM 6285 N N . LEU B 1 420 ? 7.578 29.516 19.203 1 98.38 420 LEU B N 1
ATOM 6286 C CA . LEU B 1 420 ? 6.742 30.484 19.891 1 98.38 420 LEU B CA 1
ATOM 6287 C C . LEU B 1 420 ? 5.379 30.609 19.219 1 98.38 420 LEU B C 1
ATOM 6289 O O . LEU B 1 420 ? 4.344 30.531 19.891 1 98.38 420 LEU B O 1
ATOM 6293 N N . GLY B 1 421 ? 5.355 30.828 17.938 1 98.69 421 GLY B N 1
ATOM 6294 C CA . GLY B 1 421 ? 4.102 30.938 17.219 1 98.69 421 GLY B CA 1
ATOM 6295 C C . GLY B 1 421 ? 3.238 29.703 17.312 1 98.69 421 GLY B C 1
ATOM 6296 O O . GLY B 1 421 ? 2.018 29.797 17.453 1 98.69 421 GLY B O 1
ATOM 6297 N N . MET B 1 422 ? 3.863 28.531 17.234 1 98.81 422 MET B N 1
ATOM 6298 C CA . MET B 1 422 ? 3.131 27.266 17.281 1 98.81 422 MET B CA 1
ATOM 6299 C C . MET B 1 422 ? 2.523 27.062 18.672 1 98.81 422 MET B C 1
ATOM 6301 O O . MET B 1 422 ? 1.391 26.578 18.781 1 98.81 422 MET B O 1
ATOM 6305 N N . LEU B 1 423 ? 3.301 27.375 19.672 1 98.69 423 LEU B N 1
ATOM 6306 C CA . LEU B 1 423 ? 2.828 27.203 21.047 1 98.69 423 LEU B CA 1
ATOM 6307 C C . LEU B 1 423 ? 1.654 28.125 21.328 1 98.69 423 LEU B C 1
ATOM 6309 O O . LEU B 1 423 ? 0.646 27.703 21.906 1 98.69 423 LEU B O 1
ATOM 6313 N N . ILE B 1 424 ? 1.767 29.406 20.953 1 98.75 424 ILE B N 1
ATOM 6314 C CA . ILE B 1 424 ? 0.709 30.375 21.188 1 98.75 424 ILE B CA 1
ATOM 6315 C C . ILE B 1 424 ? -0.547 29.984 20.422 1 98.75 424 ILE B C 1
ATOM 6317 O O . ILE B 1 424 ? -1.664 30.125 20.922 1 98.75 424 ILE B O 1
ATOM 6321 N N . SER B 1 425 ? -0.326 29.547 19.188 1 98.75 425 SER B N 1
ATOM 6322 C CA . SER B 1 425 ? -1.464 29.078 18.406 1 98.75 425 SER B CA 1
ATOM 6323 C C . SER B 1 425 ? -2.197 27.938 19.109 1 98.75 425 SER B C 1
ATOM 6325 O O . SER B 1 425 ? -3.428 27.953 19.203 1 98.75 425 SER B O 1
ATOM 6327 N N . THR B 1 426 ? -1.469 26.938 19.609 1 98.56 426 THR B N 1
ATOM 6328 C CA . THR B 1 426 ? -2.064 25.812 20.297 1 98.56 426 THR B CA 1
ATOM 6329 C C . THR B 1 426 ? -2.799 26.266 21.562 1 98.56 426 THR B C 1
ATOM 6331 O O . THR B 1 426 ? -3.9 25.797 21.844 1 98.56 426 THR B O 1
ATOM 6334 N N . ALA B 1 427 ? -2.242 27.203 22.25 1 98.19 427 ALA B N 1
ATOM 6335 C CA . ALA B 1 427 ? -2.861 27.734 23.453 1 98.19 427 ALA B CA 1
ATOM 6336 C C . ALA B 1 427 ? -4.16 28.469 23.141 1 98.19 427 ALA B C 1
ATOM 6338 O O . ALA B 1 427 ? -5.164 28.297 23.828 1 98.19 427 ALA B O 1
ATOM 6339 N N . VAL B 1 428 ? -4.109 29.266 22.125 1 98.25 428 VAL B N 1
ATOM 6340 C CA . VAL B 1 428 ? -5.297 30.016 21.734 1 98.25 428 VAL B CA 1
ATOM 6341 C C . VAL B 1 428 ? -6.414 29.047 21.328 1 98.25 428 VAL B C 1
ATOM 6343 O O . VAL B 1 428 ? -7.578 29.25 21.688 1 98.25 428 VAL B O 1
ATOM 6346 N N . ILE B 1 429 ? -6.09 27.984 20.656 1 97.25 429 ILE B N 1
ATOM 6347 C CA . ILE B 1 429 ? -7.074 26.984 20.25 1 97.25 429 ILE B CA 1
ATOM 6348 C C . ILE B 1 429 ? -7.629 26.281 21.484 1 97.25 429 ILE B C 1
ATOM 6350 O O . ILE B 1 429 ? -8.844 26.125 21.625 1 97.25 429 ILE B O 1
ATOM 6354 N N . ALA B 1 430 ? -6.793 25.969 22.422 1 95.88 430 ALA B N 1
ATOM 6355 C CA . ALA B 1 430 ? -7.188 25.219 23.625 1 95.88 430 ALA B CA 1
ATOM 6356 C C . ALA B 1 430 ? -8.07 26.062 24.531 1 95.88 430 ALA B C 1
ATOM 6358 O O . ALA B 1 430 ? -9.062 25.578 25.078 1 95.88 430 ALA B O 1
ATOM 6359 N N . PHE B 1 431 ? -7.773 27.328 24.625 1 95.06 431 PHE B N 1
ATOM 6360 C CA . PHE B 1 431 ? -8.406 28.141 25.656 1 95.06 431 PHE B CA 1
ATOM 6361 C C . PHE B 1 431 ? -9.57 28.938 25.078 1 95.06 431 PHE B C 1
ATOM 6363 O O . PHE B 1 431 ? -10.547 29.219 25.781 1 95.06 431 PHE B O 1
ATOM 6370 N N . PHE B 1 432 ? -9.5 29.266 23.719 1 91.75 432 PHE B N 1
ATOM 6371 C CA . PHE B 1 432 ? -10.453 30.25 23.234 1 91.75 432 PHE B CA 1
ATOM 6372 C C . PHE B 1 432 ? -11.344 29.656 22.156 1 91.75 432 PHE B C 1
ATOM 6374 O O . PHE B 1 432 ? -12.484 30.078 21.969 1 91.75 432 PHE B O 1
ATOM 6381 N N . ILE B 1 433 ? -10.852 28.766 21.469 1 88.31 433 ILE B N 1
ATOM 6382 C CA . ILE B 1 433 ? -11.648 28.297 20.344 1 88.31 433 ILE B CA 1
ATOM 6383 C C . ILE B 1 433 ? -12.398 27.031 20.734 1 88.31 433 ILE B C 1
ATOM 6385 O O . ILE B 1 433 ? -13.578 26.875 20.406 1 88.31 433 ILE B O 1
ATOM 6389 N N . LEU B 1 434 ? -11.68 26.109 21.375 1 87.5 434 LEU B N 1
ATOM 6390 C CA . LEU B 1 434 ? -12.305 24.844 21.766 1 87.5 434 LEU B CA 1
ATOM 6391 C C . LEU B 1 434 ? -13.062 25 23.062 1 87.5 434 LEU B C 1
ATOM 6393 O O . LEU B 1 434 ? -13.977 24.219 23.359 1 87.5 434 LEU B O 1
#

InterPro domains:
  IPR004669 C4-dicarboxylate anaerobic carrier [NF037994] (20-418)
  IPR004669 C4-dicarboxylate anaerobic carrier [PTHR42002] (4-432)
  IPR004669 C4-dicarboxylate anaerobic carrier [TIGR00771] (58-425)
  IPR018385 C4-dicarboxylate anaerobic carrier-like [PF03606] (51-429)

Nearest PDB structures (foldseek):
  8y4x-assembly1_A  TM=6.904E-01  e=5.940E-06  Fusobacterium nucleatum
  7qha-assembly1_B  TM=6.456E-01  e=3.592E-06  Photobacterium profundum SS9
  4f35-assembly1_D  TM=6.218E-01  e=1.498E-04  Vibrio cholerae
  7jsj-assembly1_A  TM=6.175E-01  e=1.567E-03  Homo sapiens
  4av6-assembly1_A  TM=1.501E-01  e=5.330E+00  Thermotoga maritima

Sequence (868 aa):
MESLKLFLSLVGIFAVVFLLIKKRDTKTVLIGVGLILCVICLQPMSAFAAFTKSMTNANLIKAICASMGFAYVMKVTKCDQHLVAVLTKPIKNLGFFLIPLATILTYFINIAIPSAAGCSAAVGATLIPLLMASGVRPSMAAASVLAGTFGSVLSPGASHNIYVTDLVVKSGNAAYTVQDVIKVQMPNAFVSLVIVVICISLMAIILKDYDKTKDYTIKTNGKDDAINKANPLYALMPIIPLAILVIGGTDLSDTQFLKWTKMGVAEAMILGAIISIFATWTDPQKITKEFFNGMGSAYAEIMGIIIAAGVFVAGLKACGAIDWVIEFLKHEQTYVKFGGTFIPFIMGVVTGSGDAATMAFNTAITVHAADLGFAQDKLGMAAEIAGSLGRSASPIAGACIVCAGIAMANPVELAKRTFLGMLISTAVIAFFILMESLKLFLSLVGIFAVVFLLIKKRDTKTVLIGVGLILCVICLQPMSAFAAFTKSMTNANLIKAICASMGFAYVMKVTKCDQHLVAVLTKPIKNLGFFLIPLATILTYFINIAIPSAAGCSAAVGATLIPLLMASGVRPSMAAASVLAGTFGSVLSPGASHNIYVTDLVVKSGNAAYTVQDVIKVQMPNAFVSLVIVVICISLMAIILKDYDKTKDYTIKTNGKDDAINKANPLYALMPIIPLAILVIGGTDLSDTQFLKWTKMGVAEAMILGAIISIFATWTDPQKITKEFFNGMGSAYAEIMGIIIAAGVFVAGLKACGAIDWVIEFLKHEQTYVKFGGTFIPFIMGVVTGSGDAATMAFNTAITVHAADLGFAQDKLGMAAEIAGSLGRSASPIAGACIVCAGIAMANPVELAKRTFLGMLISTAVIAFFIL

Organism: NCBI:txid32024

Radius of gyration: 28.98 Å; Cα contacts (8 Å, |Δi|>4): 1738; chains: 2; bounding box: 61×82×72 Å

Foldseek 3Di:
DLVVLLVLLVVLVVQLLVCLLVQPDNLCSLLVSLQVLCVVLVRNVLLVVLLVVLLPDPQLLLQQLLLLLLLLLLVVLVLLLLLLCVLCVVVAQPFLVLLLVLLVSLLVSCLLVVDLLVSLQRNLLPQQLRNLQQFFALLSSLLSNLLNSLSVLLHLSHSLLSVLQVLVCVVPPVPRASLNLSVLLVVLSVVLSVLLSVLLSVLCVVVVRGDRVDHRRDPDPDDSPRDPDRDVLSNCLSCQLVVLQNCLPDPNCVDPVNVVSVDHNNVSSVVSLVVNCVSSVDDVVVSVVSSNVSSVVSSVPVSSLLSSLSSSLSSCVSSVNLVVVLVVLLVVLLVLLCQLAVVLLQSCASNLFSSNSLSNCLNRPLSCQVSSPHDSSNSSSNSVSNNSLSNSLHLVHSSLVSSCVSSVHRSNSSSVSSVVSSVVSSVCCSPPVD/DLVVLLVLLVVLVVQLLVCLLVQPDNLCSLLVSLQVLCVVLVRNVLLVVLLVVLLPDPQLLLQQLLLLLLLLLLVVLVLLLLLLCVLCVVVAQPALLLLLVLLVSLLVSCLLVVDLLVSLLRNLLPQQLRNLQQFFALLSSLLSNLLNSLSVLLHLSHSLLSVLQVLVCVVPPVPRASLNLSVLLVVLSVVLSVLLSVLLSVLCVVVVRGDRVDHLRDPDPDDSPRDPDRDVLSSCLSCQLVVLQNCLPDPNCVDPVNVVSVDHNNVSSVVSLVVNCVSSVDDVVVSVVSSNVSSVVSSVPVSSLLSSLSSSLSSCVSSVNLVVVLVVLLVVLLVLLVQLAVVLLQSCASNLFSSNSLSNCLNRPLSCQVSSPHHSSNSSSNSSSNNSLSNSLHLVHSSLVSSCVSSVHRSNSSSVSSVVSSVVSSVCCSPPVD

pLDDT: mean 94.1, std 7.13, range [42.91, 98.81]

Secondary structure (DSSP, 8-state):
-HHHHHHHHHHHHHHHHHHHHTT--HHHHHHHHHHHHHHHTT-HHHHHHHHHHHTT-HHHHHHHHHHHHHHHHHHHTTHHHHHHHHHHGGGTT-GGGHHHHHHHHHHHHHHHS--HHHHHHHHHHHHHHHHHHTTB-HHHHHHHHHTTTTGGGG-TT-HHHHHHHHHHHHTT-TT--HHHHHHHHHHHHHHHHHHHHHHHHHHHHHTT-B-TT--------S---S-SS--HHHHHGGGHHHHHHHHHTSGGGGSGGGGGG---HHHHHHHHHHHHHHHHT--HHHHHHHHHHHHHHHIIIIIHHHHHHHHHHHHHHHTTHHHHHHHHHHH-THHHHHHHHHHHHHHHHHHS--HHHHHHHHHHTGGGTGGGTS-HHHHHHHHHHHHHHHHTT-TTSHHHHHHHHHHT--HHHHHHHHHHHHHHHHHHIIIII-/-HHHHHHHHHHHHHHHHHHHHTT--HHHHHHHHHHHHHHHTT-HHHHHHHHHHHTT-HHHHHHHHHHHHHHHHHHHTTHHHHHHHHHHGGGTT-GGGHHHHHHHHHHHHHHHS--HHHHHHHHHHHHHHHHHHTTB-HHHHHHHHHTTTTGGGG-TT-HHHHHHHHHHHHTT-TT--HHHHHHHHHHHHHHHHHHHHHHHHHHHHHTT-B-TT--------S---S-SS--HHHHHGGGHHHHHHHHHHSGGGGSGGGGGG---HHHHHHHHHHHHHHHHT--HHHHHHHHHHHHHHHIIIIIHHHHHHHHHHHHHHHTTHHHHHHHHHHH-THHHHHHHHHHHHHHHHHHS--HHHHHHHHHHTGGGTGGGTS-HHHHHHHHHHHHHHHHTT-TTSHHHHHHHHHHT--HHHHHHHHHHHHHHHHHHIIIII-